Protein 5OF9 (pdb70)

Foldseek 3Di:
DCVPDDDDADWLCVLVVLQVVCPQLVLLVVLVVLVLVLLVFQAWEWEWDADCPFQQRTKTKIWTLGQWDDLVRVVLLPVFQDDPQCDVVRLRPDHRSPSNSNSLVNWAQWKKKWKAHAFKIKIKTFHNVVCVVVVGTHGDIQIWMAGNPPRHTDDPDVVSNVVSVCCCLVGPPANDPVSVVVVNVVNPDRIIMMMIRTNTDADPVSHHQWDCDVPVQWTFGPDDADQLRDCLSTTVLVVVQQQFQDDQRWYGYNNFTRNRDNVQQQFFQKAKEKAQDPLLLVLLVVVLVVLVVVLVVLVVVLVVLVVVLVVVVVVVCDDVSVVSVVVSVVSVVVSVVSVVVSVVSVVVSPPGSIKMKMKGFNLQFQSQADEFEAESRGTQDGRHHAAPSVDPDCQLGRMYMYIYHYVSQWDAPSSSNHTPDVVSVVVVRHVSNLVSNVVSVVVCCVVVPVVVVSVQLAQPDPDSGDGGDPPDNNVCVSVVRRWAWGAASPLSAIDTAPDDDPDSDDHDHQCVHPPPQSNHSPRDHDDDDRHYDYRD/DDPDDCPPDDDDADWLCVLVVLQVVCPQLLLLVVLLVLVQVLLVFQAWEWEWAADCPFQQRTKTKIWTQGQWDDLVRVVLLPVFQDDPQQDPLGLRQDRRSPSNSNSLVNWAQWKKKWKAHAFKIKIWTFHNVVCVVVVGTHGDIQIWMAGNPPRHTDDPDVVSNVVSVCVCLVGPPQNDPVSVVVVNVVNPDNIIMMMIRTNTDADPVSHHQWDCDVPVQWTFGPDDADQLRDCLSGTVLVVVLQQFQQDQRWYGYNQWTRFRDHVLLQFFQKAKEWAADPLLLVLLVVVLVVLVVVLVVLVVVLVVLVVCLVVLCVVCVPPDDPVSVVVSVVSVVVSVVSVVVSVVSVVVSVVSVVVSPDGSIKMKMKGFNLQFLQQADEFEAESRGTQEGRHHAAPRPDPDCQLRRMYMYIYHGVSQWDAPSSSNHTPPVVSVVVVRHVSNLVSNVVSVVVPCVVVPDVVVSVQLAPPDPDNSDGGDPDPNNVVVSPVRRWDWGAASPQSAIDTAPPDGHGDHCVVRHDNPPPHDDDDRHYDYRD

GO terms:
  GO:0042802 identical protein binding (F, IPI)
  GO:0141005 transposable element silencing by heterochromatin formation (P, IDA)
  GO:0000287 magnesium ion binding (F, IDA)
  GO:0005524 ATP binding (F, IDA)
  GO:0000792 heterochromatin (C, IDA)
  GO:0005634 nucleus (C, IDA)
  GO:0005737 cytoplasm (C, IDA)
  GO:0016363 nuclear matrix (C, IDA)
  GO:0003682 chromatin binding (F, IDA)
  GO:0008270 zinc ion binding (F, IDA)
  GO:0016887 ATP hydrolysis activity (F, IDA)
  GO:0042803 protein homodimerization activity (F, IDA)
  GO:0140719 constitutive heterochromatin formation (P, IDA)
  GO:0006338 chromatin remodeling (P, IDA)
  GO:0006974 DNA damage response (P, IDA)
  GO:0140658 ATP-dependent chromatin remodeler activity (F, IDA)
  GO:0005634 nucleus (C, EXP)
  GO:0005694 chromosome (C, EXP)
  GO:0016887 ATP hydrolysis activity (F, EXP)
  GO:0005515 protein binding (F, IPI)

Nearest PDB structures (foldseek):
  5of9-assembly1_A  TM=1.002E+00  e=0.000E+00  Homo sapiens
  5ofb-assembly1_A  TM=9.729E-01  e=2.875E-103  Homo sapiens
  5ofa-assembly1_A  TM=9.756E-01  e=6.338E-103  Homo sapiens
  5ofa-assembly1_B  TM=9.840E-01  e=3.080E-102  Homo sapiens
  5of9-assembly1_B  TM=9.518E-01  e=2.222E-101  Homo sapiens

B-factor: mean 48.79, std 23.45, range [16.15, 148.48]

Secondary structure (DSSP, 8-state):
--TTS-B-EE-THHHHHHHTT-SSHHHHHHHHHHHHHHTT-SEEEEEEEE-TTSTTSEEEEEEE-S----HHHHHHTTEET--TT--TT---S--SS-HHHHHHHHHEEEEEEEEEETTEEEEEEEEHHHHHHHT--S-B----EEETTT--EE-S-HHHHHHHHHHHHHHSS--SHHHHHHHHHTS-SSSEEEEEEEEE-B-TTS-BSEE-SSSTT--EESS---TT--GGGTBHHHHHHHSBSS--SEEEETTEE-----GGGSSEEEEEEEEE-HHHHHHHHHHHHHHHHHHHHHHHHHHHHHHHHHHHHHHH---HHHHHHHHHHHHHHHHHHHHHHHHHHHHHHHS--EEEEEEEE-SS-TTS-EEEEEETTEEEEEEE--GGGGSSSSTTTTEEEEEEE-TTT--B-TTSSSBS-HHHHHHHHHHHHHHHHHHHHHH-HHHH-HHHHHHHTT--SSSTTSPPP-SHHHHHHHHTTS-EEEE-TTT--EEEESS----------GGG---TTS-STTSPPPPP-PPEE---/--SS--TTS-B-EE-HHHHHHHHTT-SSHHHHHHHHHHHHHHTT-SEEEEEEEE-TTSTTSEEEEEEE-S----HHHHHHTTEET--TT--TT--SS--SS-HHHHHHHHHEEEEEEEEEETTEEEEEEEEHHHHHHHT--S-B----EEETTT--B--S-HHHHHHHHHHHHHHSS--SHHHHHHHHTT--SSSEEEEEEEEE-B-TTS-BSEE-SSSTT--EESS---TT--GGGTBHHHHHHHSBSS--SEEEETTEE-----GGGSSEEEEEEEEE-HHHHHHHHHHHHHHHHHHHHHHHHHHHHHHHHHHHHHHTTT---HHHHHHHHHHHHHHHHHHHHHHHHHHHHHHHHHHHTS--EEEEEEEE-SS-TTS-EEEEEETTEEEEEEE--GGGGSSSSTTTTEEEEEEE-TTT--B-TTSSSBS-HHHHHHHHHHHHHHHHHHHHHHTHHHH-HHHHHHHTT--SS-SSSPPP--HHHHHHHHTTS-EEEE-TTT--EEEE----S---GGG---TTSPPPPPPPPBP---

Solvent-accessible surface area: 51010 Å² total; per-residue (Å²): 148,49,85,47,7,45,59,7,90,8,6,26,54,0,2,62,1,0,2,5,5,2,59,33,4,0,0,0,0,0,6,7,0,2,49,2,58,16,28,116,9,48,76,1,20,0,39,28,56,192,59,148,106,27,87,20,17,8,1,0,2,4,29,14,62,2,46,12,34,41,49,78,55,0,35,42,21,8,53,2,0,68,15,97,48,78,80,97,127,25,107,56,6,11,26,15,12,6,16,16,11,0,0,0,0,26,3,0,46,0,1,0,1,0,0,28,62,119,58,30,12,0,0,0,1,5,2,16,25,2,2,93,111,13,47,19,84,80,2,5,0,1,20,2,8,1,34,20,154,82,107,102,69,72,47,145,54,116,135,40,21,44,29,5,12,98,10,0,48,130,28,7,2,8,133,62,85,138,66,0,7,61,9,4,119,73,2,119,39,122,30,0,13,0,13,1,0,0,22,3,48,69,31,86,108,41,96,23,31,5,27,22,136,83,30,99,90,4,0,48,39,22,39,99,58,63,151,30,40,33,32,13,103,86,12,0,30,22,1,2,10,2,0,8,43,64,8,101,11,32,2,19,0,40,53,66,23,6,65,7,69,37,19,22,16,40,5,23,101,34,63,43,1,109,42,100,5,82,20,31,109,48,67,9,62,109,57,12,122,135,10,64,108,49,8,164,65,7,67,93,107,0,170,109,7,40,62,142,0,115,73,43,52,111,206,94,99,217,111,113,36,170,118,28,44,65,150,4,89,59,31,60,146,83,3,49,68,74,103,134,81,41,54,44,21,66,145,46,50,171,112,98,25,61,5,64,0,12,0,0,0,22,1,58,86,16,33,25,7,0,0,6,0,2,3,15,12,2,3,6,39,17,21,50,80,2,27,34,16,127,115,97,55,74,46,0,8,0,0,2,0,7,1,54,0,42,43,52,8,1,70,7,6,5,25,12,26,50,3,22,38,11,64,32,25,96,78,5,28,105,6,0,3,93,2,0,25,24,0,24,134,48,5,19,3,47,158,167,25,28,101,151,21,4,64,90,3,0,10,119,46,114,76,77,61,97,86,12,22,83,74,110,155,29,104,139,62,12,25,132,51,31,80,26,26,12,16,0,26,132,41,38,50,12,3,54,11,93,100,111,81,125,115,112,37,122,84,16,26,0,82,107,3,81,31,112,126,5,51,149,31,124,26,89,41,94,166,94,190,32,77,106,6,102,52,229,184,56,179,55,109,16,87,46,7,42,62,6,101,6,4,22,60,0,1,66,1,0,2,6,6,3,55,21,4,0,0,0,0,0,7,6,0,3,49,2,49,15,30,120,9,56,76,1,21,0,42,28,50,120,56,136,105,26,88,15,11,1,0,0,0,4,29,15,59,3,49,14,35,39,52,81,57,0,34,28,20,7,42,2,0,108,23,100,47,74,74,92,70,20,119,65,0,12,13,9,11,6,16,16,12,0,0,0,0,26,4,0,45,0,1,0,1,0,0,20,54,142,50,26,0,1,0,1,1,6,1,17,32,2,2,94,126,62,66,31,57,82,2,4,0,1,22,2,8,3,32,24,180,78,100,108,65,68,51,135,49,113,134,37,21,52,54,5,9,109,9,1,38,144,30,15,8,9,175,43,68,120,59,0,8,77,8,0,93,62,1,123,41,129,28,0,13,0,12,0,0,1,22,4,45,68,38,55,110,42,98,20,31,6,30,18,125,85,58,94,128,5,0,25,33,25,38,110,58,65,153,55,45,53,36,15,100,79,6,0,53,21,2,2,4,2,0,8,42,64,6,109,11,29,2,19,0,35,51,75,37,3,132,7,65,57,24,22,14,41,7,14,100,20,56,34,1,92,50,102,10,87,26,32,114,63,73,5,57,94,36,9,141,125,12,60,99,72,11,121,64,20,48,95,101,0,155,109,12,43,43,129,12,152,73,25,95,116,184,28,64,80,59,177,76,166,106,14,135,73,108,29,123,119,44,59,74,121,7,104,44,16,62,139,87,2,48,55,77,113,137,77,48,58,46,35,60,160,49,22,160,110,100,26,54,5,59,0,14,0,0,0,20,0,62,91,10,47,26,6,0,0,6,0,2,1,14,16,1,3,7,39,15,29,53,98,1,28,38,15,121,124,85,64,72,49,1,9,0,0,2,0,4,1,48,0,39,21,31,13,4,56,0,6,5,25,9,22,45,3,21,42,13,66,42,23,100,88,9,30,101,7,0,3,92,6,0,37,24,0,40,148,52,13,36,3,100,140,118,13,45,114,136,19,4,58,76,2,3,14,100,62,107,87,77,84,91,105,18,27,86,100,128,154,23,109,109,62,12,28,121,46,23,85,60,42,40,8,0,29,136,40,25,53,11,25,76,50,130,189,215,104,115,56,16,28,2,85,110,82,109,145,34,142,29,103,60,140,144,58,156,9,62,86,8,107,70,228

InterPro domains:
  IPR011124 Zinc finger, CW-type [PF07496] (496-541)
  IPR011124 Zinc finger, CW-type [PS51050] (490-544)
  IPR036890 Histidine kinase/HSP90-like ATPase superfamily [G3DSA:3.30.565.10] (23-204)
  IPR036890 Histidine kinase/HSP90-like ATPase superfamily [SSF55874] (25-278)
  IPR041006 Morc, S5 domain 2-like [PF17942] (329-451)
  IPR056360 ATPase MORC2, chromo domain-like [PF23327] (792-855)

Sequence (1074 aa):
NYSSLNRAQLTFEYLHTNSTTHEFLFGALAELVDNARDADATRIDIYAERREDLRGGFMLCFLDDGAGMDPSDAASVIQFGKSAKRTPESTQIGQYGNGLKSGSMRIGKDFILFTKKEDTMTCLFLSRTFHEEEGIDEVIVPLPTWNARTREPVTDNVEKFAIETELIYKYSPFRTEEEVMTQFMKIPGDSGTLVIIFNLKLMDNGEPELDIISNPRDIQMAETSPEGTKPERRRSFRAYAAVLYIDPRMRIFIHGHKVQTKRLSCCLYKPRMYKYTSSRFKTRAEQEVKKAEHVARIAEEKAREAESKARTLEVRLGRVMLRQVQNRAITLRREADVKKRIKEAKQRALKEPKELNFVFGVNIEHRDLDGMFIYNCSRLIKMYEKVGPQLEGGMACGGVVGVVDVPYLVLEPTHNKQDFADAKEYRHLLRAMGEHLAQYWKDIAIAQRGIIKFWDEFGYLSANWNQPPSSELRYKRRRAMEIPTTIQCDLCLKWRTLPFQLSSYPDTWVCSMNPDPEQDRCEASEQKQKVPLGTFRMAFTNYSSLNRAQLTFEYLHTNSTTHEFLFGALAELVDNARDADATRIDIYAERREDLRGGFMLCFLDDGAGMDPSDAASVIQFGKSAKRTPESTQIGQYGNGLKSGSMRIGKDFILFTKKEDTMTCLFLSRTFHEEEGIDEVIVPLPTWNARTREPVTDNVEKFAIETELIYKYSPFRTEEEVMTQFMKIPGDSGTLVIIFNLKLMDNGEPELDIISNPRDIQMAETSPEGTKPERRSFRAYAAVLYIDPRMRIFIHGHKVQTKRLSCCLYKPRMYKYTSSRFKTRAEQEVKKAEHVARIAEEKAREAESKARTLEVRLGGDLTRDSRVMLRQVQNRAITLRREADVKKRIKEAKQRALKEPKELNFVFGVNIEHRDLDGMFIYNCSRLIKMYEKVGPQLEGGMACGGVVGVVDVPYLVLEPTHNKQDFADAKEYRHLLRAMGEHLAQYWKDIAIAQRGIIKFWDEFGYLSANWNQPPSSELRYKRRRAMEIPTTIQCDLCLKWRTLPFYPDTWVCSMNDRCEASEQKQKVPLGTFR

Structure (mmCIF, N/CA/C/O backbone):
data_5OF9
#
_entry.id   5OF9
#
_cell.length_a   66.170
_cell.length_b   127.930
_cell.length_c   80.190
_cell.angle_alpha   90.00
_cell.angle_beta   101.22
_cell.angle_gamma   90.00
#
_symmetry.space_group_name_H-M   'P 1 21 1'
#
loop_
_entity.id
_entity.type
_entity.pdbx_description
1 polymer 'MORC family CW-type zinc finger protein 2'
2 non-polymer 'ZINC ION'
3 non-polymer 'PHOSPHOAMINOPHOSPHONIC ACID-ADENYLATE ESTER'
4 non-polymer 'MAGNESIUM ION'
5 water water
#
loop_
_atom_site.group_PDB
_atom_site.id
_atom_site.type_symbol
_atom_site.label_atom_id
_atom_site.label_alt_id
_atom_site.label_comp_id
_atom_site.label_asym_id
_atom_site.label_entity_id
_atom_site.label_seq_id
_atom_site.pdbx_PDB_ins_code
_atom_site.Cartn_x
_atom_site.Cartn_y
_atom_site.Cartn_z
_atom_site.occupancy
_atom_site.B_iso_or_equiv
_atom_site.auth_seq_id
_atom_site.auth_comp_id
_atom_site.auth_asym_id
_atom_site.auth_atom_id
_atom_site.pdbx_PDB_model_num
ATOM 1 N N . ASN A 1 8 ? -26.030 -57.481 4.345 1.00 74.70 5 ASN A N 1
ATOM 2 C CA . ASN A 1 8 ? -24.668 -57.040 4.633 1.00 71.69 5 ASN A CA 1
ATOM 3 C C . ASN A 1 8 ? -23.680 -57.553 3.593 1.00 62.83 5 ASN A C 1
ATOM 4 O O . ASN A 1 8 ? -23.517 -58.770 3.426 1.00 62.95 5 ASN A O 1
ATOM 14 N N . TYR A 1 9 ? -23.004 -56.621 2.916 1.00 48.17 6 TYR A N 1
ATOM 15 C CA . TYR A 1 9 ? -22.105 -56.948 1.820 1.00 43.99 6 TYR A CA 1
ATOM 16 C C . TYR A 1 9 ? -20.629 -56.828 2.210 1.00 47.60 6 TYR A C 1
ATOM 17 O O . TYR A 1 9 ? -19.774 -56.643 1.345 1.00 35.11 6 TYR A O 1
ATOM 35 N N . SER A 1 10 ? -20.288 -56.978 3.503 1.00 38.23 7 SER A N 1
ATOM 36 C CA . SER A 1 10 ? -18.940 -56.572 3.913 1.00 41.17 7 SER A CA 1
ATOM 37 C C . SER A 1 10 ? -17.853 -57.491 3.346 1.00 36.37 7 SER A C 1
ATOM 38 O O . SER A 1 10 ? -16.700 -57.062 3.193 1.00 40.57 7 SER A O 1
ATOM 46 N N . SER A 1 11 ? -18.177 -58.737 3.039 1.00 34.42 8 SER A N 1
ATOM 47 C CA . SER A 1 11 ? -17.179 -59.617 2.455 1.00 42.29 8 SER A CA 1
ATOM 48 C C . SER A 1 11 ? -16.968 -59.402 0.955 1.00 44.38 8 SER A C 1
ATOM 49 O O . SER A 1 11 ? -16.049 -60.010 0.386 1.00 36.29 8 SER A O 1
ATOM 57 N N . LEU A 1 12 ? -17.809 -58.620 0.295 1.00 34.68 9 LEU A N 1
ATOM 58 C CA . LEU A 1 12 ? -17.678 -58.545 -1.167 1.00 32.48 9 LEU A CA 1
ATOM 59 C C . LEU A 1 12 ? -16.566 -57.589 -1.617 1.00 31.98 9 LEU A C 1
ATOM 60 O O . LEU A 1 12 ? -16.177 -56.639 -0.935 1.00 31.73 9 LEU A O 1
ATOM 76 N N . ASN A 1 13 ? -16.055 -57.864 -2.817 1.00 27.68 10 ASN A N 1
ATOM 77 C CA . ASN A 1 13 ? -15.027 -57.040 -3.433 1.00 29.76 10 ASN A CA 1
ATOM 78 C C . ASN A 1 13 ? -15.529 -55.643 -3.709 1.00 30.51 10 ASN A C 1
ATOM 79 O O . ASN A 1 13 ? -16.660 -55.456 -4.163 1.00 32.38 10 ASN A O 1
ATOM 90 N N . ARG A 1 14 ? -14.660 -54.665 -3.475 1.00 27.43 11 ARG A N 1
ATOM 91 C CA . ARG A 1 14 ? -14.883 -53.279 -3.837 1.00 30.09 11 ARG A CA 1
ATOM 92 C C . ARG A 1 14 ? -13.959 -52.879 -4.965 1.00 29.17 11 ARG A C 1
ATOM 93 O O . ARG A 1 14 ? -12.785 -53.263 -4.978 1.00 31.90 11 ARG A O 1
ATOM 114 N N . ALA A 1 15 ? -14.455 -52.029 -5.863 1.00 27.80 12 ALA A N 1
ATOM 115 C CA . ALA A 1 15 ? -13.550 -51.368 -6.784 1.00 27.59 12 ALA A CA 1
ATOM 116 C C . ALA A 1 15 ? -12.656 -50.400 -6.023 1.00 28.83 12 ALA A C 1
ATOM 117 O O . ALA A 1 15 ? -13.085 -49.733 -5.080 1.00 31.32 12 ALA A O 1
ATOM 124 N N . GLN A 1 16 ? -11.415 -50.297 -6.469 1.00 23.64 13 GLN A N 1
ATOM 125 C CA . GLN A 1 16 ? -10.436 -49.454 -5.808 1.00 29.24 13 GLN A CA 1
ATOM 126 C C . GLN A 1 16 ? -9.624 -48.668 -6.832 1.00 27.48 13 GLN A C 1
ATOM 127 O O . GLN A 1 16 ? -9.507 -49.043 -7.997 1.00 27.81 13 GLN A O 1
ATOM 141 N N . LEU A 1 17 ? -9.048 -47.585 -6.341 1.00 22.32 14 LEU A N 1
ATOM 142 C CA . LEU A 1 17 ? -8.179 -46.686 -7.100 1.00 28.12 14 LEU A CA 1
ATOM 143 C C . LEU A 1 17 ? -6.745 -47.052 -6.810 1.00 31.42 14 LEU A C 1
ATOM 144 O O . LEU A 1 17 ? -6.373 -47.185 -5.641 1.00 34.02 14 LEU A O 1
ATOM 160 N N . THR A 1 18 ? -5.937 -47.206 -7.851 1.00 23.82 15 THR A N 1
ATOM 161 C CA . THR A 1 18 ? -4.501 -47.426 -7.689 1.00 25.74 15 THR A CA 1
ATOM 162 C C . THR A 1 18 ? -3.726 -46.179 -8.101 1.00 26.39 15 THR A C 1
ATOM 163 O O . THR A 1 18 ? -4.261 -45.258 -8.716 1.00 25.68 15 THR A O 1
ATOM 174 N N . PHE A 1 19 ? -2.424 -46.183 -7.760 1.00 26.28 16 PHE A N 1
ATOM 175 C CA . PHE A 1 19 ? -1.569 -45.016 -7.976 1.00 23.71 16 PHE A CA 1
ATOM 176 C C . PHE A 1 19 ? -1.571 -44.576 -9.433 1.00 22.62 16 PHE A C 1
ATOM 177 O O . PHE A 1 19 ? -1.660 -43.374 -9.737 1.00 23.65 16 PHE A O 1
ATOM 194 N N . GLU A 1 20 ? -1.468 -45.530 -10.349 1.00 20.10 17 GLU A N 1
ATOM 195 C CA . GLU A 1 20 ? -1.379 -45.185 -11.761 1.00 23.66 17 GLU A CA 1
ATOM 196 C C . GLU A 1 20 ? -2.658 -44.534 -12.267 1.00 24.92 17 GLU A C 1
ATOM 197 O O . GLU A 1 20 ? -2.655 -43.861 -13.309 1.00 22.20 17 GLU A O 1
ATOM 209 N N . TYR A 1 21 ? -3.775 -44.725 -11.583 1.00 21.36 18 TYR A N 1
ATOM 210 C CA . TYR A 1 21 ? -4.999 -44.064 -12.045 1.00 21.78 18 TYR A CA 1
ATOM 211 C C . TYR A 1 21 ? -4.897 -42.553 -11.984 1.00 24.47 18 TYR A C 1
ATOM 212 O O . TYR A 1 21 ? -5.615 -41.853 -12.729 1.00 20.21 18 TYR A O 1
ATOM 230 N N . LEU A 1 22 ? -4.061 -42.022 -11.090 1.00 23.67 19 LEU A N 1
ATOM 231 C CA . LEU A 1 22 ? -3.912 -40.571 -11.019 1.00 24.60 19 LEU A CA 1
ATOM 232 C C . LEU A 1 22 ? -3.412 -40.046 -12.357 1.00 24.59 19 LEU A C 1
ATOM 233 O O . LEU A 1 22 ? -3.901 -39.034 -12.867 1.00 19.51 19 LEU A O 1
ATOM 249 N N . HIS A 1 23 ? -2.476 -40.752 -12.949 1.00 21.40 20 HIS A N 1
ATOM 250 C CA . HIS A 1 23 ? -2.028 -40.430 -14.294 1.00 22.33 20 HIS A CA 1
ATOM 251 C C . HIS A 1 23 ? -3.122 -40.662 -15.342 1.00 23.26 20 HIS A C 1
ATOM 252 O O . HIS A 1 23 ? -3.350 -39.812 -16.212 1.00 21.71 20 HIS A O 1
ATOM 266 N N . THR A 1 24 ? -3.781 -41.822 -15.321 1.00 19.88 21 THR A N 1
ATOM 267 C CA . THR A 1 24 ? -4.811 -42.108 -16.328 1.00 21.58 21 THR A CA 1
ATOM 268 C C . THR A 1 24 ? -5.838 -41.002 -16.375 1.00 19.53 21 THR A C 1
ATOM 269 O O . THR A 1 24 ? -6.175 -40.478 -17.443 1.00 19.03 21 THR A O 1
ATOM 280 N N . ASN A 1 25 ? -6.283 -40.571 -15.196 1.00 16.15 22 ASN A N 1
ATOM 281 C CA . ASN A 1 25 ? -7.313 -39.561 -15.069 1.00 17.81 22 ASN A CA 1
ATOM 282 C C . ASN A 1 25 ? -6.832 -38.240 -15.638 1.00 20.00 22 ASN A C 1
ATOM 283 O O . ASN A 1 25 ? -7.578 -37.558 -16.350 1.00 18.97 22 ASN A O 1
ATOM 294 N N . SER A 1 26 ? -5.560 -37.915 -15.426 1.00 20.56 23 SER A N 1
ATOM 295 C CA . SER A 1 26 ? -5.008 -36.654 -15.903 1.00 18.86 23 SER A CA 1
ATOM 296 C C . SER A 1 26 ? -4.882 -36.590 -17.427 1.00 19.94 23 SER A C 1
ATOM 297 O O . SER A 1 26 ? -4.818 -35.479 -17.973 1.00 22.99 23 SER A O 1
ATOM 305 N N . THR A 1 27 ? -4.842 -37.727 -18.140 1.00 18.23 24 THR A N 1
ATOM 306 C CA . THR A 1 27 ? -4.693 -37.675 -19.605 1.00 19.57 24 THR A CA 1
ATOM 307 C C . THR A 1 27 ? -5.940 -37.160 -20.311 1.00 19.98 24 THR A C 1
ATOM 308 O O . THR A 1 27 ? -5.957 -37.052 -21.562 1.00 24.61 24 THR A O 1
ATOM 319 N N . THR A 1 28 ? -6.998 -36.868 -19.569 1.00 20.83 25 THR A N 1
ATOM 320 C CA . THR A 1 28 ? -8.182 -36.252 -20.148 1.00 20.18 25 THR A CA 1
ATOM 321 C C . THR A 1 28 ? -7.887 -34.856 -20.653 1.00 23.03 25 THR A C 1
ATOM 322 O O . THR A 1 28 ? -8.563 -34.404 -21.562 1.00 23.30 25 THR A O 1
ATOM 333 N N . HIS A 1 29 ? -6.866 -34.179 -20.110 1.00 20.18 26 HIS A N 1
ATOM 334 C CA . HIS A 1 29 ? -6.610 -32.776 -20.399 1.00 19.62 26 HIS A CA 1
ATOM 335 C C . HIS A 1 29 ? -5.501 -32.639 -21.437 1.00 23.70 26 HIS A C 1
ATOM 336 O O . HIS A 1 29 ? -4.360 -32.326 -21.110 1.00 30.77 26 HIS A O 1
ATOM 350 N N . GLU A 1 30 ? -5.868 -32.750 -22.711 1.00 24.19 27 GLU A N 1
ATOM 351 C CA . GLU A 1 30 ? -4.901 -32.442 -23.753 1.00 19.02 27 GLU A CA 1
ATOM 352 C C . GLU A 1 30 ? -4.694 -30.927 -23.872 1.00 26.63 27 GLU A C 1
ATOM 353 O O . GLU A 1 30 ? -3.594 -30.490 -24.191 1.00 27.46 27 GLU A O 1
ATOM 365 N N . PHE A 1 31 ? -5.744 -30.136 -23.622 1.00 27.25 28 PHE A N 1
ATOM 366 C CA . PHE A 1 31 ? -5.683 -28.667 -23.461 1.00 24.66 28 PHE A CA 1
ATOM 367 C C . PHE A 1 31 ? -5.256 -28.348 -22.023 1.00 23.91 28 PHE A C 1
ATOM 368 O O . PHE A 1 31 ? -6.042 -28.464 -21.082 1.00 22.47 28 PHE A O 1
ATOM 385 N N . LEU A 1 32 ? -4.001 -27.938 -21.844 1.00 23.17 29 LEU A N 1
ATOM 386 C CA . LEU A 1 32 ? -3.474 -27.744 -20.505 1.00 27.51 29 LEU A CA 1
ATOM 387 C C . LEU A 1 32 ? -4.232 -26.660 -19.750 1.00 24.17 29 LEU A C 1
ATOM 388 O O . LEU A 1 32 ? -4.441 -26.792 -18.535 1.00 23.68 29 LEU A O 1
ATOM 404 N N . PHE A 1 33 ? -4.689 -25.595 -20.429 1.00 22.27 30 PHE A N 1
ATOM 405 C CA . PHE A 1 33 ? -5.412 -24.568 -19.674 1.00 22.23 30 PHE A CA 1
ATOM 406 C C . PHE A 1 33 ? -6.735 -25.087 -19.128 1.00 21.76 30 PHE A C 1
ATOM 407 O O . PHE A 1 33 ? -7.262 -24.539 -18.140 1.00 20.70 30 PHE A O 1
ATOM 424 N N . GLY A 1 34 ? -7.272 -26.154 -19.710 1.00 22.23 31 GLY A N 1
ATOM 425 C CA . GLY A 1 34 ? -8.487 -26.709 -19.157 1.00 20.72 31 GLY A CA 1
ATOM 426 C C . GLY A 1 34 ? -8.275 -27.453 -17.867 1.00 21.67 31 GLY A C 1
ATOM 427 O O . GLY A 1 34 ? -9.236 -27.639 -17.112 1.00 23.33 31 GLY A O 1
ATOM 431 N N . ALA A 1 35 ? -7.032 -27.836 -17.578 1.00 21.37 32 ALA A N 1
ATOM 432 C CA . ALA A 1 35 ? -6.697 -28.380 -16.260 1.00 18.77 32 ALA A CA 1
ATOM 433 C C . ALA A 1 35 ? -6.647 -27.273 -15.212 1.00 19.05 32 ALA A C 1
ATOM 434 O O . ALA A 1 35 ? -7.211 -27.427 -14.127 1.00 22.48 32 ALA A O 1
ATOM 441 N N . LEU A 1 36 ? -6.048 -26.120 -15.565 1.00 22.90 33 LEU A N 1
ATOM 442 C CA . LEU A 1 36 ? -6.052 -24.960 -14.681 1.00 19.50 33 LEU A CA 1
ATOM 443 C C . LEU A 1 36 ? -7.476 -24.497 -14.435 1.00 22.41 33 LEU A C 1
ATOM 444 O O . LEU A 1 36 ? -7.826 -24.109 -13.315 1.00 23.45 33 LEU A O 1
ATOM 460 N N . ALA A 1 37 ? -8.324 -24.536 -15.476 1.00 23.77 34 ALA A N 1
ATOM 461 C CA . ALA A 1 37 ? -9.708 -24.094 -15.313 1.00 24.63 34 ALA A CA 1
ATOM 462 C C . ALA A 1 37 ? -10.463 -24.875 -14.246 1.00 22.67 34 ALA A C 1
ATOM 463 O O . ALA A 1 37 ? -11.310 -24.298 -13.552 1.00 22.12 34 ALA A O 1
ATOM 470 N N . GLU A 1 38 ? -10.172 -26.167 -14.066 1.00 21.35 35 GLU A N 1
ATOM 471 C CA . GLU A 1 38 ? -10.845 -26.916 -13.006 1.00 19.50 35 GLU A CA 1
ATOM 472 C C . GLU A 1 38 ? -10.657 -26.217 -11.656 1.00 19.23 35 GLU A C 1
ATOM 473 O O . GLU A 1 38 ? -11.579 -26.183 -10.829 1.00 21.86 35 GLU A O 1
ATOM 485 N N . LEU A 1 39 ? -9.439 -25.776 -11.355 1.00 22.00 36 LEU A N 1
ATOM 486 C CA . LEU A 1 39 ? -9.219 -25.166 -10.049 1.00 20.70 36 LEU A CA 1
ATOM 487 C C . LEU A 1 39 ? -9.883 -23.795 -9.954 1.00 23.17 36 LEU A C 1
ATOM 488 O O . LEU A 1 39 ? -10.323 -23.386 -8.868 1.00 23.78 36 LEU A O 1
ATOM 504 N N . VAL A 1 40 ? -9.924 -23.055 -11.044 1.00 23.11 37 VAL A N 1
ATOM 505 C CA . VAL A 1 40 ? -10.646 -21.780 -11.036 1.00 22.60 37 VAL A CA 1
ATOM 506 C C . VAL A 1 40 ? -12.120 -22.012 -10.779 1.00 22.47 37 VAL A C 1
ATOM 507 O O . VAL A 1 40 ? -12.746 -21.282 -9.999 1.00 22.39 37 VAL A O 1
ATOM 520 N N . ASP A 1 41 ? -12.700 -23.032 -11.429 1.00 18.79 38 ASP A N 1
ATOM 521 C CA . ASP A 1 41 ? -14.097 -23.366 -11.221 1.00 16.69 38 ASP A CA 1
ATOM 522 C C . ASP A 1 41 ? -14.388 -23.634 -9.746 1.00 19.97 38 ASP A C 1
ATOM 523 O O . ASP A 1 41 ? -15.454 -23.297 -9.228 1.00 20.10 38 ASP A O 1
ATOM 532 N N . ASN A 1 42 ? -13.498 -24.355 -9.092 1.00 18.68 39 ASN A N 1
ATOM 533 C CA . ASN A 1 42 ? -13.729 -24.699 -7.690 1.00 19.40 39 ASN A CA 1
ATOM 534 C C . ASN A 1 42 ? -13.752 -23.449 -6.822 1.00 19.62 39 ASN A C 1
ATOM 535 O O . ASN A 1 42 ? -14.502 -23.401 -5.854 1.00 21.52 39 ASN A O 1
ATOM 546 N N . ALA A 1 43 ? -12.890 -22.465 -7.105 1.00 22.32 40 ALA A N 1
ATOM 547 C CA . ALA A 1 43 ? -12.936 -21.213 -6.347 1.00 22.35 40 ALA A CA 1
ATOM 548 C C . ALA A 1 43 ? -14.246 -20.478 -6.603 1.00 21.49 40 ALA A C 1
ATOM 549 O O . ALA A 1 43 ? -14.892 -20.002 -5.667 1.00 20.47 40 ALA A O 1
ATOM 556 N N . ARG A 1 44 ? -14.679 -20.407 -7.868 1.00 22.75 41 ARG A N 1
ATOM 557 C CA . ARG A 1 44 ? -15.945 -19.747 -8.177 1.00 22.49 41 ARG A CA 1
ATOM 558 C C . ARG A 1 44 ? -17.109 -20.403 -7.441 1.00 23.29 41 ARG A C 1
ATOM 559 O O . ARG A 1 44 ? -17.970 -19.712 -6.871 1.00 22.26 41 ARG A O 1
ATOM 580 N N . ASP A 1 45 ? -17.156 -21.744 -7.463 1.00 19.91 42 ASP A N 1
ATOM 581 C CA . ASP A 1 45 ? -18.211 -22.509 -6.808 1.00 19.94 42 ASP A CA 1
ATOM 582 C C . ASP A 1 45 ? -18.188 -22.298 -5.283 1.00 21.51 42 ASP A C 1
ATOM 583 O O . ASP A 1 45 ? -19.240 -22.406 -4.638 1.00 22.29 42 ASP A O 1
ATOM 592 N N . ALA A 1 46 ? -17.026 -22.009 -4.708 1.00 23.60 43 ALA A N 1
ATOM 593 C CA . ALA A 1 46 ? -16.907 -21.716 -3.271 1.00 23.89 43 ALA A CA 1
ATOM 594 C C . ALA A 1 46 ? -17.221 -20.281 -2.943 1.00 26.60 43 ALA A C 1
ATOM 595 O O . ALA A 1 46 ? -16.952 -19.857 -1.817 1.00 25.71 43 ALA A O 1
ATOM 602 N N . ASP A 1 47 ? -17.814 -19.552 -3.881 1.00 24.78 44 ASP A N 1
ATOM 603 C CA . ASP A 1 47 ? -18.271 -18.165 -3.686 1.00 27.32 44 ASP A CA 1
ATOM 604 C C . ASP A 1 47 ? -17.116 -17.217 -3.441 1.00 25.73 44 ASP A C 1
ATOM 605 O O . ASP A 1 47 ? -17.248 -16.214 -2.720 1.00 25.69 44 ASP A O 1
ATOM 614 N N . ALA A 1 48 ? -15.970 -17.524 -4.005 1.00 23.91 45 ALA A N 1
ATOM 615 C CA . ALA A 1 48 ? -14.855 -16.605 -3.923 1.00 26.34 45 ALA A CA 1
ATOM 616 C C . ALA A 1 48 ? -15.154 -15.293 -4.637 1.00 25.14 45 ALA A C 1
ATOM 617 O O . ALA A 1 48 ? -15.730 -15.260 -5.727 1.00 27.39 45 ALA A O 1
ATOM 624 N N . THR A 1 49 ? -14.749 -14.194 -4.005 1.00 24.37 46 THR A N 1
ATOM 625 C CA . THR A 1 49 ? -14.753 -12.898 -4.672 1.00 25.78 46 THR A CA 1
ATOM 626 C C . THR A 1 49 ? -13.419 -12.581 -5.326 1.00 27.03 46 THR A C 1
ATOM 627 O O . THR A 1 49 ? -13.350 -11.664 -6.148 1.00 27.42 46 THR A O 1
ATOM 638 N N . ARG A 1 50 ? -12.392 -13.371 -5.041 1.00 24.15 47 ARG A N 1
ATOM 639 C CA . ARG A 1 50 ? -11.081 -13.187 -5.630 1.00 27.54 47 ARG A CA 1
ATOM 640 C C . ARG A 1 50 ? -10.360 -14.526 -5.710 1.00 26.72 47 ARG A C 1
ATOM 641 O O . ARG A 1 50 ? -10.404 -15.311 -4.761 1.00 28.45 47 ARG A O 1
ATOM 662 N N . ILE A 1 51 ? -9.663 -14.773 -6.832 1.00 24.66 48 ILE A N 1
ATOM 663 C CA . ILE A 1 51 ? -8.662 -15.851 -6.901 1.00 21.08 48 ILE A CA 1
ATOM 664 C C . ILE A 1 51 ? -7.364 -15.240 -7.417 1.00 26.51 48 ILE A C 1
ATOM 665 O O . ILE A 1 51 ? -7.376 -14.453 -8.374 1.00 28.82 48 ILE A O 1
ATOM 681 N N . ASP A 1 52 ? -6.268 -15.553 -6.739 1.00 28.25 49 ASP A N 1
ATOM 682 C CA . ASP A 1 52 ? -4.908 -15.210 -7.160 1.00 29.80 49 ASP A CA 1
ATOM 683 C C . ASP A 1 52 ? -4.251 -16.480 -7.683 1.00 31.37 49 ASP A C 1
ATOM 684 O O . ASP A 1 52 ? -4.147 -17.471 -6.953 1.00 26.54 49 ASP A O 1
ATOM 693 N N . ILE A 1 53 ? -3.828 -16.453 -8.950 1.00 26.96 50 ILE A N 1
ATOM 694 C CA . ILE A 1 53 ? -3.059 -17.530 -9.562 1.00 27.74 50 ILE A CA 1
ATOM 695 C C . ILE A 1 53 ? -1.656 -16.984 -9.759 1.00 29.80 50 ILE A C 1
ATOM 696 O O . ILE A 1 53 ? -1.464 -15.994 -10.481 1.00 30.21 50 ILE A O 1
ATOM 712 N N . TYR A 1 54 ? -0.681 -17.570 -9.076 1.00 29.60 51 TYR A N 1
ATOM 713 C CA . TYR A 1 54 ? 0.641 -16.955 -9.041 1.00 26.37 51 TYR A CA 1
ATOM 714 C C . TYR A 1 54 ? 1.699 -18.036 -8.909 1.00 28.92 51 TYR A C 1
ATOM 715 O O . TYR A 1 54 ? 1.417 -19.193 -8.572 1.00 25.51 51 TYR A O 1
ATOM 733 N N . ALA A 1 55 ? 2.922 -17.638 -9.225 1.00 32.10 52 ALA A N 1
ATOM 734 C CA . ALA A 1 55 ? 4.070 -18.521 -9.166 1.00 32.08 52 ALA A CA 1
ATOM 735 C C . ALA A 1 55 ? 4.870 -18.220 -7.915 1.00 37.17 52 ALA A C 1
ATOM 736 O O . ALA A 1 55 ? 5.018 -17.054 -7.504 1.00 35.16 52 ALA A O 1
ATOM 743 N N . GLU A 1 56 ? 5.387 -19.271 -7.306 1.00 36.53 53 GLU A N 1
ATOM 744 C CA . GLU A 1 56 ? 6.383 -19.130 -6.257 1.00 39.84 53 GLU A CA 1
ATOM 745 C C . GLU A 1 56 ? 7.656 -19.814 -6.723 1.00 35.19 53 GLU A C 1
ATOM 746 O O . GLU A 1 56 ? 7.675 -21.033 -6.900 1.00 33.79 53 GLU A O 1
ATOM 758 N N . ARG A 1 57 ? 8.733 -19.048 -6.873 1.00 36.61 54 ARG A N 1
ATOM 759 C CA . ARG A 1 57 ? 9.952 -19.614 -7.435 1.00 35.67 54 ARG A CA 1
ATOM 760 C C . ARG A 1 57 ? 10.607 -20.581 -6.461 1.00 40.91 54 ARG A C 1
ATOM 761 O O . ARG A 1 57 ? 10.755 -20.295 -5.264 1.00 35.60 54 ARG A O 1
ATOM 782 N N . ARG A 1 58 ? 11.006 -21.746 -6.988 1.00 31.39 55 ARG A N 1
ATOM 783 C CA . ARG A 1 58 ? 11.603 -22.801 -6.171 1.00 33.17 55 ARG A CA 1
ATOM 784 C C . ARG A 1 58 ? 12.530 -23.567 -7.110 1.00 31.17 55 ARG A C 1
ATOM 785 O O . ARG A 1 58 ? 12.098 -24.517 -7.764 1.00 31.79 55 ARG A O 1
ATOM 806 N N . GLU A 1 59 ? 13.779 -23.115 -7.190 1.00 36.95 56 GLU A N 1
ATOM 807 C CA . GLU A 1 59 ? 14.748 -23.701 -8.116 1.00 39.68 56 GLU A CA 1
ATOM 808 C C . GLU A 1 59 ? 15.035 -25.178 -7.841 1.00 45.15 56 GLU A C 1
ATOM 809 O O . GLU A 1 59 ? 15.482 -25.894 -8.751 1.00 44.47 56 GLU A O 1
ATOM 821 N N . ASP A 1 60 ? 14.821 -25.635 -6.614 1.00 41.41 57 ASP A N 1
ATOM 822 C CA . ASP A 1 60 ? 15.006 -27.027 -6.217 1.00 47.30 57 ASP A CA 1
ATOM 823 C C . ASP A 1 60 ? 13.850 -27.948 -6.624 1.00 46.80 57 ASP A C 1
ATOM 824 O O . ASP A 1 60 ? 13.952 -29.165 -6.410 1.00 44.33 57 ASP A O 1
ATOM 833 N N . LEU A 1 61 ? 12.739 -27.415 -7.134 1.00 32.81 58 LEU A N 1
ATOM 834 C CA . LEU A 1 61 ? 11.605 -28.228 -7.539 1.00 29.20 58 LEU A CA 1
ATOM 835 C C . LEU A 1 61 ? 11.538 -28.272 -9.066 1.00 34.23 58 LEU A C 1
ATOM 836 O O . LEU A 1 61 ? 12.012 -27.359 -9.757 1.00 34.24 58 LEU A O 1
ATOM 852 N N . ARG A 1 62 ? 10.987 -29.363 -9.597 1.00 32.47 59 ARG A N 1
ATOM 853 C CA . ARG A 1 62 ? 10.970 -29.542 -11.051 1.00 30.97 59 ARG A CA 1
ATOM 854 C C . ARG A 1 62 ? 10.175 -28.428 -11.718 1.00 28.50 59 ARG A C 1
ATOM 855 O O . ARG A 1 62 ? 9.031 -28.136 -11.343 1.00 32.35 59 ARG A O 1
ATOM 876 N N . GLY A 1 63 ? 10.784 -27.794 -12.722 1.00 32.23 60 GLY A N 1
ATOM 877 C CA . GLY A 1 63 ? 10.127 -26.695 -13.382 1.00 32.18 60 GLY A CA 1
ATOM 878 C C . GLY A 1 63 ? 10.465 -25.339 -12.809 1.00 33.54 60 GLY A C 1
ATOM 879 O O . GLY A 1 63 ? 10.223 -24.319 -13.482 1.00 34.11 60 GLY A O 1
ATOM 883 N N . GLY A 1 64 ? 11.044 -25.297 -11.608 1.00 27.42 61 GLY A N 1
ATOM 884 C CA . GLY A 1 64 ? 11.630 -24.078 -11.060 1.00 34.72 61 GLY A CA 1
ATOM 885 C C . GLY A 1 64 ? 10.650 -23.165 -10.348 1.00 35.27 61 GLY A C 1
ATOM 886 O O . GLY A 1 64 ? 11.077 -22.112 -9.802 1.00 30.84 61 GLY A O 1
ATOM 890 N N . PHE A 1 65 ? 9.368 -23.527 -10.333 1.00 31.14 62 PHE A N 1
ATOM 891 C CA . PHE A 1 65 ? 8.350 -22.800 -9.578 1.00 30.17 62 PHE A CA 1
ATOM 892 C C . PHE A 1 65 ? 7.169 -23.694 -9.234 1.00 26.37 62 PHE A C 1
ATOM 893 O O . PHE A 1 65 ? 6.926 -24.736 -9.870 1.00 27.75 62 PHE A O 1
ATOM 910 N N . MET A 1 66 ? 6.448 -23.282 -8.192 1.00 27.20 63 MET A N 1
ATOM 911 C CA . MET A 1 66 ? 5.155 -23.854 -7.834 1.00 27.45 63 MET A CA 1
ATOM 912 C C . MET A 1 66 ? 4.018 -22.946 -8.289 1.00 26.36 63 MET A C 1
ATOM 913 O O . MET A 1 66 ? 4.130 -21.713 -8.256 1.00 29.06 63 MET A O 1
ATOM 927 N N . LEU A 1 67 ? 2.955 -23.565 -8.767 1.00 27.55 64 LEU A N 1
ATOM 928 C CA . LEU A 1 67 ? 1.788 -22.855 -9.278 1.00 30.50 64 LEU A CA 1
ATOM 929 C C . LEU A 1 67 ? 0.721 -22.825 -8.191 1.00 27.06 64 LEU A C 1
ATOM 930 O O . LEU A 1 67 ? 0.176 -23.869 -7.833 1.00 25.85 64 LEU A O 1
ATOM 946 N N . CYS A 1 68 ? 0.366 -21.626 -7.741 1.00 23.48 65 CYS A N 1
ATOM 947 C CA . CYS A 1 68 ? -0.484 -21.410 -6.584 1.00 23.22 65 CYS A CA 1
ATOM 948 C C . CYS A 1 68 ? -1.826 -20.791 -6.949 1.00 22.78 65 CYS A C 1
ATOM 949 O O . CYS A 1 68 ? -1.899 -19.854 -7.759 1.00 26.01 65 CYS A O 1
ATOM 957 N N . PHE A 1 69 ? -2.876 -21.314 -6.329 1.00 25.05 66 PHE A N 1
ATOM 958 C CA . PHE A 1 69 ? -4.260 -20.850 -6.510 1.00 19.98 66 PHE A CA 1
ATOM 959 C C . PHE A 1 69 ? -4.826 -20.501 -5.147 1.00 23.82 66 PHE A C 1
ATOM 960 O O . PHE A 1 69 ? -5.175 -21.419 -4.391 1.00 24.91 66 PHE A O 1
ATOM 977 N N . LEU A 1 70 ? -5.015 -19.209 -4.884 1.00 23.79 67 LEU A N 1
ATOM 978 C CA . LEU A 1 70 ? -5.405 -18.708 -3.566 1.00 22.73 67 LEU A CA 1
ATOM 979 C C . LEU A 1 70 ? -6.742 -17.988 -3.711 1.00 26.15 67 LEU A C 1
ATOM 980 O O . LEU A 1 70 ? -6.836 -16.985 -4.441 1.00 28.55 67 LEU A O 1
ATOM 996 N N . ASP A 1 71 ? -7.771 -18.488 -3.027 1.00 25.24 68 ASP A N 1
ATOM 997 C CA . ASP A 1 71 ? -9.094 -17.887 -3.103 1.00 21.38 68 ASP A CA 1
ATOM 998 C C . ASP A 1 71 ? -9.589 -17.538 -1.700 1.00 23.20 68 ASP A C 1
ATOM 999 O O . ASP A 1 71 ? -9.128 -18.091 -0.697 1.00 25.69 68 ASP A O 1
ATOM 1008 N N . ASP A 1 72 ? -10.520 -16.588 -1.646 1.00 23.07 69 ASP A N 1
ATOM 1009 C CA . ASP A 1 72 ? -11.157 -16.175 -0.404 1.00 24.79 69 ASP A CA 1
ATOM 1010 C C . ASP A 1 72 ? -12.563 -16.770 -0.291 1.00 27.13 69 ASP A C 1
ATOM 1011 O O . ASP A 1 72 ? -13.469 -16.147 0.286 1.00 28.56 69 ASP A O 1
ATOM 1020 N N . GLY A 1 73 ? -12.775 -17.932 -0.898 1.00 27.39 70 GLY A N 1
ATOM 1021 C CA . GLY A 1 73 ? -14.074 -18.583 -0.838 1.00 24.33 70 GLY A CA 1
ATOM 1022 C C . GLY A 1 73 ? -14.325 -19.200 0.524 1.00 27.18 70 GLY A C 1
ATOM 1023 O O . GLY A 1 73 ? -13.647 -18.934 1.516 1.00 27.04 70 GLY A O 1
ATOM 1027 N N . ALA A 1 74 ? -15.353 -20.047 0.554 1.00 27.37 71 ALA A N 1
ATOM 1028 C CA . ALA A 1 74 ? -15.937 -20.607 1.755 1.00 26.98 71 ALA A CA 1
ATOM 1029 C C . ALA A 1 74 ? -15.016 -21.596 2.472 1.00 26.85 71 ALA A C 1
ATOM 1030 O O . ALA A 1 74 ? -15.252 -21.883 3.661 1.00 26.42 71 ALA A O 1
ATOM 1037 N N . GLY A 1 75 ? -13.971 -22.070 1.828 1.00 27.57 72 GLY A N 1
ATOM 1038 C CA . GLY A 1 75 ? -13.084 -23.017 2.483 1.00 29.30 72 GLY A CA 1
ATOM 1039 C C . GLY A 1 75 ? -13.749 -24.381 2.646 1.00 30.11 72 GLY A C 1
ATOM 1040 O O . GLY A 1 75 ? -14.839 -24.653 2.106 1.00 26.00 72 GLY A O 1
ATOM 1044 N N . MET A 1 76 ? -13.058 -25.249 3.386 1.00 28.21 73 MET A N 1
ATOM 1045 C CA . MET A 1 76 ? -13.521 -26.607 3.677 1.00 26.83 73 MET A CA 1
ATOM 1046 C C . MET A 1 76 ? -13.303 -26.951 5.144 1.00 27.06 73 MET A C 1
ATOM 1047 O O . MET A 1 76 ? -12.214 -26.739 5.678 1.00 27.32 73 MET A O 1
ATOM 1061 N N . ASP A 1 77 ? -14.296 -27.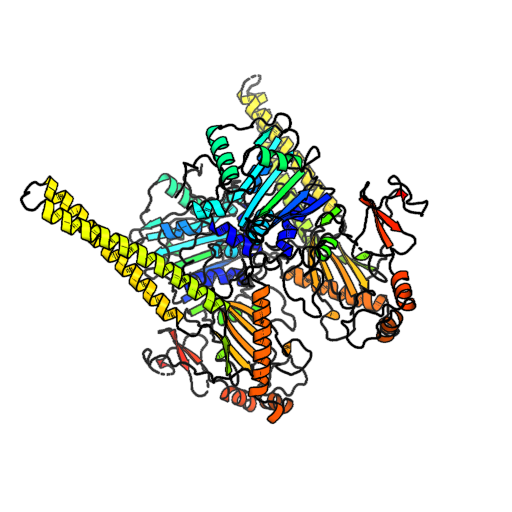548 5.766 1.00 24.18 74 ASP A N 1
ATOM 1062 C CA . ASP A 1 77 ? -14.086 -28.164 7.067 1.00 31.26 74 ASP A CA 1
ATOM 1063 C C . ASP A 1 77 ? -13.465 -29.549 6.855 1.00 26.60 74 ASP A C 1
ATOM 1064 O O . ASP A 1 77 ? -13.249 -30.008 5.718 1.00 26.27 74 ASP A O 1
ATOM 1073 N N . PRO A 1 78 ? -13.085 -30.225 7.932 1.00 26.60 75 PRO A N 1
ATOM 1074 C CA . PRO A 1 78 ? -12.292 -31.448 7.765 1.00 28.75 75 PRO A CA 1
ATOM 1075 C C . PRO A 1 78 ? -13.047 -32.520 7.009 1.00 27.11 75 PRO A C 1
ATOM 1076 O O . PRO A 1 78 ? -12.445 -33.286 6.258 1.00 28.86 75 PRO A O 1
ATOM 1087 N N . SER A 1 79 ? -14.362 -32.588 7.158 1.00 28.10 76 SER A N 1
ATOM 1088 C CA . SER A 1 79 ? -15.040 -33.645 6.421 1.00 35.62 76 SER A CA 1
ATOM 1089 C C . SER A 1 79 ? -15.192 -33.276 4.954 1.00 32.44 76 SER A C 1
ATOM 1090 O O . SER A 1 79 ? -15.114 -34.174 4.111 1.00 30.98 76 SER A O 1
ATOM 1098 N N . ASP A 1 80 ? -15.394 -31.981 4.641 1.00 28.38 77 ASP A N 1
ATOM 1099 C CA . ASP A 1 80 ? -15.322 -31.512 3.252 1.00 28.96 77 ASP A CA 1
ATOM 1100 C C . ASP A 1 80 ? -13.983 -31.886 2.635 1.00 28.06 77 ASP A C 1
ATOM 1101 O O . ASP A 1 80 ? -13.914 -32.367 1.489 1.00 27.46 77 ASP A O 1
ATOM 1110 N N . ALA A 1 81 ? -12.887 -31.594 3.346 1.00 24.90 78 ALA A N 1
ATOM 1111 C CA . ALA A 1 81 ? -11.566 -31.913 2.820 1.00 22.86 78 ALA A CA 1
ATOM 1112 C C . ALA A 1 81 ? -11.405 -33.413 2.573 1.00 26.75 78 ALA A C 1
ATOM 1113 O O . ALA A 1 81 ? -10.832 -33.815 1.555 1.00 25.49 78 ALA A O 1
ATOM 1120 N N . ALA A 1 82 ? -11.837 -34.257 3.518 1.00 29.52 79 ALA A N 1
ATOM 1121 C CA . ALA A 1 82 ? -11.697 -35.693 3.314 1.00 29.88 79 ALA A CA 1
ATOM 1122 C C . ALA A 1 82 ? -12.515 -36.175 2.115 1.00 28.69 79 ALA A C 1
ATOM 1123 O O . ALA A 1 82 ? -12.089 -37.099 1.414 1.00 31.57 79 ALA A O 1
ATOM 1130 N N . SER A 1 83 ? -13.660 -35.547 1.823 1.00 27.14 80 SER A N 1
ATOM 1131 C CA . SER A 1 83 ? -14.459 -35.998 0.681 1.00 27.08 80 SER A CA 1
ATOM 1132 C C . SER A 1 83 ? -13.830 -35.621 -0.658 1.00 28.06 80 SER A C 1
ATOM 1133 O O . SER A 1 83 ? -14.210 -36.204 -1.674 1.00 24.85 80 SER A O 1
ATOM 1141 N N . VAL A 1 84 ? -12.803 -34.768 -0.662 1.00 26.35 81 VAL A N 1
ATOM 1142 C CA . VAL A 1 84 ? -12.069 -34.484 -1.907 1.00 24.39 81 VAL A CA 1
ATOM 1143 C C . VAL A 1 84 ? -11.526 -35.766 -2.531 1.00 26.43 81 VAL A C 1
ATOM 1144 O O . VAL A 1 84 ? -11.457 -35.889 -3.758 1.00 24.67 81 VAL A O 1
ATOM 1157 N N . ILE A 1 85 ? -11.082 -36.721 -1.717 1.00 22.43 82 ILE A N 1
ATOM 1158 C CA . ILE A 1 85 ? -10.448 -37.926 -2.258 1.00 23.27 82 ILE A CA 1
ATOM 1159 C C . ILE A 1 85 ? -11.415 -39.085 -2.373 1.00 21.05 82 ILE A C 1
ATOM 1160 O O . ILE A 1 85 ? -10.986 -40.217 -2.633 1.00 26.75 82 ILE A O 1
ATOM 1176 N N . GLN A 1 86 ? -12.713 -38.820 -2.222 1.00 24.01 83 GLN A N 1
ATOM 1177 C CA . GLN A 1 86 ? -13.801 -39.726 -2.552 1.00 24.55 83 GLN A CA 1
ATOM 1178 C C . GLN A 1 86 ? -14.135 -39.408 -4.011 1.00 26.05 83 GLN A C 1
ATOM 1179 O O . GLN A 1 86 ? -14.940 -38.514 -4.309 1.00 25.22 83 GLN A O 1
ATOM 1193 N N . PHE A 1 87 ? -13.471 -40.081 -4.941 1.00 23.22 84 PHE A N 1
ATOM 1194 C CA . PHE A 1 87 ? -13.680 -39.755 -6.362 1.00 21.06 84 PHE A CA 1
ATOM 1195 C C . PHE A 1 87 ? -15.132 -39.956 -6.767 1.00 21.37 84 PHE A C 1
ATOM 1196 O O . PHE A 1 87 ? -15.720 -41.011 -6.526 1.00 25.59 84 PHE A O 1
ATOM 1213 N N . GLY A 1 88 ? -15.722 -38.939 -7.408 1.00 19.05 85 GLY A N 1
ATOM 1214 C CA . GLY A 1 88 ? -17.107 -38.972 -7.798 1.00 17.24 85 GLY A CA 1
ATOM 1215 C C . GLY A 1 88 ? -18.021 -38.292 -6.812 1.00 25.61 85 GLY A C 1
ATOM 1216 O O . GLY A 1 88 ? -19.193 -38.053 -7.128 1.00 23.43 85 GLY A O 1
ATOM 1220 N N . LYS A 1 89 ? -17.536 -38.032 -5.609 1.00 24.10 86 LYS A N 1
ATOM 1221 C CA . LYS A 1 89 ? -18.364 -37.381 -4.600 1.00 25.31 86 LYS A CA 1
ATOM 1222 C C . LYS A 1 89 ? -18.402 -35.879 -4.869 1.00 27.09 86 LYS A C 1
ATOM 1223 O O . LYS A 1 89 ? -17.359 -35.224 -4.995 1.00 27.57 86 LYS A O 1
ATOM 1242 N N . SER A 1 90 ? -19.608 -35.326 -4.902 1.00 26.77 87 SER A N 1
ATOM 1243 C CA . SER A 1 90 ? -19.779 -33.916 -5.217 1.00 28.78 87 SER A CA 1
ATOM 1244 C C . SER A 1 90 ? -21.041 -33.428 -4.504 1.00 34.87 87 SER A C 1
ATOM 1245 O O . SER A 1 90 ? -22.147 -33.649 -4.994 1.00 31.57 87 SER A O 1
ATOM 1253 N N . ALA A 1 91 ? -20.879 -32.795 -3.344 1.00 31.25 88 ALA A N 1
ATOM 1254 C CA . ALA A 1 91 ? -22.047 -32.186 -2.680 1.00 38.41 88 ALA A CA 1
ATOM 1255 C C . ALA A 1 91 ? -22.789 -31.192 -3.591 1.00 32.85 88 ALA A C 1
ATOM 1256 O O . ALA A 1 91 ? -24.018 -31.042 -3.504 1.00 38.29 88 ALA A O 1
ATOM 1263 N N . LYS A 1 92 ? -22.065 -30.539 -4.485 1.00 35.06 89 LYS A N 1
ATOM 1264 C CA . LYS A 1 92 ? -22.645 -29.677 -5.520 1.00 54.42 89 LYS A CA 1
ATOM 1265 C C . LYS A 1 92 ? -23.612 -30.408 -6.451 1.00 70.50 89 LYS A C 1
ATOM 1266 O O . LYS A 1 92 ? -24.401 -29.750 -7.148 1.00 50.41 89 LYS A O 1
ATOM 1285 N N . ARG A 1 93 ? -23.514 -31.737 -6.553 1.00 78.57 90 ARG A N 1
ATOM 1286 C CA . ARG A 1 93 ? -24.393 -32.486 -7.454 1.00 70.89 90 ARG A CA 1
ATOM 1287 C C . ARG A 1 93 ? -25.720 -32.644 -6.725 1.00 64.61 90 ARG A C 1
ATOM 1288 O O . ARG A 1 93 ? -26.016 -33.654 -6.082 1.00 68.80 90 ARG A O 1
ATOM 1309 N N . THR A 1 94 ? -26.525 -31.596 -6.816 1.00 64.95 91 THR A N 1
ATOM 1310 C CA . THR A 1 94 ? -27.851 -31.532 -6.226 1.00 89.95 91 THR A CA 1
ATOM 1311 C C . THR A 1 94 ? -28.845 -31.100 -7.295 1.00 84.33 91 THR A C 1
ATOM 1312 O O . THR A 1 94 ? -28.462 -30.422 -8.255 1.00 63.12 91 THR A O 1
ATOM 1323 N N . PRO A 1 95 ? -30.113 -31.511 -7.188 1.00 92.47 92 PRO A N 1
ATOM 1324 C CA . PRO A 1 95 ? -31.120 -30.998 -8.128 1.00 96.63 92 PRO A CA 1
ATOM 1325 C C . PRO A 1 95 ? -31.175 -29.473 -8.140 1.00 85.62 92 PRO A C 1
ATOM 1326 O O . PRO A 1 95 ? -31.111 -28.813 -7.100 1.00 84.90 92 PRO A O 1
ATOM 1337 N N . GLU A 1 96 ? -31.306 -28.920 -9.343 1.00 76.34 93 GLU A N 1
ATOM 1338 C CA . GLU A 1 96 ? -31.309 -27.476 -9.586 1.00 87.95 93 GLU A CA 1
ATOM 1339 C C . GLU A 1 96 ? -30.003 -26.814 -9.153 1.00 71.94 93 GLU A C 1
ATOM 1340 O O . GLU A 1 96 ? -29.955 -25.597 -8.940 1.00 73.30 93 GLU A O 1
ATOM 1352 N N . SER A 1 97 ? -28.931 -27.587 -9.023 1.00 49.21 94 SER A N 1
ATOM 1353 C CA . SER A 1 97 ? -27.650 -27.000 -8.674 1.00 51.61 94 SER A CA 1
ATOM 1354 C C . SER A 1 97 ? -27.168 -26.164 -9.844 1.00 71.26 94 SER A C 1
ATOM 1355 O O . SER A 1 97 ? -27.243 -26.595 -11.011 1.00 40.95 94 SER A O 1
ATOM 1363 N N . THR A 1 98 ? -26.689 -24.957 -9.544 1.00 38.84 95 THR A N 1
ATOM 1364 C CA . THR A 1 98 ? -26.045 -24.137 -10.563 1.00 39.94 95 THR A CA 1
ATOM 1365 C C . THR A 1 98 ? -24.540 -24.010 -10.315 1.00 43.52 95 THR A C 1
ATOM 1366 O O . THR A 1 98 ? -23.864 -23.148 -10.888 1.00 51.67 95 THR A O 1
ATOM 1377 N N . GLN A 1 99 ? -23.997 -24.875 -9.486 1.00 25.65 96 GLN A N 1
ATOM 1378 C CA . GLN A 1 99 ? -22.566 -25.014 -9.393 1.00 21.80 96 GLN A CA 1
ATOM 1379 C C . GLN A 1 99 ? -22.016 -25.634 -10.669 1.00 22.50 96 GLN A C 1
ATOM 1380 O O . GLN A 1 99 ? -22.673 -26.430 -11.329 1.00 31.37 96 GLN A O 1
ATOM 1394 N N . ILE A 1 100 ? -20.783 -25.258 -10.983 1.00 27.74 97 ILE A N 1
ATOM 1395 C CA . ILE A 1 100 ? -20.084 -25.854 -12.111 1.00 22.90 97 ILE A CA 1
ATOM 1396 C C . ILE A 1 100 ? -19.665 -27.278 -11.776 1.00 26.82 97 ILE A C 1
ATOM 1397 O O . ILE A 1 100 ? -19.832 -28.203 -12.592 1.00 25.15 97 ILE A O 1
ATOM 1413 N N . GLY A 1 101 ? -19.213 -27.492 -10.547 1.00 22.60 98 GLY A N 1
ATOM 1414 C CA . GLY A 1 101 ? -18.798 -28.830 -10.122 1.00 19.95 98 GLY A CA 1
ATOM 1415 C C . GLY A 1 101 ? -19.958 -29.792 -10.034 1.00 25.24 98 GLY A C 1
ATOM 1416 O O . GLY A 1 101 ? -20.992 -29.497 -9.419 1.00 24.15 98 GLY A O 1
ATOM 1420 N N . GLN A 1 102 ? -19.776 -30.998 -10.612 1.00 20.90 99 GLN A N 1
ATOM 1421 C CA . GLN A 1 102 ? -20.797 -32.021 -10.555 1.00 21.11 99 GLN A CA 1
ATOM 1422 C C . GLN A 1 102 ? -20.206 -33.436 -10.580 1.00 20.43 99 GLN A C 1
ATOM 1423 O O . GLN A 1 102 ? -20.890 -34.373 -10.167 1.00 22.69 99 GLN A O 1
ATOM 1437 N N . TYR A 1 103 ? -18.993 -33.608 -11.118 1.00 21.64 100 TYR A N 1
ATOM 1438 C CA . TYR A 1 103 ? -18.457 -34.939 -11.371 1.00 18.22 100 TYR A CA 1
ATOM 1439 C C . TYR A 1 103 ? -17.539 -35.474 -10.275 1.00 19.94 100 TYR A C 1
ATOM 1440 O O . TYR A 1 103 ? -17.176 -36.652 -10.314 1.00 19.45 100 TYR A O 1
ATOM 1458 N N . GLY A 1 104 ? -17.186 -34.676 -9.264 1.00 19.76 101 GLY A N 1
ATOM 1459 C CA . GLY A 1 104 ? -16.311 -35.166 -8.184 1.00 21.35 101 GLY A CA 1
ATOM 1460 C C . GLY A 1 104 ? -14.904 -35.564 -8.594 1.00 18.65 101 GLY A C 1
ATOM 1461 O O . GLY A 1 104 ? -14.326 -36.476 -7.989 1.00 21.38 101 GLY A O 1
ATOM 1465 N N . ASN A 1 105 ? -14.323 -34.868 -9.574 1.00 21.68 102 ASN A N 1
ATOM 1466 C CA . ASN A 1 105 ? -13.083 -35.275 -10.206 1.00 20.67 102 ASN A CA 1
ATOM 1467 C C . ASN A 1 105 ? -12.122 -34.141 -10.549 1.00 18.56 102 ASN A C 1
ATOM 1468 O O . ASN A 1 105 ? -10.904 -34.383 -10.585 1.00 19.09 102 ASN A O 1
ATOM 1479 N N . GLY A 1 106 ? -12.614 -32.925 -10.826 1.00 19.72 103 GLY A N 1
ATOM 1480 C CA . GLY A 1 106 ? -11.817 -31.917 -11.528 1.00 21.90 103 GLY A CA 1
ATOM 1481 C C . GLY A 1 106 ? -10.517 -31.523 -10.849 1.00 19.70 103 GLY A C 1
ATOM 1482 O O . GLY A 1 106 ? -9.502 -31.303 -11.510 1.00 19.61 103 GLY A O 1
ATOM 1486 N N . LEU A 1 107 ? -10.516 -31.365 -9.524 1.00 18.78 104 LEU A N 1
ATOM 1487 C CA . LEU A 1 107 ? -9.267 -31.005 -8.900 1.00 18.84 104 LEU A CA 1
ATOM 1488 C C . LEU A 1 107 ? -8.219 -32.100 -9.055 1.00 21.31 104 LEU A C 1
ATOM 1489 O O . LEU A 1 107 ? -7.038 -31.806 -9.193 1.00 20.70 104 LEU A O 1
ATOM 1505 N N . LYS A 1 108 ? -8.635 -33.357 -9.089 1.00 20.13 105 LYS A N 1
ATOM 1506 C CA . LYS A 1 108 ? -7.682 -34.448 -9.216 1.00 19.74 105 LYS A CA 1
ATOM 1507 C C . LYS A 1 108 ? -7.226 -34.620 -10.656 1.00 19.45 105 LYS A C 1
ATOM 1508 O O . LYS A 1 108 ? -6.038 -34.785 -10.912 1.00 21.99 105 LYS A O 1
ATOM 1527 N N . SER A 1 109 ? -8.132 -34.509 -11.619 1.00 19.44 106 SER A N 1
ATOM 1528 C CA . SER A 1 109 ? -7.676 -34.624 -12.999 1.00 21.69 106 SER A CA 1
ATOM 1529 C C . SER A 1 109 ? -6.814 -33.434 -13.390 1.00 21.08 106 SER A C 1
ATOM 1530 O O . SER A 1 109 ? -5.786 -33.601 -14.061 1.00 21.17 106 SER A O 1
ATOM 1538 N N . GLY A 1 110 ? -7.213 -32.218 -13.002 1.00 19.74 107 GLY A N 1
ATOM 1539 C CA . GLY A 1 110 ? -6.463 -31.046 -13.424 1.00 20.03 107 GLY A CA 1
ATOM 1540 C C . GLY A 1 110 ? -5.101 -30.943 -12.770 1.00 21.59 107 GLY A C 1
ATOM 1541 O O . GLY A 1 110 ? -4.090 -30.698 -13.451 1.00 20.85 107 GLY A O 1
ATOM 1545 N N . SER A 1 111 ? -5.034 -31.138 -11.439 1.00 23.43 108 SER A N 1
ATOM 1546 C CA . SER A 1 111 ? -3.758 -30.976 -10.759 1.00 24.38 108 SER A CA 1
ATOM 1547 C C . SER A 1 111 ? -2.746 -31.981 -11.278 1.00 22.41 108 SER A C 1
ATOM 1548 O O . SER A 1 111 ? -1.585 -31.652 -11.450 1.00 22.53 108 SER A O 1
ATOM 1556 N N . MET A 1 112 ? -3.155 -33.230 -11.482 1.00 21.63 109 MET A N 1
ATOM 1557 C CA . MET A 1 112 ? -2.217 -34.265 -11.909 1.00 23.90 109 MET A CA 1
ATOM 1558 C C . MET A 1 112 ? -1.839 -34.161 -13.397 1.00 23.60 109 MET A C 1
ATOM 1559 O O . MET A 1 112 ? -0.877 -34.797 -13.827 1.00 20.12 109 MET A O 1
ATOM 1573 N N . ARG A 1 113 ? -2.538 -33.349 -14.191 1.00 20.45 110 ARG A N 1
ATOM 1574 C CA . ARG A 1 113 ? -2.048 -32.978 -15.515 1.00 22.22 110 ARG A CA 1
ATOM 1575 C C . ARG A 1 113 ? -0.932 -31.938 -15.421 1.00 22.26 110 ARG A C 1
ATOM 1576 O O . ARG A 1 113 ? 0.008 -31.943 -16.215 1.00 20.97 110 ARG A O 1
ATOM 1597 N N . ILE A 1 114 ? -1.061 -31.004 -14.474 1.00 23.13 111 ILE A N 1
ATOM 1598 C CA . ILE A 1 114 ? -0.152 -29.866 -14.402 1.00 21.45 111 ILE A CA 1
ATOM 1599 C C . ILE A 1 114 ? 1.176 -30.255 -13.758 1.00 24.61 111 ILE A C 1
ATOM 1600 O O . ILE A 1 114 ? 2.230 -29.820 -14.211 1.00 24.62 111 ILE A O 1
ATOM 1616 N N . GLY A 1 115 ? 1.154 -31.034 -12.660 1.00 22.96 112 GLY A N 1
ATOM 1617 C CA . GLY A 1 115 ? 2.381 -31.358 -11.952 1.00 21.96 112 GLY A CA 1
ATOM 1618 C C . GLY A 1 115 ? 2.295 -32.721 -11.300 1.00 20.89 112 GLY A C 1
ATOM 1619 O O . GLY A 1 115 ? 1.266 -33.401 -11.335 1.00 23.59 112 GLY A O 1
ATOM 1623 N N . LYS A 1 116 ? 3.426 -33.132 -10.755 1.00 22.14 113 LYS A N 1
ATOM 1624 C CA . LYS A 1 116 ? 3.500 -34.438 -10.119 1.00 21.64 113 LYS A CA 1
ATOM 1625 C C . LYS A 1 116 ? 2.735 -34.454 -8.800 1.00 25.98 113 LYS A C 1
ATOM 1626 O O . LYS A 1 116 ? 2.087 -35.449 -8.471 1.00 23.69 113 LYS A O 1
ATOM 1645 N N . ASP A 1 117 ? 2.802 -33.369 -8.046 1.00 25.09 114 ASP A N 1
ATOM 1646 C CA . ASP A 1 117 ? 2.375 -33.316 -6.643 1.00 23.10 114 ASP A CA 1
ATOM 1647 C C . ASP A 1 117 ? 1.499 -32.081 -6.417 1.00 26.76 114 ASP A C 1
ATOM 1648 O O . ASP A 1 117 ? 1.670 -31.073 -7.106 1.00 24.10 114 ASP A O 1
ATOM 1657 N N . PHE A 1 118 ? 0.586 -32.130 -5.432 1.00 25.87 115 PHE A N 1
ATOM 1658 C CA . PHE A 1 118 ? -0.026 -30.904 -4.925 1.00 24.44 115 PHE A CA 1
ATOM 1659 C C . PHE A 1 118 ? -0.271 -30.983 -3.424 1.00 24.03 115 PHE A C 1
ATOM 1660 O O . PHE A 1 118 ? -0.379 -32.057 -2.832 1.00 21.22 115 PHE A O 1
ATOM 1677 N N . ILE A 1 119 ? -0.276 -29.815 -2.807 1.00 23.67 116 ILE A N 1
ATOM 1678 C CA . ILE A 1 119 ? -0.599 -29.668 -1.392 1.00 25.49 116 ILE A CA 1
ATOM 1679 C C . ILE A 1 119 ? -1.615 -28.546 -1.305 1.00 25.44 116 ILE A C 1
ATOM 1680 O O . ILE A 1 119 ? -1.486 -27.522 -1.992 1.00 28.25 116 ILE A O 1
ATOM 1696 N N . LEU A 1 120 ? -2.685 -28.783 -0.560 1.00 21.20 117 LEU A N 1
ATOM 1697 C CA . LEU A 1 120 ? -3.788 -27.840 -0.423 1.00 24.94 117 LEU A CA 1
ATOM 1698 C C . LEU A 1 120 ? -3.929 -27.444 1.038 1.00 24.21 117 LEU A C 1
ATOM 1699 O O . LEU A 1 120 ? -3.784 -28.279 1.924 1.00 25.99 117 LEU A O 1
ATOM 1715 N N . PHE A 1 121 ? -4.151 -26.164 1.278 1.00 23.16 118 PHE A N 1
ATOM 1716 C CA . PHE A 1 121 ? -4.415 -25.640 2.607 1.00 25.29 118 PHE A CA 1
ATOM 1717 C C . PHE A 1 121 ? -5.773 -24.964 2.568 1.00 26.67 118 PHE A C 1
ATOM 1718 O O . PHE A 1 121 ? -6.053 -24.197 1.645 1.00 26.06 118 PHE A O 1
ATOM 1735 N N . THR A 1 122 ? -6.605 -25.219 3.578 1.00 23.28 119 THR A N 1
ATOM 1736 C CA . THR A 1 122 ? -7.955 -24.676 3.568 1.00 21.23 119 THR A CA 1
ATOM 1737 C C . THR A 1 122 ? -8.365 -24.393 4.996 1.00 26.79 119 THR A C 1
ATOM 1738 O O . THR A 1 122 ? -7.896 -25.044 5.937 1.00 26.47 119 THR A O 1
ATOM 1749 N N . LYS A 1 123 ? -9.220 -23.386 5.145 1.00 27.44 120 LYS A N 1
ATOM 1750 C CA . LYS A 1 123 ? -9.646 -22.931 6.459 1.00 28.93 120 LYS A CA 1
ATOM 1751 C C . LYS A 1 123 ? -11.136 -22.620 6.404 1.00 24.79 120 LYS A C 1
ATOM 1752 O O . LYS A 1 123 ? -11.620 -22.034 5.423 1.00 27.04 120 LYS A O 1
ATOM 1771 N N . LYS A 1 124 ? -11.842 -22.979 7.469 1.00 29.16 121 LYS A N 1
ATOM 1772 C CA . LYS A 1 124 ? -13.259 -22.693 7.590 1.00 31.66 121 LYS A CA 1
ATOM 1773 C C . LYS A 1 124 ? -13.604 -22.695 9.070 1.00 36.42 121 LYS A C 1
ATOM 1774 O O . LYS A 1 124 ? -13.267 -23.641 9.780 1.00 31.72 121 LYS A O 1
ATOM 1793 N N . GLU A 1 125 ? -14.230 -21.618 9.540 1.00 37.94 122 GLU A N 1
ATOM 1794 C CA . GLU A 1 125 ? -14.560 -21.469 10.964 1.00 38.80 122 GLU A CA 1
ATOM 1795 C C . GLU A 1 125 ? -13.331 -21.682 11.837 1.00 34.54 122 GLU A C 1
ATOM 1796 O O . GLU A 1 125 ? -12.380 -20.903 11.779 1.00 42.16 122 GLU A O 1
ATOM 1808 N N . ASP A 1 126 ? -13.306 -22.712 12.661 1.00 43.09 123 ASP A N 1
ATOM 1809 C CA . ASP A 1 126 ? -12.213 -22.823 13.615 1.00 38.14 123 ASP A CA 1
ATOM 1810 C C . ASP A 1 126 ? -11.234 -23.917 13.265 1.00 34.68 123 ASP A C 1
ATOM 1811 O O . ASP A 1 126 ? -10.407 -24.279 14.113 1.00 37.47 123 ASP A O 1
ATOM 1820 N N . THR A 1 127 ? -11.287 -24.438 12.042 1.00 32.22 124 THR A N 1
ATOM 1821 C CA . THR A 1 127 ? -10.397 -25.500 11.629 1.00 31.58 124 THR A CA 1
ATOM 1822 C C . THR A 1 127 ? -9.622 -25.064 10.404 1.00 30.65 124 THR A C 1
ATOM 1823 O O . THR A 1 127 ? -10.064 -24.236 9.584 1.00 31.23 124 THR A O 1
ATOM 1834 N N . MET A 1 128 ? -8.469 -25.686 10.246 1.00 28.98 125 MET A N 1
ATOM 1835 C CA . MET A 1 128 ? -7.776 -25.575 8.981 1.00 29.80 125 MET A CA 1
ATOM 1836 C C . MET A 1 128 ? -7.101 -26.905 8.720 1.00 25.89 125 MET A C 1
ATOM 1837 O O . MET A 1 128 ? -6.580 -27.557 9.640 1.00 29.61 125 MET A O 1
ATOM 1851 N N . THR A 1 129 ? -7.189 -27.328 7.470 1.00 25.54 126 THR A N 1
ATOM 1852 C CA . THR A 1 129 ? -6.822 -28.664 7.058 1.00 25.90 126 THR A CA 1
ATOM 1853 C C . THR A 1 129 ? -5.818 -28.594 5.920 1.00 25.51 126 THR A C 1
ATOM 1854 O O . THR A 1 129 ? -5.895 -27.718 5.052 1.00 25.82 126 THR A O 1
ATOM 1865 N N . CYS A 1 130 ? -4.879 -29.515 5.944 1.00 24.75 127 CYS A N 1
ATOM 1866 C CA . CYS A 1 130 ? -3.947 -29.712 4.846 1.00 24.63 127 CYS A CA 1
ATOM 1867 C C . CYS A 1 130 ? -4.278 -31.041 4.186 1.00 25.70 127 CYS A C 1
ATOM 1868 O O . CYS A 1 130 ? -4.450 -32.057 4.860 1.00 29.50 127 CYS A O 1
ATOM 1876 N N . LEU A 1 131 ? -4.328 -31.042 2.856 1.00 23.59 128 LEU A N 1
ATOM 1877 C CA . LEU A 1 131 ? -4.486 -32.251 2.073 1.00 22.61 128 LEU A CA 1
ATOM 1878 C C . LEU A 1 131 ? -3.281 -32.321 1.150 1.00 23.02 128 LEU A C 1
ATOM 1879 O O . LEU A 1 131 ? -3.044 -31.388 0.388 1.00 25.20 128 LEU A O 1
ATOM 1895 N N . PHE A 1 132 ? -2.537 -33.416 1.220 1.00 25.11 129 PHE A N 1
ATOM 1896 C CA . PHE A 1 132 ? -1.266 -33.573 0.514 1.00 25.51 129 PHE A CA 1
ATOM 1897 C C . PHE A 1 132 ? -1.363 -34.777 -0.415 1.00 26.20 129 PHE A C 1
ATOM 1898 O O . PHE A 1 132 ? -1.481 -35.922 0.042 1.00 24.63 129 PHE A O 1
ATOM 1915 N N . LEU A 1 133 ? -1.264 -34.526 -1.701 1.00 22.79 130 LEU A N 1
ATOM 1916 C CA . LEU A 1 133 ? -1.253 -35.606 -2.698 1.00 22.06 130 LEU A CA 1
ATOM 1917 C C . LEU A 1 133 ? 0.134 -35.637 -3.335 1.00 25.03 130 LEU A C 1
ATOM 1918 O O . LEU A 1 133 ? 0.462 -34.847 -4.241 1.00 25.35 130 LEU A O 1
ATOM 1934 N N . SER A 1 134 ? 0.929 -36.609 -2.911 1.00 21.30 131 SER A N 1
ATOM 1935 C CA . SER A 1 134 ? 2.344 -36.681 -3.273 1.00 22.36 131 SER A CA 1
ATOM 1936 C C . SER A 1 134 ? 2.593 -37.929 -4.104 1.00 26.37 131 SER A C 1
ATOM 1937 O O . SER A 1 134 ? 2.828 -39.017 -3.567 1.00 23.32 131 SER A O 1
ATOM 1945 N N . ARG A 1 135 ? 2.658 -37.772 -5.413 1.00 23.62 132 ARG A N 1
ATOM 1946 C CA . ARG A 1 135 ? 3.098 -38.901 -6.209 1.00 22.68 132 ARG A CA 1
ATOM 1947 C C . ARG A 1 135 ? 4.593 -39.174 -6.012 1.00 22.64 132 ARG A C 1
ATOM 1948 O O . ARG A 1 135 ? 5.038 -40.306 -6.211 1.00 27.21 132 ARG A O 1
ATOM 1969 N N . THR A 1 136 ? 5.377 -38.168 -5.607 1.00 24.69 133 THR A N 1
ATOM 1970 C CA . THR A 1 136 ? 6.781 -38.397 -5.296 1.00 25.94 133 THR A CA 1
ATOM 1971 C C . THR A 1 136 ? 6.917 -39.438 -4.181 1.00 28.91 133 THR A C 1
ATOM 1972 O O . THR A 1 136 ? 7.689 -40.407 -4.278 1.00 27.72 133 THR A O 1
ATOM 1983 N N . PHE A 1 137 ? 6.164 -39.238 -3.106 1.00 28.47 134 PHE A N 1
ATOM 1984 C CA . PHE A 1 137 ? 6.100 -40.202 -2.008 1.00 31.19 134 PHE A CA 1
ATOM 1985 C C . PHE A 1 137 ? 5.728 -41.607 -2.489 1.00 30.28 134 PHE A C 1
ATOM 1986 O O . PHE A 1 137 ? 6.384 -42.590 -2.120 1.00 32.34 134 PHE A O 1
ATOM 2003 N N . HIS A 1 138 ? 4.666 -41.726 -3.300 1.00 27.84 135 HIS A N 1
ATOM 2004 C CA . HIS A 1 138 ? 4.224 -43.047 -3.737 1.00 28.20 135 HIS A CA 1
ATOM 2005 C C . HIS A 1 138 ? 5.299 -43.736 -4.560 1.00 31.63 135 HIS A C 1
ATOM 2006 O O . HIS A 1 138 ? 5.522 -44.941 -4.420 1.00 30.44 135 HIS A O 1
ATOM 2020 N N . GLU A 1 139 ? 5.953 -42.993 -5.456 1.00 28.04 136 GLU A N 1
ATOM 2021 C CA . GLU A 1 139 ? 7.044 -43.563 -6.239 1.00 36.21 136 GLU A CA 1
ATOM 2022 C C . GLU A 1 139 ? 8.222 -43.960 -5.359 1.00 35.53 136 GLU A C 1
ATOM 2023 O O . GLU A 1 139 ? 8.752 -45.068 -5.486 1.00 34.28 136 GLU A O 1
ATOM 2035 N N . GLU A 1 140 ? 8.670 -43.069 -4.470 1.00 32.48 137 GLU A N 1
ATOM 2036 C CA . GLU A 1 140 ? 9.892 -43.354 -3.706 1.00 33.22 137 GLU A CA 1
ATOM 2037 C C . GLU A 1 140 ? 9.704 -44.537 -2.776 1.00 42.14 137 GLU A C 1
ATOM 2038 O O . GLU A 1 140 ? 10.656 -45.292 -2.524 1.00 36.43 137 GLU A O 1
ATOM 2050 N N . GLU A 1 141 ? 8.492 -44.735 -2.272 1.00 30.86 138 GLU A N 1
ATOM 2051 C CA . GLU A 1 141 ? 8.253 -45.760 -1.267 1.00 36.28 138 GLU A CA 1
ATOM 2052 C C . GLU A 1 141 ? 7.424 -46.926 -1.795 1.00 33.89 138 GLU A C 1
ATOM 2053 O O . GLU A 1 141 ? 7.031 -47.786 -1.007 1.00 36.15 138 GLU A O 1
ATOM 2065 N N . GLY A 1 142 ? 7.170 -46.987 -3.102 1.00 32.50 139 GLY A N 1
ATOM 2066 C CA . GLY A 1 142 ? 6.575 -48.167 -3.716 1.00 36.11 139 GLY A CA 1
ATOM 2067 C C . GLY A 1 142 ? 5.131 -48.393 -3.327 1.00 34.49 139 GLY A C 1
ATOM 2068 O O . GLY A 1 142 ? 4.725 -49.531 -3.080 1.00 36.50 139 GLY A O 1
ATOM 2072 N N . ILE A 1 143 ? 4.342 -47.339 -3.260 1.00 30.69 140 ILE A N 1
ATOM 2073 C CA . ILE A 1 143 ? 2.972 -47.423 -2.786 1.00 34.93 140 ILE A CA 1
ATOM 2074 C C . ILE A 1 143 ? 2.047 -47.461 -3.997 1.00 36.43 140 ILE A C 1
ATOM 2075 O O . ILE A 1 143 ? 2.071 -46.554 -4.846 1.00 31.39 140 ILE A O 1
ATOM 2091 N N . ASP A 1 144 ? 1.227 -48.513 -4.078 1.00 31.22 141 ASP A N 1
ATOM 2092 C CA . ASP A 1 144 ? 0.334 -48.691 -5.204 1.00 36.23 141 ASP A CA 1
ATOM 2093 C C . ASP A 1 144 ? -1.098 -48.307 -4.902 1.00 32.43 141 ASP A C 1
ATOM 2094 O O . ASP A 1 144 ? -1.877 -48.194 -5.838 1.00 29.66 141 ASP A O 1
ATOM 2103 N N . GLU A 1 145 ? -1.464 -48.164 -3.634 1.00 30.03 142 GLU A N 1
ATOM 2104 C CA . GLU A 1 145 ? -2.685 -47.470 -3.260 1.00 30.95 142 GLU A CA 1
ATOM 2105 C C . GLU A 1 145 ? -2.502 -45.965 -3.476 1.00 30.56 142 GLU A C 1
ATOM 2106 O O . GLU A 1 145 ? -1.458 -45.503 -3.939 1.00 33.44 142 GLU A O 1
ATOM 2118 N N . VAL A 1 146 ? -3.522 -45.185 -3.123 1.00 30.14 143 VAL A N 1
ATOM 2119 C CA . VAL A 1 146 ? -3.431 -43.722 -3.110 1.00 25.90 143 VAL A CA 1
ATOM 2120 C C . VAL A 1 146 ? -3.646 -43.291 -1.662 1.00 30.15 143 VAL A C 1
ATOM 2121 O O . VAL A 1 146 ? -4.788 -43.231 -1.202 1.00 28.64 143 VAL A O 1
ATOM 2134 N N . ILE A 1 147 ? -2.553 -42.982 -0.964 1.00 27.22 144 ILE A N 1
ATOM 2135 C CA . ILE A 1 147 ? -2.533 -42.632 0.462 1.00 30.02 144 ILE A CA 1
ATOM 2136 C C . ILE A 1 147 ? -2.375 -41.118 0.607 1.00 29.27 144 ILE A C 1
ATOM 2137 O O . ILE A 1 147 ? -1.497 -40.522 -0.022 1.00 31.44 144 ILE A O 1
ATOM 2153 N N . VAL A 1 148 ? -3.194 -40.495 1.457 1.00 27.45 145 VAL A N 1
ATOM 2154 C CA . VAL A 1 148 ? -3.304 -39.030 1.425 1.00 24.42 145 VAL A CA 1
ATOM 2155 C C . VAL A 1 148 ? -3.276 -38.478 2.854 1.00 25.23 145 VAL A C 1
ATOM 2156 O O . VAL A 1 148 ? -4.269 -38.592 3.582 1.00 26.10 145 VAL A O 1
ATOM 2169 N N . PRO A 1 149 ? -2.182 -37.862 3.285 1.00 24.40 146 PRO A N 1
ATOM 2170 C CA . PRO A 1 149 ? -2.208 -37.131 4.560 1.00 26.68 146 PRO A CA 1
ATOM 2171 C C . PRO A 1 149 ? -3.261 -36.033 4.567 1.00 28.40 146 PRO A C 1
ATOM 2172 O O . PRO A 1 149 ? -3.394 -35.245 3.612 1.00 25.41 146 PRO A O 1
ATOM 2183 N N . LEU A 1 150 ? -3.990 -35.959 5.689 1.00 25.35 147 LEU A N 1
ATOM 2184 C CA . LEU A 1 150 ? -5.099 -35.032 5.848 1.00 25.69 147 LEU A CA 1
ATOM 2185 C C . LEU A 1 150 ? -5.152 -34.454 7.264 1.00 29.53 147 LEU A C 1
ATOM 2186 O O . LEU A 1 150 ? -6.203 -34.526 7.917 1.00 30.79 147 LEU A O 1
ATOM 2202 N N . PRO A 1 151 ? -4.069 -33.871 7.771 1.00 25.27 148 PRO A N 1
ATOM 2203 C CA . PRO A 1 151 ? -4.105 -33.313 9.130 1.00 25.13 148 PRO A CA 1
ATOM 2204 C C . PRO A 1 151 ? -4.936 -32.038 9.240 1.00 27.26 148 PRO A C 1
ATOM 2205 O O . PRO A 1 151 ? -4.971 -31.200 8.345 1.00 24.95 148 PRO A O 1
ATOM 2216 N N . THR A 1 152 ? -5.542 -31.861 10.411 1.00 26.65 149 THR A N 1
ATOM 2217 C CA . THR A 1 152 ? -6.329 -30.688 10.742 1.00 29.42 149 THR A CA 1
ATOM 2218 C C . THR A 1 152 ? -5.787 -30.075 12.024 1.00 26.66 149 THR A C 1
ATOM 2219 O O . THR A 1 152 ? -5.382 -30.787 12.957 1.00 30.58 149 THR A O 1
ATOM 2230 N N . TRP A 1 153 ? -5.768 -28.752 12.054 1.00 28.73 150 TRP A N 1
ATOM 2231 C CA . TRP A 1 153 ? -5.420 -27.990 13.254 1.00 30.36 150 TRP A CA 1
ATOM 2232 C C . TRP A 1 153 ? -6.539 -27.025 13.613 1.00 29.63 150 TRP A C 1
ATOM 2233 O O . TRP A 1 153 ? -7.312 -26.587 12.746 1.00 32.66 150 TRP A O 1
ATOM 2254 N N . ASN A 1 154 ? -6.575 -26.644 14.895 1.00 31.99 151 ASN A N 1
ATOM 2255 C CA . ASN A 1 154 ? -7.450 -25.563 15.318 1.00 29.27 151 ASN A CA 1
ATOM 2256 C C . ASN A 1 154 ? -6.921 -24.238 14.789 1.00 34.32 151 ASN A C 1
ATOM 2257 O O . ASN A 1 154 ? -5.734 -23.930 14.928 1.00 37.11 151 ASN A O 1
ATOM 2268 N N . ALA A 1 155 ? -7.805 -23.470 14.147 1.00 31.26 152 ALA A N 1
ATOM 2269 C CA . ALA A 1 155 ? -7.397 -22.254 13.445 1.00 35.57 152 ALA A CA 1
ATOM 2270 C C . ALA A 1 155 ? -6.950 -21.150 14.402 1.00 40.67 152 ALA A C 1
ATOM 2271 O O . ALA A 1 155 ? -6.196 -20.257 14.014 1.00 51.87 152 ALA A O 1
ATOM 2278 N N . ARG A 1 156 ? -7.441 -21.155 15.614 1.00 38.24 153 ARG A N 1
ATOM 2279 C CA . ARG A 1 156 ? -7.095 -20.089 16.554 1.00 47.20 153 ARG A CA 1
ATOM 2280 C C . ARG A 1 156 ? -5.913 -20.450 17.444 1.00 58.28 153 ARG A C 1
ATOM 2281 O O . ARG A 1 156 ? -5.066 -19.591 17.704 1.00 63.41 153 ARG A O 1
ATOM 2302 N N . THR A 1 157 ? -5.834 -21.697 17.920 1.00 44.91 154 THR A N 1
ATOM 2303 C CA . THR A 1 157 ? -4.780 -22.131 18.837 1.00 46.00 154 THR A CA 1
ATOM 2304 C C . THR A 1 157 ? -3.651 -22.906 18.161 1.00 43.10 154 THR A C 1
ATOM 2305 O O . THR A 1 157 ? -2.583 -23.077 18.762 1.00 40.75 154 THR A O 1
ATOM 2316 N N . ARG A 1 158 ? -3.880 -23.426 16.962 1.00 37.73 155 ARG A N 1
ATOM 2317 C CA . ARG A 1 158 ? -2.933 -24.256 16.234 1.00 41.23 155 ARG A CA 1
ATOM 2318 C C . ARG A 1 158 ? -2.655 -25.590 16.920 1.00 41.39 155 ARG A C 1
ATOM 2319 O O . ARG A 1 158 ? -1.646 -26.229 16.628 1.00 43.22 155 ARG A O 1
ATOM 2340 N N . GLU A 1 159 ? -3.525 -26.046 17.824 1.00 38.70 156 GLU A N 1
ATOM 2341 C CA . GLU A 1 159 ? -3.393 -27.419 18.306 1.00 37.75 156 GLU A CA 1
ATOM 2342 C C . GLU A 1 159 ? -3.915 -28.389 17.246 1.00 31.86 156 GLU A C 1
ATOM 2343 O O . GLU A 1 159 ? -4.898 -28.093 16.575 1.00 35.18 156 GLU A O 1
ATOM 2355 N N . PRO A 1 160 ? -3.317 -29.570 17.133 1.00 37.19 157 PRO A N 1
ATOM 2356 C CA . PRO A 1 160 ? -3.890 -30.604 16.259 1.00 36.86 157 PRO A CA 1
ATOM 2357 C C . PRO A 1 160 ? -5.308 -30.935 16.678 1.00 37.54 157 PRO A C 1
ATOM 2358 O O . PRO A 1 160 ? -5.630 -30.951 17.866 1.00 33.77 157 PRO A O 1
ATOM 2369 N N . VAL A 1 161 ? -6.136 -31.219 15.695 1.00 35.99 158 VAL A N 1
ATOM 2370 C CA . VAL A 1 161 ? -7.465 -31.785 15.882 1.00 37.94 158 VAL A CA 1
ATOM 2371 C C . VAL A 1 161 ? -7.405 -33.169 15.258 1.00 32.57 158 VAL A C 1
ATOM 2372 O O . VAL A 1 161 ? -7.410 -33.316 14.030 1.00 36.45 158 VAL A O 1
ATOM 2385 N N . THR A 1 162 ? -7.325 -34.200 16.087 1.00 36.64 159 THR A N 1
ATOM 2386 C CA . THR A 1 162 ? -7.177 -35.527 15.519 1.00 38.36 159 THR A CA 1
ATOM 2387 C C . THR A 1 162 ? -7.652 -36.543 16.536 1.00 36.57 159 THR A C 1
ATOM 2388 O O . THR A 1 162 ? -7.449 -36.361 17.725 1.00 34.26 159 THR A O 1
ATOM 2399 N N . ASP A 1 163 ? -8.274 -37.599 16.045 1.00 40.69 160 ASP A N 1
ATOM 2400 C CA . ASP A 1 163 ? -8.666 -38.740 16.855 1.00 42.07 160 ASP A CA 1
ATOM 2401 C C . ASP A 1 163 ? -7.553 -39.768 16.994 1.00 45.74 160 ASP A C 1
ATOM 2402 O O . ASP A 1 163 ? -7.763 -40.812 17.612 1.00 41.43 160 ASP A O 1
ATOM 2411 N N . ASN A 1 164 ? -6.369 -39.515 16.428 1.00 44.09 161 ASN A N 1
ATOM 2412 C CA . ASN A 1 164 ? -5.325 -40.546 16.412 1.00 39.50 161 ASN A CA 1
ATOM 2413 C C . ASN A 1 164 ? -3.982 -39.831 16.279 1.00 38.06 161 ASN A C 1
ATOM 2414 O O . ASN A 1 164 ? -3.588 -39.459 15.162 1.00 33.85 161 ASN A O 1
ATOM 2425 N N . VAL A 1 165 ? -3.310 -39.623 17.415 1.00 34.57 162 VAL A N 1
ATOM 2426 C CA . VAL A 1 165 ? -2.081 -38.829 17.387 1.00 37.25 162 VAL A CA 1
ATOM 2427 C C . VAL A 1 165 ? -0.957 -39.567 16.647 1.00 38.33 162 VAL A C 1
ATOM 2428 O O . VAL A 1 165 ? -0.089 -38.925 16.042 1.00 38.65 162 VAL A O 1
ATOM 2441 N N . GLU A 1 166 ? -0.922 -40.904 16.697 1.00 38.72 163 GLU A N 1
ATOM 2442 C CA . GLU A 1 166 ? 0.074 -41.634 15.910 1.00 36.20 163 GLU A CA 1
ATOM 2443 C C . GLU A 1 166 ? -0.103 -41.352 14.415 1.00 33.21 163 GLU A C 1
ATOM 2444 O O . GLU A 1 166 ? 0.860 -41.027 13.706 1.00 35.27 163 GLU A O 1
ATOM 2456 N N . LYS A 1 167 ? -1.343 -41.454 13.926 1.00 33.73 164 LYS A N 1
ATOM 2457 C CA . LYS A 1 167 ? -1.655 -41.121 12.541 1.00 32.55 164 LYS A CA 1
ATOM 2458 C C . LYS A 1 167 ? -1.275 -39.681 12.217 1.00 33.81 164 LYS A C 1
ATOM 2459 O O . LYS A 1 167 ? -0.679 -39.408 11.173 1.00 34.05 164 LYS A O 1
ATOM 2478 N N . PHE A 1 168 ? -1.597 -38.745 13.114 1.00 33.05 165 PHE A N 1
ATOM 2479 C CA . PHE A 1 168 ? -1.316 -37.334 12.852 1.00 32.92 165 PHE A CA 1
ATOM 2480 C C . PHE A 1 168 ? 0.187 -37.093 12.703 1.00 32.60 165 PHE A C 1
ATOM 2481 O O . PHE A 1 168 ? 0.630 -36.306 11.847 1.00 33.67 165 PHE A O 1
ATOM 2498 N N . ALA A 1 169 ? 0.976 -37.804 13.494 1.00 31.29 166 ALA A N 1
ATOM 2499 C CA . ALA A 1 169 ? 2.429 -37.680 13.423 1.00 42.00 166 ALA A CA 1
ATOM 2500 C C . ALA A 1 169 ? 2.968 -38.214 12.104 1.00 33.74 166 ALA A C 1
ATOM 2501 O O . ALA A 1 169 ? 3.903 -37.645 11.540 1.00 34.05 166 ALA A O 1
ATOM 2508 N N . ILE A 1 170 ? 2.408 -39.313 11.606 1.00 31.29 167 ILE A N 1
ATOM 2509 C CA . ILE A 1 170 ? 2.867 -39.861 10.336 1.00 31.73 167 ILE A CA 1
ATOM 2510 C C . ILE A 1 170 ? 2.497 -38.911 9.212 1.00 31.62 167 ILE A C 1
ATOM 2511 O O . ILE A 1 170 ? 3.289 -38.669 8.295 1.00 34.69 167 ILE A O 1
ATOM 2527 N N . GLU A 1 171 ? 1.283 -38.356 9.270 1.00 28.53 168 GLU A N 1
ATOM 2528 C CA . GLU A 1 171 ? 0.793 -37.450 8.222 1.00 27.57 168 GLU A CA 1
ATOM 2529 C C . GLU A 1 171 ? 1.695 -36.231 8.103 1.00 29.09 168 GLU A C 1
ATOM 2530 O O . GLU A 1 171 ? 2.100 -35.836 7.000 1.00 31.79 168 GLU A O 1
ATOM 2542 N N . THR A 1 172 ? 1.977 -35.583 9.232 1.00 26.43 169 THR A N 1
ATOM 2543 C CA . THR A 1 172 ? 2.775 -34.361 9.211 1.00 29.14 169 THR A CA 1
ATOM 2544 C C . THR A 1 172 ? 4.217 -34.664 8.838 1.00 29.15 169 THR A C 1
ATOM 2545 O O . THR A 1 172 ? 4.814 -33.930 8.040 1.00 31.85 169 THR A O 1
ATOM 2556 N N . GLU A 1 173 ? 4.753 -35.795 9.308 1.00 27.91 170 GLU A N 1
ATOM 2557 C CA . GLU A 1 173 ? 6.114 -36.181 8.922 1.00 35.46 170 GLU A CA 1
ATOM 2558 C C . GLU A 1 173 ? 6.222 -36.362 7.407 1.00 31.93 170 GLU A C 1
ATOM 2559 O O . GLU A 1 173 ? 7.252 -36.014 6.816 1.00 32.06 170 GLU A O 1
ATOM 2571 N N . LEU A 1 174 ? 5.184 -36.931 6.771 1.00 31.40 171 LEU A N 1
ATOM 2572 C CA . LEU A 1 174 ? 5.158 -37.052 5.308 1.00 27.57 171 LEU A CA 1
ATOM 2573 C C . LEU A 1 174 ? 5.155 -35.692 4.637 1.00 28.66 171 LEU A C 1
ATOM 2574 O O . LEU A 1 174 ? 5.880 -35.463 3.673 1.00 26.59 171 LEU A O 1
ATOM 2590 N N . ILE A 1 175 ? 4.346 -34.770 5.148 1.00 29.15 172 ILE A N 1
ATOM 2591 C CA . ILE A 1 175 ? 4.315 -33.410 4.629 1.00 30.48 172 ILE A CA 1
ATOM 2592 C C . ILE A 1 175 ? 5.691 -32.748 4.759 1.00 28.88 172 ILE A C 1
ATOM 2593 O O . ILE A 1 175 ? 6.173 -32.101 3.816 1.00 30.37 172 ILE A O 1
ATOM 2609 N N . TYR A 1 176 ? 6.332 -32.876 5.931 1.00 31.04 173 TYR A N 1
ATOM 2610 C CA . TYR A 1 176 ? 7.633 -32.235 6.148 1.00 31.50 173 TYR A CA 1
ATOM 2611 C C . TYR A 1 176 ? 8.726 -32.892 5.319 1.00 34.06 173 TYR A C 1
ATOM 2612 O O . TYR A 1 176 ? 9.729 -32.250 4.999 1.00 35.72 173 TYR A O 1
ATOM 2630 N N . LYS A 1 177 ? 8.575 -34.168 5.000 1.00 29.71 174 LYS A N 1
ATOM 2631 C CA . LYS A 1 177 ? 9.575 -34.867 4.211 1.00 37.39 174 LYS A CA 1
ATOM 2632 C C . LYS A 1 177 ? 9.432 -34.578 2.716 1.00 32.73 174 LYS A C 1
ATOM 2633 O O . LYS A 1 177 ? 10.437 -34.365 2.037 1.00 33.36 174 LYS A O 1
ATOM 2652 N N . TYR A 1 178 ? 8.216 -34.587 2.179 1.00 29.76 175 TYR A N 1
ATOM 2653 C CA . TYR A 1 178 ? 8.007 -34.597 0.730 1.00 31.40 175 TYR A CA 1
ATOM 2654 C C . TYR A 1 178 ? 7.426 -33.314 0.159 1.00 30.98 175 TYR A C 1
ATOM 2655 O O . TYR A 1 178 ? 7.478 -33.132 -1.062 1.00 29.66 175 TYR A O 1
ATOM 2673 N N . SER A 1 179 ? 6.879 -32.425 0.973 1.00 27.07 176 SER A N 1
ATOM 2674 C CA . SER A 1 179 ? 6.239 -31.219 0.458 1.00 23.40 176 SER A CA 1
ATOM 2675 C C . SER A 1 179 ? 7.260 -30.106 0.332 1.00 26.33 176 SER A C 1
ATOM 2676 O O . SER A 1 179 ? 8.413 -30.256 0.686 1.00 30.84 176 SER A O 1
ATOM 2684 N N . PRO A 1 180 ? 6.874 -28.965 -0.237 1.00 27.92 177 PRO A N 1
ATOM 2685 C CA . PRO A 1 180 ? 7.780 -27.811 -0.252 1.00 30.51 177 PRO A CA 1
ATOM 2686 C C . PRO A 1 180 ? 8.041 -27.205 1.119 1.00 34.49 177 PRO A C 1
ATOM 2687 O O . PRO A 1 180 ? 8.917 -26.340 1.241 1.00 32.72 177 PRO A O 1
ATOM 2698 N N . PHE A 1 181 ? 7.331 -27.634 2.160 1.00 30.39 178 PHE A N 1
ATOM 2699 C CA . PHE A 1 181 ? 7.365 -26.980 3.468 1.00 28.51 178 PHE A CA 1
ATOM 2700 C C . PHE A 1 181 ? 7.852 -27.991 4.506 1.00 32.29 178 PHE A C 1
ATOM 2701 O O . PHE A 1 181 ? 7.176 -28.988 4.755 1.00 34.70 178 PHE A O 1
ATOM 2718 N N . ARG A 1 182 ? 9.029 -27.743 5.097 1.00 34.91 179 ARG A N 1
ATOM 2719 C CA . ARG A 1 182 ? 9.788 -28.763 5.825 1.00 32.76 179 ARG A CA 1
ATOM 2720 C C . ARG A 1 182 ? 9.572 -28.718 7.326 1.00 32.37 179 ARG A C 1
ATOM 2721 O O . ARG A 1 182 ? 10.149 -29.541 8.039 1.00 35.69 179 ARG A O 1
ATOM 2742 N N . THR A 1 183 ? 8.785 -27.773 7.833 1.00 35.53 180 THR A N 1
ATOM 2743 C CA . THR A 1 183 ? 8.574 -27.624 9.261 1.00 34.16 180 THR A CA 1
ATOM 2744 C C . THR A 1 183 ? 7.132 -27.199 9.509 1.00 37.01 180 THR A C 1
ATOM 2745 O O . THR A 1 183 ? 6.447 -26.706 8.618 1.00 34.07 180 THR A O 1
ATOM 2756 N N . GLU A 1 184 ? 6.688 -27.347 10.757 1.00 36.22 181 GLU A N 1
ATOM 2757 C CA . GLU A 1 184 ? 5.363 -26.853 11.115 1.00 37.10 181 GLU A CA 1
ATOM 2758 C C . GLU A 1 184 ? 5.265 -25.350 10.903 1.00 35.84 181 GLU A C 1
ATOM 2759 O O . GLU A 1 184 ? 4.231 -24.851 10.456 1.00 37.84 181 GLU A O 1
ATOM 2771 N N . GLU A 1 185 ? 6.334 -24.606 11.231 1.00 32.25 182 GLU A N 1
ATOM 2772 C CA . GLU A 1 185 ? 6.328 -23.163 11.003 1.00 35.50 182 GLU A CA 1
ATOM 2773 C C . GLU A 1 185 ? 6.090 -22.835 9.534 1.00 34.63 182 GLU A C 1
ATOM 2774 O O . GLU A 1 185 ? 5.365 -21.890 9.209 1.00 36.94 182 GLU A O 1
ATOM 2786 N N . GLU A 1 186 ? 6.726 -23.570 8.631 1.00 36.89 183 GLU A N 1
ATOM 2787 C CA . GLU A 1 186 ? 6.545 -23.279 7.214 1.00 37.57 183 GLU A CA 1
ATOM 2788 C C . GLU A 1 186 ? 5.121 -23.600 6.778 1.00 36.13 183 GLU A C 1
ATOM 2789 O O . GLU A 1 186 ? 4.526 -22.853 6.003 1.00 32.47 183 GLU A O 1
ATOM 2801 N N . VAL A 1 187 ? 4.527 -24.656 7.331 1.00 31.03 184 VAL A N 1
ATOM 2802 C CA . VAL A 1 187 ? 3.145 -24.971 7.006 1.00 32.15 184 VAL A CA 1
ATOM 2803 C C . VAL A 1 187 ? 2.205 -23.887 7.529 1.00 32.25 184 VAL A C 1
ATOM 2804 O O . VAL A 1 187 ? 1.267 -23.483 6.825 1.00 31.01 184 VAL A O 1
ATOM 2817 N N . MET A 1 188 ? 2.436 -23.402 8.762 1.00 33.27 185 MET A N 1
ATOM 2818 C CA . MET A 1 188 ? 1.605 -22.338 9.329 1.00 32.93 185 MET A CA 1
ATOM 2819 C C . MET A 1 188 ? 1.702 -21.066 8.493 1.00 34.78 185 MET A C 1
ATOM 2820 O O . MET A 1 188 ? 0.711 -20.355 8.312 1.00 35.81 185 MET A O 1
ATOM 2834 N N . THR A 1 189 ? 2.895 -20.757 7.984 1.00 35.81 186 THR A N 1
ATOM 2835 C CA . THR A 1 189 ? 3.041 -19.641 7.053 1.00 46.79 186 THR A CA 1
ATOM 2836 C C . THR A 1 189 ? 2.097 -19.755 5.856 1.00 36.59 186 THR A C 1
ATOM 2837 O O . THR A 1 189 ? 1.568 -18.739 5.382 1.00 32.42 186 THR A O 1
ATOM 2848 N N . GLN A 1 190 ? 1.866 -20.977 5.331 1.00 32.67 187 GLN A N 1
ATOM 2849 C CA . GLN A 1 190 ? 0.949 -21.115 4.212 1.00 32.91 187 GLN A CA 1
ATOM 2850 C C . GLN A 1 190 ? -0.484 -20.882 4.660 1.00 27.39 187 GLN A C 1
ATOM 2851 O O . GLN A 1 190 ? -1.242 -20.191 3.981 1.00 31.23 187 GLN A O 1
ATOM 2865 N N . PHE A 1 191 ? -0.863 -21.413 5.829 1.00 30.24 188 PHE A N 1
ATOM 2866 C CA . PHE A 1 191 ? -2.199 -21.151 6.341 1.00 28.45 188 PHE A CA 1
ATOM 2867 C C . PHE A 1 191 ? -2.428 -19.664 6.538 1.00 32.49 188 PHE A C 1
ATOM 2868 O O . PHE A 1 191 ? -3.534 -19.162 6.307 1.00 32.86 188 PHE A O 1
ATOM 2885 N N . MET A 1 192 ? -1.402 -18.937 6.975 1.00 33.07 189 MET A N 1
ATOM 2886 C CA . MET A 1 192 ? -1.569 -17.501 7.155 1.00 36.62 189 MET A CA 1
ATOM 2887 C C . MET A 1 192 ? -1.732 -16.742 5.836 1.00 34.84 189 MET A C 1
ATOM 2888 O O . MET A 1 192 ? -2.161 -15.586 5.871 1.00 33.71 189 MET A O 1
ATOM 2902 N N . LYS A 1 193 ? -1.434 -17.336 4.682 1.00 31.91 190 LYS A N 1
ATOM 2903 C CA . LYS A 1 193 ? -1.733 -16.638 3.418 1.00 30.88 190 LYS A CA 1
ATOM 2904 C C . LYS A 1 193 ? -3.230 -16.575 3.111 1.00 33.38 190 LYS A C 1
ATOM 2905 O O . LYS A 1 193 ? -3.644 -15.888 2.163 1.00 34.99 190 LYS A O 1
ATOM 2924 N N . ILE A 1 194 ? -4.042 -17.314 3.848 1.00 31.31 191 ILE A N 1
ATOM 2925 C CA . ILE A 1 194 ? -5.495 -17.230 3.761 1.00 31.15 191 ILE A CA 1
ATOM 2926 C C . ILE A 1 194 ? -5.910 -16.203 4.805 1.00 33.92 191 ILE A C 1
ATOM 2927 O O . ILE A 1 194 ? -6.030 -16.558 5.982 1.00 36.32 191 ILE A O 1
ATOM 2943 N N . PRO A 1 195 ? -6.108 -14.927 4.462 1.00 38.67 192 PRO A N 1
ATOM 2944 C CA . PRO A 1 195 ? -6.197 -13.906 5.533 1.00 40.14 192 PRO A CA 1
ATOM 2945 C C . PRO A 1 195 ? -7.556 -13.781 6.197 1.00 42.18 192 PRO A C 1
ATOM 2946 O O . PRO A 1 195 ? -7.626 -13.272 7.329 1.00 42.07 192 PRO A O 1
ATOM 2957 N N . GLY A 1 196 ? -8.629 -14.194 5.551 1.00 39.08 193 GLY A N 1
ATOM 2958 C CA . GLY A 1 196 ? -9.955 -14.029 6.115 1.00 37.68 193 GLY A CA 1
ATOM 2959 C C . GLY A 1 196 ? -10.310 -15.177 7.048 1.00 38.22 193 GLY A C 1
ATOM 2960 O O . GLY A 1 196 ? -9.453 -15.924 7.529 1.00 39.34 193 GLY A O 1
ATOM 2964 N N . ASP A 1 197 ? -11.609 -15.302 7.318 1.00 39.57 194 ASP A N 1
ATOM 2965 C CA . ASP A 1 197 ? -12.120 -16.419 8.113 1.00 37.42 194 ASP A CA 1
ATOM 2966 C C . ASP A 1 197 ? -12.149 -17.724 7.313 1.00 35.42 194 ASP A C 1
ATOM 2967 O O . ASP A 1 197 ? -12.232 -18.818 7.895 1.00 33.11 194 ASP A O 1
ATOM 2976 N N . SER A 1 198 ? -12.082 -17.636 5.994 1.00 27.28 195 SER A N 1
ATOM 2977 C CA . SER A 1 198 ? -12.117 -18.863 5.199 1.00 32.36 195 SER A CA 1
ATOM 2978 C C . SER A 1 198 ? -11.438 -18.642 3.861 1.00 28.00 195 SER A C 1
ATOM 2979 O O . SER A 1 198 ? -11.303 -17.508 3.378 1.00 26.64 195 SER A O 1
ATOM 2987 N N . GLY A 1 199 ? -11.028 -19.754 3.261 1.00 24.35 196 GLY A N 1
ATOM 2988 C CA . GLY A 1 199 ? -10.451 -19.754 1.926 1.00 25.95 196 GLY A CA 1
ATOM 2989 C C . GLY A 1 199 ? -9.591 -20.982 1.725 1.00 24.35 196 GLY A C 1
ATOM 2990 O O . GLY A 1 199 ? -9.425 -21.809 2.639 1.00 26.33 196 GLY A O 1
ATOM 2994 N N . THR A 1 200 ? -9.015 -21.073 0.517 1.00 22.62 197 THR A N 1
ATOM 2995 C CA . THR A 1 200 ? -8.260 -22.239 0.102 1.00 25.12 197 THR A CA 1
ATOM 2996 C C . THR A 1 200 ? -7.056 -21.817 -0.726 1.00 26.58 197 THR A C 1
ATOM 2997 O O . THR A 1 200 ? -7.141 -20.938 -1.601 1.00 26.65 197 THR A O 1
ATOM 3008 N N . LEU A 1 201 ? -5.945 -22.495 -0.463 1.00 22.74 198 LEU A N 1
ATOM 3009 C CA . LEU A 1 201 ? -4.697 -22.347 -1.201 1.00 27.38 198 LEU A CA 1
ATOM 3010 C C . LEU A 1 201 ? -4.277 -23.708 -1.742 1.00 25.95 198 LEU A C 1
ATOM 3011 O O . LEU A 1 201 ? -3.965 -24.627 -0.972 1.00 25.21 198 LEU A O 1
ATOM 3027 N N . VAL A 1 202 ? -4.234 -23.820 -3.062 1.00 21.45 199 VAL A N 1
ATOM 3028 C CA . VAL A 1 202 ? -3.822 -25.039 -3.741 1.00 19.28 199 VAL A CA 1
ATOM 3029 C C . VAL A 1 202 ? -2.480 -24.749 -4.382 1.00 22.63 199 VAL A C 1
ATOM 3030 O O . VAL A 1 202 ? -2.355 -23.797 -5.167 1.00 24.25 199 VAL A O 1
ATOM 3043 N N . ILE A 1 203 ? -1.503 -25.595 -4.099 1.00 23.69 200 ILE A N 1
ATOM 3044 C CA . ILE A 1 203 ? -0.140 -25.443 -4.614 1.00 24.31 200 ILE A CA 1
ATOM 3045 C C . ILE A 1 203 ? 0.238 -26.692 -5.402 1.00 27.02 200 ILE A C 1
ATOM 3046 O O . ILE A 1 203 ? 0.411 -27.775 -4.839 1.00 24.13 200 ILE A O 1
ATOM 3062 N N . ILE A 1 204 ? 0.408 -26.544 -6.698 1.00 22.84 201 ILE A N 1
ATOM 3063 C CA . ILE A 1 204 ? 0.871 -27.633 -7.548 1.00 25.21 201 ILE A CA 1
ATOM 3064 C C . ILE A 1 204 ? 2.365 -27.475 -7.764 1.00 25.51 201 ILE A C 1
ATOM 3065 O O . ILE A 1 204 ? 2.836 -26.371 -8.064 1.00 25.72 201 ILE A O 1
ATOM 3081 N N . PHE A 1 205 ? 3.124 -28.569 -7.620 1.00 25.19 202 PHE A N 1
ATOM 3082 C CA . PHE A 1 205 ? 4.565 -28.454 -7.736 1.00 22.15 202 PHE A CA 1
ATOM 3083 C C . PHE A 1 205 ? 5.157 -29.708 -8.369 1.00 22.88 202 PHE A C 1
ATOM 3084 O O . PHE A 1 205 ? 4.458 -30.698 -8.652 1.00 25.72 202 PHE A O 1
ATOM 3101 N N . ASN A 1 206 ? 6.451 -29.616 -8.654 1.00 25.11 203 ASN A N 1
ATOM 3102 C CA . ASN A 1 206 ? 7.124 -30.534 -9.571 1.00 28.47 203 ASN A CA 1
ATOM 3103 C C . ASN A 1 206 ? 6.347 -30.616 -10.890 1.00 27.79 203 ASN A C 1
ATOM 3104 O O . ASN A 1 206 ? 5.758 -31.631 -11.264 1.00 26.22 203 ASN A O 1
ATOM 3115 N N . LEU A 1 207 ? 6.357 -29.474 -11.564 1.00 26.16 204 LEU A N 1
ATOM 3116 C CA . LEU A 1 207 ? 5.589 -29.264 -12.781 1.00 26.82 204 LEU A CA 1
ATOM 3117 C C . LEU A 1 207 ? 6.168 -30.093 -13.921 1.00 29.39 204 LEU A C 1
ATOM 3118 O O . LEU A 1 207 ? 7.369 -30.410 -13.966 1.00 28.39 204 LEU A O 1
ATOM 3134 N N . LYS A 1 208 ? 5.285 -30.459 -14.837 1.00 27.75 205 LYS A N 1
ATOM 3135 C CA . LYS A 1 208 ? 5.687 -31.256 -15.994 1.00 28.95 205 LYS A CA 1
ATOM 3136 C C . LYS A 1 208 ? 6.612 -30.466 -16.895 1.00 30.71 205 LYS A C 1
ATOM 3137 O O . LYS A 1 208 ? 6.417 -29.265 -17.119 1.00 31.89 205 LYS A O 1
ATOM 3156 N N . LEU A 1 209 ? 7.577 -31.171 -17.475 1.00 28.34 206 LEU A N 1
ATOM 3157 C CA . LEU A 1 209 ? 8.577 -30.593 -18.347 1.00 30.81 206 LEU A CA 1
ATOM 3158 C C . LEU A 1 209 ? 8.380 -31.077 -19.777 1.00 32.78 206 LEU A C 1
ATOM 3159 O O . LEU A 1 209 ? 7.910 -32.192 -20.017 1.00 29.41 206 LEU A O 1
ATOM 3175 N N . MET A 1 210 ? 8.740 -30.212 -20.715 1.00 31.44 207 MET A N 1
ATOM 3176 C CA . MET A 1 210 ? 8.877 -30.600 -22.110 1.00 33.31 207 MET A CA 1
ATOM 3177 C C . MET A 1 210 ? 10.188 -31.351 -22.309 1.00 33.07 207 MET A C 1
ATOM 3178 O O . MET A 1 210 ? 11.045 -31.419 -21.419 1.00 35.93 207 MET A O 1
ATOM 3192 N N . ASP A 1 211 ? 10.368 -31.899 -23.525 1.00 33.00 208 ASP A N 1
ATOM 3193 C CA . ASP A 1 211 ? 11.565 -32.680 -23.801 1.00 39.25 208 ASP A CA 1
ATOM 3194 C C . ASP A 1 211 ? 12.844 -31.867 -23.601 1.00 41.43 208 ASP A C 1
ATOM 3195 O O . ASP A 1 211 ? 13.894 -32.429 -23.249 1.00 39.58 208 ASP A O 1
ATOM 3204 N N . ASN A 1 212 ? 12.791 -30.554 -23.821 1.00 37.10 209 ASN A N 1
ATOM 3205 C CA . ASN A 1 212 ? 13.988 -29.740 -23.646 1.00 35.63 209 ASN A CA 1
ATOM 3206 C C . ASN A 1 212 ? 14.263 -29.378 -22.188 1.00 34.76 209 ASN A C 1
ATOM 3207 O O . ASN A 1 212 ? 15.208 -28.627 -21.926 1.00 38.00 209 ASN A O 1
ATOM 3218 N N . GLY A 1 213 ? 13.505 -29.915 -21.245 1.00 33.92 210 GLY A N 1
ATOM 3219 C CA . GLY A 1 213 ? 13.701 -29.643 -19.831 1.00 34.90 210 GLY A CA 1
ATOM 3220 C C . GLY A 1 213 ? 13.038 -28.385 -19.316 1.00 37.82 210 GLY A C 1
ATOM 3221 O O . GLY A 1 213 ? 13.171 -28.083 -18.128 1.00 36.70 210 GLY A O 1
ATOM 3225 N N . GLU A 1 214 ? 12.344 -27.611 -20.189 1.00 33.35 211 GLU A N 1
ATOM 3226 C CA . GLU A 1 214 ? 11.622 -26.416 -19.765 1.00 34.90 211 GLU A CA 1
ATOM 3227 C C . GLU A 1 214 ? 10.192 -26.744 -19.372 1.00 33.31 211 GLU A C 1
ATOM 3228 O O . GLU A 1 214 ? 9.599 -27.702 -19.890 1.00 27.85 211 GLU A O 1
ATOM 3240 N N . PRO A 1 215 ? 9.588 -25.989 -18.448 1.00 33.54 212 PRO A N 1
ATOM 3241 C CA . PRO A 1 215 ? 8.203 -26.275 -18.080 1.00 31.73 212 PRO A CA 1
ATOM 3242 C C . PRO A 1 215 ? 7.264 -25.950 -19.227 1.00 27.20 212 PRO A C 1
ATOM 3243 O O . PRO A 1 215 ? 7.573 -25.138 -20.092 1.00 27.44 212 PRO A O 1
ATOM 3254 N N . GLU A 1 216 ? 6.125 -26.634 -19.250 1.00 27.14 213 GLU A N 1
ATOM 3255 C CA . GLU A 1 216 ? 5.079 -26.337 -20.232 1.00 31.63 213 GLU A CA 1
ATOM 3256 C C . GLU A 1 216 ? 4.503 -24.944 -20.062 1.00 30.96 213 GLU A C 1
ATOM 3257 O O . GLU A 1 216 ? 3.983 -24.367 -21.023 1.00 33.41 213 GLU A O 1
ATOM 3269 N N . LEU A 1 217 ? 4.492 -24.437 -18.833 1.00 27.16 214 LEU A N 1
ATOM 3270 C CA . LEU A 1 217 ? 3.941 -23.137 -18.510 1.00 30.63 214 LEU A CA 1
ATOM 3271 C C . LEU A 1 217 ? 5.086 -22.133 -18.458 1.00 32.34 214 LEU A C 1
ATOM 3272 O O . LEU A 1 217 ? 6.036 -22.302 -17.684 1.00 32.49 214 LEU A O 1
ATOM 3288 N N . ASP A 1 218 ? 4.963 -21.091 -19.257 1.00 30.43 215 ASP A N 1
ATOM 3289 C CA . ASP A 1 218 ? 5.960 -20.042 -19.388 1.00 28.43 215 ASP A CA 1
ATOM 3290 C C . ASP A 1 218 ? 5.469 -18.816 -18.625 1.00 31.36 215 ASP A C 1
ATOM 3291 O O . ASP A 1 218 ? 4.482 -18.180 -19.021 1.00 28.67 215 ASP A O 1
ATOM 3300 N N . ILE A 1 219 ? 6.120 -18.515 -17.507 1.00 29.37 216 ILE A N 1
ATOM 3301 C CA . ILE A 1 219 ? 5.786 -17.326 -16.730 1.00 29.51 216 ILE A CA 1
ATOM 3302 C C . ILE A 1 219 ? 6.837 -16.237 -16.894 1.00 32.77 216 ILE A C 1
ATOM 3303 O O . ILE A 1 219 ? 6.758 -15.219 -16.224 1.00 36.41 216 ILE A O 1
ATOM 3319 N N . ILE A 1 220 ? 7.800 -16.429 -17.791 1.00 33.04 217 ILE A N 1
ATOM 3320 C CA . ILE A 1 220 ? 8.945 -15.540 -17.971 1.00 38.04 217 ILE A CA 1
ATOM 3321 C C . ILE A 1 220 ? 8.725 -14.570 -19.116 1.00 40.90 217 ILE A C 1
ATOM 3322 O O . ILE A 1 220 ? 9.029 -13.376 -19.014 1.00 43.09 217 ILE A O 1
ATOM 3338 N N . SER A 1 221 ? 8.223 -15.073 -20.233 1.00 41.67 218 SER A N 1
ATOM 3339 C CA . SER A 1 221 ? 8.120 -14.242 -21.425 1.00 45.50 218 SER A CA 1
ATOM 3340 C C . SER A 1 221 ? 7.284 -13.002 -21.152 1.00 52.00 218 SER A C 1
ATOM 3341 O O . SER A 1 221 ? 7.663 -11.890 -21.532 1.00 45.60 218 SER A O 1
ATOM 3349 N N . ASN A 1 222 ? 6.130 -13.183 -20.518 1.00 37.64 219 ASN A N 1
ATOM 3350 C CA . ASN A 1 222 ? 5.319 -12.070 -20.028 1.00 37.44 219 ASN A CA 1
ATOM 3351 C C . ASN A 1 222 ? 5.128 -12.249 -18.530 1.00 40.12 219 ASN A C 1
ATOM 3352 O O . ASN A 1 222 ? 4.346 -13.123 -18.113 1.00 36.09 219 ASN A O 1
ATOM 3363 N N . PRO A 1 223 ? 5.787 -11.453 -17.682 1.00 47.86 220 PRO A N 1
ATOM 3364 C CA . PRO A 1 223 ? 5.717 -11.692 -16.231 1.00 35.22 220 PRO A CA 1
ATOM 3365 C C . PRO A 1 223 ? 4.353 -11.456 -15.634 1.00 36.05 220 PRO A C 1
ATOM 3366 O O . PRO A 1 223 ? 4.162 -11.753 -14.446 1.00 36.44 220 PRO A O 1
ATOM 3377 N N . ARG A 1 224 ? 3.411 -10.901 -16.390 1.00 35.23 221 ARG A N 1
ATOM 3378 C CA . ARG A 1 224 ? 2.037 -10.751 -15.933 1.00 34.38 221 ARG A CA 1
ATOM 3379 C C . ARG A 1 224 ? 1.119 -11.847 -16.451 1.00 31.96 221 ARG A C 1
ATOM 3380 O O . ARG A 1 224 ? -0.107 -11.692 -16.397 1.00 35.62 221 ARG A O 1
ATOM 3401 N N . ASP A 1 225 ? 1.662 -12.927 -16.991 1.00 31.68 222 ASP A N 1
ATOM 3402 C CA . ASP A 1 225 ? 0.819 -13.924 -17.630 1.00 32.30 222 ASP A CA 1
ATOM 3403 C C . ASP A 1 225 ? 1.358 -15.316 -17.337 1.00 30.33 222 ASP A C 1
ATOM 3404 O O . ASP A 1 225 ? 2.443 -15.501 -16.771 1.00 28.44 222 ASP A O 1
ATOM 3413 N N . ILE A 1 226 ? 0.561 -16.291 -17.737 1.00 27.39 223 ILE A N 1
ATOM 3414 C CA . ILE A 1 226 ? 0.942 -17.694 -17.774 1.00 26.37 223 ILE A CA 1
ATOM 3415 C C . ILE A 1 226 ? 0.673 -18.095 -19.208 1.00 29.81 223 ILE A C 1
ATOM 3416 O O . ILE A 1 226 ? -0.486 -18.135 -19.633 1.00 28.39 223 ILE A O 1
ATOM 3432 N N . GLN A 1 227 ? 1.725 -18.344 -19.972 1.00 29.62 224 GLN A N 1
ATOM 3433 C CA . GLN A 1 227 ? 1.569 -18.663 -21.387 1.00 28.59 224 GLN A CA 1
ATOM 3434 C C . GLN A 1 227 ? 1.956 -20.116 -21.624 1.00 28.94 224 GLN A C 1
ATOM 3435 O O . GLN A 1 227 ? 2.718 -20.718 -20.863 1.00 28.24 224 GLN A O 1
ATOM 3449 N N . MET A 1 228 ? 1.406 -20.682 -22.687 1.00 29.87 225 MET A N 1
ATOM 3450 C CA . MET A 1 228 ? 1.918 -21.962 -23.170 1.00 27.48 225 MET A CA 1
ATOM 3451 C C . MET A 1 228 ? 3.313 -21.756 -23.741 1.00 29.07 225 MET A C 1
ATOM 3452 O O . MET A 1 228 ? 3.547 -20.823 -24.508 1.00 27.80 225 MET A O 1
ATOM 3466 N N . ALA A 1 229 ? 4.258 -22.603 -23.336 1.00 30.29 226 ALA A N 1
ATOM 3467 C CA . ALA A 1 229 ? 5.627 -22.581 -23.857 1.00 34.56 226 ALA A CA 1
ATOM 3468 C C . ALA A 1 229 ? 5.664 -23.342 -25.181 1.00 36.48 226 ALA A C 1
ATOM 3469 O O . ALA A 1 229 ? 6.146 -24.470 -25.284 1.00 72.85 226 ALA A O 1
ATOM 3476 N N . GLU A 1 230 ? 5.116 -22.719 -26.195 1.00 41.55 227 GLU A N 1
ATOM 3477 C CA . GLU A 1 230 ? 5.171 -23.267 -27.538 1.00 47.74 227 GLU A CA 1
ATOM 3478 C C . GLU A 1 230 ? 5.032 -22.103 -28.501 1.00 50.98 227 GLU A C 1
ATOM 3479 O O . GLU A 1 230 ? 4.414 -21.083 -28.179 1.00 49.93 227 GLU A O 1
ATOM 3491 N N . THR A 1 231 ? 5.628 -22.261 -29.675 1.00 63.35 228 THR A N 1
ATOM 3492 C CA . THR A 1 231 ? 5.464 -21.280 -30.738 1.00 77.51 228 THR A CA 1
ATOM 3493 C C . THR A 1 231 ? 3.988 -21.112 -31.093 1.00 76.20 228 THR A C 1
ATOM 3494 O O . THR A 1 231 ? 3.233 -22.086 -31.156 1.00 72.62 228 THR A O 1
ATOM 3505 N N . SER A 1 232 ? 3.577 -19.860 -31.339 1.00 80.67 229 SER A N 1
ATOM 3506 C CA . SER A 1 232 ? 2.201 -19.563 -31.717 1.00 74.55 229 SER A CA 1
ATOM 3507 C C . SER A 1 232 ? 2.131 -19.269 -33.210 1.00 78.61 229 SER A C 1
ATOM 3508 O O . SER A 1 232 ? 2.642 -18.227 -33.648 1.00 69.96 229 SER A O 1
ATOM 3516 N N . PRO A 1 233 ? 1.543 -20.153 -34.036 1.00 78.58 230 PRO A N 1
ATOM 3517 C CA . PRO A 1 233 ? 1.349 -19.814 -35.454 1.00 88.71 230 PRO A CA 1
ATOM 3518 C C . PRO A 1 233 ? 0.434 -18.614 -35.682 1.00 93.98 230 PRO A C 1
ATOM 3519 O O . PRO A 1 233 ? 0.126 -17.861 -34.752 1.00 75.52 230 PRO A O 1
ATOM 3530 N N . GLU A 1 234 ? -0.007 -18.436 -36.931 1.00 97.81 231 GLU A N 1
ATOM 3531 C CA . GLU A 1 234 ? -0.617 -17.172 -37.350 1.00 109.28 231 GLU A CA 1
ATOM 3532 C C . GLU A 1 234 ? -2.015 -16.988 -36.756 1.00 99.36 231 GLU A C 1
ATOM 3533 O O . GLU A 1 234 ? -2.290 -15.981 -36.091 1.00 95.75 231 GLU A O 1
ATOM 3545 N N . GLY A 1 235 ? -2.916 -17.941 -36.992 1.00 96.16 232 GLY A N 1
ATOM 3546 C CA . GLY A 1 235 ? -4.287 -17.809 -36.537 1.00 80.14 232 GLY A CA 1
ATOM 3547 C C . GLY A 1 235 ? -4.504 -18.490 -35.205 1.00 72.27 232 GLY A C 1
ATOM 3548 O O . GLY A 1 235 ? -5.590 -19.021 -34.948 1.00 68.44 232 GLY A O 1
ATOM 3552 N N . THR A 1 236 ? -3.466 -18.498 -34.362 1.00 73.96 233 THR A N 1
ATOM 3553 C CA . THR A 1 236 ? -3.563 -19.103 -33.035 1.00 71.37 233 THR A CA 1
ATOM 3554 C C . THR A 1 236 ? -4.367 -18.196 -32.116 1.00 60.84 233 THR A C 1
ATOM 3555 O O . THR A 1 236 ? -4.044 -17.017 -31.947 1.00 62.29 233 THR A O 1
ATOM 3566 N N . LYS A 1 237 ? -5.407 -18.750 -31.510 1.00 45.97 234 LYS A N 1
ATOM 3567 C CA . LYS A 1 237 ? -6.307 -17.925 -30.732 1.00 35.91 234 LYS A CA 1
ATOM 3568 C C . LYS A 1 237 ? -5.629 -17.522 -29.428 1.00 32.73 234 LYS A C 1
ATOM 3569 O O . LYS A 1 237 ? -4.977 -18.359 -28.803 1.00 30.58 234 LYS A O 1
ATOM 3588 N N . PRO A 1 238 ? -5.778 -16.249 -28.990 1.00 28.40 235 PRO A N 1
ATOM 3589 C CA . PRO A 1 238 ? -5.158 -15.808 -27.733 1.00 30.81 235 PRO A CA 1
ATOM 3590 C C . PRO A 1 238 ? -5.508 -16.684 -26.561 1.00 28.70 235 PRO A C 1
ATOM 3591 O O . PRO A 1 238 ? -4.643 -16.966 -25.732 1.00 26.98 235 PRO A O 1
ATOM 3602 N N . GLU A 1 239 ? -6.760 -17.136 -26.478 1.00 27.33 236 GLU A N 1
ATOM 3603 C CA . GLU A 1 239 ? -7.213 -17.945 -25.353 1.00 25.07 236 GLU A CA 1
ATOM 3604 C C . GLU A 1 239 ? -6.576 -19.321 -25.303 1.00 28.18 236 GLU A C 1
ATOM 3605 O O . GLU A 1 239 ? -6.683 -19.996 -24.277 1.00 27.36 236 GLU A O 1
ATOM 3617 N N . ARG A 1 240 ? -5.953 -19.783 -26.385 1.00 25.09 237 ARG A N 1
ATOM 3618 C CA A ARG A 1 240 ? -5.255 -21.058 -26.373 0.50 25.34 237 ARG A CA 1
ATOM 3619 C CA B ARG A 1 240 ? -5.250 -21.056 -26.381 0.50 25.26 237 ARG A CA 1
ATOM 3620 C C . ARG A 1 240 ? -3.761 -20.920 -26.094 1.00 30.33 237 ARG A C 1
ATOM 3621 O O . ARG A 1 240 ? -3.062 -21.934 -26.003 1.00 34.34 237 ARG A O 1
ATOM 3662 N N . ARG A 1 241 ? -3.247 -19.700 -25.931 1.00 27.27 238 ARG A N 1
ATOM 3663 C CA . ARG A 1 241 ? -1.847 -19.554 -25.511 1.00 32.49 238 ARG A CA 1
ATOM 3664 C C . ARG A 1 241 ? -1.619 -18.649 -24.321 1.00 28.61 238 ARG A C 1
ATOM 3665 O O . ARG A 1 241 ? -0.547 -18.741 -23.727 1.00 25.43 238 ARG A O 1
ATOM 3686 N N . SER A 1 242 ? -2.572 -17.796 -23.959 1.00 25.58 239 SER A N 1
ATOM 3687 C CA . SER A 1 242 ? -2.458 -16.849 -22.856 1.00 26.19 239 SER A CA 1
ATOM 3688 C C . SER A 1 242 ? -3.518 -17.165 -21.815 1.00 26.97 239 SER A C 1
ATOM 3689 O O . SER A 1 242 ? -4.713 -17.089 -22.114 1.00 28.51 239 SER A O 1
ATOM 3697 N N . PHE A 1 243 ? -3.101 -17.531 -20.595 1.00 24.50 240 PHE A N 1
ATOM 3698 C CA . PHE A 1 243 ? -4.105 -17.801 -19.596 1.00 20.93 240 PHE A CA 1
ATOM 3699 C C . PHE A 1 243 ? -4.860 -16.540 -19.202 1.00 27.57 240 PHE A C 1
ATOM 3700 O O . PHE A 1 243 ? -6.038 -16.629 -18.850 1.00 26.99 240 PHE A O 1
ATOM 3717 N N . ARG A 1 244 ? -4.202 -15.370 -19.239 1.00 27.97 241 ARG A N 1
ATOM 3718 C CA . ARG A 1 244 ? -4.897 -14.112 -18.997 1.00 31.25 241 ARG A CA 1
ATOM 3719 C C . ARG A 1 244 ? -6.045 -13.930 -19.994 1.00 29.17 241 ARG A C 1
ATOM 3720 O O . ARG A 1 244 ? -7.139 -13.469 -19.636 1.00 28.31 241 ARG A O 1
ATOM 3741 N N . ALA A 1 245 ? -5.828 -14.308 -21.249 1.00 28.71 242 ALA A N 1
ATOM 3742 C CA . ALA A 1 245 ? -6.914 -14.209 -22.221 1.00 29.63 242 ALA A CA 1
ATOM 3743 C C . ALA A 1 245 ? -8.001 -15.238 -21.941 1.00 26.89 242 ALA A C 1
ATOM 3744 O O . ALA A 1 245 ? -9.188 -14.917 -21.998 1.00 26.63 242 ALA A O 1
ATOM 3751 N N . TYR A 1 246 ? -7.619 -16.484 -21.647 1.00 28.10 243 TYR A N 1
ATOM 3752 C CA . TYR A 1 246 ? -8.604 -17.525 -21.419 1.00 30.35 243 TYR A CA 1
ATOM 3753 C C . TYR A 1 246 ? -9.413 -17.230 -20.163 1.00 25.00 243 TYR A C 1
ATOM 3754 O O . TYR A 1 246 ? -10.646 -17.292 -20.181 1.00 23.46 243 TYR A O 1
ATOM 3772 N N . ALA A 1 247 ? -8.741 -16.868 -19.075 1.00 24.04 244 ALA A N 1
ATOM 3773 C CA . ALA A 1 247 ? -9.472 -16.608 -17.835 1.00 23.48 244 ALA A CA 1
ATOM 3774 C C . ALA A 1 247 ? -10.496 -15.499 -18.006 1.00 28.16 244 ALA A C 1
ATOM 3775 O O . ALA A 1 247 ? -11.497 -15.471 -17.282 1.00 29.60 244 ALA A O 1
ATOM 3782 N N . ALA A 1 248 ? -10.247 -14.547 -18.920 1.00 25.07 245 ALA A N 1
ATOM 3783 C CA . ALA A 1 248 ? -11.146 -13.412 -19.062 1.00 25.08 245 ALA A CA 1
ATOM 3784 C C . ALA A 1 248 ? -12.523 -13.824 -19.598 1.00 23.19 245 ALA A C 1
ATOM 3785 O O . ALA A 1 248 ? -13.507 -13.127 -19.325 1.00 25.98 245 ALA A O 1
ATOM 3792 N N . VAL A 1 249 ? -12.624 -14.935 -20.343 1.00 24.62 246 VAL A N 1
ATOM 3793 C CA . VAL A 1 249 ? -13.863 -15.366 -20.980 1.00 24.59 246 VAL A CA 1
ATOM 3794 C C . VAL A 1 249 ? -14.334 -16.705 -20.469 1.00 25.55 246 VAL A C 1
ATOM 3795 O O . VAL A 1 249 ? -15.285 -17.250 -21.005 1.00 23.57 246 VAL A O 1
ATOM 3808 N N . LEU A 1 250 ? -13.699 -17.224 -19.408 1.00 23.65 247 LEU A N 1
ATOM 3809 C CA . LEU A 1 250 ? -14.022 -18.532 -18.858 1.00 26.81 247 LEU A CA 1
ATOM 3810 C C . LEU A 1 250 ? -15.466 -18.617 -18.379 1.00 25.66 247 LEU A C 1
ATOM 3811 O O . LEU A 1 250 ? -16.081 -19.688 -18.472 1.00 21.71 247 LEU A O 1
ATOM 3827 N N . TYR A 1 251 ? -16.030 -17.519 -17.879 1.00 23.18 248 TYR A N 1
ATOM 3828 C CA . TYR A 1 251 ? -17.419 -17.509 -17.443 1.00 22.34 248 TYR A CA 1
ATOM 3829 C C . TYR A 1 251 ? -18.215 -16.467 -18.213 1.00 19.78 248 TYR A C 1
ATOM 3830 O O . TYR A 1 251 ? -17.723 -15.364 -18.537 1.00 23.05 248 TYR A O 1
ATOM 3848 N N . ILE A 1 252 ? -19.480 -16.787 -18.452 1.00 22.13 249 ILE A N 1
ATOM 3849 C CA . ILE A 1 252 ? -20.319 -15.881 -19.208 1.00 24.97 249 ILE A CA 1
ATOM 3850 C C . ILE A 1 252 ? -20.698 -14.679 -18.365 1.00 26.74 249 ILE A C 1
ATOM 3851 O O . ILE A 1 252 ? -20.981 -13.606 -18.913 1.00 26.09 249 ILE A O 1
ATOM 3867 N N . ASP A 1 253 ? -20.630 -14.824 -17.033 1.00 27.20 250 ASP A N 1
ATOM 3868 C CA . ASP A 1 253 ? -21.131 -13.825 -16.083 1.00 30.00 250 ASP A CA 1
ATOM 3869 C C . ASP A 1 253 ? -20.103 -13.663 -14.979 1.00 29.55 250 ASP A C 1
ATOM 3870 O O . ASP A 1 253 ? -20.326 -14.054 -13.827 1.00 31.21 250 ASP A O 1
ATOM 3879 N N . PRO A 1 254 ? -18.914 -13.178 -15.325 1.00 26.82 251 PRO A N 1
ATOM 3880 C CA . PRO A 1 254 ? -17.838 -13.067 -14.330 1.00 26.96 251 PRO A CA 1
ATOM 3881 C C . PRO A 1 254 ? -18.248 -12.195 -13.147 1.00 25.27 251 PRO A C 1
ATOM 3882 O O . PRO A 1 254 ? -18.872 -11.157 -13.320 1.00 25.63 251 PRO A O 1
ATOM 3893 N N . ARG A 1 255 ? -17.935 -12.643 -11.924 1.00 24.45 252 ARG A N 1
ATOM 3894 C CA . ARG A 1 255 ? -18.040 -11.758 -10.769 1.00 25.60 252 ARG A CA 1
ATOM 3895 C C . ARG A 1 255 ? -16.757 -11.815 -9.967 1.00 25.49 252 ARG A C 1
ATOM 3896 O O . ARG A 1 255 ? -16.123 -10.784 -9.702 1.00 28.35 252 ARG A O 1
ATOM 3917 N N . MET A 1 256 ? -16.380 -13.038 -9.594 1.00 26.88 253 MET A N 1
ATOM 3918 C CA . MET A 1 256 ? -15.085 -13.293 -8.976 1.00 24.45 253 MET A CA 1
ATOM 3919 C C . MET A 1 256 ? -13.982 -12.610 -9.777 1.00 26.71 253 MET A C 1
ATOM 3920 O O . MET A 1 256 ? -13.856 -12.812 -10.988 1.00 25.65 253 MET A O 1
ATOM 3934 N N . ARG A 1 257 ? -13.165 -11.842 -9.067 1.00 24.71 254 ARG A N 1
ATOM 3935 C CA . ARG A 1 257 ? -11.994 -11.190 -9.638 1.00 31.27 254 ARG A CA 1
ATOM 3936 C C . ARG A 1 257 ? -10.852 -12.191 -9.753 1.00 29.75 254 ARG A C 1
ATOM 3937 O O . ARG A 1 257 ? -10.673 -13.054 -8.896 1.00 28.24 254 ARG A O 1
ATOM 3958 N N . ILE A 1 258 ? -10.095 -12.085 -10.832 1.00 27.09 255 ILE A N 1
ATOM 3959 C CA . ILE A 1 258 ? -8.998 -13.003 -11.129 1.00 24.26 255 ILE A CA 1
ATOM 3960 C C . ILE A 1 258 ? -7.730 -12.167 -11.248 1.00 28.17 255 ILE A C 1
ATOM 3961 O O . ILE A 1 258 ? -7.731 -11.131 -11.924 1.00 31.37 255 ILE A O 1
ATOM 3977 N N . PHE A 1 259 ? -6.665 -12.597 -10.564 1.00 26.18 256 PHE A N 1
ATOM 3978 C CA . PHE A 1 259 ? -5.360 -11.949 -10.626 1.00 26.53 256 PHE A CA 1
ATOM 3979 C C . PHE A 1 259 ? -4.323 -13.001 -11.003 1.00 30.17 256 PHE A C 1
ATOM 3980 O O . PHE A 1 259 ? -4.356 -14.118 -10.487 1.00 26.91 256 PHE A O 1
ATOM 3997 N N . ILE A 1 260 ? -3.440 -12.667 -11.948 1.00 28.92 257 ILE A N 1
ATOM 3998 C CA . ILE A 1 260 ? -2.331 -13.526 -12.337 1.00 28.97 257 ILE A CA 1
ATOM 3999 C C . ILE A 1 260 ? -1.044 -12.799 -11.954 1.00 26.34 257 ILE A C 1
ATOM 4000 O O . ILE A 1 260 ? -0.813 -11.665 -12.382 1.00 29.52 257 ILE A O 1
ATOM 4016 N N . HIS A 1 261 ? -0.248 -13.431 -11.100 1.00 27.34 258 HIS A N 1
ATOM 4017 C CA . HIS A 1 261 ? 0.998 -12.850 -10.586 1.00 32.09 258 HIS A CA 1
ATOM 4018 C C . HIS A 1 261 ? 0.745 -11.515 -9.917 1.00 32.47 258 HIS A C 1
ATOM 4019 O O . HIS A 1 261 ? 1.588 -10.612 -9.945 1.00 34.04 258 HIS A O 1
ATOM 4033 N N . GLY A 1 262 ? -0.427 -11.368 -9.309 1.00 31.75 259 GLY A N 1
ATOM 4034 C CA . GLY A 1 262 ? -0.759 -10.138 -8.626 1.00 32.42 259 GLY A CA 1
ATOM 4035 C C . GLY A 1 262 ? -1.366 -9.073 -9.505 1.00 34.29 259 GLY A C 1
ATOM 4036 O O . GLY A 1 262 ? -1.651 -7.977 -9.015 1.00 33.11 259 GLY A O 1
ATOM 4040 N N . HIS A 1 263 ? -1.564 -9.345 -10.790 1.00 30.48 260 HIS A N 1
ATOM 4041 C CA . HIS A 1 263 ? -2.063 -8.340 -11.725 1.00 32.97 260 HIS A CA 1
ATOM 4042 C C . HIS A 1 263 ? -3.469 -8.706 -12.169 1.00 30.77 260 HIS A C 1
ATOM 4043 O O . HIS A 1 263 ? -3.694 -9.803 -12.691 1.00 31.10 260 HIS A O 1
ATOM 4057 N N . LYS A 1 264 ? -4.403 -7.767 -12.002 1.00 33.64 261 LYS A N 1
ATOM 4058 C CA . LYS A 1 264 ? -5.799 -8.039 -12.326 1.00 35.05 261 LYS A CA 1
ATOM 4059 C C . LYS A 1 264 ? -5.985 -8.408 -13.791 1.00 27.99 261 LYS A C 1
ATOM 4060 O O . LYS A 1 264 ? -5.385 -7.804 -14.695 1.00 30.00 261 LYS A O 1
ATOM 4079 N N . VAL A 1 265 ? -6.829 -9.421 -14.005 1.00 27.97 262 VAL A N 1
ATOM 4080 C CA . VAL A 1 265 ? -7.328 -9.829 -15.312 1.00 32.37 262 VAL A CA 1
ATOM 4081 C C . VAL A 1 265 ? -8.581 -9.017 -15.619 1.00 34.29 262 VAL A C 1
ATOM 4082 O O . VAL A 1 265 ? -9.476 -8.890 -14.775 1.00 30.86 262 VAL A O 1
ATOM 4095 N N . GLN A 1 266 ? -8.639 -8.452 -16.823 1.00 28.46 263 GLN A N 1
ATOM 4096 C CA . GLN A 1 266 ? -9.833 -7.752 -17.298 1.00 32.88 263 GLN A CA 1
ATOM 4097 C C . GLN A 1 266 ? -10.805 -8.803 -17.827 1.00 30.64 263 GLN A C 1
ATOM 4098 O O . GLN A 1 266 ? -10.832 -9.138 -19.018 1.00 29.53 263 GLN A O 1
ATOM 4112 N N . THR A 1 267 ? -11.595 -9.360 -16.912 1.00 30.92 264 THR A N 1
ATOM 4113 C CA . THR A 1 267 ? -12.625 -10.302 -17.308 1.00 26.83 264 THR A CA 1
ATOM 4114 C C . THR A 1 267 ? -13.686 -9.560 -18.113 1.00 29.08 264 THR A C 1
ATOM 4115 O O . THR A 1 267 ? -13.771 -8.335 -18.092 1.00 31.94 264 THR A O 1
ATOM 4126 N N . LYS A 1 268 ? -14.466 -10.301 -18.885 1.00 29.00 265 LYS A N 1
ATOM 4127 C CA . LYS A 1 268 ? -15.398 -9.602 -19.748 1.00 36.28 265 LYS A CA 1
ATOM 4128 C C . LYS A 1 268 ? -16.622 -10.445 -20.044 1.00 30.71 265 LYS A C 1
ATOM 4129 O O . LYS A 1 268 ? -16.626 -11.660 -19.906 1.00 30.13 265 LYS A O 1
ATOM 4148 N N . ARG A 1 269 ? -17.673 -9.748 -20.448 1.00 32.43 266 ARG A N 1
ATOM 4149 C CA . ARG A 1 269 ? -18.914 -10.353 -20.916 1.00 33.41 266 ARG A CA 1
ATOM 4150 C C . ARG A 1 269 ? -18.895 -10.186 -22.426 1.00 36.70 266 ARG A C 1
ATOM 4151 O O . ARG A 1 269 ? -18.943 -9.058 -22.926 1.00 35.92 266 ARG A O 1
ATOM 4172 N N . LEU A 1 270 ? -18.756 -11.297 -23.147 1.00 37.30 267 LEU A N 1
ATOM 4173 C CA . LEU A 1 270 ? -18.541 -11.213 -24.595 1.00 40.11 267 LEU A CA 1
ATOM 4174 C C . LEU A 1 270 ? -19.609 -10.395 -25.312 1.00 39.91 267 LEU A C 1
ATOM 4175 O O . LEU A 1 270 ? -19.294 -9.640 -26.241 1.00 43.88 267 LEU A O 1
ATOM 4191 N N . SER A 1 271 ? -20.874 -10.503 -24.891 1.00 47.35 268 SER A N 1
ATOM 4192 C CA . SER A 1 271 ? -21.928 -9.747 -25.561 1.00 51.88 268 SER A CA 1
ATOM 4193 C C . SER A 1 271 ? -21.766 -8.238 -25.398 1.00 45.36 268 SER A C 1
ATOM 4194 O O . SER A 1 271 ? -22.409 -7.479 -26.127 1.00 47.66 268 SER A O 1
ATOM 4202 N N . CYS A 1 272 ? -20.928 -7.781 -24.469 1.00 41.90 269 CYS A N 1
ATOM 4203 C CA . CYS A 1 272 ? -20.687 -6.353 -24.274 1.00 43.49 269 CYS A CA 1
ATOM 4204 C C . CYS A 1 272 ? -19.535 -5.832 -25.112 1.00 40.81 269 CYS A C 1
ATOM 4205 O O . CYS A 1 272 ? -19.233 -4.646 -25.050 1.00 46.06 269 CYS A O 1
ATOM 4213 N N . CYS A 1 273 ? -18.864 -6.706 -25.853 1.00 41.14 270 CYS A N 1
ATOM 4214 C CA . CYS A 1 273 ? -17.672 -6.368 -26.609 1.00 40.22 270 CYS A CA 1
ATOM 4215 C C . CYS A 1 273 ? -17.923 -6.344 -28.110 1.00 41.97 270 CYS A C 1
ATOM 4216 O O . CYS A 1 273 ? -16.958 -6.282 -28.876 1.00 40.92 270 CYS A O 1
ATOM 4224 N N . LEU A 1 274 ? -19.179 -6.392 -28.551 1.00 39.59 271 LEU A N 1
ATOM 4225 C CA . LEU A 1 274 ? -19.480 -6.638 -29.959 1.00 38.92 271 LEU A CA 1
ATOM 4226 C C . LEU A 1 274 ? -20.357 -5.558 -30.559 1.00 37.58 271 LEU A C 1
ATOM 4227 O O . LEU A 1 274 ? -21.131 -4.892 -29.876 1.00 38.26 271 LEU A O 1
ATOM 4243 N N . TYR A 1 275 ? -20.270 -5.432 -31.884 1.00 34.25 272 TYR A N 1
ATOM 4244 C CA . TYR A 1 275 ? -21.082 -4.483 -32.622 1.00 37.03 272 TYR A CA 1
ATOM 4245 C C . TYR A 1 275 ? -22.466 -5.076 -32.885 1.00 35.86 272 TYR A C 1
ATOM 4246 O O . TYR A 1 275 ? -22.606 -6.259 -33.188 1.00 38.61 272 TYR A O 1
ATOM 4264 N N . LYS A 1 276 ? -23.495 -4.242 -32.727 1.00 37.71 273 LYS A N 1
ATOM 4265 C CA . LYS A 1 276 ? -24.896 -4.582 -32.964 1.00 42.09 273 LYS A CA 1
ATOM 4266 C C . LYS A 1 276 ? -25.296 -5.946 -32.391 1.00 38.49 273 LYS A C 1
ATOM 4267 O O . LYS A 1 276 ? -25.785 -6.807 -33.126 1.00 40.18 273 LYS A O 1
ATOM 4286 N N . PRO A 1 277 ? -25.120 -6.156 -31.090 1.00 37.50 274 PRO A N 1
ATOM 4287 C CA . PRO A 1 277 ? -25.519 -7.443 -30.509 1.00 34.04 274 PRO A CA 1
ATOM 4288 C C . PRO A 1 277 ? -27.030 -7.617 -30.613 1.00 36.59 274 PRO A C 1
ATOM 4289 O O . PRO A 1 277 ? -27.790 -6.670 -30.436 1.00 41.21 274 PRO A O 1
ATOM 4300 N N . ARG A 1 278 ? -27.475 -8.829 -30.955 1.00 36.51 275 ARG A N 1
ATOM 4301 C CA . ARG A 1 278 ? -28.910 -9.114 -31.022 1.00 34.63 275 ARG A CA 1
ATOM 4302 C C . ARG A 1 278 ? -29.160 -10.487 -30.420 1.00 33.63 275 ARG A C 1
ATOM 4303 O O . ARG A 1 278 ? -28.303 -11.375 -30.492 1.00 32.23 275 ARG A O 1
ATOM 4324 N N . MET A 1 279 ? -30.332 -10.676 -29.826 1.00 37.67 276 MET A N 1
ATOM 4325 C CA . MET A 1 279 ? -30.616 -11.923 -29.111 1.00 34.10 276 MET A CA 1
ATOM 4326 C C . MET A 1 279 ? -31.789 -12.628 -29.763 1.00 35.10 276 MET A C 1
ATOM 4327 O O . MET A 1 279 ? -32.805 -12.001 -30.067 1.00 37.02 276 MET A O 1
ATOM 4341 N N . TYR A 1 280 ? -31.657 -13.934 -29.952 1.00 34.92 277 TYR A N 1
ATOM 4342 C CA . TYR A 1 280 ? -32.693 -14.751 -30.577 1.00 39.13 277 TYR A CA 1
ATOM 4343 C C . TYR A 1 280 ? -33.060 -15.856 -29.609 1.00 39.23 277 TYR A C 1
ATOM 4344 O O . TYR A 1 280 ? -32.184 -16.571 -29.126 1.00 35.77 277 TYR A O 1
ATOM 4362 N N . LYS A 1 281 ? -34.340 -15.975 -29.310 1.00 38.61 278 LYS A N 1
ATOM 4363 C CA . LYS A 1 281 ? -34.804 -17.015 -28.409 1.00 41.33 278 LYS A CA 1
ATOM 4364 C C . LYS A 1 281 ? -35.129 -18.250 -29.230 1.00 37.85 278 LYS A C 1
ATOM 4365 O O . LYS A 1 281 ? -35.852 -18.173 -30.228 1.00 38.45 278 LYS A O 1
ATOM 4384 N N . TYR A 1 282 ? -34.557 -19.369 -28.825 1.00 41.75 279 TYR A N 1
ATOM 4385 C CA . TYR A 1 282 ? -34.705 -20.635 -29.520 1.00 38.62 279 TYR A CA 1
ATOM 4386 C C . TYR A 1 282 ? -35.467 -21.585 -28.612 1.00 35.61 279 TYR A C 1
ATOM 4387 O O . TYR A 1 282 ? -35.014 -21.883 -27.493 1.00 37.69 279 TYR A O 1
ATOM 4405 N N . THR A 1 283 ? -36.623 -22.035 -29.079 1.00 39.44 280 THR A N 1
ATOM 4406 C CA . THR A 1 283 ? -37.420 -22.998 -28.333 1.00 49.77 280 THR A CA 1
ATOM 4407 C C . THR A 1 283 ? -36.784 -24.375 -28.478 1.00 43.48 280 THR A C 1
ATOM 4408 O O . THR A 1 283 ? -36.629 -24.874 -29.595 1.00 44.06 280 THR A O 1
ATOM 4419 N N . SER A 1 284 ? -36.385 -24.968 -27.353 1.00 36.98 281 SER A N 1
ATOM 4420 C CA . SER A 1 284 ? -35.636 -26.222 -27.331 1.00 40.04 281 SER A CA 1
ATOM 4421 C C . SER A 1 284 ? -36.578 -27.357 -26.951 1.00 37.74 281 SER A C 1
ATOM 4422 O O . SER A 1 284 ? -37.027 -27.434 -25.800 1.00 37.34 281 SER A O 1
ATOM 4430 N N . SER A 1 285 ? -36.829 -28.274 -27.893 1.00 37.34 282 SER A N 1
ATOM 4431 C CA . SER A 1 285 ? -37.703 -29.400 -27.564 1.00 45.55 282 SER A CA 1
ATOM 4432 C C . SER A 1 285 ? -37.036 -30.312 -26.544 1.00 36.47 282 SER A C 1
ATOM 4433 O O . SER A 1 285 ? -37.709 -30.874 -25.677 1.00 36.48 282 SER A O 1
ATOM 4441 N N . ARG A 1 286 ? -35.718 -30.405 -26.599 1.00 34.08 283 ARG A N 1
ATOM 4442 C CA . ARG A 1 286 ? -34.970 -31.212 -25.641 1.00 34.62 283 ARG A CA 1
ATOM 4443 C C . ARG A 1 286 ? -35.177 -30.689 -24.231 1.00 33.83 283 ARG A C 1
ATOM 4444 O O . ARG A 1 286 ? -35.496 -31.446 -23.308 1.00 34.37 283 ARG A O 1
ATOM 4465 N N . PHE A 1 287 ? -35.022 -29.376 -24.059 1.00 33.19 284 PHE A N 1
ATOM 4466 C CA . PHE A 1 287 ? -35.233 -28.737 -22.764 1.00 32.36 284 PHE A CA 1
ATOM 4467 C C . PHE A 1 287 ? -36.623 -29.075 -22.223 1.00 39.74 284 PHE A C 1
ATOM 4468 O O . PHE A 1 287 ? -36.773 -29.487 -21.068 1.00 37.02 284 PHE A O 1
ATOM 4485 N N . LYS A 1 288 ? -37.658 -28.936 -23.058 1.00 35.77 285 LYS A N 1
ATOM 4486 C CA . LYS A 1 288 ? -39.024 -29.195 -22.605 1.00 42.32 285 LYS A CA 1
ATOM 4487 C C . LYS A 1 288 ? -39.229 -30.666 -22.232 1.00 34.10 285 LYS A C 1
ATOM 4488 O O . LYS A 1 288 ? -39.794 -30.980 -21.173 1.00 36.40 285 LYS A O 1
ATOM 4507 N N . THR A 1 289 ? -38.769 -31.584 -23.075 1.00 38.98 286 THR A N 1
ATOM 4508 C CA . THR A 1 289 ? -38.989 -33.007 -22.806 1.00 43.62 286 THR A CA 1
ATOM 4509 C C . THR A 1 289 ? -38.289 -33.444 -21.523 1.00 40.26 286 THR A C 1
ATOM 4510 O O . THR A 1 289 ? -38.860 -34.183 -20.717 1.00 43.59 286 THR A O 1
ATOM 4521 N N . ARG A 1 290 ? -37.060 -32.989 -21.311 1.00 41.10 287 ARG A N 1
ATOM 4522 C CA . ARG A 1 290 ? -36.319 -33.394 -20.122 1.00 47.65 287 ARG A CA 1
ATOM 4523 C C . ARG A 1 290 ? -36.928 -32.811 -18.850 1.00 52.79 287 ARG A C 1
ATOM 4524 O O . ARG A 1 290 ? -36.970 -33.485 -17.812 1.00 47.98 287 ARG A O 1
ATOM 4545 N N . ALA A 1 291 ? -37.417 -31.569 -18.904 1.00 44.53 288 ALA A N 1
ATOM 4546 C CA . ALA A 1 291 ? -38.093 -31.001 -17.734 1.00 42.85 288 ALA A CA 1
ATOM 4547 C C . ALA A 1 291 ? -39.375 -31.758 -17.431 1.00 44.46 288 ALA A C 1
ATOM 4548 O O . ALA A 1 291 ? -39.699 -32.004 -16.263 1.00 52.28 288 ALA A O 1
ATOM 4555 N N . GLU A 1 292 ? -40.113 -32.141 -18.475 1.00 44.22 289 GLU A N 1
ATOM 4556 C CA . GLU A 1 292 ? -41.333 -32.931 -18.300 1.00 51.46 289 GLU A CA 1
ATOM 4557 C C . GLU A 1 292 ? -41.037 -34.295 -17.683 1.00 59.02 289 GLU A C 1
ATOM 4558 O O . GLU A 1 292 ? -41.861 -34.841 -16.939 1.00 61.22 289 GLU A O 1
ATOM 4570 N N . GLN A 1 293 ? -39.894 -34.887 -18.025 1.00 60.73 290 GLN A N 1
ATOM 4571 C CA . GLN A 1 293 ? -39.566 -36.196 -17.477 1.00 67.55 290 GLN A CA 1
ATOM 4572 C C . GLN A 1 293 ? -39.102 -36.081 -16.036 1.00 61.73 290 GLN A C 1
ATOM 4573 O O . GLN A 1 293 ? -39.379 -36.963 -15.218 1.00 60.19 290 GLN A O 1
ATOM 4587 N N . GLU A 1 294 ? -38.397 -35.004 -15.710 1.00 62.71 291 GLU A N 1
ATOM 4588 C CA . GLU A 1 294 ? -38.000 -34.782 -14.333 1.00 67.12 291 GLU A CA 1
ATOM 4589 C C . GLU A 1 294 ? -39.206 -34.524 -13.434 1.00 68.70 291 GLU A C 1
ATOM 4590 O O . GLU A 1 294 ? -39.118 -34.739 -12.221 1.00 79.50 291 GLU A O 1
ATOM 4602 N N . VAL A 1 295 ? -40.328 -34.089 -14.012 1.00 60.78 292 VAL A N 1
ATOM 4603 C CA . VAL A 1 295 ? -41.571 -33.924 -13.271 1.00 58.09 292 VAL A CA 1
ATOM 4604 C C . VAL A 1 295 ? -42.260 -35.268 -13.072 1.00 75.03 292 VAL A C 1
ATOM 4605 O O . VAL A 1 295 ? -42.636 -35.633 -11.951 1.00 76.48 292 VAL A O 1
ATOM 4618 N N . LYS A 1 296 ? -42.481 -36.004 -14.165 1.00 62.11 293 LYS A N 1
ATOM 4619 C CA . LYS A 1 296 ? -43.103 -37.318 -14.063 1.00 62.60 293 LYS A CA 1
ATOM 4620 C C . LYS A 1 296 ? -42.411 -38.154 -12.997 1.00 58.27 293 LYS A C 1
ATOM 4621 O O . LYS A 1 296 ? -43.059 -38.914 -12.270 1.00 60.13 293 LYS A O 1
ATOM 4640 N N . LYS A 1 297 ? -41.094 -38.002 -12.878 1.00 52.88 294 LYS A N 1
ATOM 4641 C CA . LYS A 1 297 ? -40.336 -38.769 -11.900 1.00 56.06 294 LYS A CA 1
ATOM 4642 C C . LYS A 1 297 ? -40.581 -38.248 -10.486 1.00 72.63 294 LYS A C 1
ATOM 4643 O O . LYS A 1 297 ? -40.783 -39.035 -9.552 1.00 58.31 294 LYS A O 1
ATOM 4662 N N . ALA A 1 298 ? -40.559 -36.928 -10.307 1.00 63.29 295 ALA A N 1
ATOM 4663 C CA . ALA A 1 298 ? -40.797 -36.360 -8.984 1.00 55.74 295 ALA A CA 1
ATOM 4664 C C . ALA A 1 298 ? -42.184 -36.711 -8.465 1.00 62.10 295 ALA A C 1
ATOM 4665 O O . ALA A 1 298 ? -42.361 -36.903 -7.255 1.00 74.93 295 ALA A O 1
ATOM 4672 N N . GLU A 1 299 ? -43.173 -36.807 -9.358 1.00 53.10 296 GLU A N 1
ATOM 4673 C CA . GLU A 1 299 ? -44.533 -37.112 -8.946 1.00 56.73 296 GLU A CA 1
ATOM 4674 C C . GLU A 1 299 ? -44.710 -38.598 -8.650 1.00 74.74 296 GLU A C 1
ATOM 4675 O O . GLU A 1 299 ? -45.575 -38.973 -7.847 1.00 56.50 296 GLU A O 1
ATOM 4687 N N . HIS A 1 300 ? -43.894 -39.461 -9.256 1.00 70.37 297 HIS A N 1
ATOM 4688 C CA . HIS A 1 300 ? -43.886 -40.850 -8.824 1.00 62.54 297 HIS A CA 1
ATOM 4689 C C . HIS A 1 300 ? -43.180 -40.998 -7.478 1.00 62.14 297 HIS A C 1
ATOM 4690 O O . HIS A 1 300 ? -43.602 -41.794 -6.631 1.00 67.62 297 HIS A O 1
ATOM 4704 N N . VAL A 1 301 ? -42.112 -40.232 -7.258 1.00 49.34 298 VAL A N 1
ATOM 4705 C CA . VAL A 1 301 ? -41.387 -40.313 -5.997 1.00 54.70 298 VAL A CA 1
ATOM 4706 C C . VAL A 1 301 ? -42.256 -39.824 -4.839 1.00 70.30 298 VAL A C 1
ATOM 4707 O O . VAL A 1 301 ? -42.208 -40.377 -3.732 1.00 70.85 298 VAL A O 1
ATOM 4720 N N . ALA A 1 302 ? -43.045 -38.772 -5.063 1.00 55.75 299 ALA A N 1
ATOM 4721 C CA . ALA A 1 302 ? -43.933 -38.283 -4.013 1.00 58.12 299 ALA A CA 1
ATOM 4722 C C . ALA A 1 302 ? -45.096 -39.239 -3.788 1.00 63.95 299 ALA A C 1
ATOM 4723 O O . ALA A 1 302 ? -45.608 -39.353 -2.667 1.00 59.44 299 ALA A O 1
ATOM 4730 N N . ARG A 1 303 ? -45.515 -39.943 -4.836 1.00 57.33 300 ARG A N 1
ATOM 4731 C CA . ARG A 1 303 ? -46.610 -40.892 -4.709 1.00 55.77 300 ARG A CA 1
ATOM 4732 C C . ARG A 1 303 ? -46.210 -42.059 -3.819 1.00 63.48 300 ARG A C 1
ATOM 4733 O O . ARG A 1 303 ? -46.962 -42.460 -2.924 1.00 56.59 300 ARG A O 1
ATOM 4754 N N . ILE A 1 304 ? -45.038 -42.637 -4.066 1.00 72.03 301 ILE A N 1
ATOM 4755 C CA . ILE A 1 304 ? -44.614 -43.771 -3.260 1.00 63.16 301 ILE A CA 1
ATOM 4756 C C . ILE A 1 304 ? -44.492 -43.360 -1.808 1.00 54.37 301 ILE A C 1
ATOM 4757 O O . ILE A 1 304 ? -44.941 -44.077 -0.904 1.00 64.79 301 ILE A O 1
ATOM 4773 N N . ALA A 1 305 ? -43.885 -42.201 -1.559 1.00 62.88 302 ALA A N 1
ATOM 4774 C CA . ALA A 1 305 ? -43.653 -41.766 -0.190 1.00 54.40 302 ALA A CA 1
ATOM 4775 C C . ALA A 1 305 ? -44.962 -41.557 0.559 1.00 55.43 302 ALA A C 1
ATOM 4776 O O . ALA A 1 305 ? -45.026 -41.791 1.772 1.00 50.25 302 ALA A O 1
ATOM 4783 N N . GLU A 1 306 ? -46.014 -41.140 -0.145 1.00 44.86 303 GLU A N 1
ATOM 4784 C CA . GLU A 1 306 ? -47.302 -40.902 0.489 1.00 44.71 303 GLU A CA 1
ATOM 4785 C C . GLU A 1 306 ? -47.967 -42.214 0.899 1.00 57.25 303 GLU A C 1
ATOM 4786 O O . GLU A 1 306 ? -48.560 -42.311 1.980 1.00 49.62 303 GLU A O 1
ATOM 4798 N N . GLU A 1 307 ? -47.900 -43.229 0.041 1.00 47.01 304 GLU A N 1
ATOM 4799 C CA . GLU A 1 307 ? -48.477 -44.518 0.394 1.00 57.45 304 GLU A CA 1
ATOM 4800 C C . GLU A 1 307 ? -47.746 -45.120 1.585 1.00 64.72 304 GLU A C 1
ATOM 4801 O O . GLU A 1 307 ? -48.374 -45.684 2.484 1.00 69.23 304 GLU A O 1
ATOM 4813 N N . LYS A 1 308 ? -46.421 -44.980 1.624 1.00 49.37 305 LYS A N 1
ATOM 4814 C CA . LYS A 1 308 ? -45.663 -45.425 2.786 1.00 61.07 305 LYS A CA 1
ATOM 4815 C C . LYS A 1 308 ? -46.076 -44.668 4.047 1.00 56.51 305 LYS A C 1
ATOM 4816 O O . LYS A 1 308 ? -46.266 -45.272 5.107 1.00 57.02 305 LYS A O 1
ATOM 4835 N N . ALA A 1 309 ? -46.217 -43.350 3.959 1.00 52.08 306 ALA A N 1
ATOM 4836 C CA . ALA A 1 309 ? -46.601 -42.595 5.146 1.00 65.28 306 ALA A CA 1
ATOM 4837 C C . ALA A 1 309 ? -48.015 -42.963 5.593 1.00 50.28 306 ALA A C 1
ATOM 4838 O O . ALA A 1 309 ? -48.290 -43.060 6.797 1.00 51.09 306 ALA A O 1
ATOM 4845 N N . ARG A 1 310 ? -48.908 -43.226 4.635 1.00 42.09 307 ARG A N 1
ATOM 4846 C CA . ARG A 1 310 ? -50.302 -43.509 4.960 1.00 42.73 307 ARG A CA 1
ATOM 4847 C C . ARG A 1 310 ? -50.434 -44.870 5.637 1.00 55.15 307 ARG A C 1
ATOM 4848 O O . ARG A 1 310 ? -51.207 -45.016 6.593 1.00 50.66 307 ARG A O 1
ATOM 4869 N N . GLU A 1 311 ? -49.670 -45.869 5.184 1.00 45.71 308 GLU A N 1
ATOM 4870 C CA . GLU A 1 311 ? -49.674 -47.161 5.868 1.00 52.52 308 GLU A CA 1
ATOM 4871 C C . GLU A 1 311 ? -49.223 -46.995 7.309 1.00 53.94 308 GLU A C 1
ATOM 4872 O O . GLU A 1 311 ? -49.837 -47.543 8.234 1.00 49.69 308 GLU A O 1
ATOM 4884 N N . ALA A 1 312 ? -48.119 -46.263 7.509 1.00 54.82 309 ALA A N 1
ATOM 4885 C CA . ALA A 1 312 ? -47.490 -46.199 8.825 1.00 60.97 309 ALA A CA 1
ATOM 4886 C C . ALA A 1 312 ? -48.374 -45.444 9.808 1.00 46.74 309 ALA A C 1
ATOM 4887 O O . ALA A 1 312 ? -48.488 -45.827 10.980 1.00 48.44 309 ALA A O 1
ATOM 4894 N N . GLU A 1 313 ? -49.029 -44.386 9.334 1.00 40.31 310 GLU A N 1
ATOM 4895 C CA . GLU A 1 313 ? -49.981 -43.650 10.166 1.00 40.87 310 GLU A CA 1
ATOM 4896 C C . GLU A 1 313 ? -51.174 -44.525 10.537 1.00 46.13 310 GLU A C 1
ATOM 4897 O O . GLU A 1 313 ? -51.628 -44.513 11.686 1.00 43.64 310 GLU A O 1
ATOM 4909 N N . SER A 1 314 ? -51.668 -45.321 9.587 1.00 47.58 311 SER A N 1
ATOM 4910 C CA . SER A 1 314 ? -52.784 -46.218 9.872 1.00 43.69 311 SER A CA 1
ATOM 4911 C C . SER A 1 314 ? -52.406 -47.220 10.955 1.00 41.17 311 SER A C 1
ATOM 4912 O O . SER A 1 314 ? -53.154 -47.428 11.917 1.00 43.35 311 SER A O 1
ATOM 4920 N N . LYS A 1 315 ? -51.226 -47.831 10.834 1.00 41.82 312 LYS A N 1
ATOM 4921 C CA . LYS A 1 315 ? -50.784 -48.777 11.850 1.00 48.73 312 LYS A CA 1
ATOM 4922 C C . LYS A 1 315 ? -50.595 -48.103 13.206 1.00 49.64 312 LYS A C 1
ATOM 4923 O O . LYS A 1 315 ? -50.887 -48.702 14.253 1.00 46.49 312 LYS A O 1
ATOM 4942 N N . ALA A 1 316 ? -50.079 -46.872 13.208 1.00 42.84 313 ALA A N 1
ATOM 4943 C CA . ALA A 1 316 ? -49.900 -46.137 14.458 1.00 42.16 313 ALA A CA 1
ATOM 4944 C C . ALA A 1 316 ? -51.234 -45.917 15.158 1.00 43.69 313 ALA A C 1
ATOM 4945 O O . ALA A 1 316 ? -51.351 -46.123 16.373 1.00 45.60 313 ALA A O 1
ATOM 4952 N N . ARG A 1 317 ? -52.255 -45.503 14.398 1.00 43.58 314 ARG A N 1
ATOM 4953 C CA . ARG A 1 317 ? -53.580 -45.288 14.968 1.00 41.49 314 ARG A CA 1
ATOM 4954 C C . ARG A 1 317 ? -54.151 -46.592 15.506 1.00 43.56 314 ARG A C 1
ATOM 4955 O O . ARG A 1 317 ? -54.679 -46.638 16.622 1.00 48.92 314 ARG A O 1
ATOM 4976 N N . THR A 1 318 ? -54.070 -47.667 14.714 1.00 44.30 315 THR A N 1
ATOM 4977 C CA . THR A 1 318 ? -54.644 -48.934 15.159 1.00 52.84 315 THR A CA 1
ATOM 4978 C C . THR A 1 318 ? -53.958 -49.420 16.427 1.00 51.64 315 THR A C 1
ATOM 4979 O O . THR A 1 318 ? -54.624 -49.878 17.361 1.00 53.11 315 THR A O 1
ATOM 4990 N N . LEU A 1 319 ? -52.627 -49.300 16.490 1.00 56.01 316 LEU A N 1
ATOM 4991 C CA . LEU A 1 319 ? -51.893 -49.750 17.670 1.00 50.84 316 LEU A CA 1
ATOM 4992 C C . LEU A 1 319 ? -52.217 -48.910 18.900 1.00 54.42 316 LEU A C 1
ATOM 4993 O O . LEU A 1 319 ? -52.156 -49.418 20.029 1.00 55.28 316 LEU A O 1
ATOM 5009 N N . GLU A 1 320 ? -52.531 -47.629 18.714 1.00 47.01 317 GLU A N 1
ATOM 5010 C CA . GLU A 1 320 ? -52.969 -46.800 19.836 1.00 46.40 317 GLU A CA 1
ATOM 5011 C C . GLU A 1 320 ? -54.278 -47.311 20.414 1.00 49.69 317 GLU A C 1
ATOM 5012 O O . GLU A 1 320 ? -54.429 -47.430 21.634 1.00 50.64 317 GLU A O 1
ATOM 5024 N N . VAL A 1 321 ? -55.258 -47.590 19.554 1.00 54.13 318 VAL A N 1
ATOM 5025 C CA . VAL A 1 321 ? -56.550 -48.011 20.079 1.00 57.16 318 VAL A CA 1
ATOM 5026 C C . VAL A 1 321 ? -56.440 -49.414 20.669 1.00 58.42 318 VAL A C 1
ATOM 5027 O O . VAL A 1 321 ? -57.038 -49.697 21.713 1.00 62.41 318 VAL A O 1
ATOM 5040 N N . ARG A 1 322 ? -55.639 -50.292 20.055 1.00 48.40 319 ARG A N 1
ATOM 5041 C CA . ARG A 1 322 ? -55.483 -51.643 20.585 1.00 62.12 319 ARG A CA 1
ATOM 5042 C C . ARG A 1 322 ? -54.776 -51.624 21.933 1.00 64.10 319 ARG A C 1
ATOM 5043 O O . ARG A 1 322 ? -55.191 -52.327 22.863 1.00 67.21 319 ARG A O 1
ATOM 5064 N N . LEU A 1 323 ? -53.710 -50.836 22.068 1.00 59.31 320 LEU A N 1
ATOM 5065 C CA . LEU A 1 323 ? -53.048 -50.755 23.362 1.00 63.40 320 LEU A CA 1
ATOM 5066 C C . LEU A 1 323 ? -53.901 -50.031 24.389 1.00 68.85 320 LEU A C 1
ATOM 5067 O O . LEU A 1 323 ? -53.681 -50.211 25.588 1.00 70.36 320 LEU A O 1
ATOM 5083 N N . GLY A 1 324 ? -54.877 -49.240 23.951 1.00 71.66 321 GLY A N 1
ATOM 5084 C CA . GLY A 1 324 ? -55.756 -48.540 24.868 1.00 68.69 321 GLY A CA 1
ATOM 5085 C C . GLY A 1 324 ? -54.998 -47.674 25.849 1.00 70.62 321 GLY A C 1
ATOM 5086 O O . GLY A 1 324 ? -55.368 -47.603 27.019 1.00 81.39 321 GLY A O 1
ATOM 5090 N N . ARG A 1 332 ? -45.928 -46.888 26.674 1.00 94.49 329 ARG A N 1
ATOM 5091 C CA . ARG A 1 332 ? -45.136 -48.061 26.323 1.00 102.85 329 ARG A CA 1
ATOM 5092 C C . ARG A 1 332 ? -43.922 -47.618 25.514 1.00 108.74 329 ARG A C 1
ATOM 5093 O O . ARG A 1 332 ? -43.742 -46.429 25.258 1.00 104.37 329 ARG A O 1
ATOM 5113 N N . VAL A 1 333 ? -43.096 -48.581 25.117 1.00 114.28 330 VAL A N 1
ATOM 5114 C CA . VAL A 1 333 ? -41.914 -48.304 24.311 1.00 115.12 330 VAL A CA 1
ATOM 5115 C C . VAL A 1 333 ? -42.222 -48.463 22.835 1.00 107.33 330 VAL A C 1
ATOM 5116 O O . VAL A 1 333 ? -41.995 -47.547 22.041 1.00 118.26 330 VAL A O 1
ATOM 5129 N N . MET A 1 334 ? -42.752 -49.622 22.446 1.00 103.31 331 MET A N 1
ATOM 5130 C CA . MET A 1 334 ? -42.935 -49.886 21.029 1.00 99.87 331 MET A CA 1
ATOM 5131 C C . MET A 1 334 ? -43.950 -48.948 20.394 1.00 92.96 331 MET A C 1
ATOM 5132 O O . MET A 1 334 ? -43.898 -48.739 19.178 1.00 88.76 331 MET A O 1
ATOM 5146 N N . LEU A 1 335 ? -44.869 -48.375 21.177 1.00 102.03 332 LEU A N 1
ATOM 5147 C CA . LEU A 1 335 ? -45.841 -47.456 20.589 1.00 84.64 332 LEU A CA 1
ATOM 5148 C C . LEU A 1 335 ? -45.151 -46.253 19.968 1.00 85.22 332 LEU A C 1
ATOM 5149 O O . LEU A 1 335 ? -45.652 -45.686 18.990 1.00 66.69 332 LEU A O 1
ATOM 5165 N N . ARG A 1 336 ? -43.999 -45.852 20.504 1.00 85.82 333 ARG A N 1
ATOM 5166 C CA . ARG A 1 336 ? -43.331 -44.678 19.968 1.00 91.35 333 ARG A CA 1
ATOM 5167 C C . ARG A 1 336 ? -42.398 -45.001 18.809 1.00 83.42 333 ARG A C 1
ATOM 5168 O O . ARG A 1 336 ? -42.167 -44.123 17.972 1.00 81.36 333 ARG A O 1
ATOM 5189 N N . GLN A 1 337 ? -41.877 -46.230 18.712 1.00 87.54 334 GLN A N 1
ATOM 5190 C CA . GLN A 1 337 ? -41.203 -46.619 17.474 1.00 97.37 334 GLN A CA 1
ATOM 5191 C C . GLN A 1 337 ? -42.163 -46.508 16.295 1.00 91.61 334 GLN A C 1
ATOM 5192 O O . GLN A 1 337 ? -41.792 -46.019 15.220 1.00 83.13 334 GLN A O 1
ATOM 5206 N N . VAL A 1 338 ? -43.402 -46.969 16.482 1.00 81.25 335 VAL A N 1
ATOM 5207 C CA . VAL A 1 338 ? -44.399 -46.904 15.419 1.00 74.28 335 VAL A CA 1
ATOM 5208 C C . VAL A 1 338 ? -44.841 -45.463 15.194 1.00 65.77 335 VAL A C 1
ATOM 5209 O O . VAL A 1 338 ? -44.949 -45.002 14.048 1.00 61.84 335 VAL A O 1
ATOM 5222 N N . GLN A 1 339 ? -45.085 -44.722 16.278 1.00 58.13 336 GLN A N 1
ATOM 5223 C CA . GLN A 1 339 ? -45.595 -43.363 16.131 1.00 54.62 336 GLN A CA 1
ATOM 5224 C C . GLN A 1 339 ? -44.565 -42.465 15.467 1.00 60.81 336 GLN A C 1
ATOM 5225 O O . GLN A 1 339 ? -44.901 -41.697 14.563 1.00 61.53 336 GLN A O 1
ATOM 5239 N N . ASN A 1 340 ? -43.299 -42.556 15.880 1.00 60.03 337 ASN A N 1
ATOM 5240 C CA . ASN A 1 340 ? -42.299 -41.655 15.314 1.00 60.23 337 ASN A CA 1
ATOM 5241 C C . ASN A 1 340 ? -41.949 -42.053 13.893 1.00 56.83 337 ASN A C 1
ATOM 5242 O O . ASN A 1 340 ? -41.698 -41.190 13.050 1.00 63.88 337 ASN A O 1
ATOM 5253 N N . ARG A 1 341 ? -41.925 -43.353 13.608 1.00 57.45 338 ARG A N 1
ATOM 5254 C CA . ARG A 1 341 ? -41.742 -43.794 12.233 1.00 68.19 338 ARG A CA 1
ATOM 5255 C C . ARG A 1 341 ? -42.829 -43.222 11.323 1.00 64.31 338 ARG A C 1
ATOM 5256 O O . ARG A 1 341 ? -42.555 -42.825 10.182 1.00 56.68 338 ARG A O 1
ATOM 5277 N N . ALA A 1 342 ? -44.072 -43.178 11.809 1.00 66.45 339 ALA A N 1
ATOM 5278 C CA . ALA A 1 342 ? -45.131 -42.523 11.049 1.00 58.63 339 ALA A CA 1
ATOM 5279 C C . ALA A 1 342 ? -44.834 -41.038 10.869 1.00 51.12 339 ALA A C 1
ATOM 5280 O O . ALA A 1 342 ? -45.005 -40.495 9.775 1.00 56.97 339 ALA A O 1
ATOM 5287 N N . ILE A 1 343 ? -44.367 -40.370 11.925 1.00 62.96 340 ILE A N 1
ATOM 5288 C CA . ILE A 1 343 ? -44.077 -38.937 11.845 1.00 59.77 340 ILE A CA 1
ATOM 5289 C C . ILE A 1 343 ? -42.986 -38.667 10.814 1.00 60.41 340 ILE A C 1
ATOM 5290 O O . ILE A 1 343 ? -43.071 -37.710 10.033 1.00 54.47 340 ILE A O 1
ATOM 5306 N N . THR A 1 344 ? -41.953 -39.512 10.775 1.00 68.27 341 THR A N 1
ATOM 5307 C CA . THR A 1 344 ? -40.828 -39.237 9.885 1.00 71.09 341 THR A CA 1
ATOM 5308 C C . THR A 1 344 ? -41.183 -39.528 8.431 1.00 60.22 341 THR A C 1
ATOM 5309 O O . THR A 1 344 ? -40.748 -38.804 7.532 1.00 65.18 341 THR A O 1
ATOM 5320 N N . LEU A 1 345 ? -41.959 -40.587 8.172 1.00 52.41 342 LEU A N 1
ATOM 5321 C CA . LEU A 1 345 ? -42.410 -40.850 6.808 1.00 58.94 342 LEU A CA 1
ATOM 5322 C C . LEU A 1 345 ? -43.337 -39.745 6.318 1.00 55.38 342 LEU A C 1
ATOM 5323 O O . LEU A 1 345 ? -43.295 -39.358 5.144 1.00 50.49 342 LEU A O 1
ATOM 5339 N N . ARG A 1 346 ? -44.173 -39.214 7.208 1.00 47.92 343 ARG A N 1
ATOM 5340 C CA . ARG A 1 346 ? -45.070 -38.136 6.822 1.00 47.94 343 ARG A CA 1
ATOM 5341 C C . ARG A 1 346 ? -44.279 -36.888 6.425 1.00 48.36 343 ARG A C 1
ATOM 5342 O O . ARG A 1 346 ? -44.577 -36.259 5.407 1.00 50.93 343 ARG A O 1
ATOM 5363 N N . ARG A 1 347 ? -43.250 -36.523 7.197 1.00 60.17 344 ARG A N 1
ATOM 5364 C CA . ARG A 1 347 ? -42.450 -35.363 6.807 1.00 58.31 344 ARG A CA 1
ATOM 5365 C C . ARG A 1 347 ? -41.621 -35.655 5.561 1.00 56.89 344 ARG A C 1
ATOM 5366 O O . ARG A 1 347 ? -41.365 -34.747 4.764 1.00 66.51 344 ARG A O 1
ATOM 5387 N N . GLU A 1 348 ? -41.193 -36.903 5.373 1.00 57.23 345 GLU A N 1
ATOM 5388 C CA . GLU A 1 348 ? -40.557 -37.276 4.113 1.00 63.46 345 GLU A CA 1
ATOM 5389 C C . GLU A 1 348 ? -41.533 -37.145 2.953 1.00 61.04 345 GLU A C 1
ATOM 5390 O O . GLU A 1 348 ? -41.180 -36.632 1.886 1.00 63.18 345 GLU A O 1
ATOM 5402 N N . ALA A 1 349 ? -42.767 -37.615 3.135 1.00 61.87 346 ALA A N 1
ATOM 5403 C CA . ALA A 1 349 ? -43.730 -37.567 2.042 1.00 46.71 346 ALA A CA 1
ATOM 5404 C C . ALA A 1 349 ? -44.080 -36.129 1.692 1.00 49.75 346 ALA A C 1
ATOM 5405 O O . ALA A 1 349 ? -44.231 -35.788 0.511 1.00 50.10 346 ALA A O 1
ATOM 5412 N N . ASP A 1 350 ? -44.208 -35.272 2.707 1.00 52.50 347 ASP A N 1
ATOM 5413 C CA . ASP A 1 350 ? -44.551 -33.877 2.470 1.00 53.22 347 ASP A CA 1
ATOM 5414 C C . ASP A 1 350 ? -43.430 -33.155 1.737 1.00 68.32 347 ASP A C 1
ATOM 5415 O O . ASP A 1 350 ? -43.693 -32.310 0.873 1.00 67.06 347 ASP A O 1
ATOM 5424 N N . VAL A 1 351 ? -42.174 -33.469 2.058 1.00 60.34 348 VAL A N 1
ATOM 5425 C CA . VAL A 1 351 ? -41.073 -32.747 1.429 1.00 66.20 348 VAL A CA 1
ATOM 5426 C C . VAL A 1 351 ? -40.984 -33.115 -0.051 1.00 64.15 348 VAL A C 1
ATOM 5427 O O . VAL A 1 351 ? -40.811 -32.242 -0.912 1.00 60.76 348 VAL A O 1
ATOM 5440 N N . LYS A 1 352 ? -41.177 -34.398 -0.378 1.00 65.77 349 LYS A N 1
ATOM 5441 C CA . LYS A 1 352 ? -41.183 -34.815 -1.776 1.00 51.78 349 LYS A CA 1
ATOM 5442 C C . LYS A 1 352 ? -42.375 -34.251 -2.534 1.00 63.96 349 LYS A C 1
ATOM 5443 O O . LYS A 1 352 ? -42.271 -33.983 -3.736 1.00 53.57 349 LYS A O 1
ATOM 5462 N N . LYS A 1 353 ? -43.518 -34.077 -1.867 1.00 45.34 350 LYS A N 1
ATOM 5463 C CA . LYS A 1 353 ? -44.641 -33.438 -2.530 1.00 48.54 350 LYS A CA 1
ATOM 5464 C C . LYS A 1 353 ? -44.306 -31.997 -2.867 1.00 44.11 350 LYS A C 1
ATOM 5465 O O . LYS A 1 353 ? -44.770 -31.474 -3.881 1.00 46.98 350 LYS A O 1
ATOM 5484 N N . ARG A 1 354 ? -43.489 -31.349 -2.037 1.00 52.63 351 ARG A N 1
ATOM 5485 C CA . ARG A 1 354 ? -43.123 -29.961 -2.289 1.00 60.83 351 ARG A CA 1
ATOM 5486 C C . ARG A 1 354 ? -42.170 -29.859 -3.467 1.00 65.11 351 ARG A C 1
ATOM 5487 O O . ARG A 1 354 ? -42.243 -28.908 -4.255 1.00 62.71 351 ARG A O 1
ATOM 5508 N N . ILE A 1 355 ? -41.279 -30.836 -3.613 1.00 58.44 352 ILE A N 1
ATOM 5509 C CA . ILE A 1 355 ? -40.364 -30.814 -4.747 1.00 62.96 352 ILE A CA 1
ATOM 5510 C C . ILE A 1 355 ? -41.106 -31.152 -6.036 1.00 56.33 352 ILE A C 1
ATOM 5511 O O . ILE A 1 355 ? -40.844 -30.559 -7.085 1.00 71.90 352 ILE A O 1
ATOM 5527 N N . LYS A 1 356 ? -42.062 -32.085 -5.978 1.00 55.93 353 LYS A N 1
ATOM 5528 C CA . LYS A 1 356 ? -42.935 -32.325 -7.124 1.00 43.03 353 LYS A CA 1
ATOM 5529 C C . LYS A 1 356 ? -43.584 -31.034 -7.587 1.00 51.50 353 LYS A C 1
ATOM 5530 O O . LYS A 1 356 ? -43.560 -30.710 -8.779 1.00 41.98 353 LYS A O 1
ATOM 5549 N N . GLU A 1 357 ? -44.202 -30.299 -6.651 1.00 47.91 354 GLU A N 1
ATOM 5550 C CA . GLU A 1 357 ? -44.865 -29.041 -6.983 1.00 50.79 354 GLU A CA 1
ATOM 5551 C C . GLU A 1 357 ? -43.882 -28.029 -7.566 1.00 52.46 354 GLU A C 1
ATOM 5552 O O . GLU A 1 357 ? -44.203 -27.331 -8.536 1.00 49.04 354 GLU A O 1
ATOM 5564 N N . ALA A 1 358 ? -42.680 -27.941 -6.995 1.00 52.65 355 ALA A N 1
ATOM 5565 C CA . ALA A 1 358 ? -41.689 -26.991 -7.499 1.00 59.70 355 ALA A CA 1
ATOM 5566 C C . ALA A 1 358 ? -41.265 -27.321 -8.931 1.00 51.55 355 ALA A C 1
ATOM 5567 O O . ALA A 1 358 ? -41.063 -26.417 -9.748 1.00 61.79 355 ALA A O 1
ATOM 5574 N N . LYS A 1 359 ? -41.123 -28.604 -9.256 1.00 46.24 356 LYS A N 1
ATOM 5575 C CA . LYS A 1 359 ? -40.810 -28.977 -10.631 1.00 52.18 356 LYS A CA 1
ATOM 5576 C C . LYS A 1 359 ? -41.981 -28.692 -11.560 1.00 46.16 356 LYS A C 1
ATOM 5577 O O . LYS A 1 359 ? -41.774 -28.352 -12.731 1.00 44.83 356 LYS A O 1
ATOM 5596 N N . GLN A 1 360 ? -43.216 -28.845 -11.067 1.00 43.76 357 GLN A N 1
ATOM 5597 C CA . GLN A 1 360 ? -44.379 -28.488 -11.870 1.00 43.18 357 GLN A CA 1
ATOM 5598 C C . GLN A 1 360 ? -44.393 -27.001 -12.164 1.00 47.16 357 GLN A C 1
ATOM 5599 O O . GLN A 1 360 ? -44.687 -26.594 -13.290 1.00 48.96 357 GLN A O 1
ATOM 5613 N N . ARG A 1 361 ? -44.067 -26.170 -11.167 1.00 53.12 358 ARG A N 1
ATOM 5614 C CA . ARG A 1 361 ? -44.029 -24.727 -11.393 1.00 56.52 358 ARG A CA 1
ATOM 5615 C C . ARG A 1 361 ? -42.971 -24.365 -12.430 1.00 54.46 358 ARG A C 1
ATOM 5616 O O . ARG A 1 361 ? -43.252 -23.661 -13.403 1.00 62.45 358 ARG A O 1
ATOM 5637 N N . ALA A 1 362 ? -41.746 -24.853 -12.247 1.00 56.52 359 ALA A N 1
ATOM 5638 C CA . ALA A 1 362 ? -40.679 -24.544 -13.197 1.00 65.76 359 ALA A CA 1
ATOM 5639 C C . ALA A 1 362 ? -41.020 -25.007 -14.611 1.00 65.44 359 ALA A C 1
ATOM 5640 O O . ALA A 1 362 ? -40.595 -24.379 -15.586 1.00 51.92 359 ALA A O 1
ATOM 5647 N N . LEU A 1 363 ? -41.794 -26.085 -14.745 1.00 58.77 360 LEU A N 1
ATOM 5648 C CA . LEU A 1 363 ? -42.129 -26.585 -16.072 1.00 64.68 360 LEU A CA 1
ATOM 5649 C C . LEU A 1 363 ? -42.853 -25.537 -16.907 1.00 63.29 360 LEU A C 1
ATOM 5650 O O . LEU A 1 363 ? -42.777 -25.560 -18.141 1.00 60.44 360 LEU A O 1
ATOM 5666 N N . LYS A 1 364 ? -43.559 -24.609 -16.263 1.00 53.61 361 LYS A N 1
ATOM 5667 C CA . LYS A 1 364 ? -44.291 -23.607 -17.015 1.00 53.33 361 LYS A CA 1
ATOM 5668 C C . LYS A 1 364 ? -43.392 -22.490 -17.542 1.00 56.59 361 LYS A C 1
ATOM 5669 O O . LYS A 1 364 ? -43.758 -21.832 -18.518 1.00 58.85 361 LYS A O 1
ATOM 5688 N N . GLU A 1 365 ? -42.221 -22.271 -16.937 1.00 51.02 362 GLU A N 1
ATOM 5689 C CA . GLU A 1 365 ? -41.278 -21.277 -17.430 1.00 54.32 362 GLU A CA 1
ATOM 5690 C C . GLU A 1 365 ? -40.966 -21.551 -18.901 1.00 58.24 362 GLU A C 1
ATOM 5691 O O . GLU A 1 365 ? -41.183 -22.671 -19.384 1.00 52.70 362 GLU A O 1
ATOM 5703 N N . PRO A 1 366 ? -40.466 -20.565 -19.647 1.00 69.17 363 PRO A N 1
ATOM 5704 C CA . PRO A 1 366 ? -40.087 -20.826 -21.042 1.00 54.62 363 PRO A CA 1
ATOM 5705 C C . PRO A 1 366 ? -38.915 -21.795 -21.113 1.00 46.19 363 PRO A C 1
ATOM 5706 O O . PRO A 1 366 ? -38.015 -21.766 -20.275 1.00 45.46 363 PRO A O 1
ATOM 5717 N N . LYS A 1 367 ? -38.945 -22.661 -22.122 1.00 37.58 364 LYS A N 1
ATOM 5718 C CA . LYS A 1 367 ? -37.906 -23.679 -22.327 1.00 37.08 364 LYS A CA 1
ATOM 5719 C C . LYS A 1 367 ? -37.074 -23.290 -23.549 1.00 42.40 364 LYS A C 1
ATOM 5720 O O . LYS A 1 367 ? -37.132 -23.918 -24.623 1.00 37.56 364 LYS A O 1
ATOM 5739 N N . GLU A 1 368 ? -36.276 -22.237 -23.356 1.00 33.91 365 GLU A N 1
ATOM 5740 C CA . GLU A 1 368 ? -35.633 -21.513 -24.439 1.00 37.11 365 GLU A CA 1
ATOM 5741 C C . GLU A 1 368 ? -34.151 -21.374 -24.150 1.00 33.75 365 GLU A C 1
ATOM 5742 O O . GLU A 1 368 ? -33.723 -21.306 -22.996 1.00 37.13 365 GLU A O 1
ATOM 5754 N N . LEU A 1 369 ? -33.369 -21.413 -25.218 1.00 34.18 366 LEU A N 1
ATOM 5755 C CA . LEU A 1 369 ? -31.977 -21.013 -25.208 1.00 34.04 366 LEU A CA 1
ATOM 5756 C C . LEU A 1 369 ? -31.885 -19.643 -25.864 1.00 28.66 366 LEU A C 1
ATOM 5757 O O . LEU A 1 369 ? -32.593 -19.366 -26.841 1.00 37.49 366 LEU A O 1
ATOM 5773 N N . ASN A 1 370 ? -31.013 -18.789 -25.333 1.00 31.38 367 ASN A N 1
ATOM 5774 C CA . ASN A 1 370 ? -30.873 -17.419 -25.805 1.00 30.81 367 ASN A CA 1
ATOM 5775 C C . ASN A 1 370 ? -29.584 -17.337 -26.605 1.00 30.74 367 ASN A C 1
ATOM 5776 O O . ASN A 1 370 ? -28.498 -17.351 -26.022 1.00 31.16 367 ASN A O 1
ATOM 5787 N N . PHE A 1 371 ? -29.695 -17.244 -27.932 1.00 29.97 368 PHE A N 1
ATOM 5788 C CA . PHE A 1 371 ? -28.518 -17.054 -28.772 1.00 28.41 368 PHE A CA 1
ATOM 5789 C C . PHE A 1 371 ? -28.276 -15.560 -28.920 1.00 32.05 368 PHE A C 1
ATOM 5790 O O . PHE A 1 371 ? -29.181 -14.822 -29.341 1.00 33.92 368 PHE A O 1
ATOM 5807 N N . VAL A 1 372 ? -27.059 -15.118 -28.630 1.00 28.12 369 VAL A N 1
ATOM 5808 C CA . VAL A 1 372 ? -26.663 -13.719 -28.835 1.00 28.72 369 VAL A CA 1
ATOM 5809 C C . VAL A 1 372 ? -25.562 -13.676 -29.886 1.00 29.10 369 VAL A C 1
ATOM 5810 O O . VAL A 1 372 ? -24.577 -14.400 -29.778 1.00 28.08 369 VAL A O 1
ATOM 5823 N N . PHE A 1 373 ? -25.708 -12.795 -30.872 1.00 29.59 370 PHE A N 1
ATOM 5824 C CA . PHE A 1 373 ? -24.727 -12.617 -31.924 1.00 30.86 370 PHE A CA 1
ATOM 5825 C C . PHE A 1 373 ? -24.319 -11.157 -31.982 1.00 26.43 370 PHE A C 1
ATOM 5826 O O . PHE A 1 373 ? -25.152 -10.271 -31.788 1.00 33.09 370 PHE A O 1
ATOM 5843 N N . GLY A 1 374 ? -23.053 -10.910 -32.282 1.00 30.86 371 GLY A N 1
ATOM 5844 C CA . GLY A 1 374 ? -22.603 -9.565 -32.613 1.00 28.63 371 GLY A CA 1
ATOM 5845 C C . GLY A 1 374 ? -21.331 -9.632 -33.432 1.00 26.47 371 GLY A C 1
ATOM 5846 O O . GLY A 1 374 ? -20.708 -10.690 -33.550 1.00 30.10 371 GLY A O 1
ATOM 5850 N N . VAL A 1 375 ? -20.922 -8.493 -33.992 1.00 32.18 372 VAL A N 1
ATOM 5851 C CA . VAL A 1 375 ? -19.780 -8.465 -34.909 1.00 31.14 372 VAL A CA 1
ATOM 5852 C C . VAL A 1 375 ? -18.531 -8.033 -34.156 1.00 29.07 372 VAL A C 1
ATOM 5853 O O . VAL A 1 375 ? -18.504 -6.979 -33.507 1.00 34.22 372 VAL A O 1
ATOM 5866 N N . ASN A 1 376 ? -17.483 -8.843 -34.237 1.00 28.39 373 ASN A N 1
ATOM 5867 C CA . ASN A 1 376 ? -16.239 -8.508 -33.562 1.00 31.33 373 ASN A CA 1
ATOM 5868 C C . ASN A 1 376 ? -15.440 -7.587 -34.472 1.00 34.08 373 ASN A C 1
ATOM 5869 O O . ASN A 1 376 ? -14.577 -8.013 -35.239 1.00 36.60 373 ASN A O 1
ATOM 5880 N N . ILE A 1 377 ? -15.738 -6.289 -34.386 1.00 33.09 374 ILE A N 1
ATOM 5881 C CA . ILE A 1 377 ? -15.114 -5.372 -35.334 1.00 31.11 374 ILE A CA 1
ATOM 5882 C C . ILE A 1 377 ? -13.660 -5.080 -34.977 1.00 37.86 374 ILE A C 1
ATOM 5883 O O . ILE A 1 377 ? -12.870 -4.749 -35.872 1.00 35.42 374 ILE A O 1
ATOM 5899 N N . GLU A 1 378 ? -13.263 -5.248 -33.714 1.00 34.78 375 GLU A N 1
ATOM 5900 C CA . GLU A 1 378 ? -11.860 -5.029 -33.349 1.00 48.88 375 GLU A CA 1
ATOM 5901 C C . GLU A 1 378 ? -10.957 -6.161 -33.827 1.00 39.19 375 GLU A C 1
ATOM 5902 O O . GLU A 1 378 ? -9.758 -5.943 -34.030 1.00 39.91 375 GLU A O 1
ATOM 5914 N N . HIS A 1 379 ? -11.503 -7.372 -34.011 1.00 38.32 376 HIS A N 1
ATOM 5915 C CA . HIS A 1 379 ? -10.686 -8.560 -34.302 1.00 38.28 376 HIS A CA 1
ATOM 5916 C C . HIS A 1 379 ? -11.539 -9.501 -35.150 1.00 36.26 376 HIS A C 1
ATOM 5917 O O . HIS A 1 379 ? -12.045 -10.516 -34.683 1.00 35.12 376 HIS A O 1
ATOM 5931 N N . ARG A 1 380 ? -11.681 -9.159 -36.432 1.00 38.42 377 ARG A N 1
ATOM 5932 C CA . ARG A 1 380 ? -12.597 -9.887 -37.295 1.00 31.92 377 ARG A CA 1
ATOM 5933 C C . ARG A 1 380 ? -12.281 -11.384 -37.354 1.00 33.41 377 ARG A C 1
ATOM 5934 O O . ARG A 1 380 ? -13.194 -12.198 -37.558 1.00 33.84 377 ARG A O 1
ATOM 5955 N N . ASP A 1 381 ? -11.005 -11.768 -37.213 1.00 34.87 378 ASP A N 1
ATOM 5956 C CA . ASP A 1 381 ? -10.581 -13.171 -37.329 1.00 37.40 378 ASP A CA 1
ATOM 5957 C C . ASP A 1 381 ? -10.892 -14.004 -36.087 1.00 39.11 378 ASP A C 1
ATOM 5958 O O . ASP A 1 381 ? -10.802 -15.242 -36.141 1.00 34.98 378 ASP A O 1
ATOM 5967 N N . LEU A 1 382 ? -11.275 -13.362 -34.988 1.00 36.33 379 LEU A N 1
ATOM 5968 C CA . LEU A 1 382 ? -11.625 -14.053 -33.744 1.00 35.64 379 LEU A CA 1
ATOM 5969 C C . LEU A 1 382 ? -13.149 -14.152 -33.673 1.00 32.65 379 LEU A C 1
ATOM 5970 O O . LEU A 1 382 ? -13.818 -13.405 -32.971 1.00 35.05 379 LEU A O 1
ATOM 5986 N N . ASP A 1 383 ? -13.703 -15.097 -34.435 1.00 31.28 380 ASP A N 1
ATOM 5987 C CA . ASP A 1 383 ? -15.138 -15.215 -34.644 1.00 30.88 380 ASP A CA 1
ATOM 5988 C C . ASP A 1 383 ? -15.563 -16.662 -34.459 1.00 27.80 380 ASP A C 1
ATOM 5989 O O . ASP A 1 383 ? -14.746 -17.552 -34.200 1.00 31.73 380 ASP A O 1
ATOM 5998 N N . GLY A 1 384 ? -16.863 -16.877 -34.500 1.00 25.49 381 GLY A N 1
ATOM 5999 C CA . GLY A 1 384 ? -17.443 -18.178 -34.234 1.00 27.93 381 GLY A CA 1
ATOM 6000 C C . GLY A 1 384 ? -18.161 -18.181 -32.893 1.00 28.75 381 GLY A C 1
ATOM 6001 O O . GLY A 1 384 ? -18.279 -17.154 -32.224 1.00 29.35 381 GLY A O 1
ATOM 6005 N N . MET A 1 385 ? -18.655 -19.358 -32.507 1.00 27.76 382 MET A N 1
ATOM 6006 C CA . MET A 1 385 ? -19.539 -19.452 -31.349 1.00 28.62 382 MET A CA 1
ATOM 6007 C C . MET A 1 385 ? -18.764 -19.790 -30.087 1.00 26.04 382 MET A C 1
ATOM 6008 O O . MET A 1 385 ? -17.782 -20.545 -30.106 1.00 28.53 382 MET A O 1
ATOM 6022 N N . PHE A 1 386 ? -19.219 -19.214 -28.987 1.00 24.77 383 PHE A N 1
ATOM 6023 C CA . PHE A 1 386 ? -18.724 -19.506 -27.663 1.00 23.63 383 PHE A CA 1
ATOM 6024 C C . PHE A 1 386 ? -19.885 -20.140 -26.919 1.00 26.98 383 PHE A C 1
ATOM 6025 O O . PHE A 1 386 ? -20.924 -19.503 -26.721 1.00 25.17 383 PHE A O 1
ATOM 6042 N N . ILE A 1 387 ? -19.713 -21.377 -26.485 1.00 25.05 384 ILE A N 1
ATOM 6043 C CA . ILE A 1 387 ? -20.816 -22.145 -25.946 1.00 22.40 384 ILE A CA 1
ATOM 6044 C C . ILE A 1 387 ? -20.498 -22.425 -24.490 1.00 21.19 384 ILE A C 1
ATOM 6045 O O . ILE A 1 387 ? -19.503 -23.098 -24.179 1.00 21.07 384 ILE A O 1
ATOM 6061 N N . TYR A 1 388 ? -21.314 -21.881 -23.609 1.00 21.52 385 TYR A N 1
ATOM 6062 C CA . TYR A 1 388 ? -21.151 -21.967 -22.171 1.00 22.91 385 TYR A CA 1
ATOM 6063 C C . TYR A 1 388 ? -22.137 -23.012 -21.661 1.00 21.83 385 TYR A C 1
ATOM 6064 O O . TYR A 1 388 ? -23.167 -23.270 -22.289 1.00 21.98 385 TYR A O 1
ATOM 6082 N N . ASN A 1 389 ? -21.806 -23.627 -20.530 1.00 22.95 386 ASN A N 1
ATOM 6083 C CA . ASN A 1 389 ? -22.635 -24.660 -19.930 1.00 20.46 386 ASN A CA 1
ATOM 6084 C C . ASN A 1 389 ? -22.732 -24.304 -18.436 1.00 20.04 386 ASN A C 1
ATOM 6085 O O . ASN A 1 389 ? -21.722 -24.342 -17.719 1.00 21.61 386 ASN A O 1
ATOM 6096 N N . CYS A 1 390 ? -23.909 -23.887 -18.025 1.00 27.97 387 CYS A N 1
ATOM 6097 C CA . CYS A 1 390 ? -24.144 -23.392 -16.657 1.00 31.10 387 CYS A CA 1
ATOM 6098 C C . CYS A 1 390 ? -23.077 -22.354 -16.284 1.00 28.75 387 CYS A C 1
ATOM 6099 O O . CYS A 1 390 ? -22.415 -22.433 -15.245 1.00 25.16 387 CYS A O 1
ATOM 6107 N N . SER A 1 391 ? -22.863 -21.413 -17.215 1.00 23.11 388 SER A N 1
ATOM 6108 C CA . SER A 1 391 ? -21.997 -20.231 -17.136 1.00 19.76 388 SER A CA 1
ATOM 6109 C C . SER A 1 391 ? -20.539 -20.523 -17.486 1.00 20.39 388 SER A C 1
ATOM 6110 O O . SER A 1 391 ? -19.771 -19.582 -17.623 1.00 24.18 388 SER A O 1
ATOM 6118 N N . ARG A 1 392 ? -20.125 -21.792 -17.639 1.00 22.61 389 ARG A N 1
ATOM 6119 C CA . ARG A 1 392 ? -18.727 -22.177 -17.840 1.00 18.96 389 ARG A CA 1
ATOM 6120 C C . ARG A 1 392 ? -18.423 -22.422 -19.309 1.00 21.37 389 ARG A C 1
ATOM 6121 O O . ARG A 1 392 ? -19.116 -23.199 -19.964 1.00 21.31 389 ARG A O 1
ATOM 6142 N N . LEU A 1 393 ? -17.347 -21.823 -19.794 1.00 18.43 390 LEU A N 1
ATOM 6143 C CA . LEU A 1 393 ? -17.000 -21.960 -21.215 1.00 20.67 390 LEU A CA 1
ATOM 6144 C C . LEU A 1 393 ? -16.559 -23.384 -21.549 1.00 22.75 390 LEU A C 1
ATOM 6145 O O . LEU A 1 393 ? -15.653 -23.927 -20.900 1.00 21.66 390 LEU A O 1
ATOM 6161 N N . ILE A 1 394 ? -17.186 -23.983 -22.566 1.00 20.76 391 ILE A N 1
ATOM 6162 C CA . ILE A 1 394 ? -16.870 -25.334 -23.006 1.00 18.49 391 ILE A CA 1
ATOM 6163 C C . ILE A 1 394 ? -16.227 -25.337 -24.377 1.00 22.17 391 ILE A C 1
ATOM 6164 O O . ILE A 1 394 ? -15.178 -25.948 -24.564 1.00 23.17 391 ILE A O 1
ATOM 6180 N N . LYS A 1 395 ? -16.852 -24.672 -25.349 1.00 25.33 392 LYS A N 1
ATOM 6181 C CA . LYS A 1 395 ? -16.347 -24.558 -26.726 1.00 23.81 392 LYS A CA 1
ATOM 6182 C C . LYS A 1 395 ? -16.170 -23.095 -27.091 1.00 22.34 392 LYS A C 1
ATOM 6183 O O . LYS A 1 395 ? -17.041 -22.265 -26.803 1.00 25.36 392 LYS A O 1
ATOM 6202 N N . MET A 1 396 ? -15.057 -22.795 -27.754 1.00 24.80 393 MET A N 1
ATOM 6203 C CA . MET A 1 396 ? -14.788 -21.446 -28.219 1.00 28.51 393 MET A CA 1
ATOM 6204 C C . MET A 1 396 ? -14.414 -21.479 -29.683 1.00 27.36 393 MET A C 1
ATOM 6205 O O . MET A 1 396 ? -13.844 -22.459 -30.189 1.00 30.68 393 MET A O 1
ATOM 6219 N N . TYR A 1 397 ? -14.784 -20.407 -30.368 1.00 28.12 394 TYR A N 1
ATOM 6220 C CA . TYR A 1 397 ? -14.423 -20.204 -31.778 1.00 25.24 394 TYR A CA 1
ATOM 6221 C C . TYR A 1 397 ? -14.963 -21.314 -32.664 1.00 24.95 394 TYR A C 1
ATOM 6222 O O . TYR A 1 397 ? -14.321 -21.709 -33.634 1.00 30.82 394 TYR A O 1
ATOM 6240 N N . GLU A 1 398 ? -16.153 -21.808 -32.357 1.00 25.26 395 GLU A N 1
ATOM 6241 C CA . GLU A 1 398 ? -16.762 -22.893 -33.127 1.00 32.92 395 GLU A CA 1
ATOM 6242 C C . GLU A 1 398 ? -17.535 -22.307 -34.311 1.00 29.82 395 GLU A C 1
ATOM 6243 O O . GLU A 1 398 ? -18.521 -21.611 -34.123 1.00 28.65 395 GLU A O 1
ATOM 6255 N N . LYS A 1 399 ? -17.105 -22.597 -35.535 1.00 28.68 396 LYS A N 1
ATOM 6256 C CA . LYS A 1 399 ? -17.789 -22.071 -36.706 1.00 32.50 396 LYS A CA 1
ATOM 6257 C C . LYS A 1 399 ? -19.072 -22.839 -37.005 1.00 36.90 396 LYS A C 1
ATOM 6258 O O . LYS A 1 399 ? -19.098 -24.073 -36.958 1.00 34.67 396 LYS A O 1
ATOM 6277 N N . VAL A 1 400 ? -20.132 -22.102 -37.349 1.00 30.24 397 VAL A N 1
ATOM 6278 C CA . VAL A 1 400 ? -21.445 -22.662 -37.670 1.00 30.36 397 VAL A CA 1
ATOM 6279 C C . VAL A 1 400 ? -22.061 -21.949 -38.874 1.00 38.11 397 VAL A C 1
ATOM 6280 O O . VAL A 1 400 ? -21.675 -20.836 -39.240 1.00 35.03 397 VAL A O 1
ATOM 6293 N N . GLY A 1 401 ? -23.082 -22.597 -39.458 1.00 32.84 398 GLY A N 1
ATOM 6294 C CA . GLY A 1 401 ? -23.872 -22.012 -40.512 1.00 36.93 398 GLY A CA 1
ATOM 6295 C C . GLY A 1 401 ? -23.006 -21.562 -41.665 1.00 33.21 398 GLY A C 1
ATOM 6296 O O . GLY A 1 401 ? -22.092 -22.271 -42.092 1.00 35.23 398 GLY A O 1
ATOM 6300 N N . PRO A 1 402 ? -23.244 -20.346 -42.158 1.00 36.64 399 PRO A N 1
ATOM 6301 C CA . PRO A 1 402 ? -22.471 -19.855 -43.313 1.00 39.85 399 PRO A CA 1
ATOM 6302 C C . PRO A 1 402 ? -20.968 -19.751 -43.075 1.00 44.32 399 PRO A C 1
ATOM 6303 O O . PRO A 1 402 ? -20.203 -19.771 -44.051 1.00 39.49 399 PRO A O 1
ATOM 6314 N N . GLN A 1 403 ? -20.521 -19.597 -41.822 1.00 36.82 400 GLN A N 1
ATOM 6315 C CA . GLN A 1 403 ? -19.083 -19.582 -41.536 1.00 34.04 400 GLN A CA 1
ATOM 6316 C C . GLN A 1 403 ? -18.375 -20.859 -41.969 1.00 42.71 400 GLN A C 1
ATOM 6317 O O . GLN A 1 403 ? -17.148 -20.852 -42.113 1.00 43.17 400 GLN A O 1
ATOM 6331 N N . LEU A 1 404 ? -19.099 -21.967 -42.123 1.00 37.59 401 LEU A N 1
ATOM 6332 C CA . LEU A 1 404 ? -18.462 -23.202 -42.557 1.00 40.16 401 LEU A CA 1
ATOM 6333 C C . LEU A 1 404 ? -18.155 -23.192 -44.049 1.00 42.88 401 LEU A C 1
ATOM 6334 O O . LEU A 1 404 ? -17.586 -24.160 -44.550 1.00 47.65 401 LEU A O 1
ATOM 6350 N N . GLU A 1 405 ? -18.498 -22.128 -44.760 1.00 47.30 402 GLU A N 1
ATOM 6351 C CA . GLU A 1 405 ? -18.073 -21.963 -46.147 1.00 54.22 402 GLU A CA 1
ATOM 6352 C C . GLU A 1 405 ? -16.798 -21.125 -46.232 1.00 76.97 402 GLU A C 1
ATOM 6353 O O . GLU A 1 405 ? -16.413 -20.420 -45.293 1.00 68.76 402 GLU A O 1
ATOM 6365 N N . GLY A 1 406 ? -16.140 -21.209 -47.381 1.00 83.15 403 GLY A N 1
ATOM 6366 C CA . GLY A 1 406 ? -14.993 -20.365 -47.633 1.00 94.52 403 GLY A CA 1
ATOM 6367 C C . GLY A 1 406 ? -15.416 -19.033 -48.209 1.00 94.66 403 GLY A C 1
ATOM 6368 O O . GLY A 1 406 ? -15.103 -18.715 -49.363 1.00 98.99 403 GLY A O 1
ATOM 6372 N N . GLY A 1 407 ? -16.147 -18.248 -47.417 1.00 85.37 404 GLY A N 1
ATOM 6373 C CA . GLY A 1 407 ? -16.624 -16.956 -47.862 1.00 83.80 404 GLY A CA 1
ATOM 6374 C C . GLY A 1 407 ? -16.465 -15.917 -46.772 1.00 71.05 404 GLY A C 1
ATOM 6375 O O . GLY A 1 407 ? -15.970 -16.206 -45.681 1.00 74.22 404 GLY A O 1
ATOM 6379 N N . MET A 1 408 ? -16.888 -14.698 -47.088 1.00 62.08 405 MET A N 1
ATOM 6380 C CA . MET A 1 408 ? -16.922 -13.649 -46.076 1.00 63.04 405 MET A CA 1
ATOM 6381 C C . MET A 1 408 ? -18.249 -13.596 -45.336 1.00 61.89 405 MET A C 1
ATOM 6382 O O . MET A 1 408 ? -18.383 -12.797 -44.400 1.00 45.49 405 MET A O 1
ATOM 6396 N N . ALA A 1 409 ? -19.233 -14.411 -45.725 1.00 50.17 406 ALA A N 1
ATOM 6397 C CA . ALA A 1 409 ? -20.537 -14.353 -45.079 1.00 56.14 406 ALA A CA 1
ATOM 6398 C C . ALA A 1 409 ? -20.421 -14.852 -43.645 1.00 45.06 406 ALA A C 1
ATOM 6399 O O . ALA A 1 409 ? -19.883 -15.934 -43.377 1.00 40.43 406 ALA A O 1
ATOM 6406 N N . CYS A 1 410 ? -20.968 -14.072 -42.736 1.00 42.44 407 CYS A N 1
ATOM 6407 C CA . CYS A 1 410 ? -20.899 -14.294 -41.304 1.00 36.66 407 CYS A CA 1
ATOM 6408 C C . CYS A 1 410 ? -19.476 -14.277 -40.778 1.00 39.61 407 CYS A C 1
ATOM 6409 O O . CYS A 1 410 ? -19.259 -14.599 -39.623 1.00 32.08 407 CYS A O 1
ATOM 6417 N N . GLY A 1 411 ? -18.516 -13.808 -41.569 1.00 40.07 408 GLY A N 1
ATOM 6418 C CA . GLY A 1 411 ? -17.173 -13.636 -41.044 1.00 36.41 408 GLY A CA 1
ATOM 6419 C C . GLY A 1 411 ? -17.147 -12.483 -40.062 1.00 31.98 408 GLY A C 1
ATOM 6420 O O . GLY A 1 411 ? -17.730 -11.423 -40.312 1.00 30.80 408 GLY A O 1
ATOM 6424 N N . GLY A 1 412 ? -16.507 -12.693 -38.921 1.00 33.01 409 GLY A N 1
ATOM 6425 C CA . GLY A 1 412 ? -16.460 -11.677 -37.895 1.00 30.62 409 GLY A CA 1
ATOM 6426 C C . GLY A 1 412 ? -17.538 -11.805 -36.848 1.00 33.66 409 GLY A C 1
ATOM 6427 O O . GLY A 1 412 ? -17.492 -11.091 -35.841 1.00 34.87 409 GLY A O 1
ATOM 6431 N N . VAL A 1 413 ? -18.512 -12.682 -37.036 1.00 30.25 410 VAL A N 1
ATOM 6432 C CA . VAL A 1 413 ? -19.624 -12.746 -36.109 1.00 29.26 410 VAL A CA 1
ATOM 6433 C C . VAL A 1 413 ? -19.261 -13.685 -34.976 1.00 30.02 410 VAL A C 1
ATOM 6434 O O . VAL A 1 413 ? -18.840 -14.821 -35.198 1.00 30.00 410 VAL A O 1
ATOM 6447 N N . VAL A 1 414 ? -19.404 -13.200 -33.780 1.00 27.46 411 VAL A N 1
ATOM 6448 C CA . VAL A 1 414 ? -19.299 -14.012 -32.556 1.00 28.50 411 VAL A CA 1
ATOM 6449 C C . VAL A 1 414 ? -20.699 -14.331 -32.071 1.00 30.01 411 VAL A C 1
ATOM 6450 O O . VAL A 1 414 ? -21.583 -13.461 -32.058 1.00 29.12 411 VAL A O 1
ATOM 6463 N N . GLY A 1 415 ? -20.890 -15.565 -31.619 1.00 29.12 412 GLY A N 1
ATOM 6464 C CA . GLY A 1 415 ? -22.150 -15.992 -31.056 1.00 29.32 412 GLY A CA 1
ATOM 6465 C C . GLY A 1 415 ? -21.879 -16.467 -29.648 1.00 27.25 412 GLY A C 1
ATOM 6466 O O . GLY A 1 415 ? -20.794 -16.974 -29.348 1.00 29.64 412 GLY A O 1
ATOM 6470 N N . VAL A 1 416 ? -22.857 -16.273 -28.772 1.00 26.30 413 VAL A N 1
ATOM 6471 C CA . VAL A 1 416 ? -22.730 -16.707 -27.379 1.00 23.63 413 VAL A CA 1
ATOM 6472 C C . VAL A 1 416 ? -24.023 -17.366 -26.951 1.00 26.46 413 VAL A C 1
ATOM 6473 O O . VAL A 1 416 ? -25.111 -16.806 -27.145 1.00 28.38 413 VAL A O 1
ATOM 6486 N N . VAL A 1 417 ? -23.916 -18.511 -26.276 1.00 25.02 414 VAL A N 1
ATOM 6487 C CA . VAL A 1 417 ? -25.107 -19.114 -25.687 1.00 26.57 414 VAL A CA 1
ATOM 6488 C C . VAL A 1 417 ? -24.710 -19.805 -24.391 1.00 26.23 414 VAL A C 1
ATOM 6489 O O . VAL A 1 417 ? -23.625 -20.385 -24.292 1.00 24.16 414 VAL A O 1
ATOM 6502 N N . ASP A 1 418 ? -25.609 -19.737 -23.407 1.00 25.86 415 ASP A N 1
ATOM 6503 C CA . ASP A 1 418 ? -25.458 -20.441 -22.135 1.00 25.04 415 ASP A CA 1
ATOM 6504 C C . ASP A 1 418 ? -26.466 -21.588 -22.128 1.00 22.79 415 ASP A C 1
ATOM 6505 O O . ASP A 1 418 ? -27.672 -21.362 -22.300 1.00 27.74 415 ASP A O 1
ATOM 6514 N N . VAL A 1 419 ? -25.966 -22.807 -22.016 1.00 24.52 416 VAL A N 1
ATOM 6515 C CA . VAL A 1 419 ? -26.764 -24.023 -22.119 1.00 22.91 416 VAL A CA 1
ATOM 6516 C C . VAL A 1 419 ? -26.904 -24.615 -20.724 1.00 22.83 416 VAL A C 1
ATOM 6517 O O . VAL A 1 419 ? -25.887 -24.889 -20.074 1.00 26.97 416 VAL A O 1
ATOM 6530 N N . PRO A 1 420 ? -28.112 -24.850 -20.236 1.00 22.71 417 PRO A N 1
ATOM 6531 C CA . PRO A 1 420 ? -28.269 -25.484 -18.918 1.00 21.75 417 PRO A CA 1
ATOM 6532 C C . PRO A 1 420 ? -27.970 -26.977 -18.966 1.00 24.54 417 PRO A C 1
ATOM 6533 O O . PRO A 1 420 ? -28.020 -27.619 -20.017 1.00 26.17 417 PRO A O 1
ATOM 6544 N N . TYR A 1 421 ? -27.688 -27.538 -17.784 1.00 26.87 418 TYR A N 1
ATOM 6545 C CA . TYR A 1 421 ? -27.362 -28.961 -17.697 1.00 26.27 418 TYR A CA 1
ATOM 6546 C C . TYR A 1 421 ? -28.487 -29.858 -18.181 1.00 26.54 418 TYR A C 1
ATOM 6547 O O . TYR A 1 421 ? -28.228 -30.964 -18.673 1.00 26.35 418 TYR A O 1
ATOM 6565 N N . LEU A 1 422 ? -29.739 -29.425 -18.045 1.00 30.41 419 LEU A N 1
ATOM 6566 C CA . LEU A 1 422 ? -30.840 -30.231 -18.551 1.00 30.84 419 LEU A CA 1
ATOM 6567 C C . LEU A 1 422 ? -30.721 -30.494 -20.049 1.00 31.09 419 LEU A C 1
ATOM 6568 O O . LEU A 1 422 ? -31.176 -31.531 -20.538 1.00 36.37 419 LEU A O 1
ATOM 6584 N N . VAL A 1 423 ? -30.149 -29.565 -20.792 1.00 24.79 420 VAL A N 1
ATOM 6585 C CA . VAL A 1 423 ? -30.001 -29.713 -22.246 1.00 26.04 420 VAL A CA 1
ATOM 6586 C C . VAL A 1 423 ? -28.688 -30.387 -22.626 1.00 27.81 420 VAL A C 1
ATOM 6587 O O . VAL A 1 423 ? -28.701 -31.323 -23.429 1.00 27.29 420 VAL A O 1
ATOM 6600 N N . LEU A 1 424 ? -27.541 -29.901 -22.130 1.00 21.57 421 LEU A N 1
ATOM 6601 C CA . LEU A 1 424 ? -26.253 -30.579 -22.356 1.00 23.62 421 LEU A CA 1
ATOM 6602 C C . LEU A 1 424 ? -25.434 -30.650 -21.069 1.00 27.22 421 LEU A C 1
ATOM 6603 O O . LEU A 1 424 ? -25.433 -29.712 -20.276 1.00 23.45 421 LEU A O 1
ATOM 6619 N N . GLU A 1 425 ? -24.693 -31.742 -20.878 1.00 24.50 422 GLU A N 1
ATOM 6620 C CA . GLU A 1 425 ? -23.693 -31.871 -19.835 1.00 25.07 422 GLU A CA 1
ATOM 6621 C C . GLU A 1 425 ? -22.318 -32.025 -20.461 1.00 22.31 422 GLU A C 1
ATOM 6622 O O . GLU A 1 425 ? -22.201 -32.494 -21.601 1.00 22.27 422 GLU A O 1
ATOM 6634 N N . PRO A 1 426 ? -21.262 -31.680 -19.745 1.00 18.77 423 PRO A N 1
ATOM 6635 C CA . PRO A 1 426 ? -19.926 -31.711 -20.353 1.00 20.56 423 PRO A CA 1
ATOM 6636 C C . PRO A 1 426 ? -19.293 -33.107 -20.348 1.00 20.93 423 PRO A C 1
ATOM 6637 O O . PRO A 1 426 ? -19.661 -34.019 -19.582 1.00 20.68 423 PRO A O 1
ATOM 6648 N N . THR A 1 427 ? -18.301 -33.265 -21.232 1.00 20.59 424 THR A N 1
ATOM 6649 C CA . THR A 1 427 ? -17.407 -34.417 -21.131 1.00 19.54 424 THR A CA 1
ATOM 6650 C C . THR A 1 427 ? -16.533 -34.355 -19.872 1.00 24.65 424 THR A C 1
ATOM 6651 O O . THR A 1 427 ? -16.480 -33.376 -19.122 1.00 19.85 424 THR A O 1
ATOM 6662 N N . HIS A 1 428 ? -15.806 -35.437 -19.698 1.00 21.37 425 HIS A N 1
ATOM 6663 C CA . HIS A 1 428 ? -14.948 -35.669 -18.545 1.00 21.76 425 HIS A CA 1
ATOM 6664 C C . HIS A 1 428 ? -13.921 -34.559 -18.357 1.00 24.05 425 HIS A C 1
ATOM 6665 O O . HIS A 1 428 ? -13.558 -34.255 -17.222 1.00 19.41 425 HIS A O 1
ATOM 6679 N N . ASN A 1 429 ? -13.432 -33.951 -19.441 1.00 22.52 426 ASN A N 1
ATOM 6680 C CA . ASN A 1 429 ? -12.431 -32.872 -19.315 1.00 22.29 426 ASN A CA 1
ATOM 6681 C C . ASN A 1 429 ? -13.022 -31.453 -19.336 1.00 23.52 426 ASN A C 1
ATOM 6682 O O . ASN A 1 429 ? -12.252 -30.497 -19.259 1.00 20.52 426 ASN A O 1
ATOM 6693 N N . LYS A 1 430 ? -14.350 -31.314 -19.379 1.00 20.62 427 LYS A N 1
ATOM 6694 C CA . LYS A 1 430 ? -15.103 -30.057 -19.536 1.00 19.89 427 LYS A CA 1
ATOM 6695 C C . LYS A 1 430 ? -14.578 -29.185 -20.679 1.00 22.28 427 LYS A C 1
ATOM 6696 O O . LYS A 1 430 ? -14.576 -27.965 -20.594 1.00 24.00 427 LYS A O 1
ATOM 6715 N N . GLN A 1 431 ? -14.202 -29.833 -21.778 1.00 20.26 428 GLN A N 1
ATOM 6716 C CA . GLN A 1 431 ? -13.824 -29.165 -23.027 1.00 21.81 428 GLN A CA 1
ATOM 6717 C C . GLN A 1 431 ? -14.630 -29.659 -24.208 1.00 23.71 428 GLN A C 1
ATOM 6718 O O . GLN A 1 431 ? -14.341 -29.287 -25.365 1.00 24.21 428 GLN A O 1
ATOM 6732 N N . ASP A 1 432 ? -15.708 -30.394 -23.959 1.00 19.59 429 ASP A N 1
ATOM 6733 C CA . ASP A 1 432 ? -16.596 -30.863 -25.008 1.00 20.55 429 ASP A CA 1
ATOM 6734 C C . ASP A 1 432 ? -17.923 -31.207 -24.338 1.00 24.04 429 ASP A C 1
ATOM 6735 O O . ASP A 1 432 ? -18.044 -31.170 -23.119 1.00 23.25 429 ASP A O 1
ATOM 6744 N N . PHE A 1 433 ? -18.900 -31.619 -25.147 1.00 22.86 430 PHE A N 1
ATOM 6745 C CA . PHE A 1 433 ? -20.210 -32.007 -24.652 1.00 22.52 430 PHE A CA 1
ATOM 6746 C C . PHE A 1 433 ? -20.413 -33.515 -24.762 1.00 25.19 430 PHE A C 1
ATOM 6747 O O . PHE A 1 433 ? -20.087 -34.136 -25.779 1.00 23.05 430 PHE A O 1
ATOM 6764 N N . ALA A 1 434 ? -20.942 -34.096 -23.683 1.00 22.28 431 ALA A N 1
ATOM 6765 C CA . ALA A 1 434 ? -21.031 -35.538 -23.569 1.00 25.65 431 ALA A CA 1
ATOM 6766 C C . ALA A 1 434 ? -21.991 -36.151 -24.576 1.00 25.85 431 ALA A C 1
ATOM 6767 O O . ALA A 1 434 ? -21.804 -37.306 -24.957 1.00 31.13 431 ALA A O 1
ATOM 6774 N N . ASP A 1 435 ? -23.044 -35.423 -24.977 1.00 22.32 432 ASP A N 1
ATOM 6775 C CA . ASP A 1 435 ? -24.066 -35.881 -25.921 1.00 22.08 432 ASP A CA 1
ATOM 6776 C C . ASP A 1 435 ? -23.807 -35.240 -27.287 1.00 26.56 432 ASP A C 1
ATOM 6777 O O . ASP A 1 435 ? -24.312 -34.165 -27.599 1.00 24.37 432 ASP A O 1
ATOM 6786 N N . ALA A 1 436 ? -23.009 -35.914 -28.094 1.00 26.25 433 ALA A N 1
ATOM 6787 C CA . ALA A 1 436 ? -22.586 -35.338 -29.368 1.00 29.45 433 ALA A CA 1
ATOM 6788 C C . ALA A 1 436 ? -23.773 -35.087 -30.275 1.00 23.00 433 ALA A C 1
ATOM 6789 O O . ALA A 1 436 ? -23.811 -34.067 -30.991 1.00 25.36 433 ALA A O 1
ATOM 6796 N N . LYS A 1 437 ? -24.730 -36.032 -30.319 1.00 25.98 434 LYS A N 1
ATOM 6797 C CA . LYS A 1 437 ? -25.904 -35.872 -31.172 1.00 27.99 434 LYS A CA 1
ATOM 6798 C C . LYS A 1 437 ? -26.644 -34.586 -30.862 1.00 23.64 434 LYS A C 1
ATOM 6799 O O . LYS A 1 437 ? -26.996 -33.813 -31.768 1.00 24.26 434 LYS A O 1
ATOM 6818 N N . GLU A 1 438 ? -26.893 -34.322 -29.579 1.00 25.56 435 GLU A N 1
ATOM 6819 C CA . GLU A 1 438 ? -27.635 -33.120 -29.245 1.00 24.33 435 GLU A CA 1
ATOM 6820 C C . GLU A 1 438 ? -26.779 -31.873 -29.391 1.00 25.72 435 GLU A C 1
ATOM 6821 O O . GLU A 1 438 ? -27.299 -30.824 -29.759 1.00 26.28 435 GLU A O 1
ATOM 6833 N N . TYR A 1 439 ? -25.466 -31.981 -29.178 1.00 23.90 436 TYR A N 1
ATOM 6834 C CA . TYR A 1 439 ? -24.603 -30.835 -29.458 1.00 24.17 436 TYR A CA 1
ATOM 6835 C C . TYR A 1 439 ? -24.601 -30.499 -30.945 1.00 23.67 436 TYR A C 1
ATOM 6836 O O . TYR A 1 439 ? -24.700 -29.324 -31.330 1.00 25.67 436 TYR A O 1
ATOM 6854 N N . ARG A 1 440 ? -24.512 -31.502 -31.814 1.00 26.38 437 ARG A N 1
ATOM 6855 C CA . ARG A 1 440 ? -24.530 -31.184 -33.239 1.00 27.29 437 ARG A CA 1
ATOM 6856 C C . ARG A 1 440 ? -25.836 -30.518 -33.638 1.00 26.30 437 ARG A C 1
ATOM 6857 O O . ARG A 1 440 ? -25.854 -29.644 -34.521 1.00 29.38 437 ARG A O 1
ATOM 6878 N N . HIS A 1 441 ? -26.952 -30.951 -33.042 1.00 29.16 438 HIS A N 1
ATOM 6879 C CA . HIS A 1 441 ? -28.243 -30.305 -33.288 1.00 26.38 438 HIS A CA 1
ATOM 6880 C C . HIS A 1 441 ? -28.203 -28.837 -32.875 1.00 25.98 438 HIS A C 1
ATOM 6881 O O . HIS A 1 441 ? -28.736 -27.951 -33.586 1.00 27.77 438 HIS A O 1
ATOM 6895 N N . LEU A 1 442 ? -27.630 -28.573 -31.704 1.00 29.31 439 LEU A N 1
ATOM 6896 C CA . LEU A 1 442 ? -27.529 -27.193 -31.237 1.00 29.93 439 LEU A CA 1
ATOM 6897 C C . LEU A 1 442 ? -26.720 -26.346 -32.206 1.00 28.59 439 LEU A C 1
ATOM 6898 O O . LEU A 1 442 ? -27.103 -25.205 -32.497 1.00 29.49 439 LEU A O 1
ATOM 6914 N N . LEU A 1 443 ? -25.590 -26.877 -32.706 1.00 28.89 440 LEU A N 1
ATOM 6915 C CA . LEU A 1 443 ? -24.774 -26.109 -33.649 1.00 34.82 440 LEU A CA 1
ATOM 6916 C C . LEU A 1 443 ? -25.534 -25.798 -34.930 1.00 32.50 440 LEU A C 1
ATOM 6917 O O . LEU A 1 443 ? -25.371 -24.706 -35.507 1.00 28.63 440 LEU A O 1
ATOM 6933 N N . ARG A 1 444 ? -26.333 -26.741 -35.436 1.00 30.28 441 ARG A N 1
ATOM 6934 C CA . ARG A 1 444 ? -27.143 -26.417 -36.607 1.00 27.10 441 ARG A CA 1
ATOM 6935 C C . ARG A 1 444 ? -28.174 -25.335 -36.286 1.00 28.86 441 ARG A C 1
ATOM 6936 O O . ARG A 1 444 ? -28.394 -24.425 -37.094 1.00 30.54 441 ARG A O 1
ATOM 6957 N N . ALA A 1 445 ? -28.810 -25.409 -35.115 1.00 30.37 442 ALA A N 1
ATOM 6958 C CA . ALA A 1 445 ? -29.800 -24.397 -34.756 1.00 34.03 442 ALA A CA 1
ATOM 6959 C C . ALA A 1 445 ? -29.139 -23.034 -34.641 1.00 28.87 442 ALA A C 1
ATOM 6960 O O . ALA A 1 445 ? -29.691 -22.019 -35.097 1.00 33.15 442 ALA A O 1
ATOM 6967 N N . MET A 1 446 ? -27.945 -23.004 -34.056 1.00 31.72 443 MET A N 1
ATOM 6968 C CA . MET A 1 446 ? -27.225 -21.747 -33.917 1.00 35.92 443 MET A CA 1
ATOM 6969 C C . MET A 1 446 ? -26.832 -21.212 -35.276 1.00 30.15 443 MET A C 1
ATOM 6970 O O . MET A 1 446 ? -26.864 -19.993 -35.500 1.00 32.52 443 MET A O 1
ATOM 6984 N N . GLY A 1 447 ? -26.476 -22.105 -36.203 1.00 32.60 444 GLY A N 1
ATOM 6985 C CA . GLY A 1 447 ? -26.126 -21.665 -37.550 1.00 30.58 444 GLY A CA 1
ATOM 6986 C C . GLY A 1 447 ? -27.287 -21.074 -38.324 1.00 33.86 444 GLY A C 1
ATOM 6987 O O . GLY A 1 447 ? -27.109 -20.112 -39.095 1.00 35.27 444 GLY A O 1
ATOM 6991 N N . GLU A 1 448 ? -28.491 -21.624 -38.136 1.00 36.71 445 GLU A N 1
ATOM 6992 C CA . GLU A 1 448 ? -29.672 -21.062 -38.789 1.00 41.25 445 GLU A CA 1
ATOM 6993 C C . GLU A 1 448 ? -29.993 -19.668 -38.264 1.00 41.44 445 GLU A C 1
ATOM 6994 O O . GLU A 1 448 ? -30.421 -18.792 -39.030 1.00 35.75 445 GLU A O 1
ATOM 7006 N N . HIS A 1 449 ? -29.835 -19.471 -36.957 1.00 36.53 446 HIS A N 1
ATOM 7007 C CA . HIS A 1 449 ? -30.087 -18.178 -36.342 1.00 35.30 446 HIS A CA 1
ATOM 7008 C C . HIS A 1 449 ? -28.995 -17.186 -36.698 1.00 35.74 446 HIS A C 1
ATOM 7009 O O . HIS A 1 449 ? -29.274 -15.999 -36.897 1.00 35.66 446 HIS A O 1
ATOM 7023 N N . LEU A 1 450 ? -27.757 -17.660 -36.814 1.00 32.58 447 LEU A N 1
ATOM 7024 C CA . LEU A 1 450 ? -26.679 -16.810 -37.299 1.00 38.72 447 LEU A CA 1
ATOM 7025 C C . LEU A 1 450 ? -26.990 -16.267 -38.6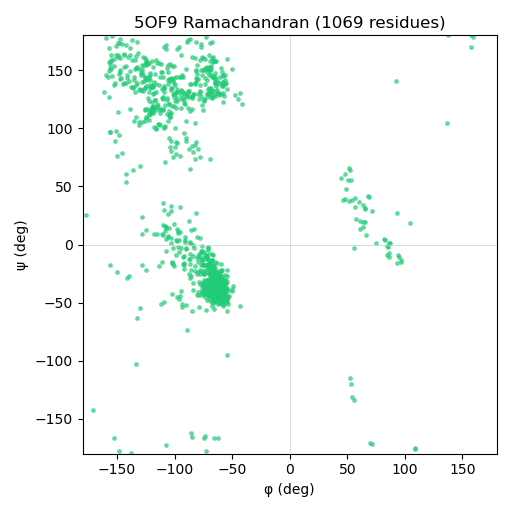88 1.00 34.01 447 LEU A C 1
ATOM 7026 O O . LEU A 1 450 ? -26.787 -15.078 -38.960 1.00 33.86 447 LEU A O 1
ATOM 7042 N N . ALA A 1 451 ? -27.491 -17.112 -39.591 1.00 33.77 448 ALA A N 1
ATOM 7043 C CA . ALA A 1 451 ? -27.845 -16.616 -40.911 1.00 35.04 448 ALA A CA 1
ATOM 7044 C C . ALA A 1 451 ? -28.902 -15.525 -40.827 1.00 38.89 448 ALA A C 1
ATOM 7045 O O . ALA A 1 451 ? -28.831 -14.525 -41.550 1.00 37.74 448 ALA A O 1
ATOM 7052 N N . GLN A 1 452 ? -29.875 -15.686 -39.917 1.00 35.35 449 GLN A N 1
ATOM 7053 C CA . GLN A 1 452 ? -30.926 -14.692 -39.726 1.00 38.73 449 GLN A CA 1
ATOM 7054 C C . GLN A 1 452 ? -30.365 -13.389 -39.160 1.00 33.58 449 GLN A C 1
ATOM 7055 O O . GLN A 1 452 ? -30.743 -12.299 -39.608 1.00 38.06 449 GLN A O 1
ATOM 7069 N N . TYR A 1 453 ? -29.454 -13.487 -38.186 1.00 37.71 450 TYR A N 1
ATOM 7070 C CA . TYR A 1 453 ? -28.775 -12.303 -37.668 1.00 33.49 450 TYR A CA 1
ATOM 7071 C C . TYR A 1 453 ? -28.112 -11.533 -38.807 1.00 35.30 450 TYR A C 1
ATOM 7072 O O . TYR A 1 453 ? -28.245 -10.306 -38.918 1.00 37.57 450 TYR A O 1
ATOM 7090 N N . TRP A 1 454 ? -27.417 -12.263 -39.680 1.00 39.20 451 TRP A N 1
ATOM 7091 C CA . TRP A 1 454 ? -26.699 -11.655 -40.790 1.00 36.71 451 TRP A CA 1
ATOM 7092 C C . TRP A 1 454 ? -27.651 -10.942 -41.742 1.00 39.94 451 TRP A C 1
ATOM 7093 O O . TRP A 1 454 ? -27.376 -9.819 -42.167 1.00 40.79 451 TRP A O 1
ATOM 7114 N N . LYS A 1 455 ? -28.774 -11.579 -42.088 1.00 40.80 452 LYS A N 1
ATOM 7115 C CA . LYS A 1 455 ? -29.818 -10.904 -42.854 1.00 41.87 452 LYS A CA 1
ATOM 7116 C C . LYS A 1 455 ? -30.304 -9.665 -42.124 1.00 36.01 452 LYS A C 1
ATOM 7117 O O . LYS A 1 455 ? -30.504 -8.612 -42.738 1.00 38.86 452 LYS A O 1
ATOM 7136 N N . ASP A 1 456 ? -30.507 -9.775 -40.807 1.00 35.61 453 ASP A N 1
ATOM 7137 C CA . ASP A 1 456 ? -31.184 -8.724 -40.043 1.00 39.56 453 ASP A CA 1
ATOM 7138 C C . ASP A 1 456 ? -30.363 -7.443 -39.996 1.00 41.29 453 ASP A C 1
ATOM 7139 O O . ASP A 1 456 ? -30.906 -6.346 -40.162 1.00 41.33 453 ASP A O 1
ATOM 7148 N N . ILE A 1 457 ? -29.064 -7.542 -39.699 1.00 35.71 454 ILE A N 1
ATOM 7149 C CA . ILE A 1 457 ? -28.246 -6.329 -39.653 1.00 38.81 454 ILE A CA 1
ATOM 7150 C C . ILE A 1 457 ? -27.901 -5.816 -41.043 1.00 41.21 454 ILE A C 1
ATOM 7151 O O . ILE A 1 457 ? -27.427 -4.683 -41.169 1.00 41.31 454 ILE A O 1
ATOM 7167 N N . ALA A 1 458 ? -28.125 -6.623 -42.086 1.00 40.74 455 ALA A N 1
ATOM 7168 C CA . ALA A 1 458 ? -28.072 -6.200 -43.485 1.00 51.02 455 ALA A CA 1
ATOM 7169 C C . ALA A 1 458 ? -26.729 -5.603 -43.888 1.00 53.03 455 ALA A C 1
ATOM 7170 O O . ALA A 1 458 ? -26.657 -4.882 -44.888 1.00 55.94 455 ALA A O 1
ATOM 7177 N N . ILE A 1 459 ? -25.629 -5.883 -43.183 1.00 45.20 456 ILE A N 1
ATOM 7178 C CA . ILE A 1 459 ? -24.375 -5.255 -43.614 1.00 65.27 456 ILE A CA 1
ATOM 7179 C C . ILE A 1 459 ? -23.879 -5.849 -44.926 1.00 45.01 456 ILE A C 1
ATOM 7180 O O . ILE A 1 459 ? -23.092 -5.213 -45.639 1.00 53.67 456 ILE A O 1
ATOM 7196 N N . ALA A 1 460 ? -24.387 -7.019 -45.303 1.00 51.09 457 ALA A N 1
ATOM 7197 C CA . ALA A 1 460 ? -24.059 -7.631 -46.585 1.00 44.70 457 ALA A CA 1
ATOM 7198 C C . ALA A 1 460 ? -24.947 -7.131 -47.715 1.00 58.93 457 ALA A C 1
ATOM 7199 O O . ALA A 1 460 ? -24.525 -7.143 -48.880 1.00 57.29 457 ALA A O 1
ATOM 7206 N N . GLN A 1 461 ? -26.175 -6.694 -47.412 1.00 60.34 458 GLN A N 1
ATOM 7207 C CA . GLN A 1 461 ? -26.991 -6.084 -48.451 1.00 66.08 458 GLN A CA 1
ATOM 7208 C C . GLN A 1 461 ? -26.340 -4.802 -48.949 1.00 66.69 458 GLN A C 1
ATOM 7209 O O . GLN A 1 461 ? -26.334 -4.528 -50.154 1.00 65.33 458 GLN A O 1
ATOM 7223 N N . ARG A 1 462 ? -25.738 -4.023 -48.041 1.00 50.14 459 ARG A N 1
ATOM 7224 C CA . ARG A 1 462 ? -25.151 -2.753 -48.430 1.00 63.74 459 ARG A CA 1
ATOM 7225 C C . ARG A 1 462 ? -23.716 -2.854 -48.948 1.00 75.64 459 ARG A C 1
ATOM 7226 O O . ARG A 1 462 ? -23.303 -1.976 -49.704 1.00 54.96 459 ARG A O 1
ATOM 7247 N N . GLY A 1 463 ? -22.968 -3.917 -48.618 1.00 64.93 460 GLY A N 1
ATOM 7248 C CA . GLY A 1 463 ? -21.622 -4.139 -49.157 1.00 53.86 460 GLY A CA 1
ATOM 7249 C C . GLY A 1 463 ? -20.598 -4.591 -48.117 1.00 50.29 460 GLY A C 1
ATOM 7250 O O . GLY A 1 463 ? -20.138 -3.775 -47.311 1.00 49.17 460 GLY A O 1
ATOM 7254 N N . ILE A 1 464 ? -20.222 -5.874 -48.102 1.00 45.14 461 ILE A N 1
ATOM 7255 C CA . ILE A 1 464 ? -19.514 -6.372 -46.921 1.00 40.90 461 ILE A CA 1
ATOM 7256 C C . ILE A 1 464 ? -18.063 -5.884 -46.908 1.00 49.78 461 ILE A C 1
ATOM 7257 O O . ILE A 1 464 ? -17.530 -5.550 -45.847 1.00 42.27 461 ILE A O 1
ATOM 7273 N N . ILE A 1 465 ? -17.420 -5.756 -48.076 1.00 46.27 462 ILE A N 1
ATOM 7274 C CA . ILE A 1 465 ? -16.051 -5.238 -48.082 1.00 51.27 462 ILE A CA 1
ATOM 7275 C C . ILE A 1 465 ? -16.015 -3.776 -47.626 1.00 44.81 462 ILE A C 1
ATOM 7276 O O . ILE A 1 465 ? -15.131 -3.375 -46.854 1.00 44.66 462 ILE A O 1
ATOM 7292 N N . LYS A 1 466 ? -16.978 -2.964 -48.080 1.00 44.76 463 LYS A N 1
ATOM 7293 C CA . LYS A 1 466 ? -17.013 -1.562 -47.693 1.00 45.75 463 LYS A CA 1
ATOM 7294 C C . LYS A 1 466 ? -17.331 -1.388 -46.214 1.00 44.27 463 LYS A C 1
ATOM 7295 O O . LYS A 1 466 ? -16.911 -0.396 -45.609 1.00 44.72 463 LYS A O 1
ATOM 7314 N N . PHE A 1 467 ? -18.076 -2.330 -45.623 1.00 42.67 464 PHE A N 1
ATOM 7315 C CA . PHE A 1 467 ? -18.301 -2.315 -44.173 1.00 41.89 464 PHE A CA 1
ATOM 7316 C C . PHE A 1 467 ? -16.980 -2.454 -43.422 1.00 46.72 464 PHE A C 1
ATOM 7317 O O . PHE A 1 467 ? -16.666 -1.662 -42.526 1.00 41.59 464 PHE A O 1
ATOM 7334 N N . TRP A 1 468 ? -16.181 -3.450 -43.788 1.00 39.80 465 TRP A N 1
ATOM 7335 C CA . TRP A 1 468 ? -14.892 -3.640 -43.148 1.00 39.19 465 TRP A CA 1
ATOM 7336 C C . TRP A 1 468 ? -13.902 -2.523 -43.453 1.00 41.81 465 TRP A C 1
ATOM 7337 O O . TRP A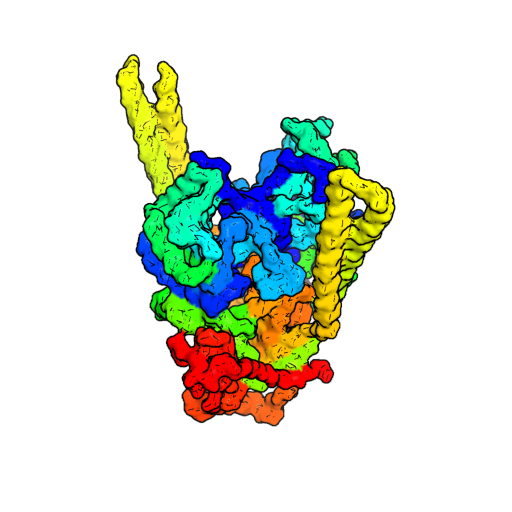 1 468 ? -13.090 -2.180 -42.584 1.00 40.67 465 TRP A O 1
ATOM 7358 N N . ASP A 1 469 ? -13.955 -1.927 -44.657 1.00 42.60 466 ASP A N 1
ATOM 7359 C CA . ASP A 1 469 ? -13.090 -0.790 -44.955 1.00 44.31 466 ASP A CA 1
ATOM 7360 C C . ASP A 1 469 ? -13.318 0.349 -43.972 1.00 50.28 466 ASP A C 1
ATOM 7361 O O . ASP A 1 469 ? -12.375 1.048 -43.583 1.00 45.14 466 ASP A O 1
ATOM 7370 N N . GLU A 1 470 ? -14.582 0.599 -43.630 1.00 44.99 467 GLU A N 1
ATOM 7371 C CA . GLU A 1 470 ? -14.936 1.728 -42.779 1.00 49.65 467 GLU A CA 1
ATOM 7372 C C . GLU A 1 470 ? -14.286 1.625 -41.402 1.00 47.30 467 GLU A C 1
ATOM 7373 O O . GLU A 1 470 ? -13.968 2.654 -40.789 1.00 44.00 467 GLU A O 1
ATOM 7385 N N . PHE A 1 471 ? -14.070 0.399 -40.903 1.00 50.37 468 PHE A N 1
ATOM 7386 C CA . PHE A 1 471 ? -13.398 0.175 -39.630 1.00 45.43 468 PHE A CA 1
ATOM 7387 C C . PHE A 1 471 ? -11.892 0.004 -39.767 1.00 51.78 468 PHE A C 1
ATOM 7388 O O . PHE A 1 471 ? -11.222 -0.261 -38.761 1.00 50.96 468 PHE A O 1
ATOM 7405 N N . GLY A 1 472 ? -11.348 0.156 -40.974 1.00 56.95 469 GLY A N 1
ATOM 7406 C CA . GLY A 1 472 ? -9.912 0.258 -41.149 1.00 55.01 469 GLY A CA 1
ATOM 7407 C C . GLY A 1 472 ? -9.186 -1.035 -41.442 1.00 54.39 469 GLY A C 1
ATOM 7408 O O . GLY A 1 472 ? -8.002 -1.158 -41.112 1.00 53.91 469 GLY A O 1
ATOM 7412 N N . TYR A 1 473 ? -9.858 -2.015 -42.040 1.00 46.51 470 TYR A N 1
ATOM 7413 C CA . TYR A 1 473 ? -9.197 -3.236 -42.488 1.00 42.31 470 TYR A CA 1
ATOM 7414 C C . TYR A 1 473 ? -8.599 -2.984 -43.871 1.00 48.12 470 TYR A C 1
ATOM 7415 O O . TYR A 1 473 ? -9.151 -3.373 -44.897 1.00 54.11 470 TYR A O 1
ATOM 7433 N N . LEU A 1 474 ? -7.437 -2.318 -43.880 1.00 55.66 471 LEU A N 1
ATOM 7434 C CA . LEU A 1 474 ? -6.757 -1.998 -45.133 1.00 66.58 471 LEU A CA 1
ATOM 7435 C C . LEU A 1 474 ? -6.123 -3.236 -45.763 1.00 76.29 471 LEU A C 1
ATOM 7436 O O . LEU A 1 474 ? -6.120 -3.382 -46.990 1.00 87.87 471 LEU A O 1
ATOM 7452 N N . SER A 1 475 ? -5.575 -4.131 -44.946 1.00 69.94 472 SER A N 1
ATOM 7453 C CA . SER A 1 475 ? -4.797 -5.248 -45.461 1.00 68.21 472 SER A CA 1
ATOM 7454 C C . SER A 1 475 ? -5.690 -6.261 -46.173 1.00 76.34 472 SER A C 1
ATOM 7455 O O . SER A 1 475 ? -6.869 -6.425 -45.849 1.00 82.27 472 SER A O 1
ATOM 7463 N N . ALA A 1 476 ? -5.108 -6.956 -47.156 1.00 91.54 473 ALA A N 1
ATOM 7464 C CA . ALA A 1 476 ? -5.858 -7.937 -47.936 1.00 80.36 473 ALA A CA 1
ATOM 7465 C C . ALA A 1 476 ? -6.017 -9.275 -47.221 1.00 73.96 473 ALA A C 1
ATOM 7466 O O . ALA A 1 476 ? -6.956 -10.015 -47.530 1.00 72.58 473 ALA A O 1
ATOM 7473 N N . ASN A 1 477 ? -5.136 -9.602 -46.273 1.00 87.84 474 ASN A N 1
ATOM 7474 C CA . ASN A 1 477 ? -5.221 -10.871 -45.562 1.00 70.20 474 ASN A CA 1
ATOM 7475 C C . ASN A 1 477 ? -6.197 -10.774 -44.390 1.00 72.34 474 ASN A C 1
ATOM 7476 O O . ASN A 1 477 ? -6.115 -9.869 -43.553 1.00 61.67 474 ASN A O 1
ATOM 7487 N N . TRP A 1 478 ? -7.111 -11.733 -44.327 1.00 64.35 475 TRP A N 1
ATOM 7488 C CA . TRP A 1 478 ? -8.185 -11.688 -43.353 1.00 61.57 475 TRP A CA 1
ATOM 7489 C C . TRP A 1 478 ? -7.666 -11.654 -41.916 1.00 81.46 475 TRP A C 1
ATOM 7490 O O . TRP A 1 478 ? -8.412 -11.254 -41.014 1.00 99.70 475 TRP A O 1
ATOM 7511 N N . ASN A 1 479 ? -6.394 -12.006 -41.686 1.00 72.37 476 ASN A N 1
ATOM 7512 C CA . ASN A 1 479 ? -5.876 -12.238 -40.340 1.00 69.12 476 ASN A CA 1
ATOM 7513 C C . ASN A 1 479 ? -5.263 -11.012 -39.682 1.00 67.38 476 ASN A C 1
ATOM 7514 O O . ASN A 1 479 ? -5.143 -10.991 -38.452 1.00 62.68 476 ASN A O 1
ATOM 7525 N N . GLN A 1 480 ? -4.859 -10.014 -40.445 1.00 60.68 477 GLN A N 1
ATOM 7526 C CA . GLN A 1 480 ? -4.154 -8.914 -39.808 1.00 69.95 477 GLN A CA 1
ATOM 7527 C C . GLN A 1 480 ? -5.139 -7.937 -39.158 1.00 69.30 477 GLN A C 1
ATOM 7528 O O . GLN A 1 480 ? -6.273 -7.770 -39.623 1.00 52.08 477 GLN A O 1
ATOM 7542 N N . PRO A 1 481 ? -4.724 -7.284 -38.080 1.00 66.71 478 PRO A N 1
ATOM 7543 C CA . PRO A 1 481 ? -5.626 -6.394 -37.364 1.00 71.06 478 PRO A CA 1
ATOM 7544 C C . PRO A 1 481 ? -5.993 -5.191 -38.211 1.00 71.08 478 PRO A C 1
ATOM 7545 O O . PRO A 1 481 ? -5.300 -4.857 -39.185 1.00 62.34 478 PRO A O 1
ATOM 7556 N N . PRO A 1 482 ? -7.069 -4.504 -37.864 1.00 63.43 479 PRO A N 1
ATOM 7557 C CA . PRO A 1 482 ? -7.394 -3.265 -38.564 1.00 65.85 479 PRO A CA 1
ATOM 7558 C C . PRO A 1 482 ? -6.394 -2.187 -38.205 1.00 60.54 479 PRO A C 1
ATOM 7559 O O . PRO A 1 482 ? -5.662 -2.275 -37.216 1.00 66.09 479 PRO A O 1
ATOM 7570 N N . SER A 1 483 ? -6.385 -1.149 -39.028 1.00 56.20 480 SER A N 1
ATOM 7571 C CA . SER A 1 483 ? -5.404 -0.089 -38.881 1.00 61.97 480 SER A CA 1
ATOM 7572 C C . SER A 1 483 ? -5.468 0.545 -37.495 1.00 68.48 480 SER A C 1
ATOM 7573 O O . SER A 1 483 ? -6.540 0.703 -36.898 1.00 51.03 480 SER A O 1
ATOM 7581 N N . SER A 1 484 ? -4.300 0.957 -37.008 1.00 70.22 481 SER A N 1
ATOM 7582 C CA . SER A 1 484 ? -4.177 1.617 -35.720 1.00 73.80 481 SER A CA 1
ATOM 7583 C C . SER A 1 484 ? -4.110 3.138 -35.828 1.00 72.69 481 SER A C 1
ATOM 7584 O O . SER A 1 484 ? -3.957 3.806 -34.802 1.00 74.72 481 SER A O 1
ATOM 7592 N N . GLU A 1 485 ? -4.228 3.714 -37.025 1.00 61.07 482 GLU A N 1
ATOM 7593 C CA . GLU A 1 485 ? -4.283 5.159 -37.085 1.00 63.24 482 GLU A CA 1
ATOM 7594 C C . GLU A 1 485 ? -5.550 5.645 -36.386 1.00 77.81 482 GLU A C 1
ATOM 7595 O O . GLU A 1 485 ? -6.532 4.909 -36.223 1.00 65.64 482 GLU A O 1
ATOM 7607 N N . LEU A 1 486 ? -5.507 6.905 -35.957 1.00 67.56 483 LEU A N 1
ATOM 7608 C CA . LEU A 1 486 ? -6.433 7.387 -34.939 1.00 64.30 483 LEU A CA 1
ATOM 7609 C C . LEU A 1 486 ? -7.873 7.391 -35.431 1.00 63.01 483 LEU A C 1
ATOM 7610 O O . LEU A 1 486 ? -8.793 7.062 -34.673 1.00 58.68 483 LEU A O 1
ATOM 7626 N N . ARG A 1 487 ? -8.090 7.793 -36.683 1.00 53.92 484 ARG A N 1
ATOM 7627 C CA . ARG A 1 487 ? -9.446 7.879 -37.221 1.00 53.71 484 ARG A CA 1
ATOM 7628 C C . ARG A 1 487 ? -10.155 6.531 -37.203 1.00 51.83 484 ARG A C 1
ATOM 7629 O O . ARG A 1 487 ? -11.360 6.462 -36.932 1.00 58.95 484 ARG A O 1
ATOM 7650 N N . TYR A 1 488 ? -9.437 5.442 -37.492 1.00 50.68 485 TYR A N 1
ATOM 7651 C CA . TYR A 1 488 ? -10.081 4.138 -37.477 1.00 46.74 485 TYR A CA 1
ATOM 7652 C C . TYR A 1 488 ? -10.238 3.605 -36.067 1.00 55.35 485 TYR A C 1
ATOM 7653 O O . TYR A 1 488 ? -11.222 2.914 -35.783 1.00 56.96 485 TYR A O 1
ATOM 7671 N N . LYS A 1 489 ? -9.304 3.924 -35.167 1.00 54.19 486 LYS A N 1
ATOM 7672 C CA . LYS A 1 489 ? -9.462 3.537 -33.767 1.00 62.78 486 LYS A CA 1
ATOM 7673 C C . LYS A 1 489 ? -10.759 4.096 -33.188 1.00 52.87 486 LYS A C 1
ATOM 7674 O O . LYS A 1 489 ? -11.545 3.366 -32.572 1.00 51.32 486 LYS A O 1
ATOM 7693 N N . ARG A 1 490 ? -10.999 5.393 -33.376 1.00 50.72 487 ARG A N 1
ATOM 7694 C CA . ARG A 1 490 ? -12.199 6.017 -32.828 1.00 62.34 487 ARG A CA 1
ATOM 7695 C C . ARG A 1 490 ? -13.461 5.530 -33.526 1.00 64.20 487 ARG A C 1
ATOM 7696 O O . ARG A 1 490 ? -14.505 5.389 -32.875 1.00 51.15 487 ARG A O 1
ATOM 7717 N N . ARG A 1 491 ? -13.395 5.290 -34.843 1.00 58.08 488 ARG A N 1
ATOM 7718 C CA . ARG A 1 491 ? -14.533 4.698 -35.546 1.00 52.90 488 ARG A CA 1
ATOM 7719 C C . ARG A 1 491 ? -14.931 3.369 -34.926 1.00 44.81 488 ARG A C 1
ATOM 7720 O O . ARG A 1 491 ? -16.119 3.094 -34.741 1.00 49.68 488 ARG A O 1
ATOM 7741 N N . ARG A 1 492 ? -13.957 2.514 -34.625 1.00 38.98 489 ARG A N 1
ATOM 7742 C CA . ARG A 1 492 ? -14.280 1.235 -34.014 1.00 47.20 489 ARG A CA 1
ATOM 7743 C C . ARG A 1 492 ? -14.773 1.425 -32.581 1.00 53.21 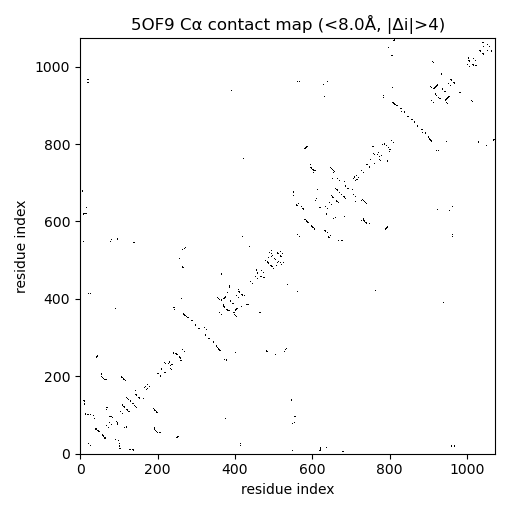489 ARG A C 1
ATOM 7744 O O . ARG A 1 492 ? -15.781 0.825 -32.186 1.00 45.73 489 ARG A O 1
ATOM 7765 N N . ALA A 1 493 ? -14.096 2.278 -31.804 1.00 50.89 490 ALA A N 1
ATOM 7766 C CA . ALA A 1 493 ? -14.359 2.370 -30.368 1.00 68.91 490 ALA A CA 1
ATOM 7767 C C . ALA A 1 493 ? -15.761 2.891 -30.083 1.00 58.91 490 ALA A C 1
ATOM 7768 O O . ALA A 1 493 ? -16.415 2.452 -29.131 1.00 61.58 490 ALA A O 1
ATOM 7775 N N . MET A 1 494 ? -16.222 3.825 -30.903 1.00 49.39 491 MET A N 1
ATOM 7776 C CA . MET A 1 494 ? -17.557 4.402 -30.814 1.00 47.79 491 MET A CA 1
ATOM 7777 C C . MET A 1 494 ? -18.663 3.359 -30.839 1.00 45.00 491 MET A C 1
ATOM 7778 O O . MET A 1 494 ? -19.786 3.649 -30.410 1.00 53.55 491 MET A O 1
ATOM 7792 N N . GLU A 1 495 ? -18.399 2.177 -31.366 1.00 39.97 492 GLU A N 1
ATOM 7793 C CA . GLU A 1 495 ? -19.436 1.166 -31.490 1.00 40.03 492 GLU A CA 1
ATOM 7794 C C . GLU A 1 495 ? -19.500 0.240 -30.294 1.00 40.79 492 GLU A C 1
ATOM 7795 O O . GLU A 1 495 ? -20.406 -0.591 -30.233 1.00 46.20 492 GLU A O 1
ATOM 7807 N N . ILE A 1 496 ? -18.523 0.303 -29.396 1.00 41.15 493 ILE A N 1
ATOM 7808 C CA . ILE A 1 496 ? -18.361 -0.689 -28.342 1.00 38.62 493 ILE A CA 1
ATOM 7809 C C . ILE A 1 496 ? -18.322 0.058 -27.015 1.00 48.81 493 ILE A C 1
ATOM 7810 O O . ILE A 1 496 ? -17.394 0.831 -26.775 1.00 43.54 493 ILE A O 1
ATOM 7826 N N . PRO A 1 497 ? -19.281 -0.139 -26.114 1.00 55.37 494 PRO A N 1
ATOM 7827 C CA . PRO A 1 497 ? -19.242 0.590 -24.840 1.00 61.07 494 PRO A CA 1
ATOM 7828 C C . PRO A 1 497 ? -18.049 0.157 -23.995 1.00 50.52 494 PRO A C 1
ATOM 7829 O O . PRO A 1 497 ? -17.464 -0.909 -24.191 1.00 47.81 494 PRO A O 1
ATOM 7840 N N . THR A 1 498 ? -17.659 1.021 -23.063 1.00 47.20 495 THR A N 1
ATOM 7841 C CA . THR A 1 498 ? -16.554 0.726 -22.167 1.00 46.72 495 THR A CA 1
ATOM 7842 C C . THR A 1 498 ? -17.155 0.281 -20.836 1.00 43.23 495 THR A C 1
ATOM 7843 O O . THR A 1 498 ? -17.891 1.045 -20.196 1.00 49.35 495 THR A O 1
ATOM 7854 N N . THR A 1 499 ? -16.858 -0.952 -20.434 1.00 41.83 496 THR A N 1
ATOM 7855 C CA . THR A 1 499 ? -17.397 -1.519 -19.205 1.00 42.11 496 THR A CA 1
ATOM 7856 C C . THR A 1 499 ? -16.250 -1.865 -18.260 1.00 49.41 496 THR A C 1
ATOM 7857 O O . THR A 1 499 ? -15.127 -2.147 -18.692 1.00 43.57 496 THR A O 1
ATOM 7868 N N . ILE A 1 500 ? -16.535 -1.857 -16.959 1.00 42.62 497 ILE A N 1
ATOM 7869 C CA . ILE A 1 500 ? -15.489 -2.027 -15.964 1.00 36.47 497 ILE A CA 1
ATOM 7870 C C . ILE A 1 500 ? -16.163 -2.485 -14.682 1.00 35.47 497 ILE A C 1
ATOM 7871 O O . ILE A 1 500 ? -17.315 -2.123 -14.408 1.00 33.62 497 ILE A O 1
ATOM 7887 N N . GLN A 1 501 ? -15.462 -3.325 -13.923 1.00 30.29 498 GLN A N 1
ATOM 7888 C CA . GLN A 1 501 ? -15.985 -3.889 -12.684 1.00 29.28 498 GLN A CA 1
ATOM 7889 C C . GLN A 1 501 ? -15.380 -3.191 -11.475 1.00 33.12 498 GLN A C 1
ATOM 7890 O O . GLN A 1 501 ? -14.160 -3.015 -11.395 1.00 35.26 498 GLN A O 1
ATOM 7904 N N . CYS A 1 502 ? -16.227 -2.856 -10.507 1.00 31.49 499 CYS A N 1
ATOM 7905 C CA . CYS A 1 502 ? -15.736 -2.293 -9.253 1.00 36.52 499 CYS A CA 1
ATOM 7906 C C . CYS A 1 502 ? -15.004 -3.344 -8.417 1.00 34.00 499 CYS A C 1
ATOM 7907 O O . CYS A 1 502 ? -15.546 -4.410 -8.131 1.00 30.96 499 CYS A O 1
ATOM 7914 N N . ASP A 1 503 ? -13.803 -2.995 -7.943 1.00 36.26 500 ASP A N 1
ATOM 7915 C CA . ASP A 1 503 ? -13.021 -3.913 -7.120 1.00 41.92 500 ASP A CA 1
ATOM 7916 C C . ASP A 1 503 ? -13.594 -4.100 -5.718 1.00 39.82 500 ASP A C 1
ATOM 7917 O O . ASP A 1 503 ? -13.236 -5.076 -5.054 1.00 42.56 500 ASP A O 1
ATOM 7926 N N . LEU A 1 504 ? -14.469 -3.208 -5.256 1.00 35.22 501 LEU A N 1
ATOM 7927 C CA . LEU A 1 504 ? -15.022 -3.291 -3.902 1.00 33.84 501 LEU A CA 1
ATOM 7928 C C . LEU A 1 504 ? -16.346 -4.043 -3.852 1.00 37.61 501 LEU A C 1
ATOM 7929 O O . LEU A 1 504 ? -16.501 -4.980 -3.061 1.00 37.08 501 LEU A O 1
ATOM 7945 N N . CYS A 1 505 ? -17.305 -3.660 -4.697 1.00 38.95 502 CYS A N 1
ATOM 7946 C CA . CYS A 1 505 ? -18.670 -4.172 -4.622 1.00 34.62 502 CYS A CA 1
ATOM 7947 C C . CYS A 1 505 ? -18.987 -5.145 -5.751 1.00 30.59 502 CYS A C 1
ATOM 7948 O O . CYS A 1 505 ? -20.052 -5.779 -5.756 1.00 31.43 502 CYS A O 1
ATOM 7955 N N . LEU A 1 506 ? -18.075 -5.321 -6.699 1.00 30.60 503 LEU A N 1
ATOM 7956 C CA . LEU A 1 506 ? -18.180 -6.326 -7.740 1.00 33.44 503 LEU A CA 1
ATOM 7957 C C . LEU A 1 506 ? -19.201 -5.977 -8.823 1.00 30.22 503 LEU A C 1
ATOM 7958 O O . LEU A 1 506 ? -19.386 -6.768 -9.722 1.00 27.33 503 LEU A O 1
ATOM 7974 N N . LYS A 1 507 ? -19.864 -4.823 -8.763 1.00 31.01 504 LYS A N 1
ATOM 7975 C CA . LYS A 1 507 ? -20.806 -4.456 -9.805 1.00 28.32 504 LYS A CA 1
ATOM 7976 C C . LYS A 1 507 ? -20.096 -4.052 -11.095 1.00 29.61 504 LYS A C 1
ATOM 7977 O O . LYS A 1 507 ? -18.974 -3.527 -11.088 1.00 32.40 504 LYS A O 1
ATOM 7996 N N . TRP A 1 508 ? -20.795 -4.259 -12.207 1.00 30.78 505 TRP A N 1
ATOM 7997 C CA . TRP A 1 508 ? -20.307 -3.892 -13.531 1.00 30.70 505 TRP A CA 1
ATOM 7998 C C . TRP A 1 508 ? -20.874 -2.528 -13.915 1.00 32.30 505 TRP A C 1
ATOM 7999 O O . TRP A 1 508 ? -22.068 -2.271 -13.740 1.00 32.59 505 TRP A O 1
ATOM 8020 N N . ARG A 1 509 ? -19.993 -1.635 -14.373 1.00 34.35 506 ARG A N 1
ATOM 8021 C CA . ARG A 1 509 ? -20.316 -0.246 -14.676 1.00 33.63 506 ARG A CA 1
ATOM 8022 C C . ARG A 1 509 ? -19.916 0.069 -16.118 1.00 38.31 506 ARG A C 1
ATOM 8023 O O . ARG A 1 509 ? -19.077 -0.611 -16.708 1.00 38.01 506 ARG A O 1
ATOM 8044 N N . THR A 1 510 ? -20.512 1.113 -16.675 1.00 38.86 507 THR A N 1
ATOM 8045 C CA . THR A 1 510 ? -20.039 1.694 -17.925 1.00 46.10 507 THR A CA 1
ATOM 8046 C C . THR A 1 510 ? -19.308 3.002 -17.646 1.00 51.00 507 THR A C 1
ATOM 8047 O O . THR A 1 510 ? -19.696 3.763 -16.754 1.00 49.96 507 THR A O 1
ATOM 8058 N N . LEU A 1 511 ? -18.230 3.250 -18.395 1.00 41.51 508 LEU A N 1
ATOM 8059 C CA . LEU A 1 511 ? -17.574 4.550 -18.364 1.00 41.69 508 LEU A CA 1
ATOM 8060 C C . LEU A 1 511 ? -17.936 5.357 -19.603 1.00 53.48 508 LEU A C 1
ATOM 8061 O O . LEU A 1 511 ? -18.049 4.790 -20.701 1.00 52.65 508 LEU A O 1
ATOM 8077 N N . PRO A 1 512 ? -18.095 6.678 -19.454 1.00 56.99 509 PRO A N 1
ATOM 8078 C CA . PRO A 1 512 ? -18.486 7.517 -20.597 1.00 60.98 509 PRO A CA 1
ATOM 8079 C C . PRO A 1 512 ? -17.308 8.008 -21.420 1.00 63.61 509 PRO A C 1
ATOM 8080 O O . PRO A 1 512 ? -17.415 9.026 -22.115 1.00 73.28 509 PRO A O 1
ATOM 8091 N N . PHE A 1 513 ? -16.169 7.326 -21.298 1.00 52.59 510 PHE A N 1
ATOM 8092 C CA . PHE A 1 513 ? -14.968 7.641 -22.061 1.00 70.49 510 PHE A CA 1
ATOM 8093 C C . PHE A 1 513 ? -14.213 6.344 -22.330 1.00 60.78 510 PHE A C 1
ATOM 8094 O O . PHE A 1 513 ? -14.604 5.266 -21.868 1.00 58.01 510 PHE A O 1
ATOM 8111 N N . GLN A 1 514 ? -13.120 6.456 -23.079 1.00 69.47 511 GLN A N 1
ATOM 8112 C CA . GLN A 1 514 ? -12.325 5.308 -23.493 1.00 78.60 511 GLN A CA 1
ATOM 8113 C C . GLN A 1 514 ? -11.095 5.163 -22.603 1.00 72.41 511 GLN A C 1
ATOM 8114 O O . GLN A 1 514 ? -10.428 6.149 -22.282 1.00 72.14 511 GLN A O 1
ATOM 8128 N N . LEU A 1 515 ? -10.795 3.924 -22.216 1.00 72.33 512 LEU A N 1
ATOM 8129 C CA . LEU A 1 515 ? -9.605 3.652 -21.421 1.00 70.26 512 LEU A CA 1
ATOM 8130 C C . LEU A 1 515 ? -8.344 3.808 -22.271 1.00 81.17 512 LEU A C 1
ATOM 8131 O O . LEU A 1 515 ? -8.359 3.618 -23.492 1.00 71.76 512 LEU A O 1
ATOM 8147 N N . SER A 1 516 ? -7.240 4.174 -21.610 1.00 82.92 513 SER A N 1
ATOM 8148 C CA . SER A 1 516 ? -5.966 4.313 -22.315 1.00 91.25 513 SER A CA 1
ATOM 8149 C C . SER A 1 516 ? -5.358 2.952 -22.636 1.00 98.35 513 SER A C 1
ATOM 8150 O O . SER A 1 516 ? -4.826 2.746 -23.735 1.00 93.43 513 SER A O 1
ATOM 8158 N N . SER A 1 517 ? -5.422 2.017 -21.689 1.00 99.80 514 SER A N 1
ATOM 8159 C CA . SER A 1 517 ? -4.887 0.670 -21.881 1.00 104.74 514 SER A CA 1
ATOM 8160 C C . SER A 1 517 ? -5.281 -0.275 -20.738 1.00 89.60 514 SER A C 1
ATOM 8161 O O . SER A 1 517 ? -5.805 0.154 -19.711 1.00 86.21 514 SER A O 1
ATOM 8169 N N . TYR A 1 522 ? -2.926 -3.248 -19.039 1.00 88.22 519 TYR A N 1
ATOM 8170 C CA . TYR A 1 522 ? -3.317 -4.112 -17.917 1.00 86.75 519 TYR A CA 1
ATOM 8171 C C . TYR A 1 522 ? -3.981 -3.278 -16.817 1.00 68.69 519 TYR A C 1
ATOM 8172 O O . TYR A 1 522 ? -3.393 -2.310 -16.340 1.00 68.61 519 TYR A O 1
ATOM 8189 N N . PRO A 1 523 ? -5.191 -3.644 -16.402 1.00 60.03 520 PRO A N 1
ATOM 8190 C CA . PRO A 1 523 ? -5.964 -2.739 -15.549 1.00 58.71 520 PRO A CA 1
ATOM 8191 C C . PRO A 1 523 ? -5.410 -2.646 -14.135 1.00 62.19 520 PRO A C 1
ATOM 8192 O O . PRO A 1 523 ? -4.770 -3.566 -13.611 1.00 59.17 520 PRO A O 1
ATOM 8203 N N . ASP A 1 524 ? -5.665 -1.504 -13.522 1.00 59.88 521 ASP A N 1
ATOM 8204 C CA . ASP A 1 524 ? -5.373 -1.286 -12.123 1.00 59.58 521 ASP A CA 1
ATOM 8205 C C . ASP A 1 524 ? -6.694 -1.272 -11.347 1.00 70.20 521 ASP A C 1
ATOM 8206 O O . ASP A 1 524 ? -7.765 -1.573 -11.895 1.00 52.98 521 ASP A O 1
ATOM 8215 N N . THR A 1 525 ? -6.613 -0.919 -10.065 1.00 69.29 522 THR A N 1
ATOM 8216 C CA . THR A 1 525 ? -7.795 -0.868 -9.219 1.00 75.17 522 THR A CA 1
ATOM 8217 C C . THR A 1 525 ? -8.745 0.213 -9.706 1.00 57.91 522 THR A C 1
ATOM 8218 O O . THR A 1 525 ? -8.340 1.341 -9.981 1.00 67.76 522 THR A O 1
ATOM 8229 N N . TRP A 1 526 ? -10.013 -0.147 -9.824 1.00 72.41 523 TRP A N 1
ATOM 8230 C CA . TRP A 1 526 ? -11.069 0.805 -10.120 1.00 46.01 523 TRP A CA 1
ATOM 8231 C C . TRP A 1 526 ? -12.243 0.522 -9.193 1.00 41.18 523 TRP A C 1
ATOM 8232 O O . TRP A 1 526 ? -12.565 -0.648 -8.931 1.00 40.65 523 TRP A O 1
ATOM 8253 N N . VAL A 1 527 ? -12.884 1.591 -8.731 1.00 41.69 524 VAL A N 1
ATOM 8254 C CA . VAL A 1 527 ? -14.057 1.509 -7.871 1.00 40.70 524 VAL A CA 1
ATOM 8255 C C . VAL A 1 527 ? -15.119 2.472 -8.381 1.00 40.91 524 VAL A C 1
ATOM 8256 O O . VAL A 1 527 ? -14.832 3.442 -9.084 1.00 40.84 524 VAL A O 1
ATOM 8269 N N . CYS A 1 528 ? -16.363 2.202 -7.984 1.00 38.06 525 CYS A N 1
ATOM 8270 C CA . CYS A 1 528 ? -17.509 2.976 -8.471 1.00 45.65 525 CYS A CA 1
ATOM 8271 C C . CYS A 1 528 ? -17.332 4.491 -8.344 1.00 49.92 525 CYS A C 1
ATOM 8272 O O . CYS A 1 528 ? -17.766 5.243 -9.227 1.00 37.02 525 CYS A O 1
ATOM 8279 N N . SER A 1 529 ? -16.744 4.976 -7.242 1.00 47.14 526 SER A N 1
ATOM 8280 C CA . SER A 1 529 ? -16.714 6.421 -7.014 1.00 53.98 526 SER A CA 1
ATOM 8281 C C . SER A 1 529 ? -15.780 7.162 -7.966 1.00 41.85 526 SER A C 1
ATOM 8282 O O . SER A 1 529 ? -15.837 8.393 -8.031 1.00 44.68 526 SER A O 1
ATOM 8290 N N . MET A 1 530 ? -14.932 6.447 -8.690 1.00 45.98 527 MET A N 1
ATOM 8291 C CA . MET A 1 530 ? -14.081 7.021 -9.717 1.00 47.41 527 MET A CA 1
ATOM 8292 C C . MET A 1 530 ? -14.845 7.349 -10.995 1.00 56.84 527 MET A C 1
ATOM 8293 O O . MET A 1 530 ? -14.333 8.104 -11.825 1.00 57.35 527 MET A O 1
ATOM 8307 N N . ASN A 1 531 ? -16.032 6.776 -11.174 1.00 52.51 528 ASN A N 1
ATOM 8308 C CA . ASN A 1 531 ? -16.851 7.014 -12.366 1.00 39.12 528 ASN A CA 1
ATOM 8309 C C . ASN A 1 531 ? -17.348 8.461 -12.404 1.00 47.48 528 ASN A C 1
ATOM 8310 O O . ASN A 1 531 ? -17.984 8.918 -11.446 1.00 49.01 528 ASN A O 1
ATOM 8321 N N . PRO A 1 532 ? -17.114 9.201 -13.492 1.00 54.19 529 PRO A N 1
ATOM 8322 C CA . PRO A 1 532 ? -17.696 10.552 -13.604 1.00 56.47 529 PRO A CA 1
ATOM 8323 C C . PRO A 1 532 ? -19.191 10.559 -13.872 1.00 46.35 529 PRO A C 1
ATOM 8324 O O . PRO A 1 532 ? -19.807 11.631 -13.801 1.00 59.08 529 PRO A O 1
ATOM 8335 N N . ASP A 1 533 ? -19.792 9.420 -14.153 1.00 48.46 530 ASP A N 1
ATOM 8336 C CA . ASP A 1 533 ? -21.228 9.357 -14.399 1.00 53.16 530 ASP A CA 1
ATOM 8337 C C . ASP A 1 533 ? -21.987 9.472 -13.081 1.00 60.60 530 ASP A C 1
ATOM 8338 O O . ASP A 1 533 ? -21.891 8.562 -12.244 1.00 53.37 530 ASP A O 1
ATOM 8347 N N . PRO A 1 534 ? -22.778 10.533 -12.873 1.00 67.62 531 PRO A N 1
ATOM 8348 C CA . PRO A 1 534 ? -23.451 10.716 -11.575 1.00 54.28 531 PRO A CA 1
ATOM 8349 C C . PRO A 1 534 ? -24.452 9.623 -11.232 1.00 63.27 531 PRO A C 1
ATOM 8350 O O . PRO A 1 534 ? -24.845 9.520 -10.066 1.00 56.89 531 PRO A O 1
ATOM 8361 N N . GLU A 1 535 ? -24.883 8.818 -12.203 1.00 59.50 532 GLU A N 1
ATOM 8362 C CA . GLU A 1 535 ? -25.877 7.773 -11.970 1.00 77.16 532 GLU A CA 1
ATOM 8363 C C . GLU A 1 535 ? -25.273 6.445 -11.522 1.00 61.89 532 GLU A C 1
ATOM 8364 O O . GLU A 1 535 ? -26.021 5.558 -11.095 1.00 61.53 532 GLU A O 1
ATOM 8376 N N . GLN A 1 536 ? -23.953 6.276 -11.633 1.00 55.80 533 GLN A N 1
ATOM 8377 C CA . GLN A 1 536 ? -23.266 5.033 -11.280 1.00 52.48 533 GLN A CA 1
ATOM 8378 C C . GLN A 1 536 ? -22.099 5.317 -10.342 1.00 50.38 533 GLN A C 1
ATOM 8379 O O . GLN A 1 536 ? -21.160 4.516 -10.249 1.00 58.17 533 GLN A O 1
ATOM 8393 N N . ASP A 1 537 ? -22.182 6.441 -9.627 1.00 47.22 534 ASP A N 1
ATOM 8394 C CA . ASP A 1 537 ? -21.089 7.141 -8.974 1.00 49.61 534 ASP A CA 1
ATOM 8395 C C . ASP A 1 537 ? -20.741 6.603 -7.593 1.00 48.46 534 ASP A C 1
ATOM 8396 O O . ASP A 1 537 ? -19.884 7.184 -6.914 1.00 45.25 534 ASP A O 1
ATOM 8405 N N . ARG A 1 538 ? -21.446 5.588 -7.126 1.00 44.72 535 ARG A N 1
ATOM 8406 C CA . ARG A 1 538 ? -21.323 5.108 -5.759 1.00 43.72 535 ARG A CA 1
ATOM 8407 C C . ARG A 1 538 ? -21.588 3.622 -5.794 1.00 42.87 535 ARG A C 1
ATOM 8408 O O . ARG A 1 538 ? -22.393 3.152 -6.605 1.00 41.51 535 ARG A O 1
ATOM 8429 N N . CYS A 1 539 ? -20.916 2.869 -4.919 1.00 42.59 536 CYS A N 1
ATOM 8430 C CA . CYS A 1 539 ? -21.165 1.439 -4.923 1.00 40.03 536 CYS A CA 1
ATOM 8431 C C . CYS A 1 539 ? -22.626 1.131 -4.633 1.00 36.50 536 CYS A C 1
ATOM 8432 O O . CYS A 1 539 ? -23.122 0.070 -5.025 1.00 34.92 536 CYS A O 1
ATOM 8439 N N . GLU A 1 540 ? -23.331 2.043 -3.982 1.00 38.28 537 GLU A N 1
ATOM 8440 C CA . GLU A 1 540 ? -24.725 1.802 -3.635 1.00 52.62 537 GLU A CA 1
ATOM 8441 C C . GLU A 1 540 ? -25.687 2.020 -4.796 1.00 49.78 537 GLU A C 1
ATOM 8442 O O . GLU A 1 540 ? -26.846 1.610 -4.689 1.00 49.26 537 GLU A O 1
ATOM 8454 N N . ALA A 1 541 ? -25.258 2.676 -5.877 1.00 46.91 538 ALA A N 1
ATOM 8455 C CA . ALA A 1 541 ? -26.093 2.785 -7.071 1.00 46.10 538 ALA A CA 1
ATOM 8456 C C . ALA A 1 541 ? -26.348 1.414 -7.686 1.00 47.51 538 ALA A C 1
ATOM 8457 O O . ALA A 1 541 ? -25.436 0.590 -7.828 1.00 38.50 538 ALA A O 1
ATOM 8464 N N . SER A 1 542 ? -27.596 1.169 -8.084 1.00 44.03 539 SER A N 1
ATOM 8465 C CA . SER A 1 542 ? -27.959 -0.158 -8.569 1.00 49.37 539 SER A CA 1
ATOM 8466 C C . SER A 1 542 ? -27.346 -0.443 -9.938 1.00 48.71 539 SER A C 1
ATOM 8467 O O . SER A 1 542 ? -27.064 0.450 -10.736 1.00 43.58 539 SER A O 1
ATOM 8475 N N . GLU A 1 543 ? -27.120 -1.720 -10.202 1.00 44.85 540 GLU A N 1
ATOM 8476 C CA . GLU A 1 543 ? -26.410 -2.121 -11.397 1.00 42.65 540 GLU A CA 1
ATOM 8477 C C . GLU A 1 543 ? -27.331 -2.046 -12.607 1.00 45.05 540 GLU A C 1
ATOM 8478 O O . GLU A 1 543 ? -28.469 -2.516 -12.555 1.00 56.27 540 GLU A O 1
ATOM 8490 N N . GLN A 1 544 ? -26.848 -1.438 -13.682 1.00 50.24 541 GLN A N 1
ATOM 8491 C CA . GLN A 1 544 ? -27.595 -1.374 -14.928 1.00 54.85 541 GLN A CA 1
ATOM 8492 C C . GLN A 1 544 ? -27.304 -2.620 -15.741 1.00 60.07 541 GLN A C 1
ATOM 8493 O O . GLN A 1 544 ? -26.161 -3.073 -15.811 1.00 55.24 541 GLN A O 1
ATOM 8507 N N . LYS A 1 545 ? -28.339 -3.177 -16.345 1.00 57.16 542 LYS A N 1
ATOM 8508 C CA . LYS A 1 545 ? -28.184 -4.392 -17.127 1.00 61.62 542 LYS A CA 1
ATOM 8509 C C . LYS A 1 545 ? -28.092 -4.046 -18.604 1.00 59.16 542 LYS A C 1
ATOM 8510 O O . LYS A 1 545 ? -28.732 -3.103 -19.078 1.00 59.36 542 LYS A O 1
ATOM 8529 N N . GLN A 1 546 ? -27.266 -4.802 -19.321 1.00 64.98 543 GLN A N 1
ATOM 8530 C CA . GLN A 1 546 ? -27.256 -4.749 -20.779 1.00 60.90 543 GLN A CA 1
ATOM 8531 C C . GLN A 1 546 ? -28.647 -5.062 -21.310 1.00 54.88 543 GLN A C 1
ATOM 8532 O O . GLN A 1 546 ? -29.254 -6.066 -20.933 1.00 59.44 543 GLN A O 1
ATOM 8546 N N . LYS A 1 547 ? -29.168 -4.194 -22.167 1.00 67.74 544 LYS A N 1
ATOM 8547 C CA . LYS A 1 547 ? -30.455 -4.435 -22.817 1.00 64.65 544 LYS A CA 1
ATOM 8548 C C . LYS A 1 547 ? -30.168 -4.856 -24.251 1.00 59.16 544 LYS A C 1
ATOM 8549 O O . LYS A 1 547 ? -30.180 -4.040 -25.170 1.00 62.11 544 LYS A O 1
ATOM 8568 N N . VAL A 1 548 ? -29.901 -6.142 -24.441 1.00 51.06 545 VAL A N 1
ATOM 8569 C CA . VAL A 1 548 ? -29.646 -6.671 -25.778 1.00 47.01 545 VAL A CA 1
ATOM 8570 C C . VAL A 1 548 ? -30.963 -6.748 -26.532 1.00 42.02 545 VAL A C 1
ATOM 8571 O O . VAL A 1 548 ? -31.904 -7.394 -26.051 1.00 59.76 545 VAL A O 1
ATOM 8584 N N . PRO A 1 549 ? -31.083 -6.140 -27.705 1.00 39.03 546 PRO A N 1
ATOM 8585 C CA . PRO A 1 549 ? -32.355 -6.191 -28.427 1.00 45.84 546 PRO A CA 1
ATOM 8586 C C . PRO A 1 549 ? -32.664 -7.582 -28.954 1.00 40.28 546 PRO A C 1
ATOM 8587 O O . PRO A 1 549 ? -31.785 -8.434 -29.138 1.00 40.85 546 PRO A O 1
ATOM 8598 N N . LEU A 1 550 ? -33.951 -7.797 -29.192 1.00 43.15 547 LEU A N 1
ATOM 8599 C CA . LEU A 1 550 ? -34.471 -9.105 -29.542 1.00 44.80 547 LEU A CA 1
ATOM 8600 C C . LEU A 1 550 ? -34.698 -9.172 -31.043 1.00 55.82 547 LEU A C 1
ATOM 8601 O O . LEU A 1 550 ? -35.337 -8.281 -31.615 1.00 58.02 547 LEU A O 1
ATOM 8617 N N . GLY A 1 551 ? -34.183 -10.227 -31.675 1.00 50.71 548 GLY A N 1
ATOM 8618 C CA . GLY A 1 551 ? -34.492 -10.531 -33.055 1.00 50.65 548 GLY A CA 1
ATOM 8619 C C . GLY A 1 551 ? -35.417 -11.740 -33.153 1.00 62.11 548 GLY A C 1
ATOM 8620 O O . GLY A 1 551 ? -35.690 -12.433 -32.177 1.00 59.83 548 GLY A O 1
ATOM 8624 N N . THR A 1 552 ? -35.889 -11.994 -34.371 1.00 52.54 549 THR A N 1
ATOM 8625 C CA . THR A 1 552 ? -36.909 -13.004 -34.604 1.00 52.09 549 THR A CA 1
ATOM 8626 C C . THR A 1 552 ? -36.463 -13.934 -35.718 1.00 57.88 549 THR A C 1
ATOM 8627 O O . THR A 1 552 ? -36.023 -13.472 -36.776 1.00 63.78 549 THR A O 1
ATOM 8638 N N . PHE A 1 553 ? -36.602 -15.236 -35.490 1.00 64.71 550 PHE A N 1
ATOM 8639 C CA . PHE A 1 553 ? -36.224 -16.233 -36.475 1.00 68.86 550 PHE A CA 1
ATOM 8640 C C . PHE A 1 553 ? -37.378 -16.459 -37.441 1.00 89.68 550 PHE A C 1
ATOM 8641 O O . PHE A 1 553 ? -38.539 -16.525 -37.030 1.00 94.89 550 PHE A O 1
ATOM 8658 N N . ARG A 1 554 ? -37.047 -16.573 -38.726 1.00 95.25 551 ARG A N 1
ATOM 8659 C CA . ARG A 1 554 ? -38.046 -16.697 -39.791 1.00 101.01 551 ARG A CA 1
ATOM 8660 C C . ARG A 1 554 ? -39.005 -15.511 -39.759 1.00 106.23 551 ARG A C 1
ATOM 8661 O O . ARG A 1 554 ? -40.211 -15.665 -39.959 1.00 115.71 551 ARG A O 1
ATOM 8682 N N . MET B 1 4 ? 8.841 -50.451 -0.027 1.00 96.85 1 MET B N 1
ATOM 8683 C CA . MET B 1 4 ? 10.037 -49.660 0.411 1.00 94.79 1 MET B CA 1
ATOM 8684 C C . MET B 1 4 ? 9.636 -48.541 1.386 1.00 85.24 1 MET B C 1
ATOM 8685 O O . MET B 1 4 ? 10.247 -47.473 1.408 1.00 84.66 1 MET B O 1
ATOM 8699 N N . ALA B 1 5 ? 8.616 -48.817 2.200 1.00 91.23 2 ALA B N 1
ATOM 8700 C CA . ALA B 1 5 ? 7.985 -47.806 3.041 1.00 65.81 2 ALA B CA 1
ATOM 8701 C C . ALA B 1 5 ? 8.766 -47.563 4.333 1.00 94.20 2 ALA B C 1
ATOM 8702 O O . ALA B 1 5 ? 9.269 -48.496 4.974 1.00 64.03 2 ALA B O 1
ATOM 8709 N N . PHE B 1 6 ? 8.841 -46.284 4.714 1.00 94.18 3 PHE B N 1
ATOM 8710 C CA . PHE B 1 6 ? 9.579 -45.878 5.904 1.00 89.73 3 PHE B CA 1
ATOM 8711 C C . PHE B 1 6 ? 8.903 -46.382 7.178 1.00 80.13 3 PHE B C 1
ATOM 8712 O O . PHE B 1 6 ? 9.582 -46.728 8.152 1.00 62.94 3 PHE B O 1
ATOM 8729 N N . THR B 1 7 ? 7.570 -46.417 7.191 1.00 58.87 4 THR B N 1
ATOM 8730 C CA . THR B 1 7 ? 6.831 -46.776 8.389 1.00 60.53 4 THR B CA 1
ATOM 8731 C C . THR B 1 7 ? 5.549 -47.472 7.959 1.00 52.43 4 THR B C 1
ATOM 8732 O O . THR B 1 7 ? 5.315 -47.712 6.771 1.00 49.29 4 THR B O 1
ATOM 8743 N N . ASN B 1 8 ? 4.734 -47.821 8.945 1.00 45.53 5 ASN B N 1
ATOM 8744 C CA . ASN B 1 8 ? 3.439 -48.438 8.694 1.00 54.79 5 ASN B CA 1
ATOM 8745 C C . ASN B 1 8 ? 2.395 -47.356 8.429 1.00 38.07 5 ASN B C 1
ATOM 8746 O O . ASN B 1 8 ? 2.087 -46.566 9.334 1.00 43.23 5 ASN B O 1
ATOM 8757 N N . TYR B 1 9 ? 1.829 -47.341 7.217 1.00 37.37 6 TYR B N 1
ATOM 8758 C CA . TYR B 1 9 ? 0.863 -46.322 6.807 1.00 40.02 6 TYR B CA 1
ATOM 8759 C C . TYR B 1 9 ? -0.585 -46.811 6.881 1.00 36.32 6 TYR B C 1
ATOM 8760 O O . TYR B 1 9 ? -1.472 -46.179 6.306 1.00 38.50 6 TYR B O 1
ATOM 8778 N N . SER B 1 10 ? -0.857 -47.898 7.604 1.00 41.84 7 SER B N 1
ATOM 8779 C CA . SER B 1 10 ? -2.187 -48.496 7.508 1.00 41.47 7 SER B CA 1
ATOM 8780 C C . SER B 1 10 ? -3.271 -47.565 8.050 1.00 37.38 7 SER B C 1
ATOM 8781 O O . SER B 1 10 ? -4.415 -47.654 7.621 1.00 38.80 7 SER B O 1
ATOM 8789 N N . SER B 1 11 ? -2.944 -46.674 8.989 1.00 38.12 8 SER B N 1
ATOM 8790 C CA . SER B 1 11 ? -3.949 -45.769 9.537 1.00 34.69 8 SER B CA 1
ATOM 8791 C C . SER B 1 11 ? -4.306 -44.614 8.600 1.00 37.18 8 SER B C 1
ATOM 8792 O O . SER B 1 11 ? -5.311 -43.935 8.831 1.00 36.78 8 SER B O 1
ATOM 8800 N N . LEU B 1 12 ? -3.524 -44.348 7.567 1.00 32.58 9 LEU B N 1
ATOM 8801 C CA . LEU B 1 12 ? -3.805 -43.143 6.785 1.00 32.18 9 LEU B CA 1
ATOM 8802 C C . LEU B 1 12 ? -4.990 -43.305 5.814 1.00 32.69 9 LEU B C 1
ATOM 8803 O O . LEU B 1 12 ? -5.381 -44.404 5.410 1.00 34.45 9 LEU B O 1
ATOM 8819 N N . ASN B 1 13 ? -5.556 -42.163 5.432 1.00 32.13 10 ASN B N 1
ATOM 8820 C CA . ASN B 1 13 ? -6.649 -42.122 4.480 1.00 30.20 10 ASN B CA 1
ATOM 8821 C C . ASN B 1 13 ? -6.174 -42.605 3.116 1.00 32.73 10 ASN B C 1
ATOM 8822 O O . ASN B 1 13 ? -5.048 -42.316 2.700 1.00 32.35 10 ASN B O 1
ATOM 8833 N N . ARG B 1 14 ? -7.024 -43.389 2.463 1.00 26.91 11 ARG B N 1
ATOM 8834 C CA . ARG B 1 14 ? -6.909 -43.746 1.053 1.00 26.04 11 ARG B CA 1
ATOM 8835 C C . ARG B 1 14 ? -7.935 -42.998 0.221 1.00 27.20 11 ARG B C 1
ATOM 8836 O O . ARG B 1 14 ? -9.072 -42.800 0.650 1.00 31.22 11 ARG B O 1
ATOM 8857 N N . ALA B 1 15 ? -7.582 -42.706 -1.030 1.00 26.82 12 ALA B N 1
ATOM 8858 C CA . ALA B 1 15 ? -8.558 -42.250 -1.984 1.00 24.41 12 ALA B CA 1
ATOM 8859 C C . ALA B 1 15 ? -9.441 -43.444 -2.349 1.00 29.30 12 ALA B C 1
ATOM 8860 O O . ALA B 1 15 ? -8.973 -44.585 -2.416 1.00 30.71 12 ALA B O 1
ATOM 8867 N N . GLN B 1 16 ? -10.723 -43.193 -2.515 1.00 24.07 13 GLN B N 1
ATOM 8868 C CA . GLN B 1 16 ? -11.693 -44.245 -2.825 1.00 23.61 13 GLN B CA 1
ATOM 8869 C C . GLN B 1 16 ? -12.535 -43.868 -4.051 1.00 28.26 13 GLN B C 1
ATOM 8870 O O . GLN B 1 16 ? -12.703 -42.694 -4.391 1.00 28.78 13 GLN B O 1
ATOM 8884 N N . LEU B 1 17 ? -13.038 -44.898 -4.721 1.00 26.72 14 LEU B N 1
ATOM 8885 C CA . LEU B 1 17 ? -13.995 -44.759 -5.814 1.00 28.48 14 LEU B CA 1
ATOM 8886 C C . LEU B 1 17 ? -15.413 -44.831 -5.282 1.00 32.10 14 LEU B C 1
ATOM 8887 O O . LEU B 1 17 ? -15.743 -45.758 -4.546 1.00 30.48 14 LEU B O 1
ATOM 8903 N N . THR B 1 18 ? -16.260 -43.887 -5.665 1.00 21.86 15 THR B N 1
ATOM 8904 C CA . THR B 1 18 ? -17.667 -43.973 -5.307 1.00 21.85 15 THR B CA 1
ATOM 8905 C C . THR B 1 18 ? -18.516 -44.291 -6.538 1.00 25.30 15 THR B C 1
ATOM 8906 O O . THR B 1 18 ? -18.088 -44.206 -7.687 1.00 24.27 15 THR B O 1
ATOM 8917 N N . PHE B 1 19 ? -19.777 -44.588 -6.263 1.00 22.38 16 PHE B N 1
ATOM 8918 C CA . PHE B 1 19 ? -20.704 -45.037 -7.295 1.00 22.61 16 PHE B CA 1
ATOM 8919 C C . PHE B 1 19 ? -20.822 -44.033 -8.441 1.00 25.71 16 PHE B C 1
ATOM 8920 O O . PHE B 1 19 ? -20.738 -44.413 -9.615 1.00 21.67 16 PHE B O 1
ATOM 8937 N N . GLU B 1 20 ? -20.953 -42.735 -8.122 1.00 22.33 17 GLU B N 1
ATOM 8938 C CA . GLU B 1 20 ? -21.162 -41.744 -9.185 1.00 26.66 17 GLU B CA 1
ATOM 8939 C C . GLU B 1 20 ? -19.958 -41.620 -10.088 1.00 22.69 17 GLU B C 1
ATOM 8940 O O . GLU B 1 20 ? -20.083 -41.120 -11.224 1.00 21.81 17 GLU B O 1
ATOM 8952 N N . TYR B 1 21 ? -18.796 -42.071 -9.646 1.00 19.42 18 TYR B N 1
ATOM 8953 C CA . TYR B 1 21 ? -17.631 -41.965 -10.506 1.00 18.49 18 TYR B CA 1
ATOM 8954 C C . TYR B 1 21 ? -17.737 -42.843 -11.733 1.00 19.50 18 TYR B C 1
ATOM 8955 O O . TYR B 1 21 ? -17.088 -42.549 -12.748 1.00 19.77 18 TYR B O 1
ATOM 8973 N N . LEU B 1 22 ? -18.511 -43.915 -11.657 1.00 19.47 19 LEU B N 1
ATOM 8974 C CA . LEU B 1 22 ? -18.678 -44.754 -12.836 1.00 19.22 19 LEU B CA 1
ATOM 8975 C C . LEU B 1 22 ? -19.253 -43.914 -13.974 1.00 17.30 19 LEU B C 1
ATOM 8976 O O . LEU B 1 22 ? -18.800 -44.002 -15.127 1.00 20.71 19 LEU B O 1
ATOM 8992 N N . HIS B 1 23 ? -20.206 -43.055 -13.642 1.00 18.87 20 HIS B N 1
ATOM 8993 C CA . HIS B 1 23 ? -20.757 -42.131 -14.626 1.00 19.08 20 HIS B CA 1
ATOM 8994 C C . HIS B 1 23 ? -19.725 -41.087 -15.055 1.00 16.94 20 HIS B C 1
ATOM 8995 O O . HIS B 1 23 ? -19.536 -40.846 -16.254 1.00 20.53 20 HIS B O 1
ATOM 9009 N N . THR B 1 24 ? -19.118 -40.382 -14.095 1.00 18.49 21 THR B N 1
ATOM 9010 C CA . THR B 1 24 ? -18.049 -39.429 -14.422 1.00 18.76 21 THR B CA 1
ATOM 9011 C C . THR B 1 24 ? -17.056 -39.961 -15.440 1.00 20.45 21 THR B C 1
ATOM 9012 O O . THR B 1 24 ? -16.778 -39.337 -16.466 1.00 20.74 21 THR B O 1
ATOM 9023 N N . ASN B 1 25 ? -16.525 -41.137 -15.150 1.00 18.04 22 ASN B N 1
ATOM 9024 C CA . ASN B 1 25 ? -15.564 -41.811 -16.016 1.00 16.85 22 ASN B CA 1
ATOM 9025 C C . ASN B 1 25 ? -16.114 -42.007 -17.428 1.00 19.86 22 ASN B C 1
ATOM 9026 O O . ASN B 1 25 ? -15.406 -41.751 -18.412 1.00 19.41 22 ASN B O 1
ATOM 9037 N N . SER B 1 26 ? -17.398 -42.395 -17.557 1.00 18.28 23 SER B N 1
ATOM 9038 C CA . SER B 1 26 ? -18.001 -42.699 -18.852 1.00 19.11 23 SER B CA 1
ATOM 9039 C C . SER B 1 26 ? -18.183 -41.444 -19.708 1.00 22.96 23 SER B C 1
ATOM 9040 O O . SER B 1 26 ? -18.267 -41.561 -20.930 1.00 23.11 23 SER B O 1
ATOM 9048 N N . THR B 1 27 ? -18.220 -40.242 -19.103 1.00 18.97 24 THR B N 1
ATOM 9049 C CA . THR B 1 27 ? -18.427 -39.034 -19.924 1.00 19.25 24 THR B CA 1
ATOM 9050 C C . THR B 1 27 ? -17.219 -38.708 -20.777 1.00 19.95 24 THR B C 1
ATOM 9051 O O . THR B 1 27 ? -17.284 -37.749 -21.532 1.00 20.71 24 THR B O 1
ATOM 9062 N N . THR B 1 28 ? -16.138 -39.461 -20.660 1.00 20.85 25 THR B N 1
ATOM 9063 C CA . THR B 1 28 ? -15.015 -39.247 -21.561 1.00 19.66 25 THR B CA 1
ATOM 9064 C C . THR B 1 28 ? -15.378 -39.564 -23.008 1.00 22.57 25 THR B C 1
ATOM 9065 O O . THR B 1 28 ? -14.724 -39.023 -23.923 1.00 21.72 25 THR B O 1
ATOM 9076 N N . HIS B 1 29 ? -16.381 -40.433 -23.238 1.00 19.20 26 HIS B N 1
ATOM 9077 C CA . HIS B 1 29 ? -16.696 -40.923 -24.589 1.00 21.46 26 HIS B CA 1
ATOM 9078 C C . HIS B 1 29 ? -17.847 -40.126 -25.188 1.00 22.41 26 HIS B C 1
ATOM 9079 O O . HIS B 1 29 ? -18.998 -40.576 -25.181 1.00 29.83 26 HIS B O 1
ATOM 9093 N N . GLU B 1 30 ? -17.532 -39.006 -25.847 1.00 17.40 27 GLU B N 1
ATOM 9094 C CA . GLU B 1 30 ? -18.567 -38.313 -26.601 1.00 22.26 27 GLU B CA 1
ATOM 9095 C C . GLU B 1 30 ? -18.775 -38.998 -27.947 1.00 25.72 27 GLU B C 1
ATOM 9096 O O . GLU B 1 30 ? -19.875 -38.958 -28.493 1.00 27.16 27 GLU B O 1
ATOM 9108 N N . PHE B 1 31 ? -17.741 -39.682 -28.429 1.00 26.80 28 PHE B N 1
ATOM 9109 C CA . PHE B 1 31 ? -17.834 -40.530 -29.632 1.00 25.53 28 PHE B CA 1
ATOM 9110 C C . PHE B 1 31 ? -18.225 -41.914 -29.144 1.00 19.88 28 PHE B C 1
ATOM 9111 O O . PHE B 1 31 ? -17.404 -42.658 -28.586 1.00 21.22 28 PHE B O 1
ATOM 9128 N N . LEU B 1 32 ? -19.473 -42.295 -29.374 1.00 22.72 29 LEU B N 1
ATOM 9129 C CA . LEU B 1 32 ? -19.956 -43.556 -28.806 1.00 22.92 29 LEU B CA 1
ATOM 9130 C C . LEU B 1 32 ? -19.184 -44.769 -29.324 1.00 22.75 29 LEU B C 1
ATOM 9131 O O . LEU B 1 32 ? -18.919 -45.713 -28.575 1.00 20.95 29 LEU B O 1
ATOM 9147 N N . PHE B 1 33 ? -18.813 -44.791 -30.603 1.00 20.64 30 PHE B N 1
ATOM 9148 C CA . PHE B 1 33 ? -18.055 -45.933 -31.105 1.00 19.52 30 PHE B CA 1
ATOM 9149 C C . PHE B 1 33 ? -16.710 -46.096 -30.401 1.00 19.97 30 PHE B C 1
ATOM 9150 O O . PHE B 1 33 ? -16.164 -47.217 -30.338 1.00 20.85 30 PHE B O 1
ATOM 9167 N N . GLY B 1 34 ? -16.143 -45.002 -29.877 1.00 20.45 31 GLY B N 1
ATOM 9168 C CA . GLY B 1 34 ? -14.917 -45.101 -29.102 1.00 23.63 31 GLY B CA 1
ATOM 9169 C C . GLY B 1 34 ? -15.087 -45.874 -27.803 1.00 21.37 31 GLY B C 1
ATOM 9170 O O . GLY B 1 34 ? -14.144 -46.507 -27.325 1.00 21.18 31 GLY B O 1
ATOM 9174 N N . ALA B 1 35 ? -16.310 -45.898 -27.248 1.00 21.75 32 ALA B N 1
ATOM 9175 C CA . ALA B 1 35 ? -16.587 -46.742 -26.067 1.00 17.63 32 ALA B CA 1
ATOM 9176 C C . ALA B 1 35 ? -16.628 -48.220 -26.451 1.00 19.93 32 ALA B C 1
ATOM 9177 O O . ALA B 1 35 ? -16.043 -49.081 -25.768 1.00 22.80 32 ALA B O 1
ATOM 9184 N N . LEU B 1 36 ? -17.263 -48.532 -27.582 1.00 22.27 33 LEU B N 1
ATOM 9185 C CA . LEU B 1 36 ? -17.239 -49.900 -28.078 1.00 22.19 33 LEU B CA 1
ATOM 9186 C C . LEU B 1 36 ? -15.816 -50.329 -28.427 1.00 19.52 33 LEU B C 1
ATOM 9187 O O . LEU B 1 36 ? -15.436 -51.477 -28.170 1.00 21.35 33 LEU B O 1
ATOM 9203 N N . ALA B 1 37 ? -15.013 -49.418 -28.990 1.00 22.92 34 ALA B N 1
ATOM 9204 C CA . ALA B 1 37 ? -13.655 -49.792 -29.374 1.00 20.69 34 ALA B CA 1
ATOM 9205 C C . ALA B 1 37 ? -12.854 -50.296 -28.172 1.00 22.01 34 ALA B C 1
ATOM 9206 O O . ALA B 1 37 ? -12.013 -51.174 -28.318 1.00 23.38 34 ALA B O 1
ATOM 9213 N N . GLU B 1 38 ? -13.071 -49.723 -26.977 1.00 21.56 35 GLU B N 1
ATOM 9214 C CA . GLU B 1 38 ? -12.349 -50.222 -25.810 1.00 19.95 35 GLU B CA 1
ATOM 9215 C C . GLU B 1 38 ? -12.507 -51.725 -25.663 1.00 17.42 35 GLU B C 1
ATOM 9216 O O . GLU B 1 38 ? -11.565 -52.412 -25.275 1.00 21.30 35 GLU B O 1
ATOM 9228 N N . LEU B 1 39 ? -13.719 -52.247 -25.834 1.00 21.01 36 LEU B N 1
ATOM 9229 C CA . LEU B 1 39 ? -13.911 -53.682 -25.630 1.00 24.77 36 LEU B CA 1
ATOM 9230 C C . LEU B 1 39 ? -13.279 -54.503 -26.758 1.00 22.33 36 LEU B C 1
ATOM 9231 O O . LEU B 1 39 ? -12.755 -55.601 -26.517 1.00 21.76 36 LEU B O 1
ATOM 9247 N N . VAL B 1 40 ? -13.301 -53.980 -27.986 1.00 21.67 37 VAL B N 1
ATOM 9248 C CA . VAL B 1 40 ? -12.643 -54.643 -29.115 1.00 22.24 37 VAL B CA 1
ATOM 9249 C C . VAL B 1 40 ? -11.131 -54.665 -28.900 1.00 21.82 37 VAL B C 1
ATOM 9250 O O . VAL B 1 40 ? -10.485 -55.702 -29.070 1.00 22.33 37 VAL B O 1
ATOM 9263 N N . ASP B 1 41 ? -10.567 -53.542 -28.428 1.00 23.95 38 ASP B N 1
ATOM 9264 C CA . ASP B 1 41 ? -9.152 -53.487 -28.054 1.00 22.98 38 ASP B CA 1
ATOM 9265 C C . ASP B 1 41 ? -8.780 -54.560 -27.034 1.00 25.60 38 ASP B C 1
ATOM 9266 O O . ASP B 1 41 ? -7.702 -55.156 -27.127 1.00 22.99 38 ASP B O 1
ATOM 9275 N N . ASN B 1 42 ? -9.625 -54.773 -26.007 1.00 24.41 39 ASN B N 1
ATOM 9276 C CA . ASN B 1 42 ? -9.288 -55.778 -24.997 1.00 24.84 39 ASN B CA 1
ATOM 9277 C C . ASN B 1 42 ? -9.246 -57.171 -25.606 1.00 23.55 39 ASN B C 1
ATOM 9278 O O . ASN B 1 42 ? -8.416 -57.996 -25.223 1.00 23.36 39 ASN B O 1
ATOM 9289 N N . ALA B 1 43 ? -10.136 -57.453 -26.557 1.00 25.78 40 ALA B N 1
ATOM 9290 C CA . ALA B 1 43 ? -10.115 -58.764 -27.198 1.00 24.67 40 ALA B CA 1
ATOM 9291 C C . ALA B 1 43 ? -8.855 -58.938 -28.033 1.00 23.34 40 ALA B C 1
ATOM 9292 O O . ALA B 1 43 ? -8.239 -60.014 -28.031 1.00 24.84 40 ALA B O 1
ATOM 9299 N N . ARG B 1 44 ? -8.475 -57.907 -28.783 1.00 24.93 41 ARG B N 1
ATOM 9300 C CA . ARG B 1 44 ? -7.250 -58.013 -29.577 1.00 27.33 41 ARG B CA 1
ATOM 9301 C C . ARG B 1 44 ? -6.040 -58.232 -28.660 1.00 23.69 41 ARG B C 1
ATOM 9302 O O . ARG B 1 44 ? -5.184 -59.067 -28.939 1.00 25.05 41 ARG B O 1
ATOM 9323 N N . ASP B 1 45 ? -5.970 -57.474 -27.554 1.00 25.77 42 ASP B N 1
ATOM 9324 C CA . ASP B 1 45 ? -4.893 -57.608 -26.574 1.00 27.13 42 ASP B CA 1
ATOM 9325 C C . ASP B 1 45 ? -4.847 -58.999 -25.952 1.00 25.30 42 ASP B C 1
ATOM 9326 O O . ASP B 1 45 ? -3.771 -59.467 -25.582 1.00 29.82 42 ASP B O 1
ATOM 9335 N N . ALA B 1 46 ? -5.989 -59.680 -25.841 1.00 27.87 43 ALA B N 1
ATOM 9336 C CA . ALA B 1 46 ? -6.021 -61.035 -25.301 1.00 27.11 43 ALA B CA 1
ATOM 9337 C C . ALA B 1 46 ? -5.747 -62.099 -26.362 1.00 28.35 43 ALA B C 1
ATOM 9338 O O . ALA B 1 46 ? -5.948 -63.291 -26.104 1.00 30.25 43 ALA B O 1
ATOM 9345 N N . ASP B 1 47 ? -5.273 -61.683 -27.530 1.00 32.11 44 ASP B N 1
ATOM 9346 C CA . ASP B 1 47 ? -4.871 -62.582 -28.608 1.00 30.98 44 ASP B CA 1
ATOM 9347 C C . ASP B 1 47 ? -6.042 -63.386 -29.186 1.00 27.78 44 ASP B C 1
ATOM 9348 O O . ASP B 1 47 ? -5.853 -64.479 -29.716 1.00 29.45 44 ASP B O 1
ATOM 9357 N N . ALA B 1 48 ? -7.238 -62.806 -29.176 1.00 27.63 45 ALA B N 1
ATOM 9358 C CA . ALA B 1 48 ? -8.380 -63.420 -29.836 1.00 33.39 45 ALA B CA 1
ATOM 9359 C C . ALA B 1 48 ? -8.120 -63.585 -31.329 1.00 32.60 45 ALA B C 1
ATOM 9360 O O . ALA B 1 48 ? -7.502 -62.727 -31.971 1.00 31.26 45 ALA B O 1
ATOM 9367 N N . THR B 1 49 ? -8.625 -64.679 -31.888 1.00 30.39 46 THR B N 1
ATOM 9368 C CA . THR B 1 49 ? -8.653 -64.805 -33.342 1.00 32.45 46 THR B CA 1
ATOM 9369 C C . THR B 1 49 ? -9.954 -64.284 -33.924 1.00 31.46 46 THR B C 1
ATOM 9370 O O . THR B 1 49 ? -10.027 -64.050 -35.131 1.00 32.66 46 THR B O 1
ATOM 9381 N N . ARG B 1 50 ? -10.978 -64.110 -33.092 1.00 27.09 47 ARG B N 1
ATOM 9382 C CA . ARG B 1 50 ? -12.260 -63.580 -33.530 1.00 28.60 47 ARG B CA 1
ATOM 9383 C C . ARG B 1 50 ? -12.981 -62.921 -32.376 1.00 30.09 47 ARG B C 1
ATOM 9384 O O . ARG B 1 50 ? -12.873 -63.341 -31.216 1.00 28.05 47 ARG B O 1
ATOM 9405 N N . ILE B 1 51 ? -13.697 -61.854 -32.700 1.00 26.89 48 ILE B N 1
ATOM 9406 C CA . ILE B 1 51 ? -14.619 -61.256 -31.754 1.00 27.60 48 ILE B CA 1
ATOM 9407 C C . ILE B 1 51 ? -15.947 -61.120 -32.471 1.00 32.25 48 ILE B C 1
ATOM 9408 O O . ILE B 1 51 ? -15.992 -60.722 -33.646 1.00 32.45 48 ILE B O 1
ATOM 9424 N N . ASP B 1 52 ? -17.009 -61.544 -31.788 1.00 27.51 49 ASP B N 1
ATOM 9425 C CA . ASP B 1 52 ? -18.392 -61.398 -32.220 1.00 32.99 49 ASP B CA 1
ATOM 9426 C C . ASP B 1 52 ? -19.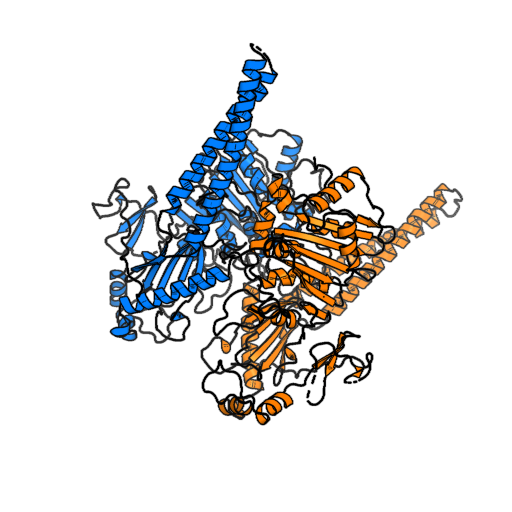025 -60.301 -31.401 1.00 28.61 49 ASP B C 1
ATOM 9427 O O . ASP B 1 52 ? -19.101 -60.409 -30.176 1.00 30.72 49 ASP B O 1
ATOM 9436 N N . ILE B 1 53 ? -19.511 -59.274 -32.077 1.00 28.38 50 ILE B N 1
ATOM 9437 C CA . ILE B 1 53 ? -20.262 -58.190 -31.476 1.00 26.25 50 ILE B CA 1
ATOM 9438 C C . ILE B 1 53 ? -21.676 -58.322 -32.005 1.00 29.87 50 ILE B C 1
ATOM 9439 O O . ILE B 1 53 ? -21.890 -58.303 -33.221 1.00 29.98 50 ILE B O 1
ATOM 9455 N N . TYR B 1 54 ? -22.627 -58.567 -31.124 1.00 26.20 51 TYR B N 1
ATOM 9456 C CA . TYR B 1 54 ? -23.972 -58.923 -31.570 1.00 24.58 51 TYR B CA 1
ATOM 9457 C C . TYR B 1 54 ? -24.978 -58.432 -30.548 1.00 27.86 51 TYR B C 1
ATOM 9458 O O . TYR B 1 54 ? -24.648 -58.173 -29.393 1.00 26.85 51 TYR B O 1
ATOM 9476 N N . ALA B 1 55 ? -26.224 -58.342 -30.982 1.00 28.88 52 ALA B N 1
ATOM 9477 C CA . ALA B 1 55 ? -27.309 -57.886 -30.118 1.00 26.14 52 ALA B CA 1
ATOM 9478 C C . ALA B 1 55 ? -28.146 -59.085 -29.729 1.00 27.82 52 ALA B C 1
ATOM 9479 O O . ALA B 1 55 ? -28.371 -59.992 -30.538 1.00 32.73 52 ALA B O 1
ATOM 9486 N N . GLU B 1 56 ? -28.593 -59.108 -28.484 1.00 26.22 53 GLU B N 1
ATOM 9487 C CA . GLU B 1 56 ? -29.517 -60.135 -28.029 1.00 29.03 53 GLU B CA 1
ATOM 9488 C C . GLU B 1 56 ? -30.775 -59.429 -27.561 1.00 28.43 53 GLU B C 1
ATOM 9489 O O . GLU B 1 56 ? -30.737 -58.677 -26.578 1.00 26.47 53 GLU B O 1
ATOM 9501 N N . ARG B 1 57 ? -31.863 -59.672 -28.277 1.00 29.15 54 ARG B N 1
ATOM 9502 C CA . ARG B 1 57 ? -33.131 -59.012 -28.003 1.00 31.36 54 ARG B CA 1
ATOM 9503 C C . ARG B 1 57 ? -33.617 -59.381 -26.602 1.00 29.43 54 ARG B C 1
ATOM 9504 O O . ARG B 1 57 ? -33.718 -60.564 -26.267 1.00 26.00 54 ARG B O 1
ATOM 9525 N N . ARG B 1 58 ? -33.977 -58.370 -25.821 1.00 26.14 55 ARG B N 1
ATOM 9526 C CA . ARG B 1 58 ? -34.508 -58.546 -24.450 1.00 25.51 55 ARG B CA 1
ATOM 9527 C C . ARG B 1 58 ? -35.495 -57.393 -24.226 1.00 24.64 55 ARG B C 1
ATOM 9528 O O . ARG B 1 58 ? -35.105 -56.309 -23.800 1.00 25.99 55 ARG B O 1
ATOM 9549 N N . GLU B 1 59 ? -36.770 -57.653 -24.492 1.00 31.34 56 GLU B N 1
ATOM 9550 C CA . GLU B 1 59 ? -37.775 -56.594 -24.429 1.00 32.97 56 GLU B CA 1
ATOM 9551 C C . GLU B 1 59 ? -37.981 -56.081 -23.011 1.00 31.41 56 GLU B C 1
ATOM 9552 O O . GLU B 1 59 ? -38.509 -54.981 -22.824 1.00 31.03 56 GLU B O 1
ATOM 9564 N N . ASP B 1 60 ? -37.566 -56.848 -22.025 1.00 25.46 57 ASP B N 1
ATOM 9565 C CA . ASP B 1 60 ? -37.720 -56.481 -20.629 1.00 29.47 57 ASP B CA 1
ATOM 9566 C C . ASP B 1 60 ? -36.594 -55.579 -20.138 1.00 30.52 57 ASP B C 1
ATOM 9567 O O . ASP B 1 60 ? -36.658 -55.065 -19.020 1.00 28.69 57 ASP B O 1
ATOM 9576 N N . LEU B 1 61 ? -35.544 -55.391 -20.921 1.00 23.77 58 LEU B N 1
ATOM 9577 C CA . LEU B 1 61 ? -34.441 -54.544 -20.499 1.00 23.47 58 LEU B CA 1
ATOM 9578 C C . LEU B 1 61 ? -34.466 -53.213 -21.251 1.00 28.76 58 LEU B C 1
ATOM 9579 O O . LEU B 1 61 ? -34.958 -53.111 -22.384 1.00 24.94 58 LEU B O 1
ATOM 9595 N N . ARG B 1 62 ? -33.895 -52.187 -20.632 1.00 21.98 59 ARG B N 1
ATOM 9596 C CA . ARG B 1 62 ? -33.928 -50.872 -21.256 1.00 25.05 59 ARG B CA 1
ATOM 9597 C C . ARG B 1 62 ? -33.168 -50.867 -22.597 1.00 24.47 59 ARG B C 1
ATOM 9598 O O . ARG B 1 62 ? -32.037 -51.353 -22.700 1.00 23.13 59 ARG B O 1
ATOM 9619 N N . GLY B 1 63 ? -33.804 -50.281 -23.610 1.00 24.40 60 GLY B N 1
ATOM 9620 C CA . GLY B 1 63 ? -33.317 -50.257 -24.982 1.00 24.86 60 GLY B CA 1
ATOM 9621 C C . GLY B 1 63 ? -33.703 -51.469 -25.824 1.00 25.42 60 GLY B C 1
ATOM 9622 O O . GLY B 1 63 ? -33.501 -51.438 -27.046 1.00 25.76 60 GLY B O 1
ATOM 9626 N N . GLY B 1 64 ? -34.243 -52.541 -25.214 1.00 24.74 61 GLY B N 1
ATOM 9627 C CA . GLY B 1 64 ? -34.782 -53.657 -25.969 1.00 27.56 61 GLY B CA 1
ATOM 9628 C C . GLY B 1 64 ? -33.778 -54.732 -26.363 1.00 26.65 61 GLY B C 1
ATOM 9629 O O . GLY B 1 64 ? -34.189 -55.764 -26.917 1.00 28.25 61 GLY B O 1
ATOM 9633 N N . PHE B 1 65 ? -32.488 -54.513 -26.137 1.00 24.60 62 PHE B N 1
ATOM 9634 C CA . PHE B 1 65 ? -31.477 -55.513 -26.473 1.00 25.82 62 PHE B CA 1
ATOM 9635 C C . PHE B 1 65 ? -30.225 -55.315 -25.622 1.00 24.20 62 PHE B C 1
ATOM 9636 O O . PHE B 1 65 ? -29.956 -54.227 -25.090 1.00 22.40 62 PHE B O 1
ATOM 9653 N N . MET B 1 66 ? -29.479 -56.416 -25.459 1.00 23.29 63 MET B N 1
ATOM 9654 C CA . MET B 1 66 ? -28.162 -56.392 -24.848 1.00 23.27 63 MET B CA 1
ATOM 9655 C C . MET B 1 66 ? -27.088 -56.441 -25.917 1.00 24.63 63 MET B C 1
ATOM 9656 O O . MET B 1 66 ? -27.269 -57.078 -26.962 1.00 25.83 63 MET B O 1
ATOM 9670 N N . LEU B 1 67 ? -25.995 -55.714 -25.677 1.00 22.81 64 LEU B N 1
ATOM 9671 C CA . LEU B 1 67 ? -24.872 -55.672 -26.608 1.00 22.65 64 LEU B CA 1
ATOM 9672 C C . LEU B 1 67 ? -23.767 -56.574 -26.069 1.00 25.85 64 LEU B C 1
ATOM 9673 O O . LEU B 1 67 ? -23.240 -56.336 -24.981 1.00 25.98 64 LEU B O 1
ATOM 9689 N N . CYS B 1 68 ? -23.411 -57.593 -26.841 1.00 23.41 65 CYS B N 1
ATOM 9690 C CA . CYS B 1 68 ? -22.538 -58.681 -26.425 1.00 21.24 65 CYS B CA 1
ATOM 9691 C C . CYS B 1 68 ? -21.251 -58.700 -27.233 1.00 26.46 65 CYS B C 1
ATOM 9692 O O . CYS B 1 68 ? -21.268 -58.501 -28.471 1.00 27.73 65 CYS B O 1
ATOM 9700 N N . PHE B 1 69 ? -20.146 -58.931 -26.521 1.00 24.30 66 PHE B N 1
ATOM 9701 C CA . PHE B 1 69 ? -18.800 -58.943 -27.086 1.00 22.38 66 PHE B CA 1
ATOM 9702 C C . PHE B 1 69 ? -18.199 -60.274 -26.688 1.00 22.24 66 PHE B C 1
ATOM 9703 O O . PHE B 1 69 ? -17.841 -60.471 -25.530 1.00 25.56 66 PHE B O 1
ATOM 9720 N N . LEU B 1 70 ? -18.083 -61.179 -27.646 1.00 22.77 67 LEU B N 1
ATOM 9721 C CA . LEU B 1 70 ? -17.665 -62.545 -27.407 1.00 23.03 67 LEU B CA 1
ATOM 9722 C C . LEU B 1 70 ? -16.379 -62.808 -28.172 1.00 30.52 67 LEU B C 1
ATOM 9723 O O . LEU B 1 70 ? -16.383 -62.794 -29.412 1.00 27.50 67 LEU B O 1
ATOM 9739 N N . ASP B 1 71 ? -15.308 -63.117 -27.453 1.00 26.89 68 ASP B N 1
ATOM 9740 C CA . ASP B 1 71 ? -14.015 -63.376 -28.072 1.00 26.24 68 ASP B CA 1
ATOM 9741 C C . ASP B 1 71 ? -13.474 -64.725 -27.629 1.00 28.48 68 ASP B C 1
ATOM 9742 O O . ASP B 1 71 ? -13.909 -65.312 -26.626 1.00 29.67 68 ASP B O 1
ATOM 9751 N N . ASP B 1 72 ? -12.529 -65.236 -28.413 1.00 27.40 69 ASP B N 1
ATOM 9752 C CA . ASP B 1 72 ? -11.868 -66.510 -28.119 1.00 29.69 69 ASP B CA 1
ATOM 9753 C C . ASP B 1 72 ? -10.427 -66.278 -27.683 1.00 29.23 69 ASP B C 1
ATOM 9754 O O . ASP B 1 72 ? -9.550 -67.111 -27.951 1.00 31.63 69 ASP B O 1
ATOM 9763 N N . GLY B 1 73 ? -10.171 -65.122 -27.051 1.00 31.23 70 GLY B N 1
ATOM 9764 C CA . GLY B 1 73 ? -8.847 -64.784 -26.543 1.00 30.57 70 GLY B CA 1
ATOM 9765 C C . GLY B 1 73 ? -8.464 -65.565 -25.303 1.00 28.74 70 GLY B C 1
ATOM 9766 O O . GLY B 1 73 ? -9.125 -66.543 -24.945 1.00 31.72 70 GLY B O 1
ATOM 9770 N N . ALA B 1 74 ? -7.424 -65.105 -24.604 1.00 31.41 71 ALA B N 1
ATOM 9771 C CA . ALA B 1 74 ? -6.813 -65.895 -23.535 1.00 33.70 71 ALA B CA 1
ATOM 9772 C C . ALA B 1 74 ? -7.651 -65.974 -22.271 1.00 34.27 71 ALA B C 1
ATOM 9773 O O . ALA B 1 74 ? -7.313 -66.789 -21.405 1.00 34.65 71 ALA B O 1
ATOM 9780 N N . GLY B 1 75 ? -8.691 -65.152 -22.132 1.00 34.15 72 GLY B N 1
ATOM 9781 C CA . GLY B 1 75 ? -9.556 -65.183 -20.951 1.00 26.35 72 GLY B CA 1
ATOM 9782 C C . GLY B 1 75 ? -8.835 -64.675 -19.707 1.00 32.76 72 GLY B C 1
ATOM 9783 O O . GLY B 1 75 ? -7.740 -64.111 -19.757 1.00 30.69 72 GLY B O 1
ATOM 9787 N N . MET B 1 76 ? -9.499 -64.867 -18.572 1.00 29.36 73 MET B N 1
ATOM 9788 C CA . MET B 1 76 ? -9.004 -64.373 -17.296 1.00 28.57 73 MET B CA 1
ATOM 9789 C C . MET B 1 76 ? -9.215 -65.433 -16.235 1.00 29.92 73 MET B C 1
ATOM 9790 O O . MET B 1 76 ? -10.297 -66.018 -16.146 1.00 32.58 73 MET B O 1
ATOM 9804 N N . ASP B 1 77 ? -8.198 -65.640 -15.413 1.00 31.87 74 ASP B N 1
ATOM 9805 C CA . ASP B 1 77 ? -8.364 -66.473 -14.234 1.00 30.37 74 ASP B CA 1
ATOM 9806 C C . ASP B 1 77 ? -8.895 -65.570 -13.110 1.00 27.81 74 ASP B C 1
ATOM 9807 O O . ASP B 1 77 ? -9.095 -64.365 -13.320 1.00 28.50 74 ASP B O 1
ATOM 9816 N N . PRO B 1 78 ? -9.193 -66.111 -11.933 1.00 30.93 75 PRO B N 1
ATOM 9817 C CA . PRO B 1 78 ? -9.865 -65.292 -10.914 1.00 36.77 75 PRO B CA 1
ATOM 9818 C C . PRO B 1 78 ? -9.074 -64.071 -10.478 1.00 35.23 75 PRO B C 1
ATOM 9819 O O . PRO B 1 78 ? -9.680 -63.023 -10.226 1.00 31.91 75 PRO B O 1
ATOM 9830 N N . SER B 1 79 ? -7.752 -64.159 -10.395 1.00 33.40 76 SER B N 1
ATOM 9831 C CA . SER B 1 79 ? -6.992 -62.984 -9.969 1.00 37.02 76 SER B CA 1
ATOM 9832 C C . SER B 1 79 ? -6.953 -61.921 -11.069 1.00 34.40 76 SER B C 1
ATOM 9833 O O . SER B 1 79 ? -7.030 -60.721 -10.777 1.00 35.64 76 SER B O 1
ATOM 9841 N N . ASP B 1 80 ? -6.867 -62.337 -12.337 1.00 31.17 77 ASP B N 1
ATOM 9842 C CA . ASP B 1 80 ? -6.958 -61.388 -13.453 1.00 33.68 77 ASP B CA 1
ATOM 9843 C C . ASP B 1 80 ? -8.298 -60.676 -13.432 1.00 30.65 77 ASP B C 1
ATOM 9844 O O . ASP B 1 80 ? -8.391 -59.472 -13.716 1.00 30.29 77 ASP B O 1
ATOM 9853 N N . ALA B 1 81 ? -9.363 -61.431 -13.179 1.00 28.60 78 ALA B N 1
ATOM 9854 C CA . ALA B 1 81 ? -10.688 -60.835 -13.135 1.00 29.93 78 ALA B CA 1
ATOM 9855 C C . ALA B 1 81 ? -10.804 -59.846 -11.987 1.00 26.76 78 ALA B C 1
ATOM 9856 O O . ALA B 1 81 ? -11.438 -58.798 -12.150 1.00 28.79 78 ALA B O 1
ATOM 9863 N N . ALA B 1 82 ? -10.238 -60.182 -10.810 1.00 29.47 79 ALA B N 1
ATOM 9864 C CA . ALA B 1 82 ? -10.331 -59.272 -9.674 1.00 34.25 79 ALA B CA 1
ATOM 9865 C C . ALA B 1 82 ? -9.600 -57.963 -9.971 1.00 31.38 79 ALA B C 1
ATOM 9866 O O . ALA B 1 82 ? -10.037 -56.886 -9.560 1.00 30.81 79 ALA B O 1
ATOM 9873 N N . SER B 1 83 ? -8.501 -58.035 -10.707 1.00 29.87 80 SER B N 1
ATOM 9874 C CA . SER B 1 83 ? -7.747 -56.830 -11.004 1.00 34.44 80 SER B CA 1
ATOM 9875 C C . SER B 1 83 ? -8.474 -55.906 -11.987 1.00 27.54 80 SER B C 1
ATOM 9876 O O . SER B 1 83 ? -8.112 -54.715 -12.053 1.00 27.21 80 SER B O 1
ATOM 9884 N N . VAL B 1 84 ? -9.491 -56.402 -12.723 1.00 25.07 81 VAL B N 1
ATOM 9885 C CA . VAL B 1 84 ? -10.314 -55.542 -13.581 1.00 25.16 81 VAL B CA 1
ATOM 9886 C C . VAL B 1 84 ? -10.804 -54.338 -12.785 1.00 23.70 81 VAL B C 1
ATOM 9887 O O . VAL B 1 84 ? -10.869 -53.214 -13.303 1.00 25.76 81 VAL B O 1
ATOM 9900 N N . ILE B 1 85 ? -11.149 -54.542 -11.515 1.00 25.34 82 ILE B N 1
ATOM 9901 C CA . ILE B 1 85 ? -11.778 -53.475 -10.761 1.00 22.73 82 ILE B CA 1
ATOM 9902 C C . ILE B 1 85 ? -10.784 -52.710 -9.916 1.00 27.73 82 ILE B C 1
ATOM 9903 O O . ILE B 1 85 ? -11.197 -51.909 -9.058 1.00 26.83 82 ILE B O 1
ATOM 9919 N N . GLN B 1 86 ? -9.490 -52.947 -10.117 1.00 26.85 83 GLN B N 1
ATOM 9920 C CA . GLN B 1 86 ? -8.412 -52.111 -9.565 1.00 30.37 83 GLN B CA 1
ATOM 9921 C C . GLN B 1 86 ? -8.157 -51.057 -10.628 1.00 27.57 83 GLN B C 1
ATOM 9922 O O . GLN B 1 86 ? -7.429 -51.294 -11.600 1.00 28.65 83 GLN B O 1
ATOM 9936 N N . PHE B 1 87 ? -8.838 -49.914 -10.513 1.00 25.22 84 PHE B N 1
ATOM 9937 C CA . PHE B 1 87 ? -8.783 -48.919 -11.591 1.00 24.15 84 PHE B CA 1
ATOM 9938 C C . PHE B 1 87 ? -7.362 -48.389 -11.722 1.00 24.76 84 PHE B C 1
ATOM 9939 O O . PHE B 1 87 ? -6.730 -47.976 -10.735 1.00 23.92 84 PHE B O 1
ATOM 9956 N N . GLY B 1 88 ? -6.847 -48.402 -12.949 1.00 21.35 85 GLY B N 1
ATOM 9957 C CA . GLY B 1 88 ? -5.499 -47.981 -13.191 1.00 22.08 85 GLY B CA 1
ATOM 9958 C C . GLY B 1 88 ? -4.507 -49.144 -13.253 1.00 29.55 85 GLY B C 1
ATOM 9959 O O . GLY B 1 88 ? -3.352 -48.947 -13.651 1.00 25.78 85 GLY B O 1
ATOM 9963 N N . LYS B 1 89 ? -4.917 -50.330 -12.824 1.00 27.59 86 LYS B N 1
ATOM 9964 C CA . LYS B 1 89 ? -4.025 -51.478 -12.810 1.00 27.92 86 LYS B CA 1
ATOM 9965 C C . LYS B 1 89 ? -4.061 -52.100 -14.184 1.00 25.09 86 LYS B C 1
ATOM 9966 O O . LYS B 1 89 ? -5.143 -52.382 -14.733 1.00 30.58 86 LYS B O 1
ATOM 9985 N N . SER B 1 90 ? -2.880 -52.276 -14.758 1.00 28.39 87 SER B N 1
ATOM 9986 C CA . SER B 1 90 ? -2.761 -52.905 -16.069 1.00 33.48 87 SER B CA 1
ATOM 9987 C C . SER B 1 90 ? -1.427 -53.633 -16.115 1.00 32.48 87 SER B C 1
ATOM 9988 O O . SER B 1 90 ? -0.372 -52.987 -16.051 1.00 37.24 87 SER B O 1
ATOM 9996 N N . ALA B 1 91 ? -1.482 -54.970 -16.202 1.00 33.92 88 ALA B N 1
ATOM 9997 C CA . ALA B 1 91 ? -0.287 -55.768 -16.460 1.00 35.67 88 ALA B CA 1
ATOM 9998 C C . ALA B 1 91 ? 0.264 -55.532 -17.863 1.00 40.22 88 ALA B C 1
ATOM 9999 O O . ALA B 1 91 ? 1.404 -55.909 -18.133 1.00 42.87 88 ALA B O 1
ATOM 10006 N N . LYS B 1 92 ? -0.515 -54.894 -18.737 1.00 39.20 89 LYS B N 1
ATOM 10007 C CA . LYS B 1 92 ? -0.070 -54.552 -20.090 1.00 42.54 89 LYS B CA 1
ATOM 10008 C C . LYS B 1 92 ? 0.914 -53.387 -20.117 1.00 60.01 89 LYS B C 1
ATOM 10009 O O . LYS B 1 92 ? 1.632 -53.219 -21.115 1.00 55.74 89 LYS B O 1
ATOM 10028 N N . ARG B 1 93 ? 0.853 -52.542 -19.125 1.00 65.68 90 ARG B N 1
ATOM 10029 C CA . ARG B 1 93 ? 1.649 -51.339 -19.073 1.00 63.32 90 ARG B CA 1
ATOM 10030 C C . ARG B 1 93 ? 3.098 -51.687 -18.871 1.00 54.29 90 ARG B C 1
ATOM 10031 O O . ARG B 1 93 ? 3.610 -51.536 -17.820 1.00 67.69 90 ARG B O 1
ATOM 10052 N N . THR B 1 94 ? 3.748 -52.188 -19.903 1.00 75.42 91 THR B N 1
ATOM 10053 C CA . THR B 1 94 ? 5.152 -52.570 -19.786 1.00 71.20 91 THR B CA 1
ATOM 10054 C C . THR B 1 94 ? 6.018 -51.954 -20.859 1.00 85.70 91 THR B C 1
ATOM 10055 O O . THR B 1 94 ? 5.553 -51.486 -21.881 1.00 68.42 91 THR B O 1
ATOM 10066 N N . PRO B 1 95 ? 7.365 -51.960 -20.553 1.00 92.70 92 PRO B N 1
ATOM 10067 C CA . PRO B 1 95 ? 8.236 -51.327 -21.541 1.00 101.76 92 PRO B CA 1
ATOM 10068 C C . PRO B 1 95 ? 8.009 -51.547 -23.017 1.00 101.19 92 PRO B C 1
ATOM 10069 O O . PRO B 1 95 ? 8.075 -52.663 -23.524 1.00 104.58 92 PRO B O 1
ATOM 10080 N N . GLU B 1 96 ? 7.778 -50.408 -23.677 1.00 103.64 93 GLU B N 1
ATOM 10081 C CA . GLU B 1 96 ? 7.590 -50.304 -25.105 1.00 95.04 93 GLU B CA 1
ATOM 10082 C C . GLU B 1 96 ? 6.533 -51.324 -25.515 1.00 80.30 93 GLU B C 1
ATOM 10083 O O . GLU B 1 96 ? 6.760 -52.153 -26.351 1.00 82.48 93 GLU B O 1
ATOM 10095 N N . SER B 1 97 ? 5.365 -51.253 -24.900 1.00 72.77 94 SER B N 1
ATOM 10096 C CA . SER B 1 97 ? 4.345 -52.266 -25.145 1.00 72.91 94 SER B CA 1
ATOM 10097 C C . SER B 1 97 ? 3.704 -52.274 -26.468 1.00 63.13 94 SER B C 1
ATOM 10098 O O . SER B 1 97 ? 3.510 -51.221 -27.019 1.00 46.79 94 SER B O 1
ATOM 10106 N N . THR B 1 98 ? 3.356 -53.469 -26.952 1.00 52.45 95 THR B N 1
ATOM 10107 C CA . THR B 1 98 ? 2.558 -53.585 -28.173 1.00 51.47 95 THR B CA 1
ATOM 10108 C C . THR B 1 98 ? 1.116 -54.016 -27.909 1.00 39.63 95 THR B C 1
ATOM 10109 O O . THR B 1 98 ? 0.330 -54.198 -28.860 1.00 36.27 95 THR B O 1
ATOM 10120 N N . GLN B 1 99 ? 0.726 -54.145 -26.648 1.00 35.54 96 GLN B N 1
ATOM 10121 C CA . GLN B 1 99 ? -0.681 -54.157 -26.333 1.00 26.56 96 GLN B CA 1
ATOM 10122 C C . GLN B 1 99 ? -1.219 -52.748 -26.373 1.00 28.42 96 GLN B C 1
ATOM 10123 O O . GLN B 1 99 ? -0.516 -51.789 -26.071 1.00 30.18 96 GLN B O 1
ATOM 10137 N N . ILE B 1 100 ? -2.493 -52.635 -26.721 1.00 22.91 97 ILE B N 1
ATOM 10138 C CA . ILE B 1 100 ? -3.123 -51.330 -26.765 1.00 25.68 97 ILE B CA 1
ATOM 10139 C C . ILE B 1 100 ? -3.430 -50.843 -25.348 1.00 28.47 97 ILE B C 1
ATOM 10140 O O . ILE B 1 100 ? -3.165 -49.681 -25.020 1.00 23.21 97 ILE B O 1
ATOM 10156 N N . GLY B 1 101 ? -3.900 -51.735 -24.483 1.00 26.92 98 GLY B N 1
ATOM 10157 C CA . GLY B 1 101 ? -4.257 -51.314 -23.123 1.00 28.33 98 GLY B CA 1
ATOM 10158 C C . GLY B 1 101 ? -3.035 -50.834 -22.348 1.00 25.44 98 GLY B C 1
ATOM 10159 O O . GLY B 1 101 ? -1.964 -51.431 -22.409 1.00 28.02 98 GLY B O 1
ATOM 10163 N N . GLN B 1 102 ? -3.209 -49.769 -21.555 1.00 23.68 99 GLN B N 1
ATOM 10164 C CA . GLN B 1 102 ? -2.128 -49.311 -20.700 1.00 24.56 99 GLN B CA 1
ATOM 10165 C C . GLN B 1 102 ? -2.663 -48.520 -19.497 1.00 20.07 99 GLN B C 1
ATOM 10166 O O . GLN B 1 102 ? -1.922 -48.298 -18.550 1.00 28.06 99 GLN B O 1
ATOM 10180 N N . TYR B 1 103 ? -3.918 -48.054 -19.559 1.00 21.04 100 TYR B N 1
ATOM 10181 C CA . TYR B 1 103 ? -4.418 -47.135 -18.540 1.00 25.88 100 TYR B CA 1
ATOM 10182 C C . TYR B 1 103 ? -5.255 -47.799 -17.457 1.00 22.41 100 TYR B C 1
ATOM 10183 O O . TYR B 1 103 ? -5.546 -47.142 -16.445 1.00 22.92 100 TYR B O 1
ATOM 10201 N N . GLY B 1 104 ? -5.628 -49.078 -17.594 1.00 21.39 101 GLY B N 1
ATOM 10202 C CA . GLY B 1 104 ? -6.345 -49.731 -16.495 1.00 21.32 101 GLY B CA 1
ATOM 10203 C C . GLY B 1 104 ? -7.770 -49.230 -16.323 1.00 21.07 101 GLY B C 1
ATOM 10204 O O . GLY B 1 104 ? -8.296 -49.216 -15.184 1.00 20.36 101 GLY B O 1
ATOM 10208 N N . ASN B 1 105 ? -8.397 -48.772 -17.419 1.00 22.49 102 ASN B N 1
ATOM 10209 C CA . ASN B 1 105 ? -9.688 -48.081 -17.377 1.00 21.61 102 ASN B CA 1
ATOM 10210 C C . ASN B 1 105 ? -10.689 -48.434 -18.486 1.00 22.02 102 ASN B C 1
ATOM 10211 O O . ASN B 1 105 ? -11.909 -48.304 -18.274 1.00 22.95 102 ASN B O 1
ATOM 10222 N N . GLY B 1 106 ? -10.262 -48.862 -19.680 1.00 21.00 103 GLY B N 1
ATOM 10223 C CA . GLY B 1 106 ? -11.139 -48.760 -20.846 1.00 21.59 103 GLY B CA 1
ATOM 10224 C C . GLY B 1 106 ? -12.426 -49.568 -20.757 1.00 19.50 103 GLY B C 1
ATOM 10225 O O . GLY B 1 106 ? -13.477 -49.099 -21.176 1.00 21.54 103 GLY B O 1
ATOM 10229 N N . LEU B 1 107 ? -12.371 -50.791 -20.202 1.00 21.08 104 LEU B N 1
ATOM 10230 C CA . LEU B 1 107 ? -13.601 -51.574 -20.057 1.00 20.97 104 LEU B CA 1
ATOM 10231 C C . LEU B 1 107 ? -14.628 -50.804 -19.244 1.00 23.69 104 LEU B C 1
ATOM 10232 O O . LEU B 1 107 ? -15.833 -50.827 -19.555 1.00 22.46 104 LEU B O 1
ATOM 10248 N N . LYS B 1 108 ? -14.164 -50.130 -18.187 1.00 21.47 105 LYS B N 1
ATOM 10249 C CA . LYS B 1 108 ? -15.081 -49.451 -17.280 1.00 19.09 105 LYS B CA 1
ATOM 10250 C C . LYS B 1 108 ? -15.600 -48.168 -17.890 1.00 22.35 105 LYS B C 1
ATOM 10251 O O . LYS B 1 108 ? -16.785 -47.865 -17.761 1.00 21.49 105 LYS B O 1
ATOM 10270 N N . SER B 1 109 ? -14.740 -47.378 -18.526 1.00 20.22 106 SER B N 1
ATOM 10271 C CA . SER B 1 109 ? -15.238 -46.140 -19.129 1.00 22.16 106 SER B CA 1
ATOM 10272 C C . SER B 1 109 ? -16.160 -46.452 -20.296 1.00 17.36 106 SER B C 1
ATOM 10273 O O . SER B 1 109 ? -17.209 -45.798 -20.466 1.00 20.86 106 SER B O 1
ATOM 10281 N N . GLY B 1 110 ? -15.793 -47.432 -21.110 1.00 21.90 107 GLY B N 1
ATOM 10282 C CA . GLY B 1 110 ? -16.579 -47.719 -22.297 1.00 22.20 107 GLY B CA 1
ATOM 10283 C C . GLY B 1 110 ? -17.908 -48.379 -21.960 1.00 20.42 107 GLY B C 1
ATOM 10284 O O . GLY B 1 110 ? -18.962 -47.972 -22.455 1.00 19.85 107 GLY B O 1
ATOM 10288 N N . SER B 1 111 ? -17.883 -49.404 -21.111 1.00 20.50 108 SER B N 1
ATOM 10289 C CA . SER B 1 111 ? -19.137 -50.091 -20.813 1.00 20.39 108 SER B CA 1
ATOM 10290 C C . SER B 1 111 ? -20.154 -49.147 -20.178 1.00 20.97 108 SER B C 1
ATOM 10291 O O . SER B 1 111 ? -21.351 -49.203 -20.492 1.00 19.12 108 SER B O 1
ATOM 10299 N N . MET B 1 112 ? -19.700 -48.246 -19.299 1.00 19.77 109 MET B N 1
ATOM 10300 C CA . MET B 1 112 ? -20.649 -47.398 -18.583 1.00 20.79 109 MET B CA 1
ATOM 10301 C C . MET B 1 112 ? -21.117 -46.206 -19.414 1.00 21.30 109 MET B C 1
ATOM 10302 O O . MET B 1 112 ? -22.106 -45.545 -19.058 1.00 18.94 109 MET B O 1
ATOM 10316 N N . ARG B 1 113 ? -20.461 -45.946 -20.547 1.00 21.26 110 ARG B N 1
ATOM 10317 C CA . ARG B 1 113 ? -21.003 -45.021 -21.538 1.00 19.26 110 ARG B CA 1
ATOM 10318 C C . ARG B 1 113 ? -22.192 -45.652 -22.284 1.00 18.80 110 ARG B C 1
ATOM 10319 O O . ARG B 1 113 ? -23.191 -44.988 -22.566 1.00 22.41 110 ARG B O 1
ATOM 10340 N N . ILE B 1 114 ? -22.050 -46.917 -22.644 1.00 19.21 111 ILE B N 1
ATOM 10341 C CA . ILE B 1 114 ? -23.009 -47.648 -23.467 1.00 17.55 111 ILE B CA 1
ATOM 10342 C C . ILE B 1 114 ? -24.280 -48.014 -22.723 1.00 21.29 111 ILE B C 1
ATOM 10343 O O . ILE B 1 114 ? -25.383 -47.866 -23.275 1.00 21.46 111 ILE B O 1
ATOM 10359 N N . GLY B 1 115 ? -24.159 -48.467 -21.470 1.00 19.98 112 GLY B N 1
ATOM 10360 C CA . GLY B 1 115 ? -25.293 -48.965 -20.729 1.00 21.94 112 GLY B CA 1
ATOM 10361 C C . GLY B 1 115 ? -25.133 -48.754 -19.236 1.00 21.28 112 GLY B C 1
ATOM 10362 O O . GLY B 1 115 ? -24.076 -48.351 -18.745 1.00 21.07 112 GLY B O 1
ATOM 10366 N N . LYS B 1 116 ? -26.226 -49.015 -18.522 1.00 19.70 113 LYS B N 1
ATOM 10367 C CA . LYS B 1 116 ? -26.231 -48.857 -17.076 1.00 19.93 113 LYS B CA 1
ATOM 10368 C C . LYS B 1 116 ? -25.417 -49.945 -16.384 1.00 20.94 113 LYS B C 1
ATOM 10369 O O . LYS B 1 116 ? -24.716 -49.670 -15.399 1.00 22.56 113 LYS B O 1
ATOM 10388 N N . ASP B 1 117 ? -25.470 -51.164 -16.910 1.00 20.80 114 ASP B N 1
ATOM 10389 C CA . ASP B 1 117 ? -24.971 -52.381 -16.270 1.00 20.65 114 ASP B CA 1
ATOM 10390 C C . ASP B 1 117 ? -24.147 -53.216 -17.241 1.00 22.15 114 ASP B C 1
ATOM 10391 O O . ASP B 1 117 ? -24.417 -53.208 -18.438 1.00 22.38 114 ASP B O 1
ATOM 10400 N N . PHE B 1 118 ? -23.179 -54.000 -16.734 1.00 21.26 115 PHE B N 1
ATOM 10401 C CA . PHE B 1 118 ? -22.643 -55.069 -17.562 1.00 24.18 115 PHE B CA 1
ATOM 10402 C C . PHE B 1 118 ? -22.354 -56.295 -16.719 1.00 22.17 115 PHE B C 1
ATOM 10403 O O . PHE B 1 118 ? -22.179 -56.217 -15.506 1.00 24.65 115 PHE B O 1
ATOM 10420 N N . ILE B 1 119 ? -22.394 -57.442 -17.385 1.00 20.70 116 ILE B N 1
ATOM 10421 C CA . ILE B 1 119 ? -21.984 -58.701 -16.784 1.00 21.16 116 ILE B CA 1
ATOM 10422 C C . ILE B 1 119 ? -21.021 -59.379 -17.748 1.00 26.57 116 ILE B C 1
ATOM 10423 O O . ILE B 1 119 ? -21.247 -59.385 -18.966 1.00 27.45 116 ILE B O 1
ATOM 10439 N N . LEU B 1 120 ? -19.920 -59.866 -17.217 1.00 25.44 117 LEU B N 1
ATOM 10440 C CA . LEU B 1 120 ? -18.829 -60.455 -17.980 1.00 25.11 117 LEU B CA 1
ATOM 10441 C C . LEU B 1 120 ? -18.632 -61.895 -17.536 1.00 25.23 117 LEU B C 1
ATOM 10442 O O . LEU B 1 120 ? -18.698 -62.207 -16.335 1.00 26.69 117 LEU B O 1
ATOM 10458 N N . PHE B 1 121 ? -18.455 -62.782 -18.503 1.00 21.65 118 PHE B N 1
ATOM 10459 C CA . PHE B 1 121 ? -18.154 -64.187 -18.252 1.00 23.18 118 PHE B CA 1
ATOM 10460 C C . PHE B 1 121 ? -16.812 -64.500 -18.889 1.00 27.77 118 PHE B C 1
ATOM 10461 O O . PHE B 1 121 ? -16.564 -64.104 -20.032 1.00 26.71 118 PHE B O 1
ATOM 10478 N N . THR B 1 122 ? -15.945 -65.215 -18.172 1.00 27.66 119 THR B N 1
ATOM 10479 C CA . THR B 1 122 ? -14.632 -65.477 -18.748 1.00 25.84 119 THR B CA 1
ATOM 10480 C C . THR B 1 122 ? -14.119 -66.835 -18.283 1.00 29.87 119 THR B C 1
ATOM 10481 O O . THR B 1 122 ? -14.440 -67.300 -17.185 1.00 27.88 119 THR B O 1
ATOM 10492 N N . LYS B 1 123 ? -13.334 -67.490 -19.146 1.00 29.26 120 LYS B N 1
ATOM 10493 C CA . LYS B 1 123 ? -12.892 -68.858 -18.916 1.00 30.02 120 LYS B CA 1
ATOM 10494 C C . LYS B 1 123 ? -11.403 -68.913 -19.176 1.00 29.90 120 LYS B C 1
ATOM 10495 O O . LYS B 1 123 ? -10.924 -68.344 -20.157 1.00 32.03 120 LYS B O 1
ATOM 10514 N N . LYS B 1 124 ? -10.671 -69.637 -18.333 1.00 34.78 121 LYS B N 1
ATOM 10515 C CA . LYS B 1 124 ? -9.242 -69.794 -18.556 1.00 32.82 121 LYS B CA 1
ATOM 10516 C C . LYS B 1 124 ? -8.790 -70.992 -17.759 1.00 37.35 121 LYS B C 1
ATOM 10517 O O . LYS B 1 124 ? -9.099 -71.077 -16.573 1.00 38.71 121 LYS B O 1
ATOM 10536 N N . GLU B 1 125 ? -8.052 -71.891 -18.408 1.00 44.15 122 GLU B N 1
ATOM 10537 C CA . GLU B 1 125 ? -7.592 -73.112 -17.770 1.00 58.14 122 GLU B CA 1
ATOM 10538 C C . GLU B 1 125 ? -8.787 -73.839 -17.162 1.00 56.50 122 GLU B C 1
ATOM 10539 O O . GLU B 1 125 ? -9.721 -74.194 -17.893 1.00 50.22 122 GLU B O 1
ATOM 10551 N N . ASP B 1 126 ? -8.805 -74.061 -15.853 1.00 43.66 123 ASP B N 1
ATOM 10552 C CA . ASP B 1 126 ? -9.859 -74.896 -15.292 1.00 38.35 123 ASP B CA 1
ATOM 10553 C C . ASP B 1 126 ? -10.925 -74.100 -14.553 1.00 42.72 123 ASP B C 1
ATOM 10554 O O . ASP B 1 126 ? -11.737 -74.703 -13.825 1.00 38.81 123 ASP B O 1
ATOM 10563 N N . THR B 1 127 ? -10.965 -72.769 -14.732 1.00 39.03 124 THR B N 1
ATOM 10564 C CA . THR B 1 127 ? -11.889 -71.923 -13.999 1.00 41.85 124 THR B CA 1
ATOM 10565 C C . THR B 1 127 ? -12.710 -71.068 -14.950 1.00 38.17 124 THR B C 1
ATOM 10566 O O . THR B 1 127 ? -12.294 -70.749 -16.070 1.00 36.52 124 THR B O 1
ATOM 10577 N N . MET B 1 128 ? -13.888 -70.692 -14.468 1.00 35.26 125 MET B N 1
ATOM 10578 C CA . MET B 1 128 ? -14.771 -69.758 -15.151 1.00 32.94 125 MET B CA 1
ATOM 10579 C C . MET B 1 128 ? -15.275 -68.746 -14.134 1.00 30.75 125 MET B C 1
ATOM 10580 O O . MET B 1 128 ? -15.766 -69.148 -13.074 1.00 32.63 125 MET B O 1
ATOM 10594 N N . THR B 1 129 ? -15.197 -67.459 -14.465 1.00 31.66 126 THR B N 1
ATOM 10595 C CA . THR B 1 129 ? -15.493 -66.381 -13.528 1.00 27.40 126 THR B CA 1
ATOM 10596 C C . THR B 1 129 ? -16.531 -65.445 -14.124 1.00 30.18 126 THR B C 1
ATOM 10597 O O . THR B 1 129 ? -16.475 -65.104 -15.305 1.00 28.02 126 THR B O 1
ATOM 10608 N N . CYS B 1 130 ? -17.451 -64.982 -13.291 1.00 27.23 127 CYS B N 1
ATOM 10609 C CA . CYS B 1 130 ? -18.406 -63.947 -13.667 1.00 21.66 127 CYS B CA 1
ATOM 10610 C C . CYS B 1 130 ? -18.044 -62.657 -12.926 1.00 26.85 127 CYS B C 1
ATOM 10611 O O . CYS B 1 130 ? -17.809 -62.693 -11.719 1.00 29.72 127 CYS B O 1
ATOM 10619 N N . LEU B 1 131 ? -17.974 -61.529 -13.646 1.00 25.41 128 LEU B N 1
ATOM 10620 C CA . LEU B 1 131 ? -17.804 -60.211 -13.015 1.00 26.16 128 LEU B CA 1
ATOM 10621 C C . LEU B 1 131 ? -19.044 -59.388 -13.327 1.00 25.71 128 LEU B C 1
ATOM 10622 O O . LEU B 1 131 ? -19.434 -59.267 -14.494 1.00 26.26 128 LEU B O 1
ATOM 10638 N N . PHE B 1 132 ? -19.706 -58.875 -12.286 1.00 23.37 129 PHE B N 1
ATOM 10639 C CA . PHE B 1 132 ? -21.019 -58.243 -12.439 1.00 22.88 129 PHE B CA 1
ATOM 10640 C C . PHE B 1 132 ? -20.957 -56.818 -11.925 1.00 23.21 129 PHE B C 1
ATOM 10641 O O . PHE B 1 132 ? -20.789 -56.607 -10.723 1.00 24.62 129 PHE B O 1
ATOM 10658 N N . LEU B 1 133 ? -21.071 -55.836 -12.838 1.00 21.14 130 LEU B N 1
ATOM 10659 C CA . LEU B 1 133 ? -21.085 -54.416 -12.457 1.00 25.17 130 LEU B CA 1
ATOM 10660 C C . LEU B 1 133 ? -22.498 -53.878 -12.661 1.00 28.17 130 LEU B C 1
ATOM 10661 O O . LEU B 1 133 ? -22.908 -53.594 -13.789 1.00 21.89 130 LEU B O 1
ATOM 10677 N N . SER B 1 134 ? -23.254 -53.757 -11.570 1.00 20.34 131 SER B N 1
ATOM 10678 C CA . SER B 1 134 ? -24.680 -53.460 -11.631 1.00 23.68 131 SER B CA 1
ATOM 10679 C C . SER B 1 134 ? -24.921 -52.112 -10.979 1.00 20.18 131 SER B C 1
ATOM 10680 O O . SER B 1 134 ? -25.035 -52.009 -9.755 1.00 23.26 131 SER B O 1
ATOM 10688 N N . ARG B 1 135 ? -25.068 -51.060 -11.797 1.00 18.86 132 ARG B N 1
ATOM 10689 C CA . ARG B 1 135 ? -25.524 -49.797 -11.239 1.00 21.98 132 ARG B CA 1
ATOM 10690 C C . ARG B 1 135 ? -26.984 -49.867 -10.802 1.00 21.13 132 ARG B C 1
ATOM 10691 O O . ARG B 1 135 ? -27.365 -49.181 -9.823 1.00 21.62 132 ARG B O 1
ATOM 10712 N N . THR B 1 136 ? -27.756 -50.783 -11.374 1.00 21.86 133 THR B N 1
ATOM 10713 C CA . THR B 1 136 ? -29.135 -50.985 -10.927 1.00 25.93 133 THR B CA 1
ATOM 10714 C C . THR B 1 136 ? -29.162 -51.423 -9.458 1.00 23.82 133 THR B C 1
ATOM 10715 O O . THR B 1 136 ? -29.921 -50.877 -8.642 1.00 24.41 133 THR B O 1
ATOM 10726 N N . PHE B 1 137 ? -28.326 -52.406 -9.109 1.00 23.44 134 PHE B N 1
ATOM 10727 C CA . PHE B 1 137 ? -28.213 -52.869 -7.722 1.00 24.25 134 PHE B CA 1
ATOM 10728 C C . PHE B 1 137 ? -27.800 -51.725 -6.806 1.00 27.80 134 PHE B C 1
ATOM 10729 O O . PHE B 1 137 ? -28.388 -51.525 -5.744 1.00 29.37 134 PHE B O 1
ATOM 10746 N N . HIS B 1 138 ? -26.808 -50.923 -7.226 1.00 23.35 135 HIS B N 1
ATOM 10747 C CA . HIS B 1 138 ? -26.349 -49.838 -6.367 1.00 27.08 135 HIS B CA 1
ATOM 10748 C C . HIS B 1 138 ? -27.446 -48.809 -6.123 1.00 26.01 135 HIS B C 1
ATOM 10749 O O . HIS B 1 138 ? -27.601 -48.314 -4.998 1.00 28.46 135 HIS B O 1
ATOM 10763 N N . GLU B 1 139 ? -28.196 -48.447 -7.164 1.00 26.95 136 GLU B N 1
ATOM 10764 C CA . GLU B 1 139 ? -29.282 -47.464 -7.015 1.00 25.58 136 GLU B CA 1
ATOM 10765 C C . GLU B 1 139 ? -30.393 -48.015 -6.138 1.00 29.66 136 GLU B C 1
ATOM 10766 O O . GLU B 1 139 ? -30.881 -47.331 -5.233 1.00 30.20 136 GLU B O 1
ATOM 10778 N N . GLU B 1 140 ? -30.775 -49.263 -6.374 1.00 28.90 137 GLU B N 1
ATOM 10779 C CA . GLU B 1 140 ? -31.910 -49.825 -5.672 1.00 31.95 137 GLU B CA 1
ATOM 10780 C C . GLU B 1 140 ? -31.636 -49.968 -4.181 1.00 33.60 137 GLU B C 1
ATOM 10781 O O . GLU B 1 140 ? -32.535 -49.761 -3.365 1.00 37.63 137 GLU B O 1
ATOM 10793 N N . GLU B 1 141 ? -30.403 -50.308 -3.804 1.00 27.69 138 GLU B N 1
ATOM 10794 C CA . GLU B 1 141 ? -30.048 -50.580 -2.423 1.00 30.44 138 GLU B CA 1
ATOM 10795 C C . GLU B 1 141 ? -29.300 -49.434 -1.776 1.00 34.18 138 GLU B C 1
ATOM 10796 O O . GLU B 1 141 ? -28.948 -49.527 -0.599 1.00 33.10 138 GLU B O 1
ATOM 10808 N N . GLY B 1 142 ? -29.092 -48.340 -2.504 1.00 28.65 139 GLY B N 1
ATOM 10809 C CA . GLY B 1 142 ? -28.456 -47.159 -1.950 1.00 35.90 139 GLY B CA 1
ATOM 10810 C C . GLY B 1 142 ? -26.998 -47.345 -1.609 1.00 36.42 139 GLY B C 1
ATOM 10811 O O . GLY B 1 142 ? -26.556 -46.881 -0.554 1.00 35.80 139 GLY B O 1
ATOM 10815 N N . ILE B 1 143 ? -26.239 -48.019 -2.475 1.00 26.79 140 ILE B N 1
ATOM 10816 C CA . ILE B 1 143 ? -24.833 -48.307 -2.228 1.00 28.63 140 ILE B CA 1
ATOM 10817 C C . ILE B 1 143 ? -24.037 -47.193 -2.853 1.00 33.72 140 ILE B C 1
ATOM 10818 O O . ILE B 1 143 ? -24.167 -46.972 -4.060 1.00 29.62 140 ILE B O 1
ATOM 10834 N N . ASP B 1 144 ? -23.175 -46.551 -2.073 1.00 31.58 141 ASP B N 1
ATOM 10835 C CA . ASP B 1 144 ? -22.306 -45.512 -2.632 1.00 35.64 141 ASP B CA 1
ATOM 10836 C C . ASP B 1 144 ? -20.873 -45.941 -2.884 1.00 29.62 141 ASP B C 1
ATOM 10837 O O . ASP B 1 144 ? -20.139 -45.194 -3.540 1.00 29.48 141 ASP B O 1
ATOM 10846 N N . GLU B 1 145 ? -20.423 -47.061 -2.320 1.00 30.00 142 GLU B N 1
ATOM 10847 C CA . GLU B 1 145 ? -19.197 -47.710 -2.769 1.00 29.39 142 GLU B CA 1
ATOM 10848 C C . GLU B 1 145 ? -19.480 -48.366 -4.114 1.00 26.42 142 GLU B C 1
ATOM 10849 O O . GLU B 1 145 ? -20.601 -48.332 -4.607 1.00 32.54 142 GLU B O 1
ATOM 10861 N N . VAL B 1 146 ? -18.466 -49.001 -4.711 1.00 26.60 143 VAL B N 1
ATOM 10862 C CA . VAL B 1 146 ? -18.668 -49.813 -5.907 1.00 26.08 143 VAL B CA 1
ATOM 10863 C C . VAL B 1 146 ? -18.377 -51.252 -5.504 1.00 27.15 143 VAL B C 1
ATOM 10864 O O . VAL B 1 146 ? -17.211 -51.615 -5.353 1.00 27.94 143 VAL B O 1
ATOM 10877 N N . ILE B 1 147 ? -19.446 -52.047 -5.316 1.00 27.69 144 ILE B N 1
ATOM 10878 C CA . ILE B 1 147 ? -19.396 -53.454 -4.900 1.00 23.74 144 ILE B CA 1
ATOM 10879 C C . ILE B 1 147 ? -19.610 -54.359 -6.115 1.00 26.01 144 ILE B C 1
ATOM 10880 O O . ILE B 1 147 ? -20.588 -54.189 -6.854 1.00 26.65 144 ILE B O 1
ATOM 10896 N N . VAL B 1 148 ? -18.714 -55.337 -6.302 1.00 25.56 145 VAL B N 1
ATOM 10897 C CA . VAL B 1 148 ? -18.702 -56.157 -7.516 1.00 25.27 145 VAL B CA 1
ATOM 10898 C C . VAL B 1 148 ? -18.697 -57.661 -7.209 1.00 23.86 145 VAL B C 1
ATOM 10899 O O . VAL B 1 148 ? -17.651 -58.194 -6.831 1.00 24.06 145 VAL B O 1
ATOM 10912 N N . PRO B 1 149 ? -19.808 -58.383 -7.379 1.00 26.47 146 PRO B N 1
ATOM 10913 C CA . PRO B 1 149 ? -19.763 -59.856 -7.361 1.00 27.75 146 PRO B CA 1
ATOM 10914 C C . PRO B 1 149 ? -18.764 -60.418 -8.354 1.00 27.05 146 PRO B C 1
ATOM 10915 O O . PRO B 1 149 ? -18.757 -60.032 -9.522 1.00 26.47 146 PRO B O 1
ATOM 10926 N N . LEU B 1 150 ? -17.961 -61.390 -7.891 1.00 27.64 147 LEU B N 1
ATOM 10927 C CA . LEU B 1 150 ? -16.918 -62.039 -8.702 1.00 30.37 147 LEU B CA 1
ATOM 10928 C C . LEU B 1 150 ? -16.847 -63.533 -8.379 1.00 32.38 147 LEU B C 1
ATOM 10929 O O . LEU B 1 150 ? -15.812 -64.040 -7.940 1.00 33.19 147 LEU B O 1
ATOM 10945 N N . PRO B 1 151 ? -17.931 -64.278 -8.602 1.00 30.75 148 PRO B N 1
ATOM 10946 C CA . PRO B 1 151 ? -17.887 -65.718 -8.330 1.00 26.50 148 PRO B CA 1
ATOM 10947 C C . PRO B 1 151 ? -17.110 -66.470 -9.392 1.00 25.39 148 PRO B C 1
ATOM 10948 O O . PRO B 1 151 ? -17.127 -66.121 -10.573 1.00 26.40 148 PRO B O 1
ATOM 10959 N N . THR B 1 152 ? -16.496 -67.568 -8.969 1.00 28.90 149 THR B N 1
ATOM 10960 C CA . THR B 1 152 ? -15.745 -68.443 -9.839 1.00 30.44 149 THR B CA 1
ATOM 10961 C C . THR B 1 152 ? -16.226 -69.869 -9.637 1.00 31.20 149 THR B C 1
ATOM 10962 O O . THR B 1 152 ? -16.488 -70.297 -8.514 1.00 32.78 149 THR B O 1
ATOM 10973 N N . TRP B 1 153 ? -16.336 -70.598 -10.735 1.00 31.89 150 TRP B N 1
ATOM 10974 C CA . TRP B 1 153 ? -16.707 -71.999 -10.723 1.00 31.42 150 TRP B CA 1
ATOM 10975 C C . TRP B 1 153 ? -15.619 -72.816 -11.394 1.00 37.57 150 TRP B C 1
ATOM 10976 O O . TRP B 1 153 ? -14.886 -72.306 -12.240 1.00 33.07 150 TRP B O 1
ATOM 10997 N N . ASN B 1 154 ? -15.551 -74.102 -11.048 1.00 42.82 151 ASN B N 1
ATOM 10998 C CA . ASN B 1 154 ? -14.695 -75.022 -11.785 1.00 36.65 151 ASN B CA 1
ATOM 10999 C C . ASN B 1 154 ? -15.262 -75.260 -13.193 1.00 41.39 151 ASN B C 1
ATOM 11000 O O . ASN B 1 154 ? -16.447 -75.562 -13.351 1.00 42.91 151 ASN B O 1
ATOM 11011 N N . ALA B 1 155 ? -14.420 -75.114 -14.228 1.00 38.89 152 ALA B N 1
ATOM 11012 C CA . ALA B 1 155 ? -14.933 -75.166 -15.600 1.00 53.95 152 ALA B CA 1
ATOM 11013 C C . ALA B 1 155 ? -15.444 -76.553 -15.994 1.00 60.99 152 ALA B C 1
ATOM 11014 O O . ALA B 1 155 ? -16.319 -76.662 -16.864 1.00 65.25 152 ALA B O 1
ATOM 11021 N N . ARG B 1 156 ? -14.954 -77.617 -15.367 1.00 52.04 153 ARG B N 1
ATOM 11022 C CA . ARG B 1 156 ? -15.396 -78.959 -15.727 1.00 54.54 153 ARG B CA 1
ATOM 11023 C C . ARG B 1 156 ? -16.520 -79.477 -14.844 1.00 54.99 153 ARG B C 1
ATOM 11024 O O . ARG B 1 156 ? -17.495 -80.036 -15.357 1.00 61.98 153 ARG B O 1
ATOM 11045 N N . THR B 1 157 ? -16.421 -79.291 -13.529 1.00 51.78 154 THR B N 1
ATOM 11046 C CA . THR B 1 157 ? -17.422 -79.794 -12.607 1.00 48.95 154 THR B CA 1
ATOM 11047 C C . THR B 1 157 ? -18.529 -78.796 -12.298 1.00 45.72 154 THR B C 1
ATOM 11048 O O . THR B 1 157 ? -19.555 -79.194 -11.738 1.00 55.23 154 THR B O 1
ATOM 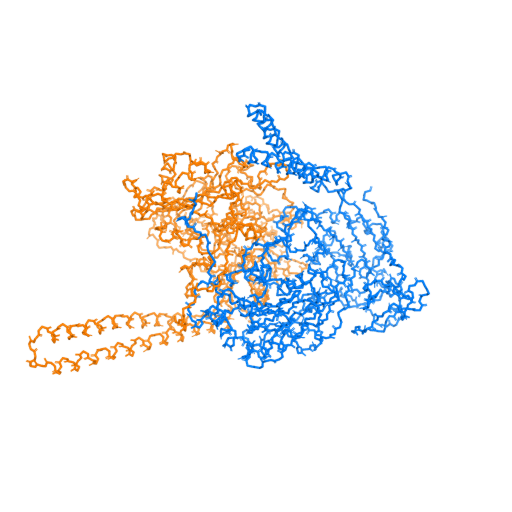11059 N N . ARG B 1 158 ? -18.319 -77.511 -12.576 1.00 44.66 155 ARG B N 1
ATOM 11060 C CA . ARG B 1 158 ? -19.255 -76.450 -12.233 1.00 40.68 155 ARG B CA 1
ATOM 11061 C C . ARG B 1 158 ? -19.432 -76.318 -10.740 1.00 42.28 155 ARG B C 1
ATOM 11062 O O . ARG B 1 158 ? -20.409 -75.740 -10.281 1.00 51.00 155 ARG B O 1
ATOM 11083 N N . GLU B 1 159 ? -18.501 -76.832 -9.970 1.00 39.38 156 GLU B N 1
ATOM 11084 C CA . GLU B 1 159 ? -18.563 -76.587 -8.543 1.00 54.94 156 GLU B CA 1
ATOM 11085 C C . GLU B 1 159 ? -17.994 -75.204 -8.236 1.00 48.54 156 GLU B C 1
ATOM 11086 O O . GLU B 1 159 ? -17.052 -74.766 -8.896 1.00 39.27 156 GLU B O 1
ATOM 11098 N N . PRO B 1 160 ? -18.525 -74.523 -7.220 1.00 45.75 157 PRO B N 1
ATOM 11099 C CA . PRO B 1 160 ? -17.920 -73.260 -6.773 1.00 43.15 157 PRO B CA 1
ATOM 11100 C C . PRO B 1 160 ? -16.455 -73.432 -6.399 1.00 38.12 157 PRO B C 1
ATOM 11101 O O . PRO B 1 160 ? -16.059 -74.421 -5.788 1.00 36.93 157 PRO B O 1
ATOM 11112 N N . VAL B 1 161 ? -15.643 -72.469 -6.805 1.00 40.09 158 VAL B N 1
ATOM 11113 C CA . VAL B 1 161 ? -14.260 -72.322 -6.359 1.00 51.24 158 VAL B CA 1
ATOM 11114 C C . VAL B 1 161 ? -14.264 -71.101 -5.457 1.00 41.38 158 VAL B C 1
ATOM 11115 O O . VAL B 1 161 ? -14.317 -69.975 -5.950 1.00 39.03 158 VAL B O 1
ATOM 11128 N N . THR B 1 162 ? -14.248 -71.283 -4.134 1.00 43.91 159 THR B N 1
ATOM 11129 C CA . THR B 1 162 ? -14.302 -70.095 -3.292 1.00 53.03 159 THR B CA 1
ATOM 11130 C C . THR B 1 162 ? -13.638 -70.361 -1.954 1.00 53.52 159 THR B C 1
ATOM 11131 O O . THR B 1 162 ? -13.560 -71.496 -1.504 1.00 48.17 159 THR B O 1
ATOM 11142 N N . ASP B 1 163 ? -13.146 -69.279 -1.351 1.00 55.13 160 ASP B N 1
ATOM 11143 C CA . ASP B 1 163 ? -12.608 -69.271 0.001 1.00 71.46 160 ASP B CA 1
ATOM 11144 C C . ASP B 1 163 ? -13.680 -69.049 1.055 1.00 62.07 160 ASP B C 1
ATOM 11145 O O . ASP B 1 163 ? -13.389 -69.159 2.247 1.00 54.00 160 ASP B O 1
ATOM 11154 N N . ASN B 1 164 ? -14.907 -68.725 0.644 1.00 48.08 161 ASN B N 1
ATOM 11155 C CA . ASN B 1 164 ? -15.899 -68.205 1.579 1.00 51.01 161 ASN B CA 1
ATOM 11156 C C . ASN B 1 164 ? -17.270 -68.513 0.980 1.00 40.51 161 ASN B C 1
ATOM 11157 O O . ASN B 1 164 ? -17.737 -67.776 0.111 1.00 39.95 161 ASN B O 1
ATOM 11168 N N . VAL B 1 165 ? -17.882 -69.609 1.420 1.00 38.53 162 VAL B N 1
ATOM 11169 C CA . VAL B 1 165 ? -19.126 -70.036 0.786 1.00 41.01 162 VAL B CA 1
ATOM 11170 C C . VAL B 1 165 ? -20.254 -69.047 1.042 1.00 39.42 162 VAL B C 1
ATOM 11171 O O . VAL B 1 165 ? -21.148 -68.902 0.203 1.00 40.94 162 VAL B O 1
ATOM 11184 N N . GLU B 1 166 ? -20.246 -68.339 2.178 1.00 35.61 163 GLU B N 1
ATOM 11185 C CA . GLU B 1 166 ? -21.293 -67.334 2.400 1.00 39.07 163 GLU B CA 1
ATOM 11186 C C . GLU B 1 166 ? -21.149 -66.159 1.429 1.00 33.24 163 GLU B C 1
ATOM 11187 O O . GLU B 1 166 ? -22.152 -65.605 0.940 1.00 32.24 163 GLU B O 1
ATOM 11199 N N . LYS B 1 167 ? -19.917 -65.733 1.170 1.00 32.13 164 LYS B N 1
ATOM 11200 C CA . LYS B 1 167 ? -19.715 -64.658 0.199 1.00 32.63 164 LYS B CA 1
ATOM 11201 C C . LYS B 1 167 ? -20.147 -65.104 -1.191 1.00 29.52 164 LYS B C 1
ATOM 11202 O O . LYS B 1 167 ? -20.764 -64.331 -1.945 1.00 29.96 164 LYS B O 1
ATOM 11221 N N . PHE B 1 168 ? -19.830 -66.348 -1.555 1.00 34.35 165 PHE B N 1
ATOM 11222 C CA . PHE B 1 168 ? -20.211 -66.861 -2.874 1.00 32.40 165 PHE B CA 1
ATOM 11223 C C . PHE B 1 168 ? -21.729 -66.883 -3.055 1.00 27.99 165 PHE B C 1
ATOM 11224 O O . PHE B 1 168 ? -22.246 -66.516 -4.131 1.00 31.13 165 PHE B O 1
ATOM 11241 N N . ALA B 1 169 ? -22.459 -67.314 -2.029 1.00 30.32 166 ALA B N 1
ATOM 11242 C CA . ALA B 1 169 ? -23.918 -67.312 -2.089 1.00 34.65 166 ALA B CA 1
ATOM 11243 C C . ALA B 1 169 ? -24.469 -65.897 -2.203 1.00 30.34 166 ALA B C 1
ATOM 11244 O O . ALA B 1 169 ? -25.442 -65.661 -2.920 1.00 32.48 166 ALA B O 1
ATOM 11251 N N . ILE B 1 170 ? -23.866 -64.930 -1.518 1.00 31.38 167 ILE B N 1
ATOM 11252 C CA . ILE B 1 170 ? -24.325 -63.549 -1.672 1.00 27.83 167 ILE B CA 1
ATOM 11253 C C . ILE B 1 170 ? -24.058 -63.048 -3.088 1.00 26.28 167 ILE B C 1
ATOM 11254 O O . ILE B 1 170 ? -24.912 -62.387 -3.708 1.00 28.02 167 ILE B O 1
ATOM 11270 N N . GLU B 1 171 ? -22.848 -63.305 -3.589 1.00 25.60 168 GLU B N 1
ATOM 11271 C CA . GLU B 1 171 ? -22.461 -62.867 -4.933 1.00 25.61 168 GLU B CA 1
ATOM 11272 C C . GLU B 1 171 ? -23.409 -63.410 -5.994 1.00 28.46 168 GLU B C 1
ATOM 11273 O O . GLU B 1 171 ? -23.871 -62.667 -6.883 1.00 27.28 168 GLU B O 1
ATOM 11285 N N . THR B 1 172 ? -23.636 -64.726 -5.975 1.00 29.37 169 THR B N 1
ATOM 11286 C CA . THR B 1 172 ? -24.459 -65.354 -6.998 1.00 30.84 169 THR B CA 1
ATOM 11287 C C . THR B 1 172 ? -25.928 -64.923 -6.891 1.00 28.49 169 THR B C 1
ATOM 11288 O O . THR B 1 172 ? -26.589 -64.716 -7.914 1.00 26.95 169 THR B O 1
ATOM 11299 N N . GLU B 1 173 ? -26.444 -64.730 -5.682 1.00 29.25 170 GLU B N 1
ATOM 11300 C CA . GLU B 1 173 ? -27.826 -64.284 -5.555 1.00 28.78 170 GLU B CA 1
ATOM 11301 C C . GLU B 1 173 ? -27.994 -62.851 -6.068 1.00 26.38 170 GLU B C 1
ATOM 11302 O O . GLU B 1 173 ? -29.038 -62.500 -6.626 1.00 27.21 170 GLU B O 1
ATOM 11314 N N . LEU B 1 174 ? -26.987 -62.000 -5.892 1.00 26.11 171 LEU B N 1
ATOM 11315 C CA . LEU B 1 174 ? -27.026 -60.672 -6.528 1.00 24.20 171 LEU B CA 1
ATOM 11316 C C . LEU B 1 174 ? -27.118 -60.760 -8.053 1.00 27.02 171 LEU B C 1
ATOM 11317 O O . LEU B 1 174 ? -27.868 -60.015 -8.686 1.00 24.40 171 LEU B O 1
ATOM 11333 N N . ILE B 1 175 ? -26.355 -61.661 -8.648 1.00 22.33 172 ILE B N 1
ATOM 11334 C CA . ILE B 1 175 ? -26.425 -61.910 -10.086 1.00 24.68 172 ILE B CA 1
ATOM 11335 C C . ILE B 1 175 ? -27.818 -62.398 -10.466 1.00 27.27 172 ILE B C 1
ATOM 11336 O O . ILE B 1 175 ? -28.434 -61.875 -11.400 1.00 26.68 172 ILE B O 1
ATOM 11352 N N . TYR B 1 176 ? -28.388 -63.326 -9.685 1.00 28.52 173 TYR B N 1
ATOM 11353 C CA . TYR B 1 176 ? -29.684 -63.877 -10.075 1.00 26.48 173 TYR B CA 1
ATOM 11354 C C . TYR B 1 176 ? -30.795 -62.864 -9.871 1.00 26.23 173 TYR B C 1
ATOM 11355 O O . TYR B 1 176 ? -31.829 -62.954 -10.544 1.00 33.46 173 TYR B O 1
ATOM 11373 N N . LYS B 1 177 ? -30.592 -61.892 -8.981 1.00 28.62 174 LYS B N 1
ATOM 11374 C CA . LYS B 1 177 ? -31.627 -60.897 -8.679 1.00 25.71 174 LYS B CA 1
ATOM 11375 C C . LYS B 1 177 ? -31.625 -59.738 -9.671 1.00 26.71 174 LYS B C 1
ATOM 11376 O O . LYS B 1 177 ? -32.693 -59.237 -10.049 1.00 29.41 174 LYS B O 1
ATOM 11395 N N . TYR B 1 178 ? -30.438 -59.298 -10.079 1.00 26.84 175 TYR B N 1
ATOM 11396 C CA . TYR B 1 178 ? -30.286 -58.069 -10.829 1.00 21.29 175 TYR B CA 1
ATOM 11397 C C . TYR B 1 178 ? -29.802 -58.258 -12.252 1.00 29.23 175 TYR B C 1
ATOM 11398 O O . TYR B 1 178 ? -29.958 -57.338 -13.055 1.00 27.81 175 TYR B O 1
ATOM 11416 N N . SER B 1 179 ? -29.236 -59.375 -12.578 1.00 25.69 176 SER B N 1
ATOM 11417 C CA . SER B 1 179 ? -28.727 -59.532 -13.952 1.00 24.17 176 SER B CA 1
ATOM 11418 C C . SER B 1 179 ? -29.794 -60.066 -14.905 1.00 25.87 176 SER B C 1
ATOM 11419 O O . SER B 1 179 ? -30.923 -60.353 -14.494 1.00 24.03 176 SER B O 1
ATOM 11427 N N . PRO B 1 180 ? -29.483 -60.186 -16.204 1.00 24.46 177 PRO B N 1
ATOM 11428 C CA . PRO B 1 180 ? -30.459 -60.755 -17.147 1.00 26.11 177 PRO B CA 1
ATOM 11429 C C . PRO B 1 180 ? -30.691 -62.240 -16.959 1.00 33.45 177 PRO B C 1
ATOM 11430 O O . PRO B 1 180 ? -31.606 -62.783 -17.601 1.00 28.44 177 PRO B O 1
ATOM 11441 N N . PHE B 1 181 ? -29.891 -62.891 -16.115 1.00 27.38 178 PHE B N 1
ATOM 11442 C CA . PHE B 1 181 ? -29.843 -64.340 -15.964 1.00 26.43 178 PHE B CA 1
ATOM 11443 C C . PHE B 1 181 ? -30.227 -64.687 -14.529 1.00 28.28 178 PHE B C 1
ATOM 11444 O O . PHE B 1 181 ? -29.514 -64.349 -13.587 1.00 30.18 178 PHE B O 1
ATOM 11461 N N . ARG B 1 182 ? -31.366 -65.336 -14.362 1.00 29.33 179 ARG B N 1
ATOM 11462 C CA . ARG B 1 182 ? -31.988 -65.374 -13.055 1.00 26.89 179 ARG B CA 1
ATOM 11463 C C . ARG B 1 182 ? -31.793 -66.704 -12.339 1.00 27.97 179 ARG B C 1
ATOM 11464 O O . ARG B 1 182 ? -32.354 -66.895 -11.265 1.00 31.54 179 ARG B O 1
ATOM 11485 N N . THR B 1 183 ? -31.013 -67.623 -12.909 1.00 28.79 180 THR B N 1
ATOM 11486 C CA . THR B 1 183 ? -30.708 -68.892 -12.262 1.00 28.10 180 THR B CA 1
ATOM 11487 C C . THR B 1 183 ? -29.278 -69.277 -12.606 1.00 32.53 180 THR B C 1
ATOM 11488 O O . THR B 1 183 ? -28.712 -68.796 -13.594 1.00 28.61 180 THR B O 1
ATOM 11499 N N . GLU B 1 184 ? -28.735 -70.219 -11.828 1.00 31.22 181 GLU B N 1
ATOM 11500 C CA . GLU B 1 184 ? -27.428 -70.783 -12.146 1.00 31.85 181 GLU B CA 1
ATOM 11501 C C . GLU B 1 184 ? -27.425 -71.376 -13.549 1.00 28.92 181 GLU B C 1
ATOM 11502 O O . GLU B 1 184 ? -26.454 -71.215 -14.305 1.00 30.85 181 GLU B O 1
ATOM 11514 N N . GLU B 1 185 ? -28.498 -72.098 -13.890 1.00 32.22 182 GLU B N 1
ATOM 11515 C CA . GLU B 1 185 ? -28.648 -72.691 -15.210 1.00 37.26 182 GLU B CA 1
ATOM 11516 C C . GLU B 1 185 ? -28.546 -71.635 -16.307 1.00 33.66 182 GLU B C 1
ATOM 11517 O O . GLU B 1 185 ? -27.873 -71.844 -17.315 1.00 32.53 182 GLU B O 1
ATOM 11529 N N . GLU B 1 186 ? -29.181 -70.479 -16.127 1.00 30.60 183 GLU B N 1
ATOM 11530 C CA . GLU B 1 186 ? -29.080 -69.442 -17.159 1.00 29.62 183 GLU B CA 1
ATOM 11531 C C . GLU B 1 186 ? -27.659 -68.889 -17.249 1.00 34.45 183 GLU B C 1
ATOM 11532 O O . GLU B 1 186 ? -27.184 -68.555 -18.340 1.00 29.45 183 GLU B O 1
ATOM 11544 N N . VAL B 1 187 ? -26.978 -68.749 -16.110 1.00 28.66 184 VAL B N 1
ATOM 11545 C CA . VAL B 1 187 ? -25.586 -68.313 -16.126 1.00 24.22 184 VAL B CA 1
ATOM 11546 C C . VAL B 1 187 ? -24.726 -69.326 -16.879 1.00 28.22 184 VAL B C 1
ATOM 11547 O O . VAL B 1 187 ? -23.894 -68.960 -17.727 1.00 30.46 184 VAL B O 1
ATOM 11560 N N . MET B 1 188 ? -24.925 -70.603 -16.613 1.00 31.66 185 MET B N 1
ATOM 11561 C CA . MET B 1 188 ? -24.092 -71.621 -17.255 1.00 32.63 185 MET B CA 1
ATOM 11562 C C . MET B 1 188 ? -24.298 -71.628 -18.768 1.00 38.76 185 MET B C 1
ATOM 11563 O O . MET B 1 188 ? -23.352 -71.881 -19.528 1.00 36.28 185 MET B O 1
ATOM 11577 N N . THR B 1 189 ? -25.524 -71.350 -19.223 1.00 33.46 186 THR B N 1
ATOM 11578 C CA . THR B 1 189 ? -25.743 -71.177 -20.664 1.00 38.72 186 THR B CA 1
ATOM 11579 C C . THR B 1 189 ? -24.844 -70.087 -21.244 1.00 31.05 186 THR B C 1
ATOM 11580 O O . THR B 1 189 ? -24.380 -70.206 -22.387 1.00 32.50 186 THR B O 1
ATOM 11591 N N . GLN B 1 190 ? -24.556 -69.029 -20.485 1.00 28.18 187 GLN B N 1
ATOM 11592 C CA . GLN B 1 190 ? -23.685 -67.976 -20.988 1.00 30.88 187 GLN B CA 1
ATOM 11593 C C . GLN B 1 190 ? -22.230 -68.446 -21.018 1.00 33.43 187 GLN B C 1
ATOM 11594 O O . GLN B 1 190 ? -21.510 -68.179 -21.984 1.00 31.09 187 GLN B O 1
ATOM 11608 N N . PHE B 1 191 ? -21.792 -69.207 -20.014 1.00 29.67 188 PHE B N 1
ATOM 11609 C CA . PHE B 1 191 ? -20.435 -69.750 -20.045 1.00 30.31 188 PHE B CA 1
ATOM 11610 C C . PHE B 1 191 ? -20.257 -70.712 -21.211 1.00 36.56 188 PHE B C 1
ATOM 11611 O O . PHE B 1 191 ? -19.162 -70.806 -21.783 1.00 34.41 188 PHE B O 1
ATOM 11628 N N . MET B 1 192 ? -21.327 -71.420 -21.603 1.00 31.73 189 MET B N 1
ATOM 11629 C CA . MET B 1 192 ? -21.251 -72.385 -22.707 1.00 34.93 189 MET B CA 1
ATOM 11630 C C . MET B 1 192 ? -21.053 -71.707 -24.062 1.00 30.87 189 MET B C 1
ATOM 11631 O O . MET B 1 192 ? -20.681 -72.386 -25.030 1.00 34.98 189 MET B O 1
ATOM 11645 N N . LYS B 1 193 ? -21.306 -70.414 -24.166 1.00 30.52 190 LYS B N 1
ATOM 11646 C CA . LYS B 1 193 ? -21.041 -69.703 -25.414 1.00 35.57 190 LYS B CA 1
ATOM 11647 C C . LYS B 1 193 ? -19.563 -69.474 -25.677 1.00 32.46 190 LYS B C 1
ATOM 11648 O O . LYS B 1 193 ? -19.224 -68.995 -26.769 1.00 35.07 190 LYS B O 1
ATOM 11667 N N . ILE B 1 194 ? -18.702 -69.752 -24.696 1.00 35.27 191 ILE B N 1
ATOM 11668 C CA . ILE B 1 194 ? -17.244 -69.664 -24.806 1.00 32.07 191 ILE B CA 1
ATOM 11669 C C . ILE B 1 194 ? -16.795 -71.100 -25.063 1.00 34.79 191 ILE B C 1
ATOM 11670 O O . ILE B 1 194 ? -16.556 -71.875 -24.123 1.00 36.38 191 ILE B O 1
ATOM 11686 N N . PRO B 1 195 ? -16.732 -71.533 -26.311 1.00 39.39 192 PRO B N 1
ATOM 11687 C CA . PRO B 1 195 ? -16.601 -72.979 -26.557 1.00 50.26 192 PRO B CA 1
ATOM 11688 C C . PRO B 1 195 ? -15.189 -73.507 -26.453 1.00 51.73 192 PRO B C 1
ATOM 11689 O O . PRO B 1 195 ? -15.024 -74.720 -26.288 1.00 49.56 192 PRO B O 1
ATOM 11700 N N . GLY B 1 196 ? -14.165 -72.666 -26.527 1.00 44.46 193 GLY B N 1
ATOM 11701 C CA . GLY B 1 196 ? -12.807 -73.157 -26.460 1.00 54.69 193 GLY B CA 1
ATOM 11702 C C . GLY B 1 196 ? -12.343 -73.330 -25.027 1.00 55.57 193 GLY B C 1
ATOM 11703 O O . GLY B 1 196 ? -13.115 -73.290 -24.068 1.00 47.58 193 GLY B O 1
ATOM 11707 N N . ASP B 1 197 ? -11.032 -73.490 -24.885 1.00 44.39 194 ASP B N 1
ATOM 11708 C CA . ASP B 1 197 ? -10.444 -73.571 -23.555 1.00 42.60 194 ASP B CA 1
ATOM 11709 C C . ASP B 1 197 ? -10.439 -72.213 -22.845 1.00 39.78 194 ASP B C 1
ATOM 11710 O O . ASP B 1 197 ? -10.294 -72.154 -21.618 1.00 38.56 194 ASP B O 1
ATOM 11719 N N . SER B 1 198 ? -10.611 -71.121 -23.585 1.00 35.50 195 SER B N 1
ATOM 11720 C CA . SER B 1 198 ? -10.537 -69.796 -22.995 1.00 35.72 195 SER B CA 1
ATOM 11721 C C . SER B 1 198 ? -11.308 -68.818 -23.861 1.00 30.56 195 SER B C 1
ATOM 11722 O O . SER B 1 198 ? -11.501 -69.035 -25.060 1.00 32.86 195 SER B O 1
ATOM 11730 N N . GLY B 1 199 ? -11.724 -67.739 -23.231 1.00 31.05 196 GLY B N 1
ATOM 11731 C CA . GLY B 1 199 ? -12.396 -66.657 -23.911 1.00 29.82 196 GLY B CA 1
ATOM 11732 C C . GLY B 1 199 ? -13.193 -65.841 -22.918 1.00 27.77 196 GLY B C 1
ATOM 11733 O O . GLY B 1 199 ? -13.211 -66.126 -21.715 1.00 28.44 196 GLY B O 1
ATOM 11737 N N . THR B 1 200 ? -13.831 -64.787 -23.453 1.00 27.48 197 THR B N 1
ATOM 11738 C CA . THR B 1 200 ? -14.525 -63.795 -22.638 1.00 27.04 197 THR B CA 1
ATOM 11739 C C . THR B 1 200 ? -15.786 -63.325 -23.349 1.00 31.43 197 THR B C 1
ATOM 11740 O O . THR B 1 200 ? -15.792 -63.065 -24.571 1.00 27.61 197 THR B O 1
ATOM 11751 N N . LEU B 1 201 ? -16.846 -63.172 -22.563 1.00 27.88 198 LEU B N 1
ATOM 11752 C CA . LEU B 1 201 ? -18.122 -62.660 -23.050 1.00 24.83 198 LEU B CA 1
ATOM 11753 C C . LEU B 1 201 ? -18.523 -61.479 -22.178 1.00 23.06 198 LEU B C 1
ATOM 11754 O O . LEU B 1 201 ? -18.709 -61.625 -20.966 1.00 26.13 198 LEU B O 1
ATOM 11770 N N . VAL B 1 202 ? -18.614 -60.289 -22.777 1.00 22.14 199 VAL B N 1
ATOM 11771 C CA . VAL B 1 202 ? -19.005 -59.082 -22.060 1.00 24.90 199 VAL B CA 1
ATOM 11772 C C . VAL B 1 202 ? -20.385 -58.696 -22.564 1.00 23.93 199 VAL B C 1
ATOM 11773 O O . VAL B 1 202 ? -20.575 -58.526 -23.765 1.00 23.55 199 VAL B O 1
ATOM 11786 N N . ILE B 1 203 ? -21.343 -58.549 -21.660 1.00 19.32 200 ILE B N 1
ATOM 11787 C CA . ILE B 1 203 ? -22.719 -58.237 -22.014 1.00 21.33 200 ILE B CA 1
ATOM 11788 C C . ILE B 1 203 ? -23.086 -56.918 -21.347 1.00 20.45 200 ILE B C 1
ATOM 11789 O O . ILE B 1 203 ? -23.126 -56.824 -20.103 1.00 22.99 200 ILE B O 1
ATOM 11805 N N . ILE B 1 204 ? -23.375 -55.906 -22.162 1.00 19.37 201 ILE B N 1
ATOM 11806 C CA . ILE B 1 204 ? -23.772 -54.584 -21.662 1.00 21.71 201 ILE B CA 1
ATOM 11807 C C . ILE B 1 204 ? -25.280 -54.494 -21.834 1.00 23.27 201 ILE B C 1
ATOM 11808 O O . ILE B 1 204 ? -25.818 -54.889 -22.867 1.00 22.30 201 ILE B O 1
ATOM 11824 N N . PHE B 1 205 ? -25.985 -54.017 -20.821 1.00 19.75 202 PHE B N 1
ATOM 11825 C CA . PHE B 1 205 ? -27.436 -54.027 -20.886 1.00 23.06 202 PHE B CA 1
ATOM 11826 C C . PHE B 1 205 ? -27.991 -52.842 -20.118 1.00 20.49 202 PHE B C 1
ATOM 11827 O O . PHE B 1 205 ? -27.259 -52.122 -19.430 1.00 23.42 202 PHE B O 1
ATOM 11844 N N . ASN B 1 206 ? -29.308 -52.674 -20.231 1.00 22.81 203 ASN B N 1
ATOM 11845 C CA . ASN B 1 206 ? -29.993 -51.436 -19.870 1.00 22.94 203 ASN B CA 1
ATOM 11846 C C . ASN B 1 206 ? -29.319 -50.246 -20.564 1.00 23.00 203 ASN B C 1
ATOM 11847 O O . ASN B 1 206 ? -28.735 -49.340 -19.952 1.00 22.28 203 ASN B O 1
ATOM 11858 N N . LEU B 1 207 ? -29.412 -50.282 -21.887 1.00 23.14 204 LEU B N 1
ATOM 11859 C CA . LEU B 1 207 ? -28.692 -49.337 -22.713 1.00 21.43 204 LEU B CA 1
ATOM 11860 C C . LEU B 1 207 ? -29.280 -47.949 -22.550 1.00 23.91 204 LEU B C 1
ATOM 11861 O O . LEU B 1 207 ? -30.465 -47.782 -22.260 1.00 23.38 204 LEU B O 1
ATOM 11877 N N . LYS B 1 208 ? -28.437 -46.947 -22.773 1.00 25.96 205 LYS B N 1
ATOM 11878 C CA . LYS B 1 208 ? -28.893 -45.567 -22.736 1.00 25.33 205 LYS B CA 1
ATOM 11879 C C . LYS B 1 208 ? -29.902 -45.276 -23.841 1.00 29.58 205 LYS B C 1
ATOM 11880 O O . LYS B 1 208 ? -29.783 -45.761 -24.974 1.00 27.27 205 LYS B O 1
ATOM 11899 N N . LEU B 1 209 ? -30.887 -44.449 -23.506 1.00 28.42 206 LEU B N 1
ATOM 11900 C CA . LEU B 1 209 ? -31.931 -44.038 -24.433 1.00 21.74 206 LEU B CA 1
ATOM 11901 C C . LEU B 1 209 ? -31.801 -42.570 -24.787 1.00 29.46 206 LEU B C 1
ATOM 11902 O O . LEU B 1 209 ? -31.372 -41.750 -23.981 1.00 28.60 206 LEU B O 1
ATOM 11918 N N . MET B 1 210 ? -32.206 -42.255 -25.995 1.00 23.85 207 MET B N 1
ATOM 11919 C CA . MET B 1 210 ? -32.457 -40.885 -26.404 1.00 28.96 207 MET B CA 1
ATOM 11920 C C . MET B 1 210 ? -33.794 -40.410 -25.845 1.00 29.65 207 MET B C 1
ATOM 11921 O O . MET B 1 210 ? -34.570 -41.174 -25.239 1.00 27.65 207 MET B O 1
ATOM 11935 N N . ASP B 1 211 ? -34.028 -39.101 -25.990 1.00 30.14 208 ASP B N 1
ATOM 11936 C CA . ASP B 1 211 ? -35.263 -38.490 -25.506 1.00 30.04 208 ASP B CA 1
ATOM 11937 C C . ASP B 1 211 ? -36.520 -39.135 -26.075 1.00 34.12 208 ASP B C 1
ATOM 11938 O O . ASP B 1 211 ? -37.577 -39.092 -25.426 1.00 35.08 208 ASP B O 1
ATOM 11947 N N . ASN B 1 212 ? -36.462 -39.652 -27.309 1.00 30.59 209 ASN B N 1
ATOM 11948 C CA . ASN B 1 212 ? -37.643 -40.313 -27.857 1.00 35.82 209 ASN B CA 1
ATOM 11949 C C . ASN B 1 212 ? -37.844 -41.726 -27.322 1.00 37.03 209 ASN B C 1
ATOM 11950 O O . ASN B 1 212 ? -38.784 -42.409 -27.758 1.00 34.75 209 ASN B O 1
ATOM 11961 N N . GLY B 1 213 ? -37.036 -42.166 -26.353 1.00 31.91 210 GLY B N 1
ATOM 11962 C CA . GLY B 1 213 ? -37.145 -43.501 -25.789 1.00 33.51 210 GLY B CA 1
ATOM 11963 C C . GLY B 1 213 ? -36.464 -44.600 -26.582 1.00 30.87 210 GLY B C 1
ATOM 11964 O O . GLY B 1 213 ? -36.601 -45.768 -26.218 1.00 31.01 210 GLY B O 1
ATOM 11968 N N . GLU B 1 214 ? -35.794 -44.282 -27.627 1.00 28.68 211 GLU B N 1
ATOM 11969 C CA . GLU B 1 214 ? -35.116 -45.309 -28.413 1.00 30.48 211 GLU B CA 1
ATOM 11970 C C . GLU B 1 214 ? -33.627 -45.360 -28.084 1.00 25.07 211 GLU B C 1
ATOM 11971 O O . GLU B 1 214 ? -33.022 -44.353 -27.678 1.00 25.45 211 GLU B O 1
ATOM 11983 N N . PRO B 1 215 ? -32.988 -46.514 -28.263 1.00 24.91 212 PRO B N 1
ATOM 11984 C CA . PRO B 1 215 ? -31.558 -46.616 -27.957 1.00 23.83 212 PRO B CA 1
ATOM 11985 C C . PRO B 1 215 ? -30.725 -45.768 -28.910 1.00 25.13 212 PRO B C 1
ATOM 11986 O O . PRO B 1 215 ? -31.119 -45.489 -30.037 1.00 26.73 212 PRO B O 1
ATOM 11997 N N . GLU B 1 216 ? -29.515 -45.428 -28.454 1.00 23.09 213 GLU B N 1
ATOM 11998 C CA . GLU B 1 216 ? -28.614 -44.610 -29.272 1.00 21.67 213 GLU B CA 1
ATOM 11999 C C . GLU B 1 216 ? -28.058 -45.354 -30.463 1.00 23.57 213 GLU B C 1
ATOM 12000 O O . GLU B 1 216 ? -27.587 -44.722 -31.415 1.00 26.27 213 GLU B O 1
ATOM 12012 N N . LEU B 1 217 ? -28.093 -46.672 -30.402 1.00 25.87 214 LEU B N 1
ATOM 12013 C CA . LEU B 1 217 ? -27.522 -47.578 -31.387 1.00 26.68 214 LEU B CA 1
ATOM 12014 C C . LEU B 1 217 ? -28.631 -48.216 -32.201 1.00 27.07 214 LEU B C 1
ATOM 12015 O O . LEU B 1 217 ? -29.541 -48.830 -31.645 1.00 25.61 214 LEU B O 1
ATOM 12031 N N . ASP B 1 218 ? -28.528 -48.099 -33.524 1.00 25.48 215 ASP B N 1
ATOM 12032 C CA . ASP B 1 218 ? -29.548 -48.588 -34.439 1.00 25.07 215 ASP B CA 1
ATOM 12033 C C . ASP B 1 218 ? -29.028 -49.887 -35.056 1.00 30.72 215 ASP B C 1
ATOM 12034 O O . ASP B 1 218 ? -28.071 -49.880 -35.843 1.00 26.56 215 ASP B O 1
ATOM 12043 N N . ILE B 1 219 ? -29.679 -50.992 -34.709 1.00 27.33 216 ILE B N 1
ATOM 12044 C CA . ILE B 1 219 ? -29.342 -52.308 -35.222 1.00 35.54 216 ILE B CA 1
ATOM 12045 C C . ILE B 1 219 ? -30.417 -52.821 -36.168 1.00 34.73 216 ILE B C 1
ATOM 12046 O O . ILE B 1 219 ? -30.364 -53.981 -36.577 1.00 30.94 216 ILE B O 1
ATOM 12062 N N . ILE B 1 220 ? -31.390 -51.979 -36.523 1.00 33.81 217 ILE B N 1
ATOM 12063 C CA . ILE B 1 220 ? -32.537 -52.376 -37.328 1.00 33.03 217 ILE B CA 1
ATOM 12064 C C . ILE B 1 220 ? -32.390 -51.930 -38.773 1.00 39.21 217 ILE B C 1
ATOM 12065 O O . ILE B 1 220 ? -32.742 -52.676 -39.695 1.00 37.08 217 ILE B O 1
ATOM 12081 N N . SER B 1 221 ? -31.927 -50.691 -38.983 1.00 30.01 218 SER B N 1
ATOM 12082 C CA . SER B 1 221 ? -31.908 -50.143 -40.334 1.00 38.47 218 SER B CA 1
ATOM 12083 C C . SER B 1 221 ? -31.076 -51.023 -41.240 1.00 41.95 218 SER B C 1
ATOM 12084 O O . SER B 1 221 ? -31.414 -51.237 -42.410 1.00 38.08 218 SER B O 1
ATOM 12092 N N . ASN B 1 222 ? -29.955 -51.511 -40.722 1.00 29.08 219 ASN B N 1
ATOM 12093 C CA . ASN B 1 222 ? -29.111 -52.476 -41.424 1.00 35.90 219 ASN B CA 1
ATOM 12094 C C . ASN B 1 222 ? -28.841 -53.582 -40.424 1.00 30.42 219 ASN B C 1
ATOM 12095 O O . ASN B 1 222 ? -28.053 -53.385 -39.486 1.00 30.98 219 ASN B O 1
ATOM 12106 N N . PRO B 1 223 ? -29.478 -54.743 -40.563 1.00 30.16 220 PRO B N 1
ATOM 12107 C CA . PRO B 1 223 ? -29.306 -55.786 -39.535 1.00 33.39 220 PRO B CA 1
ATOM 12108 C C . PRO B 1 223 ? -27.922 -56.441 -39.547 1.00 31.26 220 PRO B C 1
ATOM 12109 O O . PRO B 1 223 ? -27.628 -57.305 -38.691 1.00 32.81 220 PRO B O 1
ATOM 12120 N N . ARG B 1 224 ? -27.068 -56.090 -40.499 1.00 28.25 221 ARG B N 1
ATOM 12121 C CA . ARG B 1 224 ? -25.661 -56.469 -40.433 1.00 28.83 221 ARG B CA 1
ATOM 12122 C C . ARG B 1 224 ? -24.751 -55.394 -39.833 1.00 29.48 221 ARG B C 1
ATOM 12123 O O . ARG B 1 224 ? -23.530 -55.573 -39.827 1.00 29.57 221 ARG B O 1
ATOM 12144 N N . ASP B 1 225 ? -25.297 -54.342 -39.234 1.00 28.56 222 ASP B N 1
ATOM 12145 C CA . ASP B 1 225 ? -24.454 -53.260 -38.746 1.00 24.67 222 ASP B CA 1
ATOM 12146 C C . ASP B 1 225 ? -24.932 -52.780 -37.381 1.00 28.66 222 ASP B C 1
ATOM 12147 O O . ASP B 1 225 ? -25.998 -53.151 -36.882 1.00 26.42 222 ASP B O 1
ATOM 12156 N N . ILE B 1 226 ? -24.098 -51.962 -36.767 1.00 26.03 223 ILE B N 1
ATOM 12157 C CA . ILE B 1 226 ? -24.478 -51.184 -35.598 1.00 25.41 223 ILE B CA 1
ATOM 12158 C C . ILE B 1 226 ? -24.252 -49.740 -36.010 1.00 24.22 223 ILE B C 1
ATOM 12159 O O . ILE B 1 226 ? -23.104 -49.329 -36.222 1.00 26.50 223 ILE B O 1
ATOM 12175 N N . GLN B 1 227 ? -25.327 -48.975 -36.148 1.00 26.22 224 GLN B N 1
ATOM 12176 C CA . GLN B 1 227 ? -25.237 -47.608 -36.635 1.00 23.95 224 GLN B CA 1
ATOM 12177 C C . GLN B 1 227 ? -25.633 -46.630 -35.541 1.00 28.03 224 GLN B C 1
ATOM 12178 O O . GLN B 1 227 ? -26.316 -46.986 -34.579 1.00 28.41 224 GLN B O 1
ATOM 12192 N N . MET B 1 228 ? -25.142 -45.398 -35.662 1.00 24.68 225 MET B N 1
ATOM 12193 C CA . MET B 1 228 ? -25.650 -44.334 -34.788 1.00 25.81 225 MET B CA 1
ATOM 12194 C C . MET B 1 228 ? -27.080 -44.012 -35.188 1.00 27.72 225 MET B C 1
ATOM 12195 O O . MET B 1 228 ? -27.387 -43.851 -36.374 1.00 25.73 225 MET B O 1
ATOM 12209 N N . ALA B 1 229 ? -27.979 -43.960 -34.207 1.00 25.14 226 ALA B N 1
ATOM 12210 C CA . ALA B 1 229 ? -29.362 -43.566 -34.461 1.00 26.54 226 ALA B CA 1
ATOM 12211 C C . ALA B 1 229 ? -29.456 -42.044 -34.595 1.00 35.81 226 ALA B C 1
ATOM 12212 O O . ALA B 1 229 ? -29.915 -41.317 -33.709 1.00 39.32 226 ALA B O 1
ATOM 12219 N N . GLU B 1 230 ? -29.003 -41.565 -35.739 1.00 32.31 227 GLU B N 1
ATOM 12220 C CA . GLU B 1 230 ? -28.955 -40.146 -36.019 1.00 38.90 227 GLU B CA 1
ATOM 12221 C C . GLU B 1 230 ? -28.952 -39.995 -37.526 1.00 42.11 227 GLU B C 1
ATOM 12222 O O . GLU B 1 230 ? -28.427 -40.853 -38.227 1.00 35.10 227 GLU B O 1
ATOM 12234 N N . THR B 1 231 ? -29.530 -38.901 -38.008 1.00 44.23 228 THR B N 1
ATOM 12235 C CA . THR B 1 231 ? -29.418 -38.555 -39.425 1.00 48.55 228 THR B CA 1
ATOM 12236 C C . THR B 1 231 ? -27.977 -38.221 -39.798 1.00 47.15 228 THR B C 1
ATOM 12237 O O . THR B 1 231 ? -27.227 -37.644 -39.006 1.00 63.74 228 THR B O 1
ATOM 12248 N N . SER B 1 232 ? -27.590 -38.588 -41.017 1.00 46.80 229 SER B N 1
ATOM 12249 C CA . SER B 1 232 ? -26.242 -38.337 -41.523 1.00 52.37 229 SER B CA 1
ATOM 12250 C C . SER B 1 232 ? -26.283 -37.256 -42.598 1.00 67.21 229 SER B C 1
ATOM 12251 O O . SER B 1 232 ? -26.607 -37.551 -43.761 1.00 56.21 229 SER B O 1
ATOM 12259 N N . PRO B 1 233 ? -25.945 -36.000 -42.283 1.00 49.93 230 PRO B N 1
ATOM 12260 C CA . PRO B 1 233 ? -25.873 -34.990 -43.344 1.00 53.40 230 PRO B CA 1
ATOM 12261 C C . PRO B 1 233 ? -24.747 -35.281 -44.329 1.00 91.55 230 PRO B C 1
ATOM 12262 O O . PRO B 1 233 ? -24.138 -36.362 -44.310 1.00 55.41 230 PRO B O 1
ATOM 12273 N N . GLU B 1 234 ? -24.446 -34.269 -45.152 1.00 85.53 231 GLU B N 1
ATOM 12274 C CA . GLU B 1 234 ? -23.668 -34.439 -46.378 1.00 84.48 231 GLU B CA 1
ATOM 12275 C C . GLU B 1 234 ? -22.235 -34.867 -46.086 1.00 82.94 231 GLU B C 1
ATOM 12276 O O . GLU B 1 234 ? -21.754 -35.876 -46.618 1.00 83.20 231 GLU B O 1
ATOM 12288 N N . GLY B 1 235 ? -21.524 -34.092 -45.266 1.00 80.84 232 GLY B N 1
ATOM 12289 C CA . GLY B 1 235 ? -20.123 -34.363 -45.000 1.00 71.90 232 GLY B CA 1
ATOM 12290 C C . GLY B 1 235 ? -19.844 -35.430 -43.953 1.00 60.67 232 GLY B C 1
ATOM 12291 O O . GLY B 1 235 ? -18.778 -35.390 -43.325 1.00 64.06 232 GLY B O 1
ATOM 12295 N N . THR B 1 236 ? -20.762 -36.392 -43.764 1.00 65.97 233 THR B N 1
ATOM 12296 C CA . THR B 1 236 ? -20.633 -37.386 -42.694 1.00 60.53 233 THR B CA 1
ATOM 12297 C C . THR B 1 236 ? -19.756 -38.547 -43.141 1.00 44.42 233 THR B C 1
ATOM 12298 O O . THR B 1 236 ? -20.059 -39.209 -44.138 1.00 42.00 233 THR B O 1
ATOM 12309 N N . LYS B 1 237 ? -18.735 -38.845 -42.365 1.00 34.30 234 LYS B N 1
ATOM 12310 C CA . LYS B 1 237 ? -17.799 -39.904 -42.707 1.00 30.58 234 LYS B CA 1
ATOM 12311 C C . LYS B 1 237 ? -18.386 -41.262 -42.331 1.00 27.67 234 LYS B C 1
ATOM 12312 O O . LYS B 1 237 ? -19.008 -41.395 -41.275 1.00 28.52 234 LYS B O 1
ATOM 12331 N N . PRO B 1 238 ? -18.162 -42.300 -43.141 1.00 28.17 235 PRO B N 1
ATOM 12332 C CA . PRO B 1 238 ? -18.799 -43.590 -42.843 1.00 28.29 235 PRO B CA 1
ATOM 12333 C C . PRO B 1 238 ? -18.419 -44.135 -41.475 1.00 26.08 235 PRO B C 1
ATOM 12334 O O . PRO B 1 238 ? -19.264 -44.699 -40.766 1.00 26.80 235 PRO B O 1
ATOM 12345 N N . GLU B 1 239 ? -17.172 -43.940 -41.069 1.00 24.18 236 GLU B N 1
ATOM 12346 C CA . GLU B 1 239 ? -16.682 -44.489 -39.815 1.00 24.34 236 GLU B CA 1
ATOM 12347 C C . GLU B 1 239 ? -17.281 -43.789 -38.616 1.00 27.68 236 GLU B C 1
ATOM 12348 O O . GLU B 1 239 ? -17.184 -44.310 -37.512 1.00 27.03 236 GLU B O 1
ATOM 12360 N N . ARG B 1 240 ? -17.924 -42.650 -38.804 1.00 25.40 237 ARG B N 1
ATOM 12361 C CA . ARG B 1 240 ? -18.605 -41.990 -37.702 1.00 29.35 237 ARG B CA 1
ATOM 12362 C C . ARG B 1 240 ? -20.082 -42.338 -37.605 1.00 30.95 237 ARG B C 1
ATOM 12363 O O . ARG B 1 240 ? -20.735 -41.928 -36.652 1.00 34.60 237 ARG B O 1
ATOM 12384 N N . ARG B 1 241 ? -20.620 -43.128 -38.531 1.00 26.58 238 ARG B N 1
ATOM 12385 C CA . ARG B 1 241 ? -22.010 -43.546 -38.416 1.00 30.04 238 ARG B CA 1
ATOM 12386 C C . ARG B 1 241 ? -22.204 -45.052 -38.457 1.00 28.92 238 ARG B C 1
ATOM 12387 O O . ARG B 1 241 ? -23.269 -45.514 -38.026 1.00 26.60 238 ARG B O 1
ATOM 12408 N N . SER B 1 242 ? -21.257 -45.811 -39.020 1.00 25.20 239 SER B N 1
ATOM 12409 C CA . SER B 1 242 ? -21.358 -47.259 -39.190 1.00 24.23 239 SER B CA 1
ATOM 12410 C C . SER B 1 242 ? -20.243 -47.942 -38.415 1.00 22.61 239 SER B C 1
ATOM 12411 O O . SER B 1 242 ? -19.057 -47.742 -38.706 1.00 22.74 239 SER B O 1
ATOM 12419 N N . PHE B 1 243 ? -20.601 -48.760 -37.423 1.00 21.75 240 PHE B N 1
ATOM 12420 C CA . PHE B 1 243 ? -19.549 -49.436 -36.686 1.00 21.71 240 PHE B CA 1
ATOM 12421 C C . PHE B 1 243 ? -18.820 -50.442 -37.554 1.00 22.31 240 PHE B C 1
ATOM 12422 O O . PHE B 1 243 ? -17.630 -50.666 -37.348 1.00 25.19 240 PHE B O 1
ATOM 12439 N N . ARG B 1 244 ? -19.508 -51.026 -38.536 1.00 24.82 241 ARG B N 1
ATOM 12440 C CA . ARG B 1 244 ? -18.859 -51.911 -39.487 1.00 26.02 241 ARG B CA 1
ATOM 12441 C C . ARG B 1 244 ? -17.745 -51.175 -40.228 1.00 26.73 241 ARG B C 1
ATOM 12442 O O . ARG B 1 244 ? -16.656 -51.723 -40.410 1.00 28.95 241 ARG B O 1
ATOM 12463 N N . ALA B 1 245 ? -18.001 -49.929 -40.664 1.00 27.81 242 ALA B N 1
ATOM 12464 C CA . ALA B 1 245 ? -16.954 -49.148 -41.332 1.00 28.54 242 ALA B CA 1
ATOM 12465 C C . ALA B 1 245 ? -15.815 -48.811 -40.376 1.00 25.53 242 ALA B C 1
ATOM 12466 O O . ALA B 1 245 ? -14.646 -48.894 -40.748 1.00 25.54 242 ALA B O 1
ATOM 12473 N N . TYR B 1 246 ? -16.132 -48.439 -39.132 1.00 23.83 243 TYR B N 1
ATOM 12474 C CA . TYR B 1 246 ? -15.106 -48.082 -38.164 1.00 23.12 243 TYR B CA 1
ATOM 12475 C C . TYR B 1 246 ? -14.235 -49.276 -37.817 1.00 21.69 243 TYR B C 1
ATOM 12476 O O . TYR B 1 246 ? -13.002 -49.178 -37.788 1.00 21.79 243 TYR B O 1
ATOM 12494 N N . ALA B 1 247 ? -14.866 -50.387 -37.470 1.00 25.08 244 ALA B N 1
ATOM 12495 C CA . ALA B 1 247 ? -14.133 -51.595 -37.108 1.00 25.10 244 ALA B CA 1
ATOM 12496 C C . ALA B 1 247 ? -13.168 -52.011 -38.202 1.00 25.78 244 ALA B C 1
ATOM 12497 O O . ALA B 1 247 ? -12.081 -52.541 -37.922 1.00 27.16 244 ALA B O 1
ATOM 12504 N N . ALA B 1 248 ? -13.536 -51.768 -39.457 1.00 22.79 245 ALA B N 1
ATOM 12505 C CA . ALA B 1 248 ? -12.683 -52.200 -40.564 1.00 23.48 245 ALA B CA 1
ATOM 12506 C C . ALA B 1 248 ? -11.318 -51.522 -40.553 1.00 25.71 245 ALA B C 1
ATOM 12507 O O . ALA B 1 248 ? -10.336 -52.127 -40.987 1.00 27.01 245 ALA B O 1
ATOM 12514 N N . VAL B 1 249 ? -11.226 -50.285 -40.050 1.00 23.59 246 VAL B N 1
ATOM 12515 C CA . VAL B 1 249 ? -9.975 -49.525 -40.061 1.00 23.16 246 VAL B CA 1
ATOM 12516 C C . VAL B 1 249 ? -9.454 -49.243 -38.639 1.00 24.17 246 VAL B C 1
ATOM 12517 O O . VAL B 1 249 ? -8.468 -48.525 -38.470 1.00 24.42 246 VAL B O 1
ATOM 12530 N N . LEU B 1 250 ? -10.053 -49.844 -37.618 1.00 24.49 247 LEU B N 1
ATOM 12531 C CA . LEU B 1 250 ? -9.642 -49.581 -36.235 1.00 23.67 247 LEU B CA 1
ATOM 12532 C C . LEU B 1 250 ? -8.174 -49.947 -35.987 1.00 21.20 247 LEU B C 1
ATOM 12533 O O . LEU B 1 250 ? -7.494 -49.296 -35.185 1.00 23.12 247 LEU B O 1
ATOM 12549 N N . TYR B 1 251 ? -7.653 -50.959 -36.664 1.00 22.04 248 TYR B N 1
ATOM 12550 C CA . TYR B 1 251 ? -6.272 -51.386 -36.444 1.00 24.60 248 TYR B CA 1
ATOM 12551 C C . TYR B 1 251 ? -5.487 -51.301 -37.743 1.00 29.83 248 TYR B C 1
ATOM 12552 O O . TYR B 1 251 ? -5.993 -51.644 -38.813 1.00 27.02 248 TYR B O 1
ATOM 12570 N N . ILE B 1 252 ? -4.231 -50.883 -37.639 1.00 25.91 249 ILE B N 1
ATOM 12571 C CA . ILE B 1 252 ? -3.455 -50.697 -38.861 1.00 31.57 249 ILE B CA 1
ATOM 12572 C C . ILE B 1 252 ? -3.027 -52.041 -39.435 1.00 33.90 249 ILE B C 1
ATOM 12573 O O . ILE B 1 252 ? -2.763 -52.152 -40.635 1.00 33.06 249 ILE B O 1
ATOM 12589 N N . ASP B 1 253 ? -2.932 -53.080 -38.599 1.00 31.42 250 ASP B N 1
ATOM 12590 C CA . ASP B 1 253 ? -2.443 -54.402 -39.006 1.00 37.09 250 ASP B CA 1
ATOM 12591 C C . ASP B 1 253 ? -3.456 -55.433 -38.508 1.00 33.55 250 ASP B C 1
ATOM 12592 O O . ASP B 1 253 ? -3.179 -56.189 -37.581 1.00 35.62 250 ASP B O 1
ATOM 12601 N N . PRO B 1 254 ? -4.661 -55.436 -39.064 1.00 34.73 251 PRO B N 1
ATOM 12602 C CA . PRO B 1 254 ? -5.700 -56.347 -38.574 1.00 33.55 251 PRO B CA 1
ATOM 12603 C C . PRO B 1 254 ? -5.324 -57.822 -38.714 1.00 34.73 251 PRO B C 1
ATOM 12604 O O . PRO B 1 254 ? -4.786 -58.270 -39.736 1.00 35.11 251 PRO B O 1
ATOM 12615 N N . ARG B 1 255 ? -5.650 -58.583 -37.675 1.00 30.53 252 ARG B N 1
ATOM 12616 C CA . ARG B 1 255 ? -5.479 -60.030 -37.692 1.00 29.68 252 ARG B CA 1
ATOM 12617 C C . ARG B 1 255 ? -6.758 -60.673 -37.179 1.00 27.46 252 ARG B C 1
ATOM 12618 O O . ARG B 1 255 ? -7.435 -61.390 -37.924 1.00 33.14 252 ARG B O 1
ATOM 12639 N N . MET B 1 256 ? -7.088 -60.386 -35.910 1.00 30.92 253 MET B N 1
ATOM 12640 C CA . MET B 1 256 ? -8.365 -60.762 -35.311 1.00 27.23 253 MET B CA 1
ATOM 12641 C C . MET B 1 256 ? -9.489 -60.492 -36.296 1.00 33.41 253 MET B C 1
ATOM 12642 O O . MET B 1 256 ? -9.583 -59.404 -36.876 1.00 31.00 253 MET B O 1
ATOM 12656 N N . ARG B 1 257 ? -10.331 -61.496 -36.489 1.00 31.46 254 ARG B N 1
ATOM 12657 C CA . ARG B 1 257 ? -11.530 -61.315 -37.285 1.00 29.98 254 ARG B CA 1
ATOM 12658 C C . ARG B 1 257 ? -12.623 -60.681 -36.443 1.00 26.58 254 ARG B C 1
ATOM 12659 O O . ARG B 1 257 ? -12.746 -60.950 -35.252 1.00 29.87 254 ARG B O 1
ATOM 12680 N N . ILE B 1 258 ? -13.404 -59.809 -37.062 1.00 26.58 255 ILE B N 1
ATOM 12681 C CA . ILE B 1 258 ? -14.508 -59.136 -36.382 1.00 25.54 255 ILE B CA 1
ATOM 12682 C C . ILE B 1 258 ? -15.807 -59.512 -37.087 1.00 29.01 255 ILE B C 1
ATOM 12683 O O . ILE B 1 258 ? -15.902 -59.441 -38.319 1.00 27.06 255 ILE B O 1
ATOM 12699 N N . PHE B 1 259 ? -16.787 -59.948 -36.313 1.00 24.97 256 PHE B N 1
ATOM 12700 C CA . PHE B 1 259 ? -18.116 -60.271 -36.824 1.00 28.31 256 PHE B CA 1
ATOM 12701 C C . PHE B 1 259 ? -19.101 -59.352 -36.129 1.00 27.72 256 PHE B C 1
ATOM 12702 O O . PHE B 1 259 ? -18.992 -59.122 -34.908 1.00 28.83 256 PHE B O 1
ATOM 12719 N N . ILE B 1 260 ? -20.045 -58.806 -36.895 1.00 25.00 257 ILE B N 1
ATOM 12720 C CA . ILE B 1 260 ? -21.123 -57.976 -36.334 1.00 27.16 257 ILE B CA 1
ATOM 12721 C C . ILE B 1 260 ? -22.459 -58.648 -36.674 1.00 25.34 257 ILE B C 1
ATOM 12722 O O . ILE B 1 260 ? -22.767 -58.896 -37.853 1.00 30.45 257 ILE B O 1
ATOM 12738 N N . HIS B 1 261 ? -23.242 -58.962 -35.636 1.00 29.58 258 HIS B N 1
ATOM 12739 C CA . HIS B 1 261 ? -24.471 -59.771 -35.803 1.00 31.46 258 HIS B CA 1
ATOM 12740 C C . HIS B 1 261 ? -24.231 -61.001 -36.680 1.00 30.34 258 HIS B C 1
ATOM 12741 O O . HIS B 1 261 ? -25.052 -61.343 -37.527 1.00 36.52 258 HIS B O 1
ATOM 12755 N N . GLY B 1 262 ? -23.060 -61.625 -36.533 1.00 35.08 259 GLY B N 1
ATOM 12756 C CA . GLY B 1 262 ? -22.742 -62.872 -37.199 1.00 33.95 259 GLY B CA 1
ATOM 12757 C C . GLY B 1 262 ? -22.158 -62.725 -38.582 1.00 34.75 259 GLY B C 1
ATOM 12758 O O . GLY B 1 262 ? -21.898 -63.747 -39.242 1.00 37.31 259 GLY B O 1
ATOM 12762 N N . HIS B 1 263 ? -21.965 -61.495 -39.061 1.00 30.60 260 HIS B N 1
ATOM 12763 C CA . HIS B 1 263 ? -21.534 -61.260 -40.428 1.00 37.96 260 HIS B CA 1
ATOM 12764 C C . HIS B 1 263 ? -20.164 -60.584 -40.412 1.00 32.57 260 HIS B C 1
ATOM 12765 O O . HIS B 1 263 ? -19.954 -59.559 -39.737 1.00 28.08 260 HIS B O 1
ATOM 12779 N N . LYS B 1 264 ? -19.222 -61.219 -41.096 1.00 31.95 261 LYS B N 1
ATOM 12780 C CA . LYS B 1 264 ? -17.825 -60.826 -41.048 1.00 35.76 261 LYS B CA 1
ATOM 12781 C C . LYS B 1 264 ? -17.653 -59.381 -41.495 1.00 33.19 261 LYS B C 1
ATOM 12782 O O . LYS B 1 264 ? -18.276 -58.927 -42.459 1.00 33.59 261 LYS B O 1
ATOM 12801 N N . VAL B 1 265 ? -16.781 -58.665 -40.804 1.00 28.98 262 VAL B N 1
ATOM 12802 C CA . VAL B 1 265 ? -16.348 -57.331 -41.219 1.00 26.85 262 VAL B CA 1
ATOM 12803 C C . VAL B 1 265 ? -15.148 -57.480 -42.136 1.00 31.88 262 VAL B C 1
ATOM 12804 O O . VAL B 1 265 ? -14.159 -58.142 -41.788 1.00 31.86 262 VAL B O 1
ATOM 12817 N N . GLN B 1 266 ? -15.202 -56.813 -43.281 1.00 29.48 263 GLN B N 1
ATOM 12818 C CA . GLN B 1 266 ? -14.063 -56.825 -44.193 1.00 30.04 263 GLN B CA 1
ATOM 12819 C C . GLN B 1 266 ? -13.090 -55.784 -43.674 1.00 34.38 263 GLN B C 1
ATOM 12820 O O . GLN B 1 266 ? -13.149 -54.619 -44.034 1.00 33.32 263 GLN B O 1
ATOM 12834 N N . THR B 1 267 ? -12.212 -56.204 -42.775 1.00 34.91 264 THR B N 1
ATOM 12835 C CA . THR B 1 267 ? -11.178 -55.322 -42.258 1.00 34.74 264 THR B CA 1
ATOM 12836 C C . THR B 1 267 ? -10.219 -54.997 -43.388 1.00 32.88 264 THR B C 1
ATOM 12837 O O . THR B 1 267 ? -10.114 -55.730 -44.359 1.00 29.19 264 THR B O 1
ATOM 12848 N N . LYS B 1 268 ? -9.514 -53.882 -43.267 1.00 29.79 265 LYS B N 1
ATOM 12849 C CA . LYS B 1 268 ? -8.643 -53.498 -44.370 1.00 36.22 265 LYS B CA 1
ATOM 12850 C C . LYS B 1 268 ? -7.411 -52.783 -43.835 1.00 33.45 265 LYS B C 1
ATOM 12851 O O . LYS B 1 268 ? -7.371 -52.353 -42.677 1.00 31.44 265 LYS B O 1
ATOM 12870 N N . ARG B 1 269 ? -6.378 -52.743 -44.676 1.00 37.99 266 ARG B N 1
ATOM 12871 C CA . ARG B 1 269 ? -5.200 -51.922 -44.422 1.00 41.82 266 ARG B CA 1
ATOM 12872 C C . ARG B 1 269 ? -5.294 -50.722 -45.344 1.00 38.89 266 ARG B C 1
ATOM 12873 O O . ARG B 1 269 ? -5.272 -50.863 -46.562 1.00 33.69 266 ARG B O 1
ATOM 12894 N N . LEU B 1 270 ? -5.434 -49.543 -44.762 1.00 33.43 267 LEU B N 1
ATOM 12895 C CA . LEU B 1 270 ? -5.685 -48.360 -45.581 1.00 35.50 267 LEU B CA 1
ATOM 12896 C C . LEU B 1 270 ? -4.582 -48.121 -46.597 1.00 34.49 267 LEU B C 1
ATOM 12897 O O . LEU B 1 270 ? -4.842 -47.709 -47.733 1.00 44.64 267 LEU B O 1
ATOM 12913 N N . SER B 1 271 ? -3.342 -48.407 -46.236 1.00 40.23 268 SER B N 1
ATOM 12914 C CA . SER B 1 271 ? -2.250 -48.163 -47.162 1.00 42.87 268 SER B CA 1
ATOM 12915 C C . SER B 1 271 ? -2.306 -49.073 -48.384 1.00 43.71 268 SER B C 1
ATOM 12916 O O . SER B 1 271 ? -1.702 -48.748 -49.405 1.00 56.23 268 SER B O 1
ATOM 12924 N N . CYS B 1 272 ? -3.036 -50.186 -48.323 1.00 38.08 269 CYS B N 1
ATOM 12925 C CA . CYS B 1 272 ? -3.210 -51.071 -49.472 1.00 42.93 269 CYS B CA 1
ATOM 12926 C C . CYS B 1 272 ? -4.424 -50.729 -50.323 1.00 42.65 269 CYS B C 1
ATOM 12927 O O . CYS B 1 272 ? -4.721 -51.463 -51.271 1.00 43.43 269 CYS B O 1
ATOM 12935 N N . CYS B 1 273 ? -5.166 -49.682 -49.990 1.00 41.94 270 CYS B N 1
ATOM 12936 C CA . CYS B 1 273 ? -6.398 -49.349 -50.695 1.00 45.32 270 CYS B CA 1
ATOM 12937 C C . CYS B 1 273 ? -6.254 -48.105 -51.554 1.00 43.29 270 CYS B C 1
ATOM 12938 O O . CYS B 1 273 ? -7.265 -47.548 -51.982 1.00 43.84 270 CYS B O 1
ATOM 12946 N N . LEU B 1 274 ? -5.028 -47.672 -51.820 1.00 39.47 271 LEU B N 1
ATOM 12947 C CA . LEU B 1 274 ? -4.762 -46.355 -52.369 1.00 39.90 271 LEU B CA 1
ATOM 12948 C C . LEU B 1 274 ? -3.948 -46.446 -53.643 1.00 40.72 271 LEU B C 1
ATOM 12949 O O . LEU B 1 274 ? -3.200 -47.409 -53.859 1.00 43.66 271 LEU B O 1
ATOM 12965 N N . TYR B 1 275 ? -4.108 -45.416 -54.487 1.00 34.87 272 TYR B N 1
ATOM 12966 C CA . TYR B 1 275 ? -3.356 -45.272 -55.723 1.00 40.03 272 TYR B CA 1
ATOM 12967 C C . TYR B 1 275 ? -1.947 -44.757 -55.424 1.00 44.04 272 TYR B C 1
ATOM 12968 O O . TYR B 1 275 ? -1.774 -43.809 -54.651 1.00 37.65 272 TYR B O 1
ATOM 12986 N N . LYS B 1 276 ? -0.955 -45.420 -56.006 1.00 36.01 273 LYS B N 1
ATOM 12987 C CA . LYS B 1 276 ? 0.448 -45.022 -55.949 1.00 35.01 273 LYS B CA 1
ATOM 12988 C C . LYS B 1 276 ? 0.929 -44.687 -54.535 1.00 33.79 273 LYS B C 1
ATOM 12989 O O . LYS B 1 276 ? 1.350 -43.554 -54.268 1.00 39.34 273 LYS B O 1
ATOM 13008 N N . PRO B 1 277 ? 0.884 -45.627 -53.619 1.00 35.73 274 PRO B N 1
ATOM 13009 C CA . PRO B 1 277 ? 1.340 -45.338 -52.261 1.00 37.97 274 PRO B CA 1
ATOM 13010 C C . PRO B 1 277 ? 2.846 -45.118 -52.249 1.00 34.74 274 PRO B C 1
ATOM 13011 O O . PRO B 1 277 ? 3.594 -45.667 -53.057 1.00 38.32 274 PRO B O 1
ATOM 13022 N N . ARG B 1 278 ? 3.273 -44.220 -51.370 1.00 33.31 275 ARG B N 1
ATOM 13023 C CA . ARG B 1 278 ? 4.675 -43.876 -51.206 1.00 32.88 275 ARG B CA 1
ATOM 13024 C C . ARG B 1 278 ? 4.944 -43.676 -49.715 1.00 31.81 275 ARG B C 1
ATOM 13025 O O . ARG B 1 278 ? 4.103 -43.144 -48.998 1.00 30.61 275 ARG B O 1
ATOM 13046 N N . MET B 1 279 ? 6.143 -44.040 -49.271 1.00 33.00 276 MET B N 1
ATOM 13047 C CA . MET B 1 279 ? 6.489 -43.993 -47.845 1.00 31.55 276 MET B CA 1
ATOM 13048 C C . MET B 1 279 ? 7.632 -43.012 -47.641 1.00 32.10 276 MET B C 1
ATOM 13049 O O . MET B 1 279 ? 8.549 -42.944 -48.458 1.00 34.76 276 MET B O 1
ATOM 13063 N N . TYR B 1 280 ? 7.549 -42.233 -46.562 1.00 31.19 277 TYR B N 1
ATOM 13064 C CA . TYR B 1 280 ? 8.588 -41.288 -46.178 1.00 31.65 277 TYR B CA 1
ATOM 13065 C C . TYR B 1 280 ? 8.988 -41.575 -44.736 1.00 31.10 277 TYR B C 1
ATOM 13066 O O . TYR B 1 280 ? 8.118 -41.786 -43.899 1.00 29.93 277 TYR B O 1
ATOM 13084 N N . LYS B 1 281 ? 10.293 -41.601 -44.471 1.00 33.55 278 LYS B N 1
ATOM 13085 C CA . LYS B 1 281 ? 10.789 -41.835 -43.110 1.00 38.61 278 LYS B CA 1
ATOM 13086 C C . LYS B 1 281 ? 11.026 -40.496 -42.431 1.00 32.90 278 LYS B C 1
ATOM 13087 O O . LYS B 1 281 ? 11.680 -39.616 -42.987 1.00 38.69 278 LYS B O 1
ATOM 13106 N N . TYR B 1 282 ? 10.536 -40.359 -41.219 1.00 32.93 279 TYR B N 1
ATOM 13107 C CA . TYR B 1 282 ? 10.704 -39.136 -40.461 1.00 34.18 279 TYR B CA 1
ATOM 13108 C C . TYR B 1 282 ? 11.477 -39.466 -39.195 1.00 35.78 279 TYR B C 1
ATOM 13109 O O . TYR B 1 282 ? 11.007 -40.268 -38.392 1.00 30.02 279 TYR B O 1
ATOM 13127 N N . THR B 1 283 ? 12.642 -38.864 -39.029 1.00 38.16 280 THR B N 1
ATOM 13128 C CA . THR B 1 283 ? 13.464 -39.120 -37.849 1.00 40.13 280 THR B CA 1
ATOM 13129 C C . THR B 1 283 ? 12.846 -38.482 -36.612 1.00 37.73 280 THR B C 1
ATOM 13130 O O . THR B 1 283 ? 12.541 -37.291 -36.611 1.00 44.00 280 THR B O 1
ATOM 13141 N N . SER B 1 284 ? 12.694 -39.265 -35.536 1.00 33.62 281 SER B N 1
ATOM 13142 C CA . SER B 1 284 ? 12.110 -38.768 -34.290 1.00 39.22 281 SER B CA 1
ATOM 13143 C C . SER B 1 284 ? 13.167 -38.737 -33.180 1.00 63.14 281 SER B C 1
ATOM 13144 O O . SER B 1 284 ? 13.627 -39.788 -32.707 1.00 34.68 281 SER B O 1
ATOM 13152 N N . SER B 1 285 ? 13.519 -37.528 -32.747 1.00 38.37 282 SER B N 1
ATOM 13153 C CA . SER B 1 285 ? 14.487 -37.364 -31.669 1.00 39.79 282 SER B CA 1
ATOM 13154 C C . SER B 1 285 ? 13.943 -37.894 -30.337 1.00 36.74 282 SER B C 1
ATOM 13155 O O . SER B 1 285 ? 14.684 -38.503 -29.540 1.00 36.49 282 SER B O 1
ATOM 13163 N N . ARG B 1 286 ? 12.645 -37.730 -30.097 1.00 36.91 283 ARG B N 1
ATOM 13164 C CA . ARG B 1 286 ? 12.054 -38.248 -28.859 1.00 40.53 283 ARG B CA 1
ATOM 13165 C C . ARG B 1 286 ? 12.123 -39.770 -28.812 1.00 34.87 283 ARG B C 1
ATOM 13166 O O . ARG B 1 286 ? 12.442 -40.367 -27.776 1.00 31.67 283 ARG B O 1
ATOM 13187 N N . PHE B 1 287 ? 11.793 -40.407 -29.928 1.00 28.90 284 PHE B N 1
ATOM 13188 C CA . PHE B 1 287 ? 11.833 -41.859 -30.026 1.00 29.22 284 PHE B CA 1
ATOM 13189 C C . PHE B 1 287 ? 13.217 -42.386 -29.656 1.00 28.22 284 PHE B C 1
ATOM 13190 O O . PHE B 1 287 ? 13.346 -43.306 -28.838 1.00 29.68 284 PHE B O 1
ATOM 13207 N N . LYS B 1 288 ? 14.260 -41.775 -30.204 1.00 30.67 285 LYS B N 1
ATOM 13208 C CA . LYS B 1 288 ? 15.628 -42.237 -29.915 1.00 32.65 285 LYS B CA 1
ATOM 13209 C C . LYS B 1 288 ? 16.015 -41.970 -28.462 1.00 35.64 285 LYS B C 1
ATOM 13210 O O . LYS B 1 288 ? 16.510 -42.868 -27.760 1.00 31.06 285 LYS B O 1
ATOM 13229 N N . THR B 1 289 ? 15.794 -40.742 -27.982 1.00 37.13 286 THR B N 1
ATOM 13230 C CA . THR B 1 289 ? 16.121 -40.407 -26.592 1.00 34.33 286 THR B CA 1
ATOM 13231 C C . THR B 1 289 ? 15.422 -41.347 -25.611 1.00 32.82 286 THR B C 1
ATOM 13232 O O . THR B 1 289 ? 16.050 -41.884 -24.683 1.00 34.89 286 THR B O 1
ATOM 13243 N N . ARG B 1 290 ? 14.128 -41.598 -25.819 1.00 30.56 287 ARG B N 1
ATOM 13244 C CA . ARG B 1 290 ? 13.389 -42.421 -24.874 1.00 32.89 287 ARG B CA 1
ATOM 13245 C C . ARG B 1 290 ? 13.804 -43.881 -24.952 1.00 33.75 287 ARG B C 1
ATOM 13246 O O . ARG B 1 290 ? 13.907 -44.551 -23.927 1.00 33.40 287 ARG B O 1
ATOM 13267 N N . ALA B 1 291 ? 14.111 -44.378 -26.145 1.00 27.63 288 ALA B N 1
ATOM 13268 C CA . ALA B 1 291 ? 14.577 -45.749 -26.238 1.00 31.54 288 ALA B CA 1
ATOM 13269 C C . ALA B 1 291 ? 15.939 -45.925 -25.567 1.00 33.54 288 ALA B C 1
ATOM 13270 O O . ALA B 1 291 ? 16.197 -46.981 -24.968 1.00 34.81 288 ALA B O 1
ATOM 13277 N N . GLU B 1 292 ? 16.808 -44.911 -25.662 1.00 34.22 289 GLU B N 1
ATOM 13278 C CA . GLU B 1 292 ? 18.114 -44.940 -25.005 1.00 36.98 289 GLU B CA 1
ATOM 13279 C C . GLU B 1 292 ? 17.969 -44.978 -23.480 1.00 42.86 289 GLU B C 1
ATOM 13280 O O . GLU B 1 292 ? 18.712 -45.693 -22.793 1.00 35.23 289 GLU B O 1
ATOM 13292 N N . GLN B 1 293 ? 17.026 -44.208 -22.930 1.00 34.85 290 GLN B N 1
ATOM 13293 C CA . GLN B 1 293 ? 16.841 -44.231 -21.483 1.00 34.68 290 GLN B CA 1
ATOM 13294 C C . GLN B 1 293 ? 16.351 -45.589 -21.011 1.00 31.44 290 GLN B C 1
ATOM 13295 O O . GLN B 1 293 ? 16.724 -46.023 -19.920 1.00 37.81 290 GLN B O 1
ATOM 13309 N N . GLU B 1 294 ? 15.546 -46.282 -21.813 1.00 29.57 291 GLU B N 1
ATOM 13310 C CA . GLU B 1 294 ? 15.085 -47.608 -21.435 1.00 42.54 291 GLU B CA 1
ATOM 13311 C C . GLU B 1 294 ? 16.232 -48.626 -21.455 1.00 36.78 291 GLU B C 1
ATOM 13312 O O . GLU B 1 294 ? 16.302 -49.502 -20.583 1.00 34.13 291 GLU B O 1
ATOM 13324 N N . VAL B 1 295 ? 17.149 -48.517 -22.414 1.00 36.53 292 VAL B N 1
ATOM 13325 C CA . VAL B 1 295 ? 18.329 -49.381 -22.400 1.00 34.60 292 VAL B CA 1
ATOM 13326 C C . VAL B 1 295 ? 19.181 -49.123 -21.158 1.00 37.08 292 VAL B C 1
ATOM 13327 O O . VAL B 1 295 ? 19.644 -50.067 -20.507 1.00 35.73 292 VAL B O 1
ATOM 13340 N N . LYS B 1 296 ? 19.378 -47.856 -20.784 1.00 32.78 293 LYS B N 1
ATOM 13341 C CA . LYS B 1 296 ? 20.202 -47.566 -19.613 1.00 40.68 293 LYS B CA 1
ATOM 13342 C C . LYS B 1 296 ? 19.586 -48.146 -18.339 1.00 46.88 293 LYS B C 1
ATOM 13343 O O . LYS B 1 296 ? 20.311 -48.637 -17.454 1.00 37.04 293 LYS B O 1
ATOM 13362 N N . LYS B 1 297 ? 18.249 -48.133 -18.243 1.00 37.10 294 LYS B N 1
ATOM 13363 C CA . LYS B 1 297 ? 17.582 -48.740 -17.093 1.00 38.14 294 LYS B CA 1
ATOM 13364 C C . LYS B 1 297 ? 17.852 -50.231 -17.032 1.00 36.67 294 LYS B C 1
ATOM 13365 O O . LYS B 1 297 ? 18.171 -50.769 -15.969 1.00 36.96 294 LYS B O 1
ATOM 13384 N N . ALA B 1 298 ? 17.723 -50.913 -18.163 1.00 34.21 295 ALA B N 1
ATOM 13385 C CA . ALA B 1 298 ? 17.978 -52.342 -18.228 1.00 38.07 295 ALA B CA 1
ATOM 13386 C C . ALA B 1 298 ? 19.452 -52.692 -18.016 1.00 41.03 295 ALA B C 1
ATOM 13387 O O . ALA B 1 298 ? 19.748 -53.779 -17.503 1.00 34.83 295 ALA B O 1
ATOM 13394 N N . GLU B 1 299 ? 20.378 -51.832 -18.462 1.00 32.91 296 GLU B N 1
ATOM 13395 C CA . GLU B 1 299 ? 21.799 -52.043 -18.186 1.00 45.44 296 GLU B CA 1
ATOM 13396 C C . GLU B 1 299 ? 22.070 -52.024 -16.690 1.00 42.94 296 GLU B C 1
ATOM 13397 O O . GLU B 1 299 ? 22.846 -52.849 -16.178 1.00 36.29 296 GLU B O 1
ATOM 13409 N N . HIS B 1 300 ? 21.467 -51.061 -15.984 1.00 34.79 297 HIS B N 1
ATOM 13410 C CA . HIS B 1 300 ? 21.612 -50.958 -14.535 1.00 36.96 297 HIS B CA 1
ATOM 13411 C C . HIS B 1 300 ? 21.044 -52.190 -13.845 1.00 44.53 297 HIS B C 1
ATOM 13412 O O . HIS B 1 300 ? 21.671 -52.768 -12.942 1.00 37.52 297 HIS B O 1
ATOM 13426 N N . VAL B 1 301 ? 19.850 -52.613 -14.265 1.00 37.50 298 VAL B N 1
ATOM 13427 C CA . VAL B 1 301 ? 19.202 -53.778 -13.663 1.00 48.64 298 VAL B CA 1
ATOM 13428 C C . VAL B 1 301 ? 20.072 -55.022 -13.836 1.00 37.86 298 VAL B C 1
ATOM 13429 O O . VAL B 1 301 ? 20.213 -55.846 -12.908 1.00 34.01 298 VAL B O 1
ATOM 13442 N N . ALA B 1 302 ? 20.596 -55.215 -15.049 1.00 33.48 299 ALA B N 1
ATOM 13443 C CA . ALA B 1 302 ? 21.458 -56.357 -15.335 1.00 38.98 299 ALA B CA 1
ATOM 13444 C C . ALA B 1 302 ? 22.745 -56.291 -14.526 1.00 39.11 299 ALA B C 1
ATOM 13445 O O . ALA B 1 302 ? 23.214 -57.314 -14.010 1.00 38.66 299 ALA B O 1
ATOM 13452 N N . ARG B 1 303 ? 23.354 -55.104 -14.438 1.00 31.32 300 ARG B N 1
ATOM 13453 C CA . ARG B 1 303 ? 24.630 -54.978 -13.745 1.00 35.51 300 ARG B CA 1
ATOM 13454 C C . ARG B 1 303 ? 24.495 -55.320 -12.266 1.00 34.89 300 ARG B C 1
ATOM 13455 O O . ARG B 1 303 ? 25.381 -55.975 -11.688 1.00 32.41 300 ARG B O 1
ATOM 13476 N N . ILE B 1 304 ? 23.431 -54.823 -11.626 1.00 35.06 301 ILE B N 1
ATOM 13477 C CA . ILE B 1 304 ? 23.193 -55.103 -10.211 1.00 42.57 301 ILE B CA 1
ATOM 13478 C C . ILE B 1 304 ? 22.992 -56.589 -10.009 1.00 47.11 301 ILE B C 1
ATOM 13479 O O . ILE B 1 304 ? 23.510 -57.174 -9.043 1.00 34.70 301 ILE B O 1
ATOM 13495 N N . ALA B 1 305 ? 22.221 -57.222 -10.909 1.00 30.73 302 ALA B N 1
ATOM 13496 C CA . ALA B 1 305 ? 21.911 -58.637 -10.758 1.00 35.22 302 ALA B CA 1
ATOM 13497 C C . ALA B 1 305 ? 23.172 -59.464 -10.901 1.00 44.66 302 ALA B C 1
ATOM 13498 O O . ALA B 1 305 ? 23.342 -60.475 -10.203 1.00 32.54 302 ALA B O 1
ATOM 13505 N N . GLU B 1 306 ? 24.078 -59.036 -11.793 1.00 33.05 303 GLU B N 1
ATOM 13506 C CA . GLU B 1 306 ? 25.340 -59.742 -11.966 1.00 34.71 303 GLU B CA 1
ATOM 13507 C C . GLU B 1 306 ? 26.223 -59.594 -10.734 1.00 31.92 303 GLU B C 1
ATOM 13508 O O . GLU B 1 306 ? 26.876 -60.561 -10.319 1.00 29.78 303 GLU B O 1
ATOM 13520 N N . GLU B 1 307 ? 26.288 -58.393 -10.166 1.00 32.96 304 GLU B N 1
ATOM 13521 C CA . GLU B 1 307 ? 27.038 -58.195 -8.931 1.00 35.76 304 GLU B CA 1
ATOM 13522 C C . GLU B 1 307 ? 26.546 -59.132 -7.835 1.00 38.59 304 GLU B C 1
ATOM 13523 O O . GLU B 1 307 ? 27.352 -59.775 -7.158 1.00 35.58 304 GLU B O 1
ATOM 13535 N N . LYS B 1 308 ? 25.218 -59.244 -7.669 1.00 35.54 305 LYS B N 1
ATOM 13536 C CA . LYS B 1 308 ? 24.649 -60.072 -6.601 1.00 43.56 305 LYS B CA 1
ATOM 13537 C C . LYS B 1 308 ? 24.911 -61.544 -6.845 1.00 36.33 305 LYS B C 1
ATOM 13538 O O . LYS B 1 308 ? 25.118 -62.305 -5.904 1.00 34.26 305 LYS B O 1
ATOM 13557 N N . ALA B 1 309 ? 24.863 -61.972 -8.099 1.00 31.71 306 ALA B N 1
ATOM 13558 C CA . ALA B 1 309 ? 25.132 -63.365 -8.414 1.00 34.77 306 ALA B CA 1
ATOM 13559 C C . ALA B 1 309 ? 26.585 -63.701 -8.165 1.00 34.39 306 ALA B C 1
ATOM 13560 O O . ALA B 1 309 ? 26.903 -64.777 -7.653 1.00 31.56 306 ALA B O 1
ATOM 13567 N N . ARG B 1 310 ? 27.484 -62.810 -8.544 1.00 29.12 307 ARG B N 1
ATOM 13568 C CA . ARG B 1 310 ? 28.896 -63.085 -8.309 1.00 38.49 307 ARG B CA 1
ATOM 13569 C C . ARG B 1 310 ? 29.210 -63.124 -6.823 1.00 50.24 307 ARG B C 1
ATOM 13570 O O . ARG B 1 310 ? 30.050 -63.931 -6.397 1.00 38.10 307 ARG B O 1
ATOM 13591 N N . GLU B 1 311 ? 28.531 -62.283 -6.033 1.00 38.04 308 GLU B N 1
ATOM 13592 C CA . GLU B 1 311 ? 28.699 -62.304 -4.575 1.00 38.68 308 GLU B CA 1
ATOM 13593 C C . GLU B 1 311 ? 28.273 -63.650 -3.994 1.00 38.70 308 GLU B C 1
ATOM 13594 O O . GLU B 1 311 ? 28.962 -64.223 -3.132 1.00 41.85 308 GLU B O 1
ATOM 13606 N N . ALA B 1 312 ? 27.111 -64.161 -4.424 1.00 35.53 309 ALA B N 1
ATOM 13607 C CA . ALA B 1 312 ? 26.646 -65.434 -3.902 1.00 37.14 309 ALA B CA 1
ATOM 13608 C C . ALA B 1 312 ? 27.549 -66.567 -4.364 1.00 35.87 309 ALA B C 1
ATOM 13609 O O . ALA B 1 312 ? 27.837 -67.500 -3.600 1.00 37.38 309 ALA B O 1
ATOM 13616 N N . GLU B 1 313 ? 28.007 -66.504 -5.623 1.00 33.50 310 GLU B N 1
ATOM 13617 C CA . GLU B 1 313 ? 28.879 -67.555 -6.164 1.00 37.20 310 GLU B CA 1
ATOM 13618 C C . GLU B 1 313 ? 30.196 -67.590 -5.405 1.00 35.23 310 GLU B C 1
ATOM 13619 O O . GLU B 1 313 ? 30.684 -68.656 -5.023 1.00 34.21 310 GLU B O 1
ATOM 13631 N N . SER B 1 314 ? 30.754 -66.420 -5.121 1.00 32.49 311 SER B N 1
ATOM 13632 C CA . SER B 1 314 ? 31.976 -66.336 -4.323 1.00 33.09 311 SER B CA 1
ATOM 13633 C C . SER B 1 314 ? 31.772 -66.938 -2.937 1.00 35.18 311 SER B C 1
ATOM 13634 O O . SER B 1 314 ? 32.617 -67.689 -2.424 1.00 35.65 311 SER B O 1
ATOM 13642 N N . LYS B 1 315 ? 30.663 -66.590 -2.299 1.00 36.87 312 LYS B N 1
ATOM 13643 C CA . LYS B 1 315 ? 30.402 -67.121 -0.962 1.00 39.72 312 LYS B CA 1
ATOM 13644 C C . LYS B 1 315 ? 30.254 -68.635 -0.993 1.00 40.22 312 LYS B C 1
ATOM 13645 O O . LYS B 1 315 ? 30.752 -69.332 -0.101 1.00 41.79 312 LYS B O 1
ATOM 13664 N N . ALA B 1 316 ? 29.593 -69.178 -2.026 1.00 39.28 313 ALA B N 1
ATOM 13665 C CA . ALA B 1 316 ? 29.481 -70.635 -2.101 1.00 40.45 313 ALA B CA 1
ATOM 13666 C C . ALA B 1 316 ? 30.859 -71.273 -2.225 1.00 39.23 313 ALA B C 1
ATOM 13667 O O . ALA B 1 316 ? 31.123 -72.326 -1.639 1.00 40.88 313 ALA B O 1
ATOM 13674 N N . ARG B 1 317 ? 31.752 -70.654 -2.996 1.00 36.74 314 ARG B N 1
ATOM 13675 C CA . ARG B 1 317 ? 33.093 -71.226 -3.149 1.00 38.13 314 ARG B CA 1
ATOM 13676 C C . ARG B 1 317 ? 33.869 -71.157 -1.849 1.00 37.57 314 ARG B C 1
ATOM 13677 O O . ARG B 1 317 ? 34.505 -72.133 -1.446 1.00 37.83 314 ARG B O 1
ATOM 13698 N N . THR B 1 318 ? 33.864 -69.997 -1.197 1.00 37.42 315 THR B N 1
ATOM 13699 C CA . THR B 1 318 ? 34.664 -69.857 0.009 1.00 38.87 315 THR B CA 1
ATOM 13700 C C . THR B 1 318 ? 34.061 -70.651 1.162 1.00 41.60 315 THR B C 1
ATOM 13701 O O . THR B 1 318 ? 34.799 -71.239 1.964 1.00 42.74 315 THR B O 1
ATOM 13712 N N . LEU B 1 319 ? 32.734 -70.705 1.244 1.00 43.04 316 LEU B N 1
ATOM 13713 C CA . LEU B 1 319 ? 32.125 -71.497 2.322 1.00 46.52 316 LEU B CA 1
ATOM 13714 C C . LEU B 1 319 ? 32.464 -72.977 2.163 1.00 46.77 316 LEU B C 1
ATOM 13715 O O . LEU B 1 319 ? 32.760 -73.669 3.154 1.00 49.12 316 LEU B O 1
ATOM 13731 N N . GLU B 1 320 ? 32.468 -73.480 0.928 1.00 45.99 317 GLU B N 1
ATOM 13732 C CA . GLU B 1 320 ? 32.784 -74.889 0.725 1.00 53.41 317 GLU B CA 1
ATOM 13733 C C . GLU B 1 320 ? 34.184 -75.223 1.229 1.00 48.25 317 GLU B C 1
ATOM 13734 O O . GLU B 1 320 ? 34.386 -76.266 1.858 1.00 47.05 317 GLU B O 1
ATOM 13746 N N . VAL B 1 321 ? 35.169 -74.357 0.964 1.00 45.03 318 VAL B N 1
ATOM 13747 C CA . VAL B 1 321 ? 36.517 -74.630 1.463 1.00 46.95 318 VAL B CA 1
ATOM 13748 C C . VAL B 1 321 ? 36.550 -74.550 2.984 1.00 49.38 318 VAL B C 1
ATOM 13749 O O . VAL B 1 321 ? 37.192 -75.376 3.639 1.00 49.62 318 VAL B O 1
ATOM 13762 N N . ARG B 1 322 ? 35.848 -73.578 3.577 1.00 52.11 319 ARG B N 1
ATOM 13763 C CA . ARG B 1 322 ? 35.851 -73.470 5.033 1.00 60.96 319 ARG B CA 1
ATOM 13764 C C . ARG B 1 322 ? 35.262 -74.711 5.699 1.00 68.84 319 ARG B C 1
ATOM 13765 O O . ARG B 1 322 ? 35.608 -75.014 6.846 1.00 71.44 319 ARG B O 1
ATOM 13786 N N . LEU B 1 323 ? 34.367 -75.429 5.010 1.00 65.06 320 LEU B N 1
ATOM 13787 C CA . LEU B 1 323 ? 33.758 -76.657 5.521 1.00 63.11 320 LEU B CA 1
ATOM 13788 C C . LEU B 1 323 ? 34.364 -77.916 4.898 1.00 85.92 320 LEU B C 1
ATOM 13789 O O . LEU B 1 323 ? 33.663 -78.924 4.721 1.00 100.83 320 LEU B O 1
ATOM 13805 N N . GLY B 1 324 ? 35.661 -77.891 4.581 1.00 68.65 321 GLY B N 1
ATOM 13806 C CA . GLY B 1 324 ? 36.276 -79.045 3.944 1.00 79.57 321 GLY B CA 1
ATOM 13807 C C . GLY B 1 324 ? 36.152 -80.318 4.766 1.00 94.80 321 GLY B C 1
ATOM 13808 O O . GLY B 1 324 ? 35.700 -81.353 4.268 1.00 84.63 321 GLY B O 1
ATOM 13812 N N . GLY B 1 325 ? 36.563 -80.266 6.033 1.00 97.42 322 GLY B N 1
ATOM 13813 C CA . GLY B 1 325 ? 36.548 -81.438 6.886 1.00 101.36 322 GLY B CA 1
ATOM 13814 C C . GLY B 1 325 ? 35.249 -81.708 7.616 1.00 96.28 322 GLY B C 1
ATOM 13815 O O . GLY B 1 325 ? 35.161 -82.689 8.362 1.00 97.12 322 GLY B O 1
ATOM 13819 N N . ASP B 1 326 ? 34.228 -80.877 7.404 1.00 79.62 323 ASP B N 1
ATOM 13820 C CA . ASP B 1 326 ? 33.016 -80.889 8.217 1.00 68.50 323 ASP B CA 1
ATOM 13821 C C . ASP B 1 326 ? 31.960 -81.815 7.617 1.00 87.94 323 ASP B C 1
ATOM 13822 O O . ASP B 1 326 ? 31.489 -81.588 6.493 1.00 80.83 323 ASP B O 1
ATOM 13831 N N . LEU B 1 327 ? 31.547 -82.817 8.400 1.00 70.41 324 LEU B N 1
ATOM 13832 C CA . LEU B 1 327 ? 30.559 -83.802 7.986 1.00 69.05 324 LEU B CA 1
ATOM 13833 C C . LEU B 1 327 ? 29.195 -83.604 8.641 1.00 62.42 324 LEU B C 1
ATOM 13834 O O . LEU B 1 327 ? 28.321 -84.460 8.473 1.00 62.19 324 LEU B O 1
ATOM 13850 N N . THR B 1 328 ? 28.989 -82.522 9.392 1.00 49.04 325 THR B N 1
ATOM 13851 C CA . THR B 1 328 ? 27.756 -82.377 10.157 1.00 40.96 325 THR B CA 1
ATOM 13852 C C . THR B 1 328 ? 26.582 -82.022 9.242 1.00 40.56 325 THR B C 1
ATOM 13853 O O . THR B 1 328 ? 26.750 -81.397 8.192 1.00 38.94 325 THR B O 1
ATOM 13864 N N . ARG B 1 329 ? 25.380 -82.459 9.641 1.00 42.32 326 ARG B N 1
ATOM 13865 C CA . ARG B 1 329 ? 24.176 -82.070 8.905 1.00 42.18 326 ARG B CA 1
ATOM 13866 C C . ARG B 1 329 ? 24.033 -80.553 8.866 1.00 39.86 326 ARG B C 1
ATOM 13867 O O . ARG B 1 329 ? 23.629 -79.979 7.841 1.00 38.71 326 ARG B O 1
ATOM 13888 N N . ASP B 1 330 ? 24.418 -79.874 9.956 1.00 39.25 327 ASP B N 1
ATOM 13889 C CA . ASP B 1 330 ? 24.319 -78.415 10.004 1.00 37.32 327 ASP B CA 1
ATOM 13890 C C . ASP B 1 330 ? 25.127 -77.771 8.878 1.00 36.17 327 ASP B C 1
ATOM 13891 O O . ASP B 1 330 ? 24.624 -76.913 8.129 1.00 34.28 327 ASP B O 1
ATOM 13900 N N . SER B 1 331 ? 26.394 -78.157 8.749 1.00 39.73 328 SER B N 1
ATOM 13901 C CA . SER B 1 331 ? 27.242 -77.560 7.714 1.00 40.42 328 SER B CA 1
ATOM 13902 C C . SER B 1 331 ? 26.771 -77.935 6.321 1.00 33.26 328 SER B C 1
ATOM 13903 O O . SER B 1 331 ? 26.875 -77.128 5.393 1.00 31.88 328 SER B O 1
ATOM 13911 N N . ARG B 1 332 ? 26.234 -79.146 6.162 1.00 35.05 329 ARG B N 1
ATOM 13912 C CA . ARG B 1 332 ? 25.722 -79.575 4.870 1.00 35.47 329 ARG B CA 1
ATOM 13913 C C . ARG B 1 332 ? 24.516 -78.729 4.440 1.00 35.29 329 ARG B C 1
ATOM 13914 O O . ARG B 1 332 ? 24.442 -78.276 3.294 1.00 33.87 329 ARG B O 1
ATOM 13935 N N . VAL B 1 333 ? 23.556 -78.505 5.351 1.00 35.41 330 VAL B N 1
ATOM 13936 C CA . VAL B 1 333 ? 22.361 -77.735 4.983 1.00 35.06 330 VAL B CA 1
ATOM 13937 C C . VAL B 1 333 ? 22.727 -76.276 4.719 1.00 32.74 330 VAL B C 1
ATOM 13938 O O . VAL B 1 333 ? 22.253 -75.665 3.750 1.00 31.93 330 VAL B O 1
ATOM 13951 N N . MET B 1 334 ? 23.621 -75.695 5.533 1.00 31.79 331 MET B N 1
ATOM 13952 C CA . MET B 1 334 ? 23.975 -74.288 5.293 1.00 32.28 331 MET B CA 1
ATOM 13953 C C . MET B 1 334 ? 24.806 -74.110 4.025 1.00 30.51 331 MET B C 1
ATOM 13954 O O . MET B 1 334 ? 24.692 -73.078 3.348 1.00 29.17 331 MET B O 1
ATOM 13968 N N . LEU B 1 335 ? 25.642 -75.079 3.668 1.00 29.60 332 LEU B N 1
ATOM 13969 C CA . LEU B 1 335 ? 26.360 -74.946 2.398 1.00 33.45 332 LEU B CA 1
ATOM 13970 C C . LEU B 1 335 ? 25.410 -75.045 1.209 1.00 32.35 332 LEU B C 1
ATOM 13971 O O . LEU B 1 335 ? 25.509 -74.250 0.253 1.00 29.83 332 LEU B O 1
ATOM 13987 N N . ARG B 1 336 ? 24.478 -76.014 1.247 1.00 30.51 333 ARG B N 1
ATOM 13988 C CA . ARG B 1 336 ? 23.489 -76.137 0.180 1.00 31.02 333 ARG B CA 1
ATOM 13989 C C . ARG B 1 336 ? 22.627 -74.877 0.085 1.00 36.51 333 ARG B C 1
ATOM 13990 O O . ARG B 1 336 ? 22.232 -74.463 -1.007 1.00 31.77 333 ARG B O 1
ATOM 14011 N N . GLN B 1 337 ? 22.327 -74.248 1.223 1.00 29.49 334 GLN B N 1
ATOM 14012 C CA . GLN B 1 337 ? 21.484 -73.057 1.170 1.00 30.91 334 GLN B CA 1
ATOM 14013 C C . GLN B 1 337 ? 22.155 -71.951 0.367 1.00 30.19 334 GLN B C 1
ATOM 14014 O O . GLN B 1 337 ? 21.518 -71.339 -0.506 1.00 30.32 334 GLN B O 1
ATOM 14028 N N . VAL B 1 338 ? 23.459 -71.724 0.586 1.00 27.52 335 VAL B N 1
ATOM 14029 C CA . VAL B 1 338 ? 24.135 -70.679 -0.182 1.00 32.05 335 VAL B CA 1
ATOM 14030 C C . VAL B 1 338 ? 24.412 -71.132 -1.615 1.00 37.53 335 VAL B C 1
ATOM 14031 O O . VAL B 1 338 ? 24.400 -70.302 -2.538 1.00 32.30 335 VAL B O 1
ATOM 14044 N N . GLN B 1 339 ? 24.692 -72.420 -1.830 1.00 29.30 336 GLN B N 1
ATOM 14045 C CA . GLN B 1 339 ? 24.885 -72.930 -3.193 1.00 35.21 336 GLN B CA 1
ATOM 14046 C C . GLN B 1 339 ? 23.622 -72.766 -4.034 1.00 34.52 336 GLN B C 1
ATOM 14047 O O . GLN B 1 339 ? 23.681 -72.352 -5.197 1.00 38.12 336 GLN B O 1
ATOM 14061 N N . ASN B 1 340 ? 22.462 -73.064 -3.461 1.00 32.64 337 ASN B N 1
ATOM 14062 C CA . ASN B 1 340 ? 21.215 -72.883 -4.200 1.00 33.50 337 ASN B CA 1
ATOM 14063 C C . ASN B 1 340 ? 20.871 -71.408 -4.391 1.00 41.19 337 ASN B C 1
ATOM 14064 O O . ASN B 1 340 ? 20.324 -71.030 -5.437 1.00 37.20 337 ASN B O 1
ATOM 14075 N N . ARG B 1 341 ? 21.191 -70.562 -3.408 1.00 36.62 338 ARG B N 1
ATOM 14076 C CA . ARG B 1 341 ? 21.027 -69.117 -3.574 1.00 41.22 338 ARG B CA 1
ATOM 14077 C C . ARG B 1 341 ? 21.890 -68.579 -4.720 1.00 37.12 338 ARG B C 1
ATOM 14078 O O . ARG B 1 341 ? 21.448 -67.717 -5.483 1.00 34.73 338 ARG B O 1
ATOM 14099 N N . ALA B 1 342 ? 23.126 -69.066 -4.841 1.00 32.71 339 ALA B N 1
ATOM 14100 C CA . ALA B 1 342 ? 23.974 -68.675 -5.968 1.00 35.41 339 ALA B CA 1
ATOM 14101 C C . ALA B 1 342 ? 23.377 -69.146 -7.299 1.00 36.05 339 ALA B C 1
ATOM 14102 O O . ALA B 1 342 ? 23.360 -68.397 -8.284 1.00 33.21 339 ALA B O 1
ATOM 14109 N N . ILE B 1 343 ? 22.843 -70.366 -7.345 1.00 36.34 340 ILE B N 1
ATOM 14110 C CA . ILE B 1 343 ? 22.230 -70.867 -8.572 1.00 38.13 340 ILE B CA 1
ATOM 14111 C C . ILE B 1 343 ? 21.033 -69.991 -8.963 1.00 44.31 340 ILE B C 1
ATOM 14112 O O . ILE B 1 343 ? 20.863 -69.610 -10.132 1.00 37.27 340 ILE B O 1
ATOM 14128 N N . THR B 1 344 ? 20.196 -69.640 -7.983 1.00 32.91 341 THR B N 1
ATOM 14129 C CA . THR B 1 344 ? 19.007 -68.829 -8.255 1.00 36.84 341 THR B CA 1
ATOM 14130 C C . THR B 1 344 ? 19.401 -67.463 -8.795 1.00 37.67 341 THR B C 1
ATOM 14131 O O . THR B 1 344 ? 18.805 -66.964 -9.756 1.00 35.52 341 THR B O 1
ATOM 14142 N N . LEU B 1 345 ? 20.375 -66.826 -8.161 1.00 31.14 342 LEU B N 1
ATOM 14143 C CA . LEU B 1 345 ? 20.731 -65.473 -8.559 1.00 34.33 342 LEU B CA 1
ATOM 14144 C C . LEU B 1 345 ? 21.422 -65.449 -9.918 1.00 35.84 342 LEU B C 1
ATOM 14145 O O . LEU B 1 345 ? 21.291 -64.463 -10.648 1.00 34.90 342 LEU B O 1
ATOM 14161 N N . ARG B 1 346 ? 22.187 -66.497 -10.239 1.00 31.19 343 ARG B N 1
ATOM 14162 C CA . ARG B 1 346 ? 22.817 -66.608 -11.556 1.00 37.36 343 ARG B CA 1
ATOM 14163 C C . ARG B 1 346 ? 21.748 -66.738 -12.641 1.00 38.85 343 ARG B C 1
ATOM 14164 O O . ARG B 1 346 ? 21.817 -66.084 -13.696 1.00 37.37 343 ARG B O 1
ATOM 14185 N N . ARG B 1 347 ? 20.722 -67.562 -12.399 1.00 34.07 344 ARG B N 1
ATOM 14186 C CA . ARG B 1 347 ? 19.668 -67.666 -13.403 1.00 39.99 344 ARG B CA 1
ATOM 14187 C C . ARG B 1 347 ? 18.985 -66.315 -13.617 1.00 37.41 344 ARG B C 1
ATOM 14188 O O . ARG B 1 347 ? 18.755 -65.900 -14.762 1.00 40.87 344 ARG B O 1
ATOM 14209 N N . GLU B 1 348 ? 18.717 -65.587 -12.532 1.00 41.65 345 GLU B N 1
ATOM 14210 C CA . GLU B 1 348 ? 18.067 -64.281 -12.633 1.00 41.77 345 GLU B CA 1
ATOM 14211 C C . GLU B 1 348 ? 18.973 -63.269 -13.324 1.00 41.29 345 GLU B C 1
ATOM 14212 O O . GLU B 1 348 ? 18.501 -62.478 -14.158 1.00 39.02 345 GLU B O 1
ATOM 14224 N N . ALA B 1 349 ? 20.278 -63.307 -13.029 1.00 31.20 346 ALA B N 1
ATOM 14225 C CA . ALA B 1 349 ? 21.206 -62.380 -13.677 1.00 34.18 346 ALA B CA 1
ATOM 14226 C C . ALA B 1 349 ? 21.276 -62.639 -15.173 1.00 37.97 346 ALA B C 1
ATOM 14227 O O . ALA B 1 349 ? 21.408 -61.697 -15.966 1.00 36.49 346 ALA B O 1
ATOM 14234 N N . ASP B 1 350 ? 21.202 -63.911 -15.578 1.00 35.03 347 ASP B N 1
ATOM 14235 C CA . ASP B 1 350 ? 21.280 -64.249 -16.996 1.00 39.42 347 ASP B CA 1
ATOM 14236 C C . ASP B 1 350 ? 20.014 -63.831 -17.737 1.00 42.15 347 ASP B C 1
ATOM 14237 O O . ASP B 1 350 ? 20.077 -63.479 -18.924 1.00 34.09 347 ASP B O 1
ATOM 14246 N N . VAL B 1 351 ? 18.869 -63.849 -17.053 1.00 39.53 348 VAL B N 1
ATOM 14247 C CA . VAL B 1 351 ? 17.639 -63.317 -17.644 1.00 42.02 348 VAL B CA 1
ATOM 14248 C C . VAL B 1 351 ? 17.743 -61.809 -17.870 1.00 43.51 348 VAL B C 1
ATOM 14249 O O . VAL B 1 351 ? 17.353 -61.302 -18.931 1.00 38.35 348 VAL B O 1
ATOM 14262 N N . LYS B 1 352 ? 18.185 -61.060 -16.856 1.00 38.12 349 LYS B N 1
ATOM 14263 C CA . LYS B 1 352 ? 18.268 -59.602 -17.004 1.00 40.09 349 LYS B CA 1
ATOM 14264 C C . LYS B 1 352 ? 19.270 -59.215 -18.085 1.00 33.85 349 LYS B C 1
ATOM 14265 O O . LYS B 1 352 ? 19.055 -58.234 -18.823 1.00 35.38 349 LYS B O 1
ATOM 14284 N N . LYS B 1 353 ? 20.371 -59.969 -18.192 1.00 31.65 350 LYS B N 1
ATOM 14285 C CA . LYS B 1 353 ? 21.350 -59.749 -19.257 1.00 33.00 350 LYS B CA 1
ATOM 14286 C C . LYS B 1 353 ? 20.701 -59.882 -20.639 1.00 36.22 350 LYS B C 1
ATOM 14287 O O . LYS B 1 353 ? 20.923 -59.047 -21.533 1.00 32.98 350 LYS B O 1
ATOM 14306 N N . ARG B 1 354 ? 19.897 -60.933 -20.832 1.00 42.34 351 ARG B N 1
ATOM 14307 C CA . ARG B 1 354 ? 19.265 -61.176 -22.129 1.00 40.91 351 ARG B CA 1
ATOM 14308 C C . ARG B 1 354 ? 18.256 -60.083 -22.450 1.00 39.38 351 ARG B C 1
ATOM 14309 O O . ARG B 1 354 ? 18.151 -59.646 -23.601 1.00 42.72 351 ARG B O 1
ATOM 14330 N N . ILE B 1 355 ? 17.518 -59.622 -21.439 1.00 38.88 352 ILE B N 1
ATOM 14331 C CA . ILE B 1 355 ? 16.583 -58.515 -21.625 1.00 38.35 352 ILE B CA 1
ATOM 14332 C C . ILE B 1 355 ? 17.324 -57.262 -22.065 1.00 38.19 352 ILE B C 1
ATOM 14333 O O . ILE B 1 355 ? 16.916 -56.572 -23.015 1.00 40.31 352 ILE B O 1
ATOM 14349 N N . LYS B 1 356 ? 18.423 -56.951 -21.378 1.00 35.03 353 LYS B N 1
ATOM 14350 C CA . LYS B 1 356 ? 19.232 -55.790 -21.741 1.00 33.01 353 LYS B CA 1
ATOM 14351 C C . LYS B 1 356 ? 19.778 -55.934 -23.152 1.00 31.96 353 LYS B C 1
ATOM 14352 O O . LYS B 1 356 ? 19.741 -54.992 -23.950 1.00 32.99 353 LYS B O 1
ATOM 14371 N N . GLU B 1 357 ? 20.318 -57.105 -23.475 1.00 34.11 354 GLU B N 1
ATOM 14372 C CA . GLU B 1 357 ? 20.905 -57.246 -24.802 1.00 55.87 354 GLU B CA 1
ATOM 14373 C C . GLU B 1 357 ? 19.861 -57.129 -25.907 1.00 45.14 354 GLU B C 1
ATOM 14374 O O . GLU B 1 357 ? 20.176 -56.603 -26.984 1.00 40.17 354 GLU B O 1
ATOM 14386 N N . ALA B 1 358 ? 18.632 -57.607 -25.663 1.00 40.97 355 ALA B N 1
ATOM 14387 C CA . ALA B 1 358 ? 17.560 -57.483 -26.652 1.00 43.10 355 ALA B CA 1
ATOM 14388 C C . ALA B 1 358 ? 17.183 -56.026 -26.863 1.00 39.90 355 ALA B C 1
ATOM 14389 O O . ALA B 1 358 ? 16.989 -55.591 -28.004 1.00 42.35 355 ALA B O 1
ATOM 14396 N N . LYS B 1 359 ? 17.072 -55.264 -25.771 1.00 36.61 356 LYS B N 1
ATOM 14397 C CA . LYS B 1 359 ? 16.812 -53.833 -25.855 1.00 36.74 356 LYS B CA 1
ATOM 14398 C C . LYS B 1 359 ? 17.933 -53.078 -26.561 1.00 36.00 356 LYS B C 1
ATOM 14399 O O . LYS B 1 359 ? 17.669 -52.121 -27.309 1.00 37.13 356 LYS B O 1
ATOM 14418 N N . GLN B 1 360 ? 19.191 -53.464 -26.321 1.00 36.12 357 GLN B N 1
ATOM 14419 C CA . GLN B 1 360 ? 20.295 -52.827 -27.047 1.00 37.88 357 GLN B CA 1
ATOM 14420 C C . GLN B 1 360 ? 20.190 -53.095 -28.538 1.00 41.63 357 GLN B C 1
ATOM 14421 O O . GLN B 1 360 ? 20.482 -52.216 -29.355 1.00 41.76 357 GLN B O 1
ATOM 14435 N N . ARG B 1 361 ? 19.812 -54.317 -28.918 1.00 43.84 358 ARG B N 1
ATOM 14436 C CA . ARG B 1 361 ? 19.691 -54.618 -30.344 1.00 52.60 358 ARG B CA 1
ATOM 14437 C C . ARG B 1 361 ? 18.538 -53.842 -30.958 1.00 42.98 358 ARG B C 1
ATOM 14438 O O . ARG B 1 361 ? 18.672 -53.272 -32.049 1.00 45.48 358 ARG B O 1
ATOM 14459 N N . ALA B 1 362 ? 17.414 -53.769 -30.249 1.00 43.14 359 ALA B N 1
ATOM 14460 C CA . ALA B 1 362 ? 16.269 -53.017 -30.747 1.00 41.73 359 ALA B CA 1
ATOM 14461 C C . ALA B 1 362 ? 16.596 -51.535 -30.886 1.00 42.29 359 ALA B C 1
ATOM 14462 O O . ALA B 1 362 ? 16.122 -50.881 -31.820 1.00 44.66 359 ALA B O 1
ATOM 14469 N N . LEU B 1 363 ? 17.407 -50.991 -29.965 1.00 46.27 360 LEU B N 1
ATOM 14470 C CA . LEU B 1 363 ? 17.756 -49.567 -29.987 1.00 41.98 360 LEU B CA 1
ATOM 14471 C C . LEU B 1 363 ? 18.430 -49.175 -31.294 1.00 44.68 360 LEU B C 1
ATOM 14472 O O . LEU B 1 363 ? 18.236 -48.050 -31.787 1.00 45.92 360 LEU B O 1
ATOM 14488 N N . LYS B 1 364 ? 19.211 -50.083 -31.883 1.00 49.82 361 LYS B N 1
ATOM 14489 C CA . LYS B 1 364 ? 19.920 -49.780 -33.128 1.00 55.54 361 LYS B CA 1
ATOM 14490 C C . LYS B 1 364 ? 19.037 -49.826 -34.365 1.00 50.39 361 LYS B C 1
ATOM 14491 O O . LYS B 1 364 ? 19.489 -49.446 -35.450 1.00 53.03 361 LYS B O 1
ATOM 14510 N N . GLU B 1 365 ? 17.790 -50.235 -34.248 1.00 46.05 362 GLU B N 1
ATOM 14511 C CA . GLU B 1 365 ? 16.890 -50.075 -35.367 1.00 44.28 362 GLU B CA 1
ATOM 14512 C C . GLU B 1 365 ? 16.600 -48.585 -35.585 1.00 54.63 362 GLU B C 1
ATOM 14513 O O . GLU B 1 365 ? 16.620 -47.796 -34.634 1.00 48.76 362 GLU B O 1
ATOM 14525 N N . PRO B 1 366 ? 16.310 -48.172 -36.824 1.00 57.22 363 PRO B N 1
ATOM 14526 C CA . PRO B 1 366 ? 16.067 -46.743 -37.084 1.00 46.42 363 PRO B CA 1
ATOM 14527 C C . PRO B 1 366 ? 14.924 -46.204 -36.248 1.00 35.52 363 PRO B C 1
ATOM 14528 O O . PRO B 1 366 ? 13.836 -46.787 -36.193 1.00 40.93 363 PRO B O 1
ATOM 14539 N N . LYS B 1 367 ? 15.168 -45.069 -35.589 1.00 41.20 364 LYS B N 1
ATOM 14540 C CA . LYS B 1 367 ? 14.170 -44.459 -34.714 1.00 36.54 364 LYS B CA 1
ATOM 14541 C C . LYS B 1 367 ? 13.404 -43.393 -35.502 1.00 38.92 364 LYS B C 1
ATOM 14542 O O . LYS B 1 367 ? 13.576 -42.186 -35.323 1.00 36.90 364 LYS B O 1
ATOM 14561 N N . GLU B 1 368 ? 12.508 -43.888 -36.342 1.00 32.84 365 GLU B N 1
ATOM 14562 C CA . GLU B 1 368 ? 11.798 -43.117 -37.364 1.00 36.42 365 GLU B CA 1
ATOM 14563 C C . GLU B 1 368 ? 10.328 -43.477 -37.324 1.00 37.37 365 GLU B C 1
ATOM 14564 O O . GLU B 1 368 ? 9.965 -44.590 -36.935 1.00 36.33 365 GLU B O 1
ATOM 14576 N N . LEU B 1 369 ? 9.488 -42.518 -37.716 1.00 28.12 366 LEU B N 1
ATOM 14577 C CA . LEU B 1 369 ? 8.106 -42.768 -38.049 1.00 23.06 366 LEU B CA 1
ATOM 14578 C C . LEU B 1 369 ? 8.017 -42.992 -39.555 1.00 26.34 366 LEU B C 1
ATOM 14579 O O . LEU B 1 369 ? 8.754 -42.375 -40.330 1.00 33.20 366 LEU B O 1
ATOM 14595 N N . ASN B 1 370 ? 7.116 -43.860 -39.965 1.00 24.86 367 ASN B N 1
ATOM 14596 C CA . ASN B 1 370 ? 6.904 -44.134 -41.395 1.00 28.76 367 ASN B CA 1
ATOM 14597 C C . ASN B 1 370 ? 5.576 -43.480 -41.802 1.00 28.05 367 ASN B C 1
ATOM 14598 O O . ASN B 1 370 ? 4.505 -43.903 -41.352 1.00 30.60 367 ASN B O 1
ATOM 14609 N N . PHE B 1 371 ? 5.634 -42.458 -42.639 1.00 25.49 368 PHE B N 1
ATOM 14610 C CA . PHE B 1 371 ? 4.426 -41.830 -43.181 1.00 23.22 368 PHE B CA 1
ATOM 14611 C C . PHE B 1 371 ? 4.137 -42.483 -44.515 1.00 26.59 368 PHE B C 1
ATOM 14612 O O . PHE B 1 371 ? 5.001 -42.482 -45.381 1.00 30.07 368 PHE B O 1
ATOM 14629 N N . VAL B 1 372 ? 2.924 -42.954 -44.722 1.00 24.62 369 VAL B N 1
ATOM 14630 C CA . VAL B 1 372 ? 2.537 -43.507 -46.020 1.00 26.06 369 VAL B CA 1
ATOM 14631 C C . VAL B 1 372 ? 1.405 -42.661 -46.598 1.00 28.82 369 VAL B C 1
ATOM 14632 O O . VAL B 1 372 ? 0.404 -42.401 -45.925 1.00 27.93 369 VAL B O 1
ATOM 14645 N N . PHE B 1 373 ? 1.545 -42.258 -47.855 1.00 25.34 370 PHE B N 1
ATOM 14646 C CA . PHE B 1 373 ? 0.528 -41.472 -48.557 1.00 25.53 370 PHE B CA 1
ATOM 14647 C C . PHE B 1 373 ? 0.052 -42.176 -49.823 1.00 28.48 370 PHE B C 1
ATOM 14648 O O . PHE B 1 373 ? 0.837 -42.803 -50.537 1.00 29.87 370 PHE B O 1
ATOM 14665 N N . GLY B 1 374 ? -1.236 -42.039 -50.120 1.00 28.82 371 GLY B N 1
ATOM 14666 C CA . GLY B 1 374 ? -1.765 -42.524 -51.379 1.00 30.39 371 GLY B CA 1
ATOM 14667 C C . GLY B 1 374 ? -3.014 -41.756 -51.736 1.00 31.58 371 GLY B C 1
ATOM 14668 O O . GLY B 1 374 ? -3.646 -41.126 -50.882 1.00 28.28 371 GLY B O 1
ATOM 14672 N N . VAL B 1 375 ? -3.390 -41.842 -52.987 1.00 31.95 372 VAL B N 1
ATOM 14673 C CA . VAL B 1 375 ? -4.595 -41.170 -53.451 1.00 30.53 372 VAL B CA 1
ATOM 14674 C C . VAL B 1 375 ? -5.784 -42.115 -53.336 1.00 31.65 372 VAL B C 1
ATOM 14675 O O . VAL B 1 375 ? -5.758 -43.242 -53.853 1.00 33.66 372 VAL B O 1
ATOM 14688 N N . ASN B 1 376 ? -6.862 -41.618 -52.730 1.00 32.45 373 ASN B N 1
ATOM 14689 C CA . ASN B 1 376 ? -8.106 -42.371 -52.595 1.00 33.24 373 ASN B CA 1
ATOM 14690 C C . ASN B 1 376 ? -8.925 -42.113 -53.851 1.00 35.62 373 ASN B C 1
ATOM 14691 O O . ASN B 1 376 ? -9.804 -41.252 -53.897 1.00 39.71 373 ASN B O 1
ATOM 14702 N N . ILE B 1 377 ? -8.616 -42.857 -54.916 1.00 35.48 374 ILE B N 1
ATOM 14703 C CA . ILE B 1 377 ? -9.343 -42.645 -56.160 1.00 39.94 374 ILE B CA 1
ATOM 14704 C C . ILE B 1 377 ? -10.732 -43.276 -56.141 1.00 40.16 374 ILE B C 1
ATOM 14705 O O . ILE B 1 377 ? -11.573 -42.913 -56.965 1.00 45.23 374 ILE B O 1
ATOM 14721 N N . GLU B 1 378 ? -11.018 -44.209 -55.232 1.00 37.11 375 GLU B N 1
ATOM 14722 C CA . GLU B 1 378 ? -12.385 -44.716 -55.145 1.00 42.06 375 GLU B CA 1
ATOM 14723 C C . GLU B 1 378 ? -13.319 -43.719 -54.467 1.00 43.09 375 GLU B C 1
ATOM 14724 O O . GLU B 1 378 ? -14.500 -43.661 -54.823 1.00 44.81 375 GLU B O 1
ATOM 14736 N N . HIS B 1 379 ? -12.821 -42.917 -53.496 1.00 41.44 376 HIS B N 1
ATOM 14737 C CA . HIS B 1 379 ? -13.659 -41.942 -52.778 1.00 39.90 376 HIS B CA 1
ATOM 14738 C C . HIS B 1 379 ? -12.805 -40.709 -52.456 1.00 35.74 376 HIS B C 1
ATOM 14739 O O . HIS B 1 379 ? -12.396 -40.483 -51.323 1.00 36.24 376 HIS B O 1
ATOM 14753 N N . ARG B 1 380 ? -12.597 -39.843 -53.450 1.00 35.63 377 ARG B N 1
ATOM 14754 C CA . ARG B 1 380 ? -11.632 -38.769 -53.246 1.00 35.47 377 ARG B CA 1
ATOM 14755 C C . ARG B 1 380 ? -12.053 -37.825 -52.132 1.00 36.78 377 ARG B C 1
ATOM 14756 O O . ARG B 1 380 ? -11.189 -37.182 -51.535 1.00 39.01 377 ARG B O 1
ATOM 14777 N N . ASP B 1 381 ? -13.348 -37.756 -51.796 1.00 36.55 378 ASP B N 1
ATOM 14778 C CA . ASP B 1 381 ? -13.754 -36.914 -50.666 1.00 39.98 378 ASP B CA 1
ATOM 14779 C C . ASP B 1 381 ? -13.403 -37.522 -49.304 1.00 38.26 378 ASP B C 1
ATOM 14780 O O . ASP B 1 381 ? -13.560 -36.856 -48.274 1.00 38.37 378 ASP B O 1
ATOM 14789 N N . LEU B 1 382 ? -12.920 -38.753 -49.259 1.00 40.08 379 LEU B N 1
ATOM 14790 C CA . LEU B 1 382 ? -12.587 -39.414 -48.001 1.00 33.35 379 LEU B CA 1
ATOM 14791 C C . LEU B 1 382 ? -11.071 -39.391 -47.849 1.00 36.05 379 LEU B C 1
ATOM 14792 O O . LEU B 1 382 ? -10.380 -40.363 -48.139 1.00 39.05 379 LEU B O 1
ATOM 14808 N N . ASP B 1 383 ? -10.554 -38.239 -47.394 1.00 30.54 380 ASP B N 1
ATOM 14809 C CA . ASP B 1 383 ? -9.126 -37.984 -47.433 1.00 28.96 380 ASP B CA 1
ATOM 14810 C C . ASP B 1 383 ? -8.677 -37.351 -46.124 1.00 29.13 380 ASP B C 1
ATOM 14811 O O . ASP B 1 383 ? -9.467 -37.128 -45.194 1.00 30.76 380 ASP B O 1
ATOM 14820 N N . GLY B 1 384 ? -7.386 -37.147 -46.012 1.00 25.23 381 GLY B N 1
ATOM 14821 C CA . GLY B 1 384 ? -6.795 -36.699 -44.775 1.00 25.52 381 GLY B CA 1
ATOM 14822 C C . GLY B 1 384 ? -5.999 -37.819 -44.120 1.00 25.30 381 GLY B C 1
ATOM 14823 O O . GLY B 1 384 ? -5.820 -38.908 -44.662 1.00 26.59 381 GLY B O 1
ATOM 14827 N N . MET B 1 385 ? -5.509 -37.521 -42.939 1.00 25.71 382 MET B N 1
ATOM 14828 C CA . MET B 1 385 ? -4.571 -38.389 -42.250 1.00 21.26 382 MET B CA 1
ATOM 14829 C C . MET B 1 385 ? -5.279 -39.289 -41.266 1.00 26.27 382 MET B C 1
ATOM 14830 O O . MET B 1 385 ? -6.228 -38.871 -40.608 1.00 26.33 382 MET B O 1
ATOM 14844 N N . PHE B 1 386 ? -4.771 -40.512 -41.162 1.00 21.04 383 PHE B N 1
ATOM 14845 C CA . PHE B 1 386 ? -5.248 -41.521 -40.228 1.00 22.34 383 PHE B CA 1
ATOM 14846 C C . PHE B 1 386 ? -4.053 -41.828 -39.341 1.00 23.24 383 PHE B C 1
ATOM 14847 O O . PHE B 1 386 ? -3.007 -42.285 -39.825 1.00 26.28 383 PHE B O 1
ATOM 14864 N N . ILE B 1 387 ? -4.168 -41.488 -38.060 1.00 22.28 384 ILE B N 1
ATOM 14865 C CA . ILE B 1 387 ? -3.049 -41.506 -37.139 1.00 19.00 384 ILE B CA 1
ATOM 14866 C C . ILE B 1 387 ? -3.325 -42.609 -36.144 1.00 20.63 384 ILE B C 1
ATOM 14867 O O . ILE B 1 387 ? -4.310 -42.523 -35.393 1.00 22.79 384 ILE B O 1
ATOM 14883 N N . TYR B 1 388 ? -2.487 -43.625 -36.154 1.00 21.26 385 TYR B N 1
ATOM 14884 C CA . TYR B 1 388 ? -2.601 -44.790 -35.283 1.00 21.09 385 TYR B CA 1
ATOM 14885 C C . TYR B 1 388 ? -1.567 -44.672 -34.184 1.00 22.07 385 TYR B C 1
ATOM 14886 O O . TYR B 1 388 ? -0.550 -44.000 -34.326 1.00 22.88 385 TYR B O 1
ATOM 14904 N N . ASN B 1 389 ? -1.829 -45.327 -33.064 1.00 23.14 386 ASN B N 1
ATOM 14905 C CA . ASN B 1 389 ? -0.941 -45.263 -31.913 1.00 24.39 386 ASN B CA 1
ATOM 14906 C C . ASN B 1 389 ? -0.878 -46.673 -31.373 1.00 27.76 386 ASN B C 1
ATOM 14907 O O . ASN B 1 389 ? -1.923 -47.238 -31.067 1.00 25.72 386 ASN B O 1
ATOM 14918 N N . CYS B 1 390 ? 0.297 -47.277 -31.397 1.00 26.29 387 CYS B N 1
ATOM 14919 C CA . CYS B 1 390 ? 0.440 -48.689 -31.067 1.00 29.86 387 CYS B CA 1
ATOM 14920 C C . CYS B 1 390 ? -0.552 -49.531 -31.877 1.00 30.33 387 CYS B C 1
ATOM 14921 O O . CYS B 1 390 ? -1.171 -50.459 -31.370 1.00 25.79 387 CYS B O 1
ATOM 14929 N N . SER B 1 391 ? -0.765 -49.142 -33.131 1.00 26.78 388 SER B N 1
ATOM 14930 C CA . SER B 1 391 ? -1.549 -49.841 -34.155 1.00 28.84 388 SER B CA 1
ATOM 14931 C C . SER B 1 391 ? -3.062 -49.594 -34.042 1.00 21.48 388 SER B C 1
ATOM 14932 O O . SER B 1 391 ? -3.847 -50.142 -34.858 1.00 24.54 388 SER B O 1
ATOM 14940 N N . ARG B 1 392 ? -3.487 -48.741 -33.138 1.00 22.43 389 ARG B N 1
ATOM 14941 C CA . ARG B 1 392 ? -4.892 -48.452 -32.877 1.00 22.73 389 ARG B CA 1
ATOM 14942 C C . ARG B 1 392 ? -5.215 -47.060 -33.376 1.00 19.30 389 ARG B C 1
ATOM 14943 O O . ARG B 1 392 ? -4.481 -46.097 -33.087 1.00 21.18 389 ARG B O 1
ATOM 14964 N N . LEU B 1 393 ? -6.342 -46.943 -34.065 1.00 21.93 390 LEU B N 1
ATOM 14965 C CA . LEU B 1 393 ? -6.686 -45.679 -34.706 1.00 21.63 390 LEU B CA 1
ATOM 14966 C C . LEU B 1 393 ? -7.074 -44.647 -33.651 1.00 22.80 390 LEU B C 1
ATOM 14967 O O . LEU B 1 393 ? -7.957 -44.898 -32.842 1.00 21.09 390 LEU B O 1
ATOM 14983 N N . ILE B 1 394 ? -6.451 -43.486 -33.679 1.00 19.79 391 ILE B N 1
ATOM 14984 C CA . ILE B 1 394 ? -6.775 -42.406 -32.756 1.00 22.25 391 ILE B CA 1
ATOM 14985 C C . ILE B 1 394 ? -7.485 -41.256 -33.462 1.00 22.32 391 ILE B C 1
ATOM 14986 O O . ILE B 1 394 ? -8.500 -40.744 -32.978 1.00 23.89 391 ILE B O 1
ATOM 15002 N N . LYS B 1 395 ? -6.933 -40.800 -34.582 1.00 21.28 392 LYS B N 1
ATOM 15003 C CA . LYS B 1 395 ? -7.455 -39.671 -35.325 1.00 20.92 392 LYS B CA 1
ATOM 15004 C C . LYS B 1 395 ? -7.697 -40.115 -36.757 1.00 22.16 392 LYS B C 1
ATOM 15005 O O . LYS B 1 395 ? -6.870 -40.836 -37.330 1.00 22.20 392 LYS B O 1
ATOM 15024 N N . MET B 1 396 ? -8.831 -39.731 -37.319 1.00 24.94 393 MET B N 1
ATOM 15025 C CA . MET B 1 396 ? -9.139 -40.058 -38.715 1.00 23.91 393 MET B CA 1
ATOM 15026 C C . MET B 1 396 ? -9.549 -38.808 -39.478 1.00 24.46 393 MET B C 1
ATOM 15027 O O . MET B 1 396 ? -10.149 -37.883 -38.929 1.00 24.96 393 MET B O 1
ATOM 15041 N N . TYR B 1 397 ? -9.236 -38.794 -40.763 1.00 26.59 394 TYR B N 1
ATOM 15042 C CA . TYR B 1 397 ? -9.601 -37.700 -41.656 1.00 23.23 394 TYR B CA 1
ATOM 15043 C C . TYR B 1 397 ? -9.072 -36.349 -41.180 1.00 27.31 394 TYR B C 1
ATOM 15044 O O . TYR B 1 397 ? -9.733 -35.323 -41.327 1.00 29.25 394 TYR B O 1
ATOM 15062 N N . GLU B 1 398 ? -7.863 -36.329 -40.670 1.00 27.46 395 GLU B N 1
ATOM 15063 C CA . GLU B 1 398 ? -7.266 -35.090 -40.189 1.00 31.21 395 GLU B CA 1
ATOM 15064 C C . GLU B 1 398 ? -6.556 -34.401 -41.346 1.00 26.70 395 GLU B C 1
ATOM 15065 O O . GLU B 1 398 ? -5.606 -34.942 -41.909 1.00 29.10 395 GLU B O 1
ATOM 15077 N N . LYS B 1 399 ? -7.001 -33.213 -41.700 1.00 29.96 396 LYS B N 1
ATOM 15078 C CA . LYS B 1 399 ? -6.411 -32.525 -42.844 1.00 34.55 396 LYS B CA 1
ATOM 15079 C C . LYS B 1 399 ? -5.128 -31.821 -42.424 1.00 32.77 396 LYS B C 1
ATOM 15080 O O . LYS B 1 399 ? -5.059 -31.220 -41.349 1.00 33.72 396 LYS B O 1
ATOM 15099 N N . VAL B 1 400 ? -4.106 -31.885 -43.284 1.00 31.29 397 VAL B N 1
ATOM 15100 C CA . VAL B 1 400 ? -2.796 -31.321 -42.989 1.00 29.92 397 VAL B CA 1
ATOM 15101 C C . VAL B 1 400 ? -2.229 -30.671 -44.229 1.00 32.87 397 VAL B C 1
ATOM 15102 O O . VAL B 1 400 ? -2.630 -30.971 -45.354 1.00 33.16 397 VAL B O 1
ATOM 15115 N N . GLY B 1 401 ? -1.243 -29.802 -43.992 1.00 36.35 398 GLY B N 1
ATOM 15116 C CA . GLY B 1 401 ? -0.460 -29.192 -45.035 1.00 37.75 398 GLY B CA 1
ATOM 15117 C C . GLY B 1 401 ? -1.321 -28.511 -46.073 1.00 40.00 398 GLY B C 1
ATOM 15118 O O . GLY B 1 401 ? -2.251 -27.763 -45.736 1.00 37.43 398 GLY B O 1
ATOM 15122 N N . PRO B 1 402 ? -1.053 -28.777 -47.354 1.00 38.51 399 PRO B N 1
ATOM 15123 C CA . PRO B 1 402 ? -1.865 -28.141 -48.416 1.00 41.45 399 PRO B CA 1
ATOM 15124 C C . PRO B 1 402 ? -3.368 -28.353 -48.272 1.00 38.48 399 PRO B C 1
ATOM 15125 O O . PRO B 1 402 ? -4.139 -27.503 -48.730 1.00 42.93 399 PRO B O 1
ATOM 15136 N N . GLN B 1 403 ? -3.815 -29.443 -47.634 1.00 36.91 400 GLN B N 1
ATOM 15137 C CA . GLN B 1 403 ? -5.246 -29.698 -47.483 1.00 36.40 400 GLN B CA 1
ATOM 15138 C C . GLN B 1 403 ? -5.943 -28.656 -46.610 1.00 45.77 400 GLN B C 1
ATOM 15139 O O . GLN B 1 403 ? -7.170 -28.525 -46.689 1.00 42.18 400 GLN B O 1
ATOM 15153 N N . LEU B 1 404 ? -5.202 -27.928 -45.771 1.00 41.82 401 LEU B N 1
ATOM 15154 C CA . LEU B 1 404 ? -5.801 -26.880 -44.941 1.00 41.79 401 LEU B CA 1
ATOM 15155 C C . LEU B 1 404 ? -6.131 -25.611 -45.723 1.00 62.26 401 LEU B C 1
ATOM 15156 O O . LEU B 1 404 ? -6.730 -24.690 -45.155 1.00 68.89 401 LEU B O 1
ATOM 15172 N N . GLU B 1 405 ? -5.758 -25.523 -46.988 1.00 65.96 402 GLU B N 1
ATOM 15173 C CA . GLU B 1 405 ? -6.189 -24.412 -47.816 1.00 82.33 402 GLU B CA 1
ATOM 15174 C C . GLU B 1 405 ? -7.418 -24.813 -48.623 1.00 86.56 402 GLU B C 1
ATOM 15175 O O . GLU B 1 405 ? -7.834 -25.977 -48.651 1.00 78.07 402 GLU B O 1
ATOM 15187 N N . GLY B 1 406 ? -8.021 -23.813 -49.260 1.00 84.43 403 GLY B N 1
ATOM 15188 C CA . GLY B 1 406 ? -8.970 -24.081 -50.321 1.00 96.30 403 GLY B CA 1
ATOM 15189 C C . GLY B 1 406 ? -8.196 -24.409 -51.579 1.00 98.27 403 GLY B C 1
ATOM 15190 O O . GLY B 1 406 ? -7.313 -23.650 -51.993 1.00 99.29 403 GLY B O 1
ATOM 15194 N N . GLY B 1 407 ? -8.493 -25.555 -52.170 1.00 103.30 404 GLY B N 1
ATOM 15195 C CA . GLY B 1 407 ? -7.822 -25.932 -53.397 1.00 93.77 404 GLY B CA 1
ATOM 15196 C C . GLY B 1 407 ? -7.862 -27.422 -53.626 1.00 79.03 404 GLY B C 1
ATOM 15197 O O . GLY B 1 407 ? -8.241 -28.209 -52.757 1.00 75.92 404 GLY B O 1
ATOM 15201 N N . MET B 1 408 ? -7.452 -27.795 -54.840 1.00 80.22 405 MET B N 1
ATOM 15202 C CA . MET B 1 408 ? -7.380 -29.190 -55.253 1.00 84.91 405 MET B CA 1
ATOM 15203 C C . MET B 1 408 ? -6.062 -29.850 -54.875 1.00 64.81 405 MET B C 1
ATOM 15204 O O . MET B 1 408 ? -5.970 -31.085 -54.915 1.00 61.41 405 MET B O 1
ATOM 15218 N N . ALA B 1 409 ? -5.040 -29.057 -54.553 1.00 55.75 406 ALA B N 1
ATOM 15219 C CA . ALA B 1 409 ? -3.745 -29.605 -54.184 1.00 51.39 406 ALA B CA 1
ATOM 15220 C C . ALA B 1 409 ? -3.919 -30.531 -52.986 1.00 52.65 406 ALA B C 1
ATOM 15221 O O . ALA B 1 409 ? -4.466 -30.136 -51.952 1.00 46.71 406 ALA B O 1
ATOM 15228 N N . CYS B 1 410 ? -3.498 -31.782 -53.153 1.00 47.66 407 CYS B N 1
ATOM 15229 C CA . CYS B 1 410 ? -3.574 -32.825 -52.142 1.00 42.71 407 CYS B CA 1
ATOM 15230 C C . CYS B 1 410 ? -5.009 -33.215 -51.802 1.00 36.03 407 CYS B C 1
ATOM 15231 O O . CYS B 1 410 ? -5.222 -34.047 -50.898 1.00 36.11 407 CYS B O 1
ATOM 15239 N N . GLY B 1 411 ? -5.997 -32.714 -52.547 1.00 39.87 408 GLY B N 1
ATOM 15240 C CA . GLY B 1 411 ? -7.342 -33.241 -52.428 1.00 38.26 408 GLY B CA 1
ATOM 15241 C C . GLY B 1 411 ? -7.346 -34.706 -52.799 1.00 40.83 408 GLY B C 1
ATOM 15242 O O . GLY B 1 411 ? -6.777 -35.065 -53.833 1.00 38.75 408 GLY B O 1
ATOM 15246 N N . GLY B 1 412 ? -7.945 -35.567 -51.960 1.00 38.75 409 GLY B N 1
ATOM 15247 C CA . GLY B 1 412 ? -8.021 -36.988 -52.240 1.00 33.54 409 GLY B CA 1
ATOM 15248 C C . GLY B 1 412 ? -6.912 -37.813 -51.609 1.00 33.09 409 GLY B C 1
ATOM 15249 O O . GLY B 1 412 ? -6.965 -39.061 -51.669 1.00 35.15 409 GLY B O 1
ATOM 15253 N N . VAL B 1 413 ? -5.887 -37.173 -51.058 1.00 28.86 410 VAL B N 1
ATOM 15254 C CA . VAL B 1 413 ? -4.747 -37.922 -50.523 1.00 26.80 410 VAL B CA 1
ATOM 15255 C C . VAL B 1 413 ? -5.065 -38.394 -49.119 1.00 28.60 410 VAL B C 1
ATOM 15256 O O . VAL B 1 413 ? -5.467 -37.604 -48.252 1.00 27.67 410 VAL B O 1
ATOM 15269 N N . VAL B 1 414 ? -4.845 -39.682 -48.888 1.00 27.94 411 VAL B N 1
ATOM 15270 C CA . VAL B 1 414 ? -4.914 -40.285 -47.558 1.00 25.43 411 VAL B CA 1
ATOM 15271 C C . VAL B 1 414 ? -3.496 -40.525 -47.073 1.00 26.19 411 VAL B C 1
ATOM 15272 O O . VAL B 1 414 ? -2.600 -40.914 -47.843 1.00 27.85 411 VAL B O 1
ATOM 15285 N N . GLY B 1 415 ? -3.274 -40.286 -45.792 1.00 24.22 412 GLY B N 1
ATOM 15286 C CA . GLY B 1 415 ? -1.980 -40.526 -45.191 1.00 26.54 412 GLY B CA 1
ATOM 15287 C C . GLY B 1 415 ? -2.207 -41.395 -43.976 1.00 26.04 412 GLY B C 1
ATOM 15288 O O . GLY B 1 415 ? -3.245 -41.321 -43.340 1.00 27.67 412 GLY B O 1
ATOM 15292 N N . VAL B 1 416 ? -1.239 -42.269 -43.703 1.00 24.29 413 VAL B N 1
ATOM 15293 C CA . VAL B 1 416 ? -1.316 -43.206 -42.572 1.00 25.18 413 VAL B CA 1
ATOM 15294 C C . VAL B 1 416 ? 0.011 -43.177 -41.833 1.00 26.85 413 VAL B C 1
ATOM 15295 O O . VAL B 1 416 ? 1.069 -43.220 -42.470 1.00 25.08 413 VAL B O 1
ATOM 15308 N N . VAL B 1 417 ? -0.022 -43.166 -40.492 1.00 25.76 414 VAL B N 1
ATOM 15309 C CA . VAL B 1 417 ? 1.207 -43.320 -39.721 1.00 22.23 414 VAL B CA 1
ATOM 15310 C C . VAL B 1 417 ? 0.853 -44.054 -38.440 1.00 24.08 414 VAL B C 1
ATOM 15311 O O . VAL B 1 417 ? -0.212 -43.827 -37.882 1.00 23.59 414 VAL B O 1
ATOM 15324 N N . ASP B 1 418 ? 1.743 -44.925 -37.996 1.00 24.20 415 ASP B N 1
ATOM 15325 C CA . ASP B 1 418 ? 1.579 -45.657 -36.735 1.00 24.30 415 ASP B CA 1
ATOM 15326 C C . ASP B 1 418 ? 2.626 -45.095 -35.786 1.00 25.58 415 ASP B C 1
ATOM 15327 O O . ASP B 1 418 ? 3.826 -45.159 -36.053 1.00 29.17 415 ASP B O 1
ATOM 15336 N N . VAL B 1 419 ? 2.172 -44.478 -34.719 1.00 23.16 416 VAL B N 1
ATOM 15337 C CA . VAL B 1 419 ? 3.055 -43.805 -33.775 1.00 20.87 416 VAL B CA 1
ATOM 15338 C C . VAL B 1 419 ? 3.254 -44.727 -32.573 1.00 20.34 416 VAL B C 1
ATOM 15339 O O . VAL B 1 419 ? 2.259 -45.140 -31.961 1.00 25.04 416 VAL B O 1
ATOM 15352 N N . PRO B 1 420 ? 4.483 -45.025 -32.171 1.00 24.45 417 PRO B N 1
ATOM 15353 C CA . PRO B 1 420 ? 4.680 -45.855 -30.973 1.00 21.97 417 PRO B CA 1
ATOM 15354 C C . PRO B 1 420 ? 4.432 -45.069 -29.703 1.00 22.10 417 PRO B C 1
ATOM 15355 O O . PRO B 1 420 ? 4.480 -43.843 -29.686 1.00 25.23 417 PRO B O 1
ATOM 15366 N N . TYR B 1 421 ? 4.201 -45.822 -28.620 1.00 25.65 418 TYR B N 1
ATOM 15367 C CA . TYR B 1 421 ? 3.894 -45.189 -27.340 1.00 26.68 418 TYR B CA 1
ATOM 15368 C C . TYR B 1 421 ? 5.047 -44.324 -26.813 1.00 27.77 418 TYR B C 1
ATOM 15369 O O . TYR B 1 421 ? 4.811 -43.336 -26.090 1.00 27.88 418 TYR B O 1
ATOM 15387 N N . LEU B 1 422 ? 6.293 -44.663 -27.147 1.00 27.28 419 LEU B N 1
ATOM 15388 C CA . LEU B 1 422 ? 7.412 -43.829 -26.729 1.00 31.44 419 LEU B CA 1
ATOM 15389 C C . LEU B 1 422 ? 7.312 -42.414 -27.291 1.00 35.52 419 LEU B C 1
ATOM 15390 O O . LEU B 1 422 ? 7.881 -41.470 -26.722 1.00 39.25 419 LEU B O 1
ATOM 15406 N N . VAL B 1 423 ? 6.631 -42.243 -28.410 1.00 27.97 420 VAL B N 1
ATOM 15407 C CA . VAL B 1 423 ? 6.561 -40.957 -29.083 1.00 30.48 420 VAL B CA 1
ATOM 15408 C C . VAL B 1 423 ? 5.289 -40.196 -28.683 1.00 31.16 420 VAL B C 1
ATOM 15409 O O . VAL B 1 423 ? 5.353 -39.036 -28.288 1.00 31.88 420 VAL B O 1
ATOM 15422 N N . LEU B 1 424 ? 4.134 -40.854 -28.698 1.00 26.93 421 LEU B N 1
ATOM 15423 C CA . LEU B 1 424 ? 2.888 -40.226 -28.251 1.00 26.52 421 LEU B CA 1
ATOM 15424 C C . LEU B 1 424 ? 2.053 -41.234 -27.490 1.00 27.27 421 LEU B C 1
ATOM 15425 O O . LEU B 1 424 ? 1.989 -42.408 -27.858 1.00 25.90 421 LEU B O 1
ATOM 15441 N N . GLU B 1 425 ? 1.372 -40.769 -26.459 1.00 25.71 422 GLU B N 1
ATOM 15442 C CA . GLU B 1 425 ? 0.324 -41.542 -25.835 1.00 21.68 422 GLU B CA 1
ATOM 15443 C C . GLU B 1 425 ? -1.047 -40.886 -25.977 1.00 21.62 422 GLU B C 1
ATOM 15444 O O . GLU B 1 425 ? -1.157 -39.677 -26.176 1.00 22.93 422 GLU B O 1
ATOM 15456 N N . PRO B 1 426 ? -2.105 -41.670 -25.843 1.00 22.20 423 PRO B N 1
ATOM 15457 C CA . PRO B 1 426 ? -3.453 -41.180 -26.098 1.00 21.26 423 PRO B CA 1
ATOM 15458 C C . PRO B 1 426 ? -4.043 -40.493 -24.883 1.00 21.07 423 PRO B C 1
ATOM 15459 O O . PRO B 1 426 ? -3.629 -40.721 -23.744 1.00 22.38 423 PRO B O 1
ATOM 15470 N N . THR B 1 427 ? -5.082 -39.697 -25.161 1.00 19.64 424 THR B N 1
ATOM 15471 C CA . THR B 1 427 ? -5.934 -39.173 -24.094 1.00 20.03 424 THR B CA 1
ATOM 15472 C C . THR B 1 427 ? -6.748 -40.283 -23.470 1.00 22.50 424 THR B C 1
ATOM 15473 O O . THR B 1 427 ? -6.770 -41.434 -23.917 1.00 23.59 424 THR B O 1
ATOM 15484 N N . HIS B 1 428 ? -7.442 -39.894 -22.404 1.00 21.20 425 HIS B N 1
ATOM 15485 C CA . HIS B 1 428 ? -8.236 -40.783 -21.597 1.00 19.44 425 HIS B CA 1
ATOM 15486 C C . HIS B 1 428 ? -9.263 -41.571 -22.388 1.00 26.46 425 HIS B C 1
ATOM 15487 O O . HIS B 1 428 ? -9.585 -42.701 -22.013 1.00 23.20 425 HIS B O 1
ATOM 15501 N N . ASN B 1 429 ? -9.812 -41.005 -23.465 1.00 23.58 426 ASN B N 1
ATOM 15502 C CA . ASN B 1 429 ? -10.833 -41.703 -24.238 1.00 23.71 426 ASN B CA 1
ATOM 15503 C C . ASN B 1 429 ? -10.281 -42.388 -25.490 1.00 23.34 426 ASN B C 1
ATOM 15504 O O . ASN B 1 429 ? -11.061 -42.928 -26.257 1.00 21.62 426 ASN B O 1
ATOM 15515 N N . LYS B 1 430 ? -8.968 -42.355 -25.689 1.00 22.00 427 LYS B N 1
ATOM 15516 C CA . LYS B 1 430 ? -8.265 -42.911 -26.853 1.00 23.59 427 LYS B CA 1
ATOM 15517 C C . LYS B 1 430 ? -8.822 -42.365 -28.172 1.00 24.56 427 LYS B C 1
ATOM 15518 O O . LYS B 1 430 ? -8.881 -43.063 -29.176 1.00 23.81 427 LYS B O 1
ATOM 15537 N N . GLN B 1 431 ? -9.172 -41.082 -28.171 1.00 21.44 428 GLN B N 1
ATOM 15538 C CA . GLN B 1 431 ? -9.641 -40.415 -29.395 1.00 21.58 428 GLN B CA 1
ATOM 15539 C C . GLN B 1 431 ? -8.879 -39.130 -29.653 1.00 23.12 428 GLN B C 1
ATOM 15540 O O . GLN B 1 431 ? -9.266 -38.354 -30.555 1.00 26.41 428 GLN B O 1
ATOM 15554 N N . ASP B 1 432 ? -7.808 -38.881 -28.901 1.00 20.19 429 ASP B N 1
ATOM 15555 C CA . ASP B 1 432 ? -6.902 -37.753 -29.089 1.00 20.09 429 ASP B CA 1
ATOM 15556 C C . ASP B 1 432 ? -5.550 -38.146 -28.519 1.00 21.14 429 ASP B C 1
ATOM 15557 O O . ASP B 1 432 ? -5.404 -39.234 -27.964 1.00 21.81 429 ASP B O 1
ATOM 15566 N N . PHE B 1 433 ? -4.580 -37.231 -28.604 1.00 22.42 430 PHE B N 1
ATOM 15567 C CA . PHE B 1 433 ? -3.252 -37.429 -28.047 1.00 22.23 430 PHE B CA 1
ATOM 15568 C C . PHE B 1 433 ? -3.044 -36.526 -26.834 1.00 22.49 430 PHE B C 1
ATOM 15569 O O . PHE B 1 433 ? -3.396 -35.330 -26.839 1.00 25.73 430 PHE B O 1
ATOM 15586 N N . ALA B 1 434 ? -2.456 -37.127 -25.807 1.00 21.62 431 ALA B N 1
ATOM 15587 C CA . ALA B 1 434 ? -2.325 -36.435 -24.529 1.00 25.92 431 ALA B CA 1
ATOM 15588 C C . ALA B 1 434 ? -1.360 -35.271 -24.594 1.00 29.39 431 ALA B C 1
ATOM 15589 O O . ALA B 1 434 ? -1.507 -34.319 -23.817 1.00 28.52 431 ALA B O 1
ATOM 15596 N N . ASP B 1 435 ? -0.359 -35.332 -25.486 1.00 26.00 432 ASP B N 1
ATOM 15597 C CA . ASP B 1 435 ? 0.688 -34.305 -25.589 1.00 26.15 432 ASP B CA 1
ATOM 15598 C C . ASP B 1 435 ? 0.361 -33.487 -26.828 1.00 26.95 432 ASP B C 1
ATOM 15599 O O . ASP B 1 435 ? 0.795 -33.799 -27.943 1.00 25.43 432 ASP B O 1
ATOM 15608 N N . ALA B 1 436 ? -0.400 -32.418 -26.621 1.00 25.98 433 ALA B N 1
ATOM 15609 C CA . ALA B 1 436 ? -0.897 -31.655 -27.768 1.00 26.37 433 ALA B CA 1
ATOM 15610 C C . ALA B 1 436 ? 0.243 -30.983 -28.520 1.00 29.65 433 ALA B C 1
ATOM 15611 O O . ALA B 1 436 ? 0.214 -30.903 -29.757 1.00 28.08 433 ALA B O 1
ATOM 15618 N N . LYS B 1 437 ? 1.235 -30.438 -27.800 1.00 27.37 434 LYS B N 1
ATOM 15619 C CA . LYS B 1 437 ? 2.368 -29.809 -28.480 1.00 28.98 434 LYS B CA 1
ATOM 15620 C C . LYS B 1 437 ? 3.046 -30.767 -29.463 1.00 30.10 434 LYS B C 1
ATOM 15621 O O . LYS B 1 437 ? 3.342 -30.407 -30.611 1.00 29.82 434 LYS B O 1
ATOM 15640 N N . GLU B 1 438 ? 3.360 -31.971 -29.019 1.00 25.19 435 GLU B N 1
ATOM 15641 C CA . GLU B 1 438 ? 4.036 -32.932 -29.902 1.00 27.89 435 GLU B CA 1
ATOM 15642 C C . GLU B 1 438 ? 3.130 -33.457 -30.997 1.00 26.29 435 GLU B C 1
ATOM 15643 O O . GLU B 1 438 ? 3.593 -33.752 -32.113 1.00 23.70 435 GLU B O 1
ATOM 15655 N N . TYR B 1 439 ? 1.848 -33.555 -30.728 1.00 24.21 436 TYR B N 1
ATOM 15656 C CA . TYR B 1 439 ? 0.910 -33.960 -31.755 1.00 26.41 436 TYR B CA 1
ATOM 15657 C C . TYR B 1 439 ? 0.842 -32.911 -32.840 1.00 27.54 436 TYR B C 1
ATOM 15658 O O . TYR B 1 439 ? 0.889 -33.238 -34.036 1.00 23.99 436 TYR B O 1
ATOM 15676 N N . ARG B 1 440 ? 0.826 -31.636 -32.454 1.00 25.70 437 ARG B N 1
ATOM 15677 C CA . ARG B 1 440 ? 0.789 -30.587 -33.457 1.00 27.00 437 ARG B CA 1
ATOM 15678 C C . ARG B 1 440 ? 2.080 -30.568 -34.266 1.00 27.36 437 ARG B C 1
ATOM 15679 O O . ARG B 1 440 ? 2.052 -30.287 -35.463 1.00 27.19 437 ARG B O 1
ATOM 15700 N N . HIS B 1 441 ? 3.212 -30.873 -33.635 1.00 27.89 438 HIS B N 1
ATOM 15701 C CA . HIS B 1 441 ? 4.468 -30.959 -34.370 1.00 30.34 438 HIS B CA 1
ATOM 15702 C C . HIS B 1 441 ? 4.411 -32.079 -35.402 1.00 30.29 438 HIS B C 1
ATOM 15703 O O . HIS B 1 441 ? 4.819 -31.898 -36.560 1.00 30.16 438 HIS B O 1
ATOM 15717 N N . LEU B 1 442 ? 3.847 -33.225 -35.011 1.00 27.68 439 LEU B N 1
ATOM 15718 C CA . LEU B 1 442 ? 3.692 -34.344 -35.933 1.00 32.71 439 LEU B CA 1
ATOM 15719 C C . LEU B 1 442 ? 2.781 -33.987 -37.105 1.00 27.96 439 LEU B C 1
ATOM 15720 O O . LEU B 1 442 ? 3.074 -34.348 -38.250 1.00 25.13 439 LEU B O 1
ATOM 15736 N N . LEU B 1 443 ? 1.648 -33.323 -36.840 1.00 24.36 440 LEU B N 1
ATOM 15737 C CA . LEU B 1 443 ? 0.770 -32.897 -37.928 1.00 23.98 440 LEU B CA 1
ATOM 15738 C C . LEU B 1 443 ? 1.477 -31.975 -38.891 1.00 30.29 440 LEU B C 1
ATOM 15739 O O . LEU B 1 443 ? 1.284 -32.082 -40.108 1.00 27.20 440 LEU B O 1
ATOM 15755 N N . ARG B 1 444 ? 2.252 -31.021 -38.370 1.00 26.00 441 ARG B N 1
ATOM 15756 C CA . ARG B 1 444 ? 3.028 -30.154 -39.257 1.00 32.21 441 ARG B CA 1
ATOM 15757 C C . ARG B 1 444 ? 4.007 -30.949 -40.130 1.00 25.61 441 ARG B C 1
ATOM 15758 O O . ARG B 1 444 ? 4.166 -30.651 -41.326 1.00 31.82 441 ARG B O 1
ATOM 15779 N N . ALA B 1 445 ? 4.706 -31.919 -39.557 1.00 27.04 442 ALA B N 1
ATOM 15780 C CA . ALA B 1 445 ? 5.644 -32.726 -40.335 1.00 30.84 442 ALA B CA 1
ATOM 15781 C C . ALA B 1 445 ? 4.919 -33.569 -41.383 1.00 28.92 442 ALA B C 1
ATOM 15782 O O . ALA B 1 445 ? 5.353 -33.649 -42.545 1.00 30.23 442 ALA B O 1
ATOM 15789 N N . MET B 1 446 ? 3.794 -34.176 -41.007 1.00 25.10 443 MET B N 1
ATOM 15790 C CA . MET B 1 446 ? 3.020 -34.923 -41.984 1.00 31.95 443 MET B CA 1
ATOM 15791 C C . MET B 1 446 ? 2.596 -34.031 -43.141 1.00 31.89 443 MET B C 1
ATOM 15792 O O . MET B 1 446 ? 2.641 -34.441 -44.314 1.00 32.84 443 MET B O 1
ATOM 15806 N N . GLY B 1 447 ? 2.168 -32.800 -42.837 1.00 29.15 444 GLY B N 1
ATOM 15807 C CA . GLY B 1 447 ? 1.752 -31.892 -43.889 1.00 31.00 444 GLY B CA 1
ATOM 15808 C C . GLY B 1 447 ? 2.873 -31.552 -44.841 1.00 37.57 444 GLY B C 1
ATOM 15809 O O . GLY B 1 447 ? 2.655 -31.430 -46.054 1.00 34.77 444 GLY B O 1
ATOM 15813 N N . GLU B 1 448 ? 4.098 -31.404 -44.320 1.00 34.46 445 GLU B N 1
ATOM 15814 C CA . GLU B 1 448 ? 5.218 -31.121 -45.222 1.00 32.28 445 GLU B CA 1
ATOM 15815 C C . GLU B 1 448 ? 5.542 -32.326 -46.100 1.00 34.32 445 GLU B C 1
ATOM 15816 O O . GLU B 1 448 ? 5.866 -32.161 -47.289 1.00 34.83 445 GLU B O 1
ATOM 15828 N N . HIS B 1 449 ? 5.487 -33.532 -45.532 1.00 29.61 446 HIS B N 1
ATOM 15829 C CA . HIS B 1 449 ? 5.753 -34.736 -46.322 1.00 35.26 446 HIS B CA 1
ATOM 15830 C C . HIS B 1 449 ? 4.635 -34.966 -47.322 1.00 32.78 446 HIS B C 1
ATOM 15831 O O . HIS B 1 449 ? 4.895 -35.422 -48.452 1.00 30.88 446 HIS B O 1
ATOM 15845 N N . LEU B 1 450 ? 3.401 -34.606 -46.951 1.00 30.81 447 LEU B N 1
ATOM 15846 C CA . LEU B 1 450 ? 2.290 -34.668 -47.898 1.00 35.74 447 LEU B CA 1
ATOM 15847 C C . LEU B 1 450 ? 2.578 -33.817 -49.119 1.00 39.07 447 LEU B C 1
ATOM 15848 O O . LEU B 1 450 ? 2.375 -34.248 -50.267 1.00 33.95 447 LEU B O 1
ATOM 15864 N N . ALA B 1 451 ? 3.045 -32.588 -48.894 1.00 30.53 448 ALA B N 1
ATOM 15865 C CA . ALA B 1 451 ? 3.349 -31.726 -50.014 1.00 28.12 448 ALA B CA 1
ATOM 15866 C C . ALA B 1 451 ? 4.430 -32.338 -50.888 1.00 35.24 448 ALA B C 1
ATOM 15867 O O . ALA B 1 451 ? 4.408 -32.183 -52.114 1.00 38.13 448 ALA B O 1
ATOM 15874 N N . GLN B 1 452 ? 5.405 -33.015 -50.275 1.00 35.67 449 GLN B N 1
ATOM 15875 C CA . GLN B 1 452 ? 6.433 -33.686 -51.069 1.00 33.72 449 GLN B CA 1
ATOM 15876 C C . GLN B 1 452 ? 5.835 -34.835 -51.882 1.00 29.63 449 GLN B C 1
ATOM 15877 O O . GLN B 1 452 ? 6.237 -35.065 -53.030 1.00 35.27 449 GLN B O 1
ATOM 15891 N N . TYR B 1 453 ? 4.906 -35.593 -51.282 1.00 31.71 450 TYR B N 1
ATOM 15892 C CA . TYR B 1 453 ? 4.226 -36.676 -51.998 1.00 37.92 450 TYR B CA 1
ATOM 15893 C C . TYR B 1 453 ? 3.528 -36.143 -53.238 1.00 33.04 450 TYR B C 1
ATOM 15894 O O . TYR B 1 453 ? 3.682 -36.684 -54.344 1.00 30.99 450 TYR B O 1
ATOM 15912 N N . TRP B 1 454 ? 2.818 -35.024 -53.094 1.00 32.20 451 TRP B N 1
ATOM 15913 C CA . TRP B 1 454 ? 2.122 -34.445 -54.228 1.00 39.11 451 TRP B CA 1
ATOM 15914 C C . TRP B 1 454 ? 3.090 -34.035 -55.329 1.00 39.50 451 TRP B C 1
ATOM 15915 O O . TRP B 1 454 ? 2.765 -34.138 -56.514 1.00 38.51 451 TRP B O 1
ATOM 15936 N N . LYS B 1 455 ? 4.289 -33.569 -54.970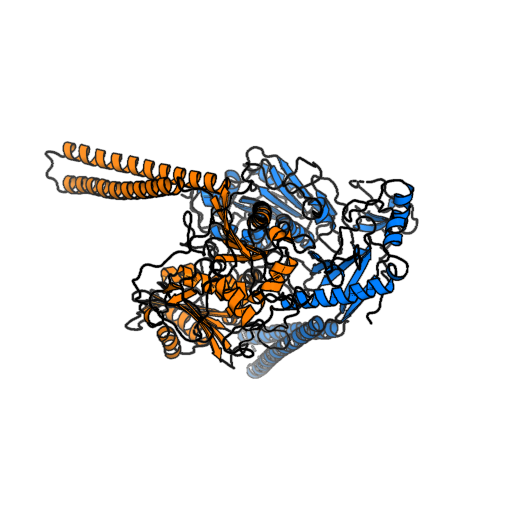 1.00 40.48 452 LYS B N 1
ATOM 15937 C CA . LYS B 1 455 ? 5.279 -33.278 -55.996 1.00 43.68 452 LYS B CA 1
ATOM 15938 C C . LYS B 1 455 ? 5.811 -34.557 -56.633 1.00 33.80 452 LYS B C 1
ATOM 15939 O O . LYS B 1 455 ? 6.043 -34.601 -57.841 1.00 35.70 452 LYS B O 1
ATOM 15958 N N . ASP B 1 456 ? 6.011 -35.597 -55.834 1.00 35.52 453 ASP B N 1
ATOM 15959 C CA . ASP B 1 456 ? 6.624 -36.831 -56.295 1.00 39.66 453 ASP B CA 1
ATOM 15960 C C . ASP B 1 456 ? 5.739 -37.600 -57.256 1.00 32.79 453 ASP B C 1
ATOM 15961 O O . ASP B 1 456 ? 6.260 -38.298 -58.124 1.00 37.36 453 ASP B O 1
ATOM 15970 N N . ILE B 1 457 ? 4.417 -37.565 -57.093 1.00 33.44 454 ILE B N 1
ATOM 15971 C CA . ILE B 1 457 ? 3.581 -38.230 -58.093 1.00 37.89 454 ILE B CA 1
ATOM 15972 C C . ILE B 1 457 ? 3.255 -37.317 -59.261 1.00 38.58 454 ILE B C 1
ATOM 15973 O O . ILE B 1 457 ? 2.801 -37.805 -60.314 1.00 42.01 454 ILE B O 1
ATOM 15989 N N . ALA B 1 458 ? 3.517 -36.024 -59.130 1.00 38.22 455 ALA B N 1
ATOM 15990 C CA . ALA B 1 458 ? 3.572 -35.101 -60.259 1.00 43.66 455 ALA B CA 1
ATOM 15991 C C . ALA B 1 458 ? 2.308 -35.165 -61.109 1.00 44.40 455 ALA B C 1
ATOM 15992 O O . ALA B 1 458 ? 2.348 -35.352 -62.333 1.00 41.84 455 ALA B O 1
ATOM 15999 N N . ILE B 1 459 ? 1.173 -34.952 -60.450 1.00 47.60 456 ILE B N 1
ATOM 16000 C CA . ILE B 1 459 ? -0.064 -34.899 -61.220 1.00 53.10 456 ILE B CA 1
ATOM 16001 C C . ILE B 1 459 ? -0.047 -33.693 -62.156 1.00 51.61 456 ILE B C 1
ATOM 16002 O O . ILE B 1 459 ? -0.668 -33.725 -63.225 1.00 50.12 456 ILE B O 1
ATOM 16018 N N . ALA B 1 460 ? 0.703 -32.636 -61.823 1.00 56.71 457 ALA B N 1
ATOM 16019 C CA . ALA B 1 460 ? 0.793 -31.491 -62.732 1.00 59.95 457 ALA B CA 1
ATOM 16020 C C . ALA B 1 460 ? 1.282 -31.903 -64.122 1.00 74.89 457 ALA B C 1
ATOM 16021 O O . ALA B 1 460 ? 0.951 -31.247 -65.120 1.00 73.84 457 ALA B O 1
ATOM 16028 N N . GLN B 1 461 ? 2.029 -32.990 -64.217 1.00 56.97 458 GLN B N 1
ATOM 16029 C CA . GLN B 1 461 ? 2.575 -33.493 -65.443 1.00 59.44 458 GLN B CA 1
ATOM 16030 C C . GLN B 1 461 ? 1.547 -33.970 -66.415 1.00 60.21 458 GLN B C 1
ATOM 16031 O O . GLN B 1 461 ? 1.670 -33.750 -67.574 1.00 62.51 458 GLN B O 1
ATOM 16045 N N . ARG B 1 462 ? 0.522 -34.634 -65.944 1.00 69.06 459 ARG B N 1
ATOM 16046 C CA . ARG B 1 462 ? -0.479 -35.161 -66.816 1.00 61.41 459 ARG B CA 1
ATOM 16047 C C . ARG B 1 462 ? -1.696 -34.359 -66.852 1.00 63.65 459 ARG B C 1
ATOM 16048 O O . ARG B 1 462 ? -2.473 -34.503 -67.734 1.00 62.51 459 ARG B O 1
ATOM 16069 N N . GLY B 1 463 ? -1.861 -33.501 -65.886 1.00 74.50 460 GLY B N 1
ATOM 16070 C CA . GLY B 1 463 ? -2.803 -32.506 -65.473 1.00 57.19 460 GLY B CA 1
ATOM 16071 C C . GLY B 1 463 ? -3.851 -33.060 -64.512 1.00 65.32 460 GLY B C 1
ATOM 16072 O O . GLY B 1 463 ? -4.323 -34.140 -64.682 1.00 63.13 460 GLY B O 1
ATOM 16076 N N . ILE B 1 464 ? -4.195 -32.284 -63.525 1.00 58.18 461 ILE B N 1
ATOM 16077 C CA . ILE B 1 464 ? -5.118 -32.708 -62.499 1.00 63.60 461 ILE B CA 1
ATOM 16078 C C . ILE B 1 464 ? -6.528 -33.001 -62.933 1.00 70.92 461 ILE B C 1
ATOM 16079 O O . ILE B 1 464 ? -7.097 -33.997 -62.586 1.00 58.32 461 ILE B O 1
ATOM 16095 N N . ILE B 1 465 ? -7.076 -32.118 -63.725 1.00 63.17 462 ILE B N 1
ATOM 16096 C CA . ILE B 1 465 ? -8.414 -32.295 -64.221 1.00 68.33 462 ILE B CA 1
ATOM 16097 C C . ILE B 1 465 ? -8.484 -33.578 -64.942 1.00 55.30 462 ILE B C 1
ATOM 16098 O O . ILE B 1 465 ? -9.334 -34.354 -64.739 1.00 60.35 462 ILE B O 1
ATOM 16114 N N . LYS B 1 466 ? -7.542 -33.799 -65.789 1.00 54.17 463 LYS B N 1
ATOM 16115 C CA . LYS B 1 466 ? -7.571 -35.009 -66.606 1.00 58.19 463 LYS B CA 1
ATOM 16116 C C . LYS B 1 466 ? -7.283 -36.254 -65.770 1.00 52.17 463 LYS B C 1
ATOM 16117 O O . LYS B 1 466 ? -7.809 -37.334 -66.061 1.00 66.28 463 LYS B O 1
ATOM 16136 N N . PHE B 1 467 ? -6.458 -36.120 -64.736 1.00 54.55 464 PHE B N 1
ATOM 16137 C CA . PHE B 1 467 ? -6.237 -37.213 -63.792 1.00 54.87 464 PHE B CA 1
ATOM 16138 C C . PHE B 1 467 ? -7.556 -37.708 -63.210 1.00 50.13 464 PHE B C 1
ATOM 16139 O O . PHE B 1 467 ? -7.897 -38.893 -63.311 1.00 53.25 464 PHE B O 1
ATOM 16156 N N . TRP B 1 468 ? -8.314 -36.809 -62.588 1.00 48.83 465 TRP B N 1
ATOM 16157 C CA . TRP B 1 468 ? -9.576 -37.213 -61.979 1.00 47.84 465 TRP B CA 1
ATOM 16158 C C . TRP B 1 468 ? -10.605 -37.634 -63.027 1.00 53.37 465 TRP B C 1
ATOM 16159 O O . TRP B 1 468 ? -11.370 -38.583 -62.810 1.00 55.22 465 TRP B O 1
ATOM 16180 N N . ASP B 1 469 ? -10.638 -36.950 -64.170 1.00 63.98 466 ASP B N 1
ATOM 16181 C CA . ASP B 1 469 ? -11.572 -37.338 -65.223 1.00 61.39 466 ASP B CA 1
ATOM 16182 C C . ASP B 1 469 ? -11.373 -38.799 -65.615 1.00 61.46 466 ASP B C 1
ATOM 16183 O O . ASP B 1 469 ? -12.345 -39.539 -65.809 1.00 59.71 466 ASP B O 1
ATOM 16192 N N . GLU B 1 470 ? -10.116 -39.249 -65.665 1.00 63.39 467 GLU B N 1
ATOM 16193 C CA . GLU B 1 470 ? -9.817 -40.603 -66.121 1.00 66.39 467 GLU B CA 1
ATOM 16194 C C . GLU B 1 470 ? -10.376 -41.668 -65.189 1.00 56.97 467 GLU B C 1
ATOM 16195 O O . GLU B 1 470 ? -10.711 -42.768 -65.644 1.00 54.19 467 GLU B O 1
ATOM 16207 N N . PHE B 1 471 ? -10.467 -41.385 -63.893 1.00 53.87 468 PHE B N 1
ATOM 16208 C CA . PHE B 1 471 ? -11.031 -42.351 -62.967 1.00 59.25 468 PHE B CA 1
ATOM 16209 C C . PHE B 1 471 ? -12.528 -42.186 -62.768 1.00 54.29 468 PHE B C 1
ATOM 16210 O O . PHE B 1 471 ? -13.088 -42.863 -61.908 1.00 59.39 468 PHE B O 1
ATOM 16227 N N . GLY B 1 472 ? -13.177 -41.313 -63.528 1.00 59.02 469 GLY B N 1
ATOM 16228 C CA . GLY B 1 472 ? -14.626 -41.247 -63.554 1.00 67.57 469 GLY B CA 1
ATOM 16229 C C . GLY B 1 472 ? -15.253 -40.087 -62.810 1.00 68.21 469 GLY B C 1
ATOM 16230 O O . GLY B 1 472 ? -16.448 -40.160 -62.482 1.00 64.79 469 GLY B O 1
ATOM 16234 N N . TYR B 1 473 ? -14.492 -39.033 -62.523 1.00 72.58 470 TYR B N 1
ATOM 16235 C CA . TYR B 1 473 ? -15.020 -37.853 -61.841 1.00 71.82 470 TYR B CA 1
ATOM 16236 C C . TYR B 1 473 ? -15.257 -36.756 -62.874 1.00 66.95 470 TYR B C 1
ATOM 16237 O O . TYR B 1 473 ? -14.495 -35.793 -63.013 1.00 68.67 470 TYR B O 1
ATOM 16255 N N . LEU B 1 474 ? -16.325 -36.932 -63.631 1.00 88.42 471 LEU B N 1
ATOM 16256 C CA . LEU B 1 474 ? -16.648 -35.940 -64.645 1.00 98.96 471 LEU B CA 1
ATOM 16257 C C . LEU B 1 474 ? -17.484 -34.819 -64.051 1.00 99.75 471 LEU B C 1
ATOM 16258 O O . LEU B 1 474 ? -17.391 -33.671 -64.495 1.00 107.03 471 LEU B O 1
ATOM 16274 N N . SER B 1 475 ? -18.266 -35.135 -63.024 1.00 96.29 472 SER B N 1
ATOM 16275 C CA . SER B 1 475 ? -19.097 -34.143 -62.366 1.00 104.07 472 SER B CA 1
ATOM 16276 C C . SER B 1 475 ? -18.251 -33.005 -61.803 1.00 111.70 472 SER B C 1
ATOM 16277 O O . SER B 1 475 ? -17.104 -33.192 -61.382 1.00 118.54 472 SER B O 1
ATOM 16285 N N . ALA B 1 476 ? -18.849 -31.813 -61.782 1.00 112.52 473 ALA B N 1
ATOM 16286 C CA . ALA B 1 476 ? -18.163 -30.645 -61.247 1.00 103.50 473 ALA B CA 1
ATOM 16287 C C . ALA B 1 476 ? -17.967 -30.765 -59.746 1.00 99.42 473 ALA B C 1
ATOM 16288 O O . ALA B 1 476 ? -16.948 -30.314 -59.212 1.00 111.46 473 ALA B O 1
ATOM 16295 N N . ASN B 1 477 ? -18.924 -31.374 -59.050 1.00 102.90 474 ASN B N 1
ATOM 16296 C CA . ASN B 1 477 ? -18.882 -31.410 -57.596 1.00 106.44 474 ASN B CA 1
ATOM 16297 C C . ASN B 1 477 ? -17.814 -32.381 -57.101 1.00 95.75 474 ASN B C 1
ATOM 16298 O O . ASN B 1 477 ? -17.585 -33.445 -57.686 1.00 98.70 474 ASN B O 1
ATOM 16309 N N . TRP B 1 478 ? -17.159 -31.993 -56.007 1.00 88.35 475 TRP B N 1
ATOM 16310 C CA . TRP B 1 478 ? -16.099 -32.796 -55.406 1.00 75.75 475 TRP B CA 1
ATOM 16311 C C . TRP B 1 478 ? -16.671 -33.975 -54.630 1.00 81.78 475 TRP B C 1
ATOM 16312 O O . TRP B 1 478 ? -16.142 -35.093 -54.715 1.00 69.25 475 TRP B O 1
ATOM 16333 N N . ASN B 1 479 ? -17.776 -33.732 -53.915 1.00 90.01 476 ASN B N 1
ATOM 16334 C CA . ASN B 1 479 ? -18.425 -34.645 -52.978 1.00 93.20 476 ASN B CA 1
ATOM 16335 C C . ASN B 1 479 ? -19.056 -35.865 -53.641 1.00 97.99 476 ASN B C 1
ATOM 16336 O O . ASN B 1 479 ? -19.412 -36.813 -52.929 1.00 97.23 476 ASN B O 1
ATOM 16347 N N . GLN B 1 480 ? -19.212 -35.870 -54.970 1.00 92.04 477 GLN B N 1
ATOM 16348 C CA . GLN B 1 480 ? -20.034 -36.904 -55.589 1.00 92.27 477 GLN B CA 1
ATOM 16349 C C . GLN B 1 480 ? -19.184 -38.103 -56.017 1.00 91.39 477 GLN B C 1
ATOM 16350 O O . GLN B 1 480 ? -18.046 -37.927 -56.463 1.00 86.42 477 GLN B O 1
ATOM 16364 N N . PRO B 1 481 ? -19.715 -39.322 -55.904 1.00 92.33 478 PRO B N 1
ATOM 16365 C CA . PRO B 1 481 ? -18.911 -40.520 -56.190 1.00 75.58 478 PRO B CA 1
ATOM 16366 C C . PRO B 1 481 ? -18.486 -40.581 -57.646 1.00 69.43 478 PRO B C 1
ATOM 16367 O O . PRO B 1 481 ? -19.115 -39.961 -58.520 1.00 65.06 478 PRO B O 1
ATOM 16378 N N . PRO B 1 482 ? -17.419 -41.319 -57.949 1.00 73.98 479 PRO B N 1
ATOM 16379 C CA . PRO B 1 482 ? -16.967 -41.431 -59.339 1.00 74.79 479 PRO B CA 1
ATOM 16380 C C . PRO B 1 482 ? -17.891 -42.313 -60.154 1.00 76.06 479 PRO B C 1
ATOM 16381 O O . PRO B 1 482 ? -18.625 -43.147 -59.624 1.00 79.94 479 PRO B O 1
ATOM 16392 N N . SER B 1 483 ? -17.814 -42.128 -61.470 1.00 74.88 480 SER B N 1
ATOM 16393 C CA . SER B 1 483 ? -18.657 -42.860 -62.398 1.00 78.25 480 SER B CA 1
ATOM 16394 C C . SER B 1 483 ? -18.606 -44.351 -62.106 1.00 89.20 480 SER B C 1
ATOM 16395 O O . SER B 1 483 ? -17.611 -44.876 -61.599 1.00 93.02 480 SER B O 1
ATOM 16403 N N . SER B 1 484 ? -19.702 -45.038 -62.417 1.00 95.02 481 SER B N 1
ATOM 16404 C CA . SER B 1 484 ? -19.783 -46.479 -62.226 1.00 97.26 481 SER B CA 1
ATOM 16405 C C . SER B 1 484 ? -19.736 -47.236 -63.550 1.00 84.21 481 SER B C 1
ATOM 16406 O O . SER B 1 484 ? -20.042 -48.429 -63.594 1.00 88.18 481 SER B O 1
ATOM 16414 N N . GLU B 1 485 ? -19.338 -46.577 -64.629 1.00 87.91 482 GLU B N 1
ATOM 16415 C CA . GLU B 1 485 ? -19.202 -47.283 -65.893 1.00 94.31 482 GLU B CA 1
ATOM 16416 C C . GLU B 1 485 ? -18.186 -48.409 -65.743 1.00 101.04 482 GLU B C 1
ATOM 16417 O O . GLU B 1 485 ? -17.273 -48.348 -64.914 1.00 94.01 482 GLU B O 1
ATOM 16429 N N . LEU B 1 486 ? -18.359 -49.453 -66.550 1.00 110.99 483 LEU B N 1
ATOM 16430 C CA . LEU B 1 486 ? -17.390 -50.541 -66.568 1.00 103.80 483 LEU B CA 1
ATOM 16431 C C . LEU B 1 486 ? -15.983 -50.023 -66.849 1.00 94.18 483 LEU B C 1
ATOM 16432 O O . LEU B 1 486 ? -15.024 -50.420 -66.177 1.00 92.88 483 LEU B O 1
ATOM 16448 N N . ARG B 1 487 ? -15.839 -49.134 -67.836 1.00 88.76 484 ARG B N 1
ATOM 16449 C CA . ARG B 1 487 ? -14.514 -48.625 -68.183 1.00 85.08 484 ARG B CA 1
ATOM 16450 C C . ARG B 1 487 ? -13.837 -47.964 -66.984 1.00 90.71 484 ARG B C 1
ATOM 16451 O O . ARG B 1 487 ? -12.623 -48.100 -66.798 1.00 76.92 484 ARG B O 1
ATOM 16472 N N . TYR B 1 488 ? -14.606 -47.236 -66.165 1.00 80.65 485 TYR B N 1
ATOM 16473 C CA . TYR B 1 488 ? -14.026 -46.463 -65.071 1.00 71.97 485 TYR B CA 1
ATOM 16474 C C . TYR B 1 488 ? -13.797 -47.316 -63.834 1.00 70.03 485 TYR B C 1
ATOM 16475 O O . TYR B 1 488 ? -12.830 -47.084 -63.103 1.00 82.78 485 TYR B O 1
ATOM 16493 N N . LYS B 1 489 ? -14.655 -48.306 -63.590 1.00 72.84 486 LYS B N 1
ATOM 16494 C CA . LYS B 1 489 ? -14.405 -49.241 -62.502 1.00 73.72 486 LYS B CA 1
ATOM 16495 C C . LYS B 1 489 ? -13.148 -50.058 -62.760 1.00 76.57 486 LYS B C 1
ATOM 16496 O O . LYS B 1 489 ? -12.361 -50.307 -61.839 1.00 70.28 486 LYS B O 1
ATOM 16515 N N . ARG B 1 490 ? -12.945 -50.499 -64.001 1.00 70.70 487 ARG B N 1
ATOM 16516 C CA . ARG B 1 490 ? -11.750 -51.279 -64.289 1.00 77.24 487 ARG B CA 1
ATOM 16517 C C . ARG B 1 490 ? -10.507 -50.402 -64.244 1.00 74.13 487 ARG B C 1
ATOM 16518 O O . ARG B 1 490 ? -9.446 -50.850 -63.799 1.00 89.57 487 ARG B O 1
ATOM 16539 N N . ARG B 1 491 ? -10.619 -49.145 -64.686 1.00 62.00 488 ARG B N 1
ATOM 16540 C CA . ARG B 1 491 ? -9.459 -48.265 -64.679 1.00 71.25 488 ARG B CA 1
ATOM 16541 C C . ARG B 1 491 ? -8.988 -48.005 -63.256 1.00 61.71 488 ARG B C 1
ATOM 16542 O O . ARG B 1 491 ? -7.782 -47.991 -62.988 1.00 61.31 488 ARG B O 1
ATOM 16563 N N . ARG B 1 492 ? -9.924 -47.817 -62.322 1.00 55.68 489 ARG B N 1
ATOM 16564 C CA . ARG B 1 492 ? -9.547 -47.707 -60.919 1.00 53.07 489 ARG B CA 1
ATOM 16565 C C . ARG B 1 492 ? -9.107 -49.055 -60.352 1.00 64.32 489 ARG B C 1
ATOM 16566 O O . ARG B 1 492 ? -8.239 -49.102 -59.473 1.00 69.42 489 ARG B O 1
ATOM 16587 N N . ALA B 1 493 ? -9.661 -50.157 -60.858 1.00 73.21 490 ALA B N 1
ATOM 16588 C CA . ALA B 1 493 ? -9.313 -51.476 -60.338 1.00 79.16 490 ALA B CA 1
ATOM 16589 C C . ALA B 1 493 ? -7.895 -51.897 -60.712 1.00 75.46 490 ALA B C 1
ATOM 16590 O O . ALA B 1 493 ? -7.265 -52.656 -59.969 1.00 78.49 490 ALA B O 1
ATOM 16597 N N . MET B 1 494 ? -7.381 -51.447 -61.858 1.00 65.89 491 MET B N 1
ATOM 16598 C CA . MET B 1 494 ? -6.010 -51.792 -62.227 1.00 76.82 491 MET B CA 1
ATOM 16599 C C . MET B 1 494 ? -4.982 -51.138 -61.317 1.00 64.53 491 MET B C 1
ATOM 16600 O O . MET B 1 494 ? -3.827 -51.577 -61.292 1.00 77.84 491 MET B O 1
ATOM 16614 N N . GLU B 1 495 ? -5.356 -50.079 -60.609 1.00 57.26 492 GLU B N 1
ATOM 16615 C CA . GLU B 1 495 ? -4.394 -49.328 -59.819 1.00 58.29 492 GLU B CA 1
ATOM 16616 C C . GLU B 1 495 ? -4.315 -49.798 -58.381 1.00 54.67 492 GLU B C 1
ATOM 16617 O O . GLU B 1 495 ? -3.351 -49.455 -57.691 1.00 64.39 492 GLU B O 1
ATOM 16629 N N . ILE B 1 496 ? -5.307 -50.549 -57.916 1.00 65.63 493 ILE B N 1
ATOM 16630 C CA . ILE B 1 496 ? -5.396 -50.962 -56.517 1.00 57.29 493 ILE B CA 1
ATOM 16631 C C . ILE B 1 496 ? -5.666 -52.462 -56.479 1.00 61.57 493 ILE B C 1
ATOM 16632 O O . ILE B 1 496 ? -6.804 -52.885 -56.723 1.00 57.04 493 ILE B O 1
ATOM 16648 N N . PRO B 1 497 ? -4.670 -53.300 -56.196 1.00 60.29 494 PRO B N 1
ATOM 16649 C CA . PRO B 1 497 ? -4.921 -54.746 -56.192 1.00 65.20 494 PRO B CA 1
ATOM 16650 C C . PRO B 1 497 ? -5.891 -55.112 -55.081 1.00 62.56 494 PRO B C 1
ATOM 16651 O O . PRO B 1 497 ? -5.946 -54.464 -54.037 1.00 61.28 494 PRO B O 1
ATOM 16662 N N . THR B 1 498 ? -6.691 -56.137 -55.331 1.00 63.69 495 THR B N 1
ATOM 16663 C CA . THR B 1 498 ? -7.659 -56.584 -54.342 1.00 70.49 495 THR B CA 1
ATOM 16664 C C . THR B 1 498 ? -6.979 -57.547 -53.379 1.00 61.29 495 THR B C 1
ATOM 16665 O O . THR B 1 498 ? -6.316 -58.493 -53.811 1.00 60.24 495 THR B O 1
ATOM 16676 N N . THR B 1 499 ? -7.104 -57.284 -52.078 1.00 53.14 496 THR B N 1
ATOM 16677 C CA . THR B 1 499 ? -6.555 -58.173 -51.063 1.00 63.81 496 THR B CA 1
ATOM 16678 C C . THR B 1 499 ? -7.678 -58.679 -50.170 1.00 68.55 496 THR B C 1
ATOM 16679 O O . THR B 1 499 ? -8.746 -58.062 -50.060 1.00 48.80 496 THR B O 1
ATOM 16690 N N . ILE B 1 500 ? -7.416 -59.815 -49.523 1.00 48.85 497 ILE B N 1
ATOM 16691 C CA . ILE B 1 500 ? -8.437 -60.495 -48.742 1.00 48.68 497 ILE B CA 1
ATOM 16692 C C . ILE B 1 500 ? -7.720 -61.351 -47.711 1.00 57.00 497 ILE B C 1
ATOM 16693 O O . ILE B 1 500 ? -6.580 -61.773 -47.923 1.00 52.84 497 ILE B O 1
ATOM 16709 N N . GLN B 1 501 ? -8.377 -61.581 -46.570 1.00 47.87 498 GLN B N 1
ATOM 16710 C CA . GLN B 1 501 ? -7.785 -62.346 -45.485 1.00 48.01 498 GLN B CA 1
ATOM 16711 C C . GLN B 1 501 ? -8.403 -63.736 -45.415 1.00 49.73 498 GLN B C 1
ATOM 16712 O O . GLN B 1 501 ? -9.624 -63.899 -45.528 1.00 49.82 498 GLN B O 1
ATOM 16726 N N . CYS B 1 502 ? -7.562 -64.730 -45.195 1.00 51.22 499 CYS B N 1
ATOM 16727 C CA . CYS B 1 502 ? -8.058 -66.090 -45.078 1.00 53.06 499 CYS B CA 1
ATOM 16728 C C . CYS B 1 502 ? -8.693 -66.307 -43.711 1.00 54.98 499 CYS B C 1
ATOM 16729 O O . CYS B 1 502 ? -8.074 -66.024 -42.681 1.00 51.91 499 CYS B O 1
ATOM 16736 N N . ASP B 1 503 ? -9.936 -66.803 -43.708 1.00 52.42 500 ASP B N 1
ATOM 16737 C CA . ASP B 1 503 ? -10.660 -67.063 -42.469 1.00 51.61 500 ASP B CA 1
ATOM 16738 C C . ASP B 1 503 ? -9.994 -68.149 -41.627 1.00 52.80 500 ASP B C 1
ATOM 16739 O O . ASP B 1 503 ? -10.174 -68.160 -40.408 1.00 53.02 500 ASP B O 1
ATOM 16748 N N . LEU B 1 504 ? -9.207 -69.038 -42.233 1.00 55.00 501 LEU B N 1
ATOM 16749 C CA . LEU B 1 504 ? -8.542 -70.115 -41.501 1.00 56.51 501 LEU B CA 1
ATOM 16750 C C . LEU B 1 504 ? -7.218 -69.668 -40.880 1.00 61.23 501 LEU B C 1
ATOM 16751 O O . LEU B 1 504 ? -7.037 -69.779 -39.664 1.00 60.78 501 LEU B O 1
ATOM 16767 N N . CYS B 1 505 ? -6.283 -69.167 -41.687 1.00 56.04 502 CYS B N 1
ATOM 16768 C CA . CYS B 1 505 ? -4.942 -68.899 -41.181 1.00 55.97 502 CYS B CA 1
ATOM 16769 C C . CYS B 1 505 ? -4.698 -67.424 -40.874 1.00 53.41 502 CYS B C 1
ATOM 16770 O O . CYS B 1 505 ? -3.645 -67.092 -40.328 1.00 58.02 502 CYS B O 1
ATOM 16777 N N . LEU B 1 506 ? -5.667 -66.541 -41.149 1.00 51.61 503 LEU B N 1
ATOM 16778 C CA . LEU B 1 506 ? -5.574 -65.095 -40.885 1.00 49.29 503 LEU B CA 1
ATOM 16779 C C . LEU B 1 506 ? -4.476 -64.420 -41.687 1.00 49.40 503 LEU B C 1
ATOM 16780 O O . LEU B 1 506 ? -4.099 -63.290 -41.391 1.00 47.83 503 LEU B O 1
ATOM 16796 N N . LYS B 1 507 ? -3.958 -65.078 -42.720 1.00 51.40 504 LYS B N 1
ATOM 16797 C CA . LYS B 1 507 ? -3.022 -64.403 -43.608 1.00 51.62 504 LYS B CA 1
ATOM 16798 C C . LYS B 1 507 ? -3.761 -63.549 -44.626 1.00 50.67 504 LYS B C 1
ATOM 16799 O O . LYS B 1 507 ? -4.873 -63.877 -45.048 1.00 55.08 504 LYS B O 1
ATOM 16818 N N . TRP B 1 508 ? -3.105 -62.468 -45.051 1.00 49.83 505 TRP B N 1
ATOM 16819 C CA . TRP B 1 508 ? -3.603 -61.553 -46.077 1.00 49.13 505 TRP B CA 1
ATOM 16820 C C . TRP B 1 508 ? -3.048 -61.963 -47.434 1.00 51.26 505 TRP B C 1
ATOM 16821 O O . TRP B 1 508 ? -1.847 -62.201 -47.546 1.00 55.00 505 TRP B O 1
ATOM 16842 N N . ARG B 1 509 ? -3.915 -62.027 -48.455 1.00 51.93 506 ARG B N 1
ATOM 16843 C CA . ARG B 1 509 ? -3.532 -62.457 -49.807 1.00 54.26 506 ARG B CA 1
ATOM 16844 C C . ARG B 1 509 ? -4.095 -61.512 -50.865 1.00 71.37 506 ARG B C 1
ATOM 16845 O O . ARG B 1 509 ? -5.058 -60.777 -50.632 1.00 57.82 506 ARG B O 1
ATOM 16866 N N . THR B 1 510 ? -3.519 -61.598 -52.065 1.00 70.68 507 THR B N 1
ATOM 16867 C CA . THR B 1 510 ? -3.897 -60.766 -53.199 1.00 79.47 507 THR B CA 1
ATOM 16868 C C . THR B 1 510 ? -4.558 -61.610 -54.289 1.00 77.27 507 THR B C 1
ATOM 16869 O O . THR B 1 510 ? -4.176 -62.764 -54.523 1.00 84.60 507 THR B O 1
ATOM 16880 N N . LEU B 1 511 ? -5.560 -61.022 -54.964 1.00 79.27 508 LEU B N 1
ATOM 16881 C CA . LEU B 1 511 ? -6.319 -61.712 -56.010 1.00 77.23 508 LEU B CA 1
ATOM 16882 C C . LEU B 1 511 ? -6.137 -61.037 -57.372 1.00 82.86 508 LEU B C 1
ATOM 16883 O O . LEU B 1 511 ? -6.024 -59.810 -57.450 1.00 74.35 508 LEU B O 1
ATOM 16899 N N . PRO B 1 512 ? -6.139 -61.817 -58.480 1.00 95.62 509 PRO B N 1
ATOM 16900 C CA . PRO B 1 512 ? -5.828 -61.232 -59.791 1.00 101.16 509 PRO B CA 1
ATOM 16901 C C . PRO B 1 512 ? -7.055 -60.907 -60.638 1.00 115.10 509 PRO B C 1
ATOM 16902 O O . PRO B 1 512 ? -7.612 -61.798 -61.290 1.00 114.72 509 PRO B O 1
ATOM 16913 N N . PHE B 1 513 ? -7.466 -59.640 -60.661 1.00 109.79 510 PHE B N 1
ATOM 16914 C CA . PHE B 1 513 ? -8.593 -59.200 -61.489 1.00 108.56 510 PHE B CA 1
ATOM 16915 C C . PHE B 1 513 ? -8.245 -57.920 -62.246 1.00 109.81 510 PHE B C 1
ATOM 16916 O O . PHE B 1 513 ? -7.145 -57.386 -62.116 1.00 106.43 510 PHE B O 1
ATOM 16933 N N . TYR B 1 522 ? -15.940 -63.225 -50.358 1.00 80.44 519 TYR B N 1
ATOM 16934 C CA . TYR B 1 522 ? -17.238 -62.616 -50.620 1.00 82.93 519 TYR B CA 1
ATOM 16935 C C . TYR B 1 522 ? -17.969 -62.428 -49.257 1.00 81.20 519 TYR B C 1
ATOM 16936 O O . TYR B 1 522 ? -17.288 -62.492 -48.232 1.00 82.26 519 TYR B O 1
ATOM 16953 N N . PRO B 1 523 ? -19.288 -62.143 -49.206 1.00 77.86 520 PRO B N 1
ATOM 16954 C CA . PRO B 1 523 ? -19.820 -61.572 -47.950 1.00 82.42 520 PRO B CA 1
ATOM 16955 C C . PRO B 1 523 ? -19.687 -62.493 -46.741 1.00 73.49 520 PRO B C 1
ATOM 16956 O O . PRO B 1 523 ? -19.619 -62.001 -45.606 1.00 66.21 520 PRO B O 1
ATOM 16967 N N . ASP B 1 524 ? -19.633 -63.811 -46.953 1.00 71.16 521 ASP B N 1
ATOM 16968 C CA . ASP B 1 524 ? -19.685 -64.795 -45.856 1.00 76.91 521 ASP B CA 1
ATOM 16969 C C . ASP B 1 524 ? -18.277 -65.098 -45.344 1.00 75.61 521 ASP B C 1
ATOM 16970 O O . ASP B 1 524 ? -17.890 -64.661 -44.255 1.00 72.87 521 ASP B O 1
ATOM 16979 N N . THR B 1 525 ? -17.505 -65.845 -46.129 1.00 75.95 522 THR B N 1
ATOM 16980 C CA . THR B 1 525 ? -16.171 -66.284 -45.758 1.00 71.68 522 THR B CA 1
ATOM 16981 C C . THR B 1 525 ? -15.352 -66.435 -47.029 1.00 56.09 522 THR B C 1
ATOM 16982 O O . THR B 1 525 ? -15.903 -66.529 -48.129 1.00 56.94 522 THR B O 1
ATOM 16993 N N . TRP B 1 526 ? -14.032 -66.486 -46.852 1.00 54.97 523 TRP B N 1
ATOM 16994 C CA . TRP B 1 526 ? -13.083 -66.731 -47.934 1.00 56.56 523 TRP B CA 1
ATOM 16995 C C . TRP B 1 526 ? -11.842 -67.374 -47.338 1.00 56.89 523 TRP B C 1
ATOM 16996 O O . TRP B 1 526 ? -11.364 -66.946 -46.283 1.00 61.51 523 TRP B O 1
ATOM 17017 N N . VAL B 1 527 ? -11.309 -68.385 -48.008 1.00 59.47 524 VAL B N 1
ATOM 17018 C CA . VAL B 1 527 ? -10.102 -69.048 -47.538 1.00 60.24 524 VAL B CA 1
ATOM 17019 C C . VAL B 1 527 ? -9.123 -69.176 -48.697 1.00 62.16 524 VAL B C 1
ATOM 17020 O O . VAL B 1 527 ? -9.487 -69.038 -49.870 1.00 64.40 524 VAL B O 1
ATOM 17033 N N . CYS B 1 528 ? -7.863 -69.472 -48.346 1.00 62.64 525 CYS B N 1
ATOM 17034 C CA . CYS B 1 528 ? -6.768 -69.431 -49.316 1.00 64.24 525 CYS B CA 1
ATOM 17035 C C . CYS B 1 528 ? -7.022 -70.348 -50.514 1.00 94.73 525 CYS B C 1
ATOM 17036 O O . CYS B 1 528 ? -6.573 -70.056 -51.635 1.00 75.74 525 CYS B O 1
ATOM 17043 N N . SER B 1 529 ? -7.700 -71.479 -50.299 1.00 74.50 526 SER B N 1
ATOM 17044 C CA . SER B 1 529 ? -7.907 -72.423 -51.393 1.00 72.88 526 SER B CA 1
ATOM 17045 C C . SER B 1 529 ? -8.999 -71.977 -52.358 1.00 73.09 526 SER B C 1
ATOM 17046 O O . SER B 1 529 ? -9.188 -72.624 -53.395 1.00 76.16 526 SER B O 1
ATOM 17054 N N . MET B 1 530 ? -9.718 -70.901 -52.044 1.00 80.39 527 MET B N 1
ATOM 17055 C CA . MET B 1 530 ? -10.630 -70.267 -52.986 1.00 73.05 527 MET B CA 1
ATOM 17056 C C . MET B 1 530 ? -9.911 -69.300 -53.922 1.00 84.56 527 MET B C 1
ATOM 17057 O O . MET B 1 530 ? -10.552 -68.749 -54.824 1.00 93.22 527 MET B O 1
ATOM 17071 N N . ASN B 1 531 ? -8.603 -69.101 -53.743 1.00 83.07 528 ASN B N 1
ATOM 17072 C CA . ASN B 1 531 ? -7.849 -68.095 -54.495 1.00 80.65 528 ASN B CA 1
ATOM 17073 C C . ASN B 1 531 ? -8.030 -68.289 -55.987 1.00 81.15 528 ASN B C 1
ATOM 17074 O O . ASN B 1 531 ? -7.754 -69.362 -56.488 1.00 83.64 528 ASN B O 1
ATOM 17085 N N . ASP B 1 537 ? -2.560 -71.093 -53.160 1.00 91.42 534 ASP B N 1
ATOM 17086 C CA . ASP B 1 537 ? -3.917 -71.392 -52.713 1.00 94.48 534 ASP B CA 1
ATOM 17087 C C . ASP B 1 537 ? -3.936 -72.333 -51.509 1.00 85.43 534 ASP B C 1
ATOM 17088 O O . ASP B 1 537 ? -4.926 -73.025 -51.281 1.00 81.32 534 ASP B O 1
ATOM 17096 N N . ARG B 1 538 ? -2.859 -72.349 -50.726 1.00 94.36 535 ARG B N 1
ATOM 17097 C CA . ARG B 1 538 ? -2.839 -73.096 -49.476 1.00 99.45 535 ARG B CA 1
ATOM 17098 C C . ARG B 1 538 ? -2.320 -72.207 -48.355 1.00 90.81 535 ARG B C 1
ATOM 17099 O O . ARG B 1 538 ? -1.511 -71.304 -48.582 1.00 91.83 535 ARG B O 1
ATOM 17120 N N . CYS B 1 539 ? -2.776 -72.497 -47.133 1.00 70.17 536 CYS B N 1
ATOM 17121 C CA . CYS B 1 539 ? -2.626 -71.555 -46.027 1.00 67.04 536 CYS B CA 1
ATOM 17122 C C . CYS B 1 539 ? -1.176 -71.332 -45.595 1.00 67.70 536 CYS B C 1
ATOM 17123 O O . CYS B 1 539 ? -0.892 -70.311 -44.970 1.00 78.94 536 CYS B O 1
ATOM 17130 N N . GLU B 1 540 ? -0.238 -72.220 -45.897 1.00 89.78 537 GLU B N 1
ATOM 17131 C CA . GLU B 1 540 ? 1.147 -71.934 -45.535 1.00 91.36 537 GLU B CA 1
ATOM 17132 C C . GLU B 1 540 ? 2.009 -71.652 -46.756 1.00 91.77 537 GLU B C 1
ATOM 17133 O O . GLU B 1 540 ? 3.184 -72.007 -46.799 1.00 114.92 537 GLU B O 1
ATOM 17145 N N . ALA B 1 541 ? 1.436 -70.995 -47.757 1.00 78.25 538 ALA B N 1
ATOM 17146 C CA . ALA B 1 541 ? 2.234 -70.135 -48.619 1.00 88.09 538 ALA B CA 1
ATOM 17147 C C . ALA B 1 541 ? 2.533 -68.880 -47.803 1.00 92.07 538 ALA B C 1
ATOM 17148 O O . ALA B 1 541 ? 1.608 -68.251 -47.276 1.00 83.74 538 ALA B O 1
ATOM 17155 N N . SER B 1 542 ? 3.817 -68.559 -47.636 1.00 84.49 539 SER B N 1
ATOM 17156 C CA . SER B 1 542 ? 4.211 -67.488 -46.724 1.00 78.97 539 SER B CA 1
ATOM 17157 C C . SER B 1 542 ? 3.521 -66.182 -47.099 1.00 76.41 539 SER B C 1
ATOM 17158 O O . SER B 1 542 ? 3.345 -65.865 -48.278 1.00 75.63 539 SER B O 1
ATOM 17166 N N . GLU B 1 543 ? 3.123 -65.420 -46.081 1.00 71.04 540 GLU B N 1
ATOM 17167 C CA . GLU B 1 543 ? 2.355 -64.205 -46.317 1.00 85.30 540 GLU B CA 1
ATOM 17168 C C . GLU B 1 543 ? 3.207 -63.172 -47.049 1.00 80.19 540 GLU B C 1
ATOM 17169 O O . GLU B 1 543 ? 4.318 -62.843 -46.618 1.00 74.10 540 GLU B O 1
ATOM 17181 N N . GLN B 1 544 ? 2.678 -62.659 -48.158 1.00 87.27 541 GLN B N 1
ATOM 17182 C CA . GLN B 1 544 ? 3.396 -61.715 -49.005 1.00 97.80 541 GLN B CA 1
ATOM 17183 C C . GLN B 1 544 ? 3.144 -60.287 -48.534 1.00 94.20 541 GLN B C 1
ATOM 17184 O O . GLN B 1 544 ? 1.996 -59.884 -48.319 1.00 87.24 541 GLN B O 1
ATOM 17198 N N . LYS B 1 545 ? 4.223 -59.522 -48.405 1.00 98.38 542 LYS B N 1
ATOM 17199 C CA . LYS B 1 545 ? 4.174 -58.143 -47.942 1.00 100.93 542 LYS B CA 1
ATOM 17200 C C . LYS B 1 545 ? 4.250 -57.193 -49.135 1.00 104.36 542 LYS B C 1
ATOM 17201 O O . LYS B 1 545 ? 5.125 -57.343 -49.995 1.00 103.60 542 LYS B O 1
ATOM 17220 N N . GLN B 1 546 ? 3.318 -56.238 -49.199 1.00 110.98 543 GLN B N 1
ATOM 17221 C CA . GLN B 1 546 ? 3.415 -55.154 -50.172 1.00 106.44 543 GLN B CA 1
ATOM 17222 C C . GLN B 1 546 ? 4.641 -54.305 -49.864 1.00 92.74 543 GLN B C 1
ATOM 17223 O O . GLN B 1 546 ? 4.827 -53.859 -48.730 1.00 93.30 543 GLN B O 1
ATOM 17237 N N . LYS B 1 547 ? 5.482 -54.085 -50.863 1.00 94.70 544 LYS B N 1
ATOM 17238 C CA . LYS B 1 547 ? 6.587 -53.146 -50.732 1.00 90.56 544 LYS B CA 1
ATOM 17239 C C . LYS B 1 547 ? 6.130 -51.796 -51.269 1.00 75.84 544 LYS B C 1
ATOM 17240 O O . LYS B 1 547 ? 5.815 -51.663 -52.455 1.00 84.23 544 LYS B O 1
ATOM 17259 N N . VAL B 1 548 ? 6.107 -50.803 -50.392 1.00 80.40 545 VAL B N 1
ATOM 17260 C CA . VAL B 1 548 ? 5.675 -49.454 -50.740 1.00 48.99 545 VAL B CA 1
ATOM 17261 C C . VAL B 1 548 ? 6.913 -48.668 -51.157 1.00 47.21 545 VAL B C 1
ATOM 17262 O O . VAL B 1 548 ? 7.831 -48.521 -50.343 1.00 55.26 545 VAL B O 1
ATOM 1727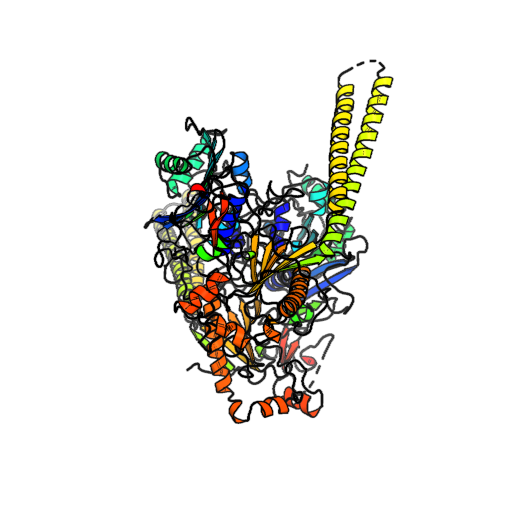5 N N . PRO B 1 549 ? 6.962 -48.119 -52.376 1.00 47.86 546 PRO B N 1
ATOM 17276 C CA . PRO B 1 549 ? 8.158 -47.392 -52.810 1.00 48.85 546 PRO B CA 1
ATOM 17277 C C . PRO B 1 549 ? 8.518 -46.259 -51.863 1.00 47.58 546 PRO B C 1
ATOM 17278 O O . PRO B 1 549 ? 7.649 -45.576 -51.320 1.00 45.84 546 PRO B O 1
ATOM 17289 N N . LEU B 1 550 ? 9.825 -46.034 -51.725 1.00 48.74 547 LEU B N 1
ATOM 17290 C CA . LEU B 1 550 ? 10.363 -45.059 -50.782 1.00 50.03 547 LEU B CA 1
ATOM 17291 C C . LEU B 1 550 ? 10.524 -43.709 -51.461 1.00 50.73 547 LEU B C 1
ATOM 17292 O O . LEU B 1 550 ? 11.184 -43.611 -52.491 1.00 53.15 547 LEU B O 1
ATOM 17308 N N . GLY B 1 551 ? 9.918 -42.669 -50.897 1.00 46.32 548 GLY B N 1
ATOM 17309 C CA . GLY B 1 551 ? 10.289 -41.312 -51.236 1.00 46.36 548 GLY B CA 1
ATOM 17310 C C . GLY B 1 551 ? 11.252 -40.699 -50.215 1.00 63.80 548 GLY B C 1
ATOM 17311 O O . GLY B 1 551 ? 11.452 -41.215 -49.107 1.00 59.69 548 GLY B O 1
ATOM 17315 N N . THR B 1 552 ? 11.817 -39.552 -50.599 1.00 47.69 549 THR B N 1
ATOM 17316 C CA . THR B 1 552 ? 12.665 -38.744 -49.730 1.00 54.16 549 THR B CA 1
ATOM 17317 C C . THR B 1 552 ? 12.084 -37.338 -49.637 1.00 71.54 549 THR B C 1
ATOM 17318 O O . THR B 1 552 ? 11.574 -36.801 -50.628 1.00 61.32 549 THR B O 1
ATOM 17329 N N . PHE B 1 553 ? 12.163 -36.745 -48.446 1.00 68.28 550 PHE B N 1
ATOM 17330 C CA . PHE B 1 553 ? 11.700 -35.379 -48.225 1.00 71.92 550 PHE B CA 1
ATOM 17331 C C . PHE B 1 553 ? 12.866 -34.404 -48.382 1.00 92.40 550 PHE B C 1
ATOM 17332 O O . PHE B 1 553 ? 13.901 -34.550 -47.721 1.00 86.71 550 PHE B O 1
ATOM 17349 N N . ARG B 1 554 ? 12.688 -33.412 -49.251 1.00 95.62 551 ARG B N 1
ATOM 17350 C CA . ARG B 1 554 ? 13.775 -32.518 -49.657 1.00 106.78 551 ARG B CA 1
ATOM 17351 C C . ARG B 1 554 ? 14.975 -33.309 -50.183 1.00 111.26 551 ARG B C 1
ATOM 17352 O O . ARG B 1 554 ? 14.957 -33.829 -51.304 1.00 102.32 551 ARG B O 1
#

Organism: Homo sapiens (NCBI:txid9606)

Radius of gyration: 32.63 Å; Cα contacts (8 Å, |Δi|>4): 2077; chains: 2; bounding box: 93×94×94 Å